Protein 3CJX (pdb70)

Radius of gyration: 39.12 Å; Cα contacts (8 Å, |Δi|>4): 3297; chains: 8; bounding box: 114×103×70 Å

InterPro domains:
  IPR011051 RmlC-like cupin domain superfamily [SSF51182] (25-138)
  IPR014710 RmlC-like jelly roll fold [G3DSA:2.60.120.10] (13-162)
  IPR025979 ChrR-like cupin domain [PF12973] (14-118)

B-factor: mean 38.56, std 6.01, range [13.61, 96.67]

Foldseek 3Di:
DDDDPDDLDFDCVVWDFLACQVVHHFWTHDAAEELPQFDKKIKGWAWDKDFKWQAQAKKKAWQAAWKDWPVCVVDIHGHGDMDIDGHRDITIIHHHNPIPGITMDMMGGDKIFGDHPVGHTDGIGTPVNSVVSVVVSCVVVVIPGDYYYDDDDDDDD/DDDADFDPVVWDFLACQVVNHFWTHDAAEEQPQQDKKIKGFAWDKAFKWQAAAKKKAWQAWWKDWPVCVVDIHGHGDMDIDGHGHITIIHHHNPTPGITMDMMGGGAIDTCGDTPVNSVVRVVVSCVVVVIPGDHYYDDDDDDDD/DDDFDFDCVPWDFQACQVVNGQWTHDAAEEQAQQDKKIKGWAWDKDAKWQAAAKKKAWQAKWKDWPVCPVDIHGHGDIDIDGHGHITIIHHHNPIPTMTMDMMGGGWIFGADPVGDGDDIGIPVNSVVSVVVSCVVVVIPGDYYYDDDDDDDD/DDDDQDFDCVVWDFLACQVVNHFKTHDAAEELPQQDKKIKGFAWDKAFKKQFQAKKKAKQAWWKDWPVCPVDIHGHGDMDIDGHGDITMIHHHNPIDGMTMDMMGGGWIFTAHPVGDRDGIGTPVNSVVRVVVSCVVVVIPGDYYYDDDDDDDD/DDDDDDQDFDCVPWDWLACFPVNHQWTHDAAEELVQQDKKIKGWAWDKAFKWQAQAKKKAWQAAWKDWPVCPVDIHGHGDMDIDGHRDITIIHHHNPTPGITMDMMGGGKIFGAHPVGHTDGIGTPVNSVVSVVVSCVVVVIPGDYYYDDDDDDDD/DDQFFDPVPWDWLACQPVNHFWTHDAAEEQQQQDKKIKGWAWDKAAKWQAQAKKKAWQAWWKDWPVCPVDIHGHGDMDIDGGGDITIIHHHNPIPTITMDMMGGGWTFGDDPVGDGDGIGTPVNSVVSVVVSCVVVVIPTDHYYDDDDDDDD/DDQDFDCPVWDFLAAQPVHGFWTHDAAEEQVQQDKKIKGWAWDKAFKWQAQAKKKAWQAWWKDWPVCPVDIHGHGDMDIDGHRDITMIHHHNPIPTMTMDMMGGGKIFTAHPVGDTPGIGTPVNRVVRVVVSCVVVVIDTDYYYDDDDDDDD/DDDQDFDPVPWDFLACQVVNHQWTHDAAEELQQFDKKIKGFAWDKDFKWQAAAKKKAKQAWWKDWPVCVVDIHGHGDIDIDGHGGITIIHHHNPTDGITMDMMGGGKTFGADPVGDTDGIGIPVNSVVSVVVSCVVVVIPGDYYYDDDDDDDD

Structure (mmCIF, N/CA/C/O backbone):
data_3CJX
#
_entry.id   3CJX
#
_cell.length_a   79.210
_cell.length_b   89.130
_cell.length_c   212.520
_cell.angle_alpha   90.000
_cell.angle_beta   90.000
_cell.angle_gamma   90.000
#
_symmetry.space_group_name_H-M   'P 21 21 21'
#
loop_
_entity.id
_entity.type
_entity.pdbx_description
1 polymer 'Protein of unknown function with a cupin-like fold'
2 non-polymer 'SULFATE ION'
3 non-polymer GLYCEROL
4 non-polymer 'CHLORIDE ION'
5 water water
#
loop_
_atom_site.group_PDB
_atom_site.id
_atom_site.type_symbol
_atom_site.label_atom_id
_atom_site.label_alt_id
_atom_site.label_comp_id
_atom_site.label_asym_id
_atom_site.label_entity_id
_atom_site.label_seq_id
_atom_site.pdbx_PDB_ins_code
_atom_site.Cartn_x
_atom_site.Cartn_y
_atom_site.Cartn_z
_atom_site.occupancy
_atom_site.B_iso_or_equiv
_atom_site.auth_seq_id
_atom_site.auth_comp_id
_atom_site.auth_asym_id
_atom_site.auth_atom_id
_atom_site.pdbx_PDB_model_num
ATOM 1 N N . ILE A 1 4 ? 21.249 -32.451 111.742 1.00 60.43 7 ILE A N 1
ATOM 2 C CA . ILE A 1 4 ? 20.734 -33.852 111.747 1.00 60.92 7 ILE A CA 1
ATOM 3 C C . ILE A 1 4 ? 19.243 -33.767 111.383 1.00 61.30 7 ILE A C 1
ATOM 4 O O . ILE A 1 4 ? 18.384 -33.662 112.260 1.00 61.70 7 ILE A O 1
ATOM 9 N N . THR A 1 5 ? 18.939 -33.812 110.087 1.00 61.32 8 THR A N 1
ATOM 10 C CA . THR A 1 5 ? 17.560 -33.594 109.613 1.00 61.81 8 THR A CA 1
ATOM 11 C C . THR A 1 5 ? 16.558 -34.720 109.955 1.00 62.37 8 THR A C 1
ATOM 12 O O . THR A 1 5 ? 16.927 -35.879 110.162 1.00 62.51 8 THR A O 1
ATOM 16 N N . HIS A 1 6 ? 15.280 -34.351 109.960 1.00 62.13 9 HIS A N 1
ATOM 17 C CA . HIS A 1 6 ? 14.194 -35.210 110.450 1.00 61.38 9 HIS A CA 1
ATOM 18 C C . HIS A 1 6 ? 13.568 -36.230 109.454 1.00 61.53 9 HIS A C 1
ATOM 19 O O . HIS A 1 6 ? 13.943 -37.403 109.490 1.00 62.58 9 HIS A O 1
ATOM 26 N N . GLN A 1 7 ? 12.638 -35.803 108.593 1.00 60.53 10 GLN A N 1
ATOM 27 C CA . GLN A 1 7 ? 11.927 -36.691 107.621 1.00 59.80 10 GLN A CA 1
ATOM 28 C C . GLN A 1 7 ? 11.210 -37.910 108.237 1.00 57.84 10 GLN A C 1
ATOM 29 O O . GLN A 1 7 ? 11.757 -39.011 108.281 1.00 58.35 10 GLN A O 1
ATOM 35 N N . GLU A 1 8 ? 9.976 -37.713 108.691 1.00 55.45 11 GLU A N 1
ATOM 36 C CA . GLU A 1 8 ? 9.183 -38.806 109.266 1.00 52.36 11 GLU A CA 1
ATOM 37 C C . GLU A 1 8 ? 8.548 -39.717 108.227 1.00 50.54 11 GLU A C 1
ATOM 38 O O . GLU A 1 8 ? 8.203 -40.855 108.534 1.00 50.78 11 GLU A O 1
ATOM 44 N N . LYS A 1 9 ? 8.322 -39.205 107.026 1.00 47.90 12 LYS A N 1
ATOM 45 C CA . LYS A 1 9 ? 7.702 -40.005 105.996 1.00 45.65 12 LYS A CA 1
ATOM 46 C C . LYS A 1 9 ? 8.596 -40.102 104.760 1.00 44.09 12 LYS A C 1
ATOM 47 O O . LYS A 1 9 ? 9.473 -39.271 104.525 1.00 43.65 12 LYS A O 1
ATOM 50 N N . LEU A 1 10 ? 8.377 -41.157 103.991 1.00 41.61 13 LEU A N 1
ATOM 51 C CA . LEU A 1 10 ? 9.105 -41.377 102.760 1.00 39.87 13 LEU A CA 1
ATOM 52 C C . LEU A 1 10 ? 8.370 -40.709 101.628 1.00 38.58 13 LEU A C 1
ATOM 53 O O . LEU A 1 10 ? 7.149 -40.725 101.584 1.00 39.32 13 LEU A O 1
ATOM 58 N N . LEU A 1 11 ? 9.124 -40.120 100.710 1.00 37.52 14 LEU A N 1
ATOM 59 C CA . LEU A 1 11 ? 8.543 -39.511 99.532 1.00 36.37 14 LEU A CA 1
ATOM 60 C C . LEU A 1 11 ? 8.184 -40.645 98.588 1.00 35.67 14 LEU A C 1
ATOM 61 O O . LEU A 1 11 ? 9.008 -41.074 97.810 1.00 35.81 14 LEU A O 1
ATOM 66 N N . THR A 1 12 ? 6.949 -41.127 98.689 1.00 35.67 15 THR A N 1
ATOM 67 C CA . THR A 1 12 ? 6.485 -42.282 97.931 1.00 36.12 15 THR A CA 1
ATOM 68 C C . THR A 1 12 ? 5.160 -42.044 97.209 1.00 36.74 15 THR A C 1
ATOM 69 O O . THR A 1 12 ? 4.262 -41.361 97.724 1.00 38.47 15 THR A O 1
ATOM 73 N N . VAL A 1 13 ? 5.047 -42.643 96.024 1.00 36.18 16 VAL A N 1
ATOM 74 C CA . VAL A 1 13 ? 3.868 -42.522 95.190 1.00 36.22 16 VAL A CA 1
ATOM 75 C C . VAL A 1 13 ? 3.371 -43.889 94.760 1.00 36.01 16 VAL A C 1
ATOM 76 O O . VAL A 1 13 ? 4.113 -44.631 94.147 1.00 37.51 16 VAL A O 1
ATOM 80 N N . ASP A 1 14 ? 2.133 -44.234 95.079 1.00 35.15 17 ASP A N 1
ATOM 81 C CA . ASP A 1 14 ? 1.562 -45.502 94.643 1.00 35.23 17 ASP A CA 1
ATOM 82 C C . ASP A 1 14 ? 0.809 -45.265 93.331 1.00 35.38 17 ASP A C 1
ATOM 83 O O . ASP A 1 14 ? -0.265 -44.644 93.334 1.00 35.18 17 ASP A O 1
ATOM 88 N N . THR A 1 15 ? 1.346 -45.772 92.216 1.00 35.24 18 THR A N 1
ATOM 89 C CA . THR A 1 15 ? 0.693 -45.549 90.910 1.00 35.63 18 THR A CA 1
ATOM 90 C C . THR A 1 15 ? -0.617 -46.320 90.685 1.00 35.89 18 THR A C 1
ATOM 91 O O . THR A 1 15 ? -1.287 -46.077 89.703 1.00 37.44 18 THR A O 1
ATOM 95 N N . THR A 1 16 ? -0.986 -47.232 91.583 1.00 36.25 19 THR A N 1
ATOM 96 C CA . THR A 1 16 ? -2.274 -47.953 91.490 1.00 35.29 19 THR A CA 1
ATOM 97 C C . THR A 1 16 ? -3.403 -47.325 92.324 1.00 35.02 19 THR A C 1
ATOM 98 O O . THR A 1 16 ? -4.543 -47.731 92.196 1.00 35.30 19 THR A O 1
ATOM 102 N N . ALA A 1 17 ? -3.092 -46.353 93.178 1.00 34.91 20 ALA A N 1
ATOM 103 C CA . ALA A 1 17 ? -4.104 -45.695 94.019 1.00 34.80 20 ALA A CA 1
ATOM 104 C C . ALA A 1 17 ? -4.904 -44.565 93.321 1.00 35.19 20 ALA A C 1
ATOM 105 O O . ALA A 1 17 ? -5.829 -44.016 93.919 1.00 34.89 20 ALA A O 1
ATOM 107 N N . HIS A 1 18 ? -4.525 -44.196 92.091 1.00 35.51 21 HIS A N 1
ATOM 108 C CA . HIS A 1 18 ? -5.187 -43.120 91.349 1.00 36.15 21 HIS A CA 1
ATOM 109 C C . HIS A 1 18 ? -5.103 -43.430 89.877 1.00 36.58 21 HIS A C 1
ATOM 110 O O . HIS A 1 18 ? -4.146 -44.076 89.451 1.00 38.64 21 HIS A O 1
ATOM 117 N N . PRO A 1 19 ? -6.082 -42.968 89.085 1.00 36.58 22 PRO A N 1
ATOM 118 C CA . PRO A 1 19 ? -5.984 -43.223 87.656 1.00 36.70 22 PRO A CA 1
ATOM 119 C C . PRO A 1 19 ? -4.910 -42.374 87.009 1.00 36.48 22 PRO A C 1
ATOM 120 O O . PRO A 1 19 ? -4.562 -41.328 87.535 1.00 36.72 22 PRO A O 1
ATOM 124 N N . PHE A 1 20 ? -4.379 -42.836 85.881 1.00 36.03 23 PHE A N 1
ATOM 125 C CA . PHE A 1 20 ? -3.373 -42.077 85.145 1.00 35.72 23 PHE A CA 1
ATOM 126 C C . PHE A 1 20 ? -3.996 -40.798 84.588 1.00 35.40 23 PHE A C 1
ATOM 127 O O . PHE A 1 20 ? -5.206 -40.712 84.374 1.00 34.96 23 PHE A O 1
ATOM 135 N N . LEU A 1 21 ? -3.150 -39.795 84.391 1.00 35.73 24 LEU A N 1
ATOM 136 C CA . LEU A 1 21 ? -3.570 -38.557 83.765 1.00 35.76 24 LEU A CA 1
ATOM 137 C C . LEU A 1 21 ? -3.723 -38.919 82.287 1.00 36.22 24 LEU A C 1
ATOM 138 O O . LEU A 1 21 ? -2.823 -39.517 81.699 1.00 36.63 24 LEU A O 1
ATOM 143 N N . LYS A 1 22 ? -4.858 -38.587 81.690 1.00 36.79 25 LYS A N 1
ATOM 144 C CA . LYS A 1 22 ? -5.134 -38.987 80.313 1.00 36.72 25 LYS A CA 1
ATOM 145 C C . LYS A 1 22 ? -4.738 -37.982 79.235 1.00 36.46 25 LYS A C 1
ATOM 146 O O . LYS A 1 22 ? -4.790 -36.770 79.445 1.00 35.83 25 LYS A O 1
ATOM 152 N N . ALA A 1 23 ? -4.278 -38.511 78.101 1.00 36.38 26 ALA A N 1
ATOM 153 C CA . ALA A 1 23 ? -3.951 -37.715 76.927 1.00 35.97 26 ALA A CA 1
ATOM 154 C C . ALA A 1 23 ? -2.959 -36.587 77.140 1.00 36.29 26 ALA A C 1
ATOM 155 O O . ALA A 1 23 ? -3.304 -35.428 76.943 1.00 36.86 26 ALA A O 1
ATOM 157 N N . LEU A 1 24 ? -1.733 -36.924 77.522 1.00 37.72 27 LEU A N 1
ATOM 158 C CA . LEU A 1 24 ? -0.666 -35.925 77.720 1.00 38.89 27 LEU A CA 1
ATOM 159 C C . LEU A 1 24 ? -0.573 -34.943 76.557 1.00 39.70 27 LEU A C 1
ATOM 160 O O . LEU A 1 24 ? -0.524 -35.356 75.385 1.00 39.98 27 LEU A O 1
ATOM 165 N N . GLY A 1 25 ? -0.519 -33.650 76.888 1.00 40.40 28 GLY A N 1
ATOM 166 C CA . GLY A 1 25 ? -0.498 -32.568 75.893 1.00 40.68 28 GLY A CA 1
ATOM 167 C C . GLY A 1 25 ? -1.603 -32.687 74.851 1.00 40.94 28 GLY A C 1
ATOM 168 O O . GLY A 1 25 ? -1.418 -32.289 73.700 1.00 42.34 28 GLY A O 1
ATOM 169 N N . GLY A 1 26 ? -2.746 -33.249 75.246 1.00 40.76 29 GLY A N 1
ATOM 170 C CA . GLY A 1 26 ? -3.865 -33.458 74.324 1.00 40.32 29 GLY A CA 1
ATOM 171 C C . GLY A 1 26 ? -3.669 -34.561 73.300 1.00 40.60 29 GLY A C 1
ATOM 172 O O . GLY A 1 26 ? -4.388 -34.585 72.303 1.00 41.77 29 GLY A O 1
ATOM 173 N N . HIS A 1 27 ? -2.706 -35.459 73.535 1.00 41.01 30 HIS A N 1
ATOM 174 C CA . HIS A 1 27 ? -2.433 -36.578 72.633 1.00 41.31 30 HIS A CA 1
ATOM 175 C C . HIS A 1 27 ? -3.060 -37.860 73.134 1.00 40.43 30 HIS A C 1
ATOM 176 O O . HIS A 1 27 ? -2.536 -38.523 74.033 1.00 39.90 30 HIS A O 1
ATOM 183 N N . GLU A 1 28 ? -4.180 -38.206 72.517 1.00 39.90 31 GLU A N 1
ATOM 184 C CA . GLU A 1 28 ? -4.909 -39.412 72.842 1.00 39.57 31 GLU A CA 1
ATOM 185 C C . GLU A 1 28 ? -3.979 -40.633 72.758 1.00 38.77 31 GLU A C 1
ATOM 186 O O . GLU A 1 28 ? -3.163 -40.743 71.844 1.00 39.62 31 GLU A O 1
ATOM 192 N N . GLY A 1 29 ? -4.070 -41.522 73.738 1.00 37.78 32 GLY A N 1
ATOM 193 C CA . GLY A 1 29 ? -3.268 -42.737 73.747 1.00 37.62 32 GLY A CA 1
ATOM 194 C C . GLY A 1 29 ? -2.014 -42.700 74.598 1.00 37.55 32 GLY A C 1
ATOM 195 O O . GLY A 1 29 ? -1.408 -43.743 74.850 1.00 37.85 32 GLY A O 1
ATOM 196 N N . THR A 1 30 ? -1.611 -41.512 75.034 1.00 37.40 33 THR A N 1
ATOM 197 C CA . THR A 1 30 ? -0.471 -41.373 75.925 1.00 37.23 33 THR A CA 1
ATOM 198 C C . THR A 1 30 ? -0.967 -40.948 77.314 1.00 37.37 33 THR A C 1
ATOM 199 O O . THR A 1 30 ? -1.284 -39.781 77.543 1.00 38.47 33 THR A O 1
ATOM 203 N N . ASP A 1 31 ? -1.059 -41.916 78.223 1.00 37.18 34 ASP A N 1
ATOM 204 C CA . ASP A 1 31 ? -1.477 -41.677 79.601 1.00 36.89 34 ASP A CA 1
ATOM 205 C C . ASP A 1 31 ? -0.266 -41.741 80.550 1.00 36.67 34 ASP A C 1
ATOM 206 O O . ASP A 1 31 ? 0.520 -42.677 80.501 1.00 37.02 34 ASP A O 1
ATOM 211 N N . ILE A 1 32 ? -0.148 -40.771 81.447 1.00 36.58 35 ILE A N 1
ATOM 212 C CA . ILE A 1 32 ? 1.017 -40.652 82.326 1.00 36.13 35 ILE A CA 1
ATOM 213 C C . ILE A 1 32 ? 0.649 -40.645 83.782 1.00 36.22 35 ILE A C 1
ATOM 214 O O . ILE A 1 32 ? -0.447 -40.191 84.164 1.00 35.96 35 ILE A O 1
ATOM 219 N N . PHE A 1 33 ? 1.585 -41.137 84.590 1.00 36.05 36 PHE A N 1
ATOM 220 C CA . PHE A 1 33 ? 1.507 -41.002 86.028 1.00 35.90 36 PHE A CA 1
ATOM 221 C C . PHE A 1 33 ? 2.856 -40.394 86.437 1.00 35.25 36 PHE A C 1
ATOM 222 O O . PHE A 1 33 ? 3.869 -41.075 86.382 1.00 35.75 36 PHE A O 1
ATOM 230 N N . PRO A 1 34 ? 2.873 -39.114 86.844 1.00 34.99 37 PRO A N 1
ATOM 231 C CA . PRO A 1 34 ? 4.150 -38.536 87.203 1.00 35.38 37 PRO A CA 1
ATOM 232 C C . PRO A 1 34 ? 4.645 -39.084 88.527 1.00 35.47 37 PRO A C 1
ATOM 233 O O . PRO A 1 34 ? 3.842 -39.405 89.391 1.00 35.58 37 PRO A O 1
ATOM 237 N N . LEU A 1 35 ? 5.959 -39.216 88.651 1.00 35.85 38 LEU A N 1
ATOM 238 C CA . LEU A 1 35 ? 6.606 -39.698 89.868 1.00 36.03 38 LEU A CA 1
ATOM 239 C C . LEU A 1 35 ? 7.547 -38.622 90.436 1.00 35.14 38 LEU A C 1
ATOM 240 O O . LEU A 1 35 ? 7.328 -38.129 91.548 1.00 34.60 38 LEU A O 1
ATOM 245 N N . PHE A 1 36 ? 8.553 -38.239 89.645 1.00 34.88 39 PHE A N 1
ATOM 246 C CA . PHE A 1 36 ? 9.551 -37.252 90.053 1.00 35.08 39 PHE A CA 1
ATOM 247 C C . PHE A 1 36 ? 9.794 -36.232 88.948 1.00 35.08 39 PHE A C 1
ATOM 248 O O . PHE A 1 36 ? 10.056 -36.612 87.823 1.00 33.83 39 PHE A O 1
ATOM 264 N N . ASP A 1 38 ? 11.970 -32.573 88.143 1.00 35.69 41 ASP A N 1
ATOM 265 C CA . ASP A 1 38 ? 12.975 -31.575 88.513 1.00 35.45 41 ASP A CA 1
ATOM 266 C C . ASP A 1 38 ? 13.262 -30.740 87.280 1.00 35.33 41 ASP A C 1
ATOM 267 O O . ASP A 1 38 ? 14.182 -31.053 86.534 1.00 35.96 41 ASP A O 1
ATOM 272 N N . PRO A 1 39 ? 12.470 -29.680 87.050 1.00 35.67 42 PRO A N 1
ATOM 273 C CA . PRO A 1 39 ? 12.681 -28.813 85.888 1.00 36.68 42 PRO A CA 1
ATOM 274 C C . PRO A 1 39 ? 14.015 -28.077 85.868 1.00 37.57 42 PRO A C 1
ATOM 275 O O . PRO A 1 39 ? 14.489 -27.689 84.799 1.00 39.33 42 PRO A O 1
ATOM 279 N N . TYR A 1 40 ? 14.630 -27.931 87.029 1.00 37.32 43 TYR A N 1
ATOM 280 C CA . TYR A 1 40 ? 15.845 -27.161 87.155 1.00 38.06 43 TYR A CA 1
ATOM 281 C C . TYR A 1 40 ? 17.061 -27.986 86.739 1.00 38.65 43 TYR A C 1
ATOM 282 O O . TYR A 1 40 ? 17.941 -27.458 86.080 1.00 40.28 43 TYR A O 1
ATOM 291 N N . ASN A 1 41 ? 17.094 -29.277 87.059 1.00 38.53 44 ASN A N 1
ATOM 292 C CA . ASN A 1 41 ? 18.182 -30.151 86.577 1.00 38.06 44 ASN A CA 1
ATOM 293 C C . ASN A 1 41 ? 17.777 -30.941 85.359 1.00 37.79 44 ASN A C 1
ATOM 294 O O . ASN A 1 41 ? 18.519 -31.823 84.918 1.00 38.29 44 ASN A O 1
ATOM 299 N N . GLY A 1 42 ? 16.596 -30.649 84.829 1.00 38.06 45 GLY A N 1
ATOM 300 C CA . GLY A 1 42 ? 16.103 -31.349 83.656 1.00 38.68 45 GLY A CA 1
ATOM 301 C C . GLY A 1 42 ? 16.034 -32.847 83.890 1.00 39.00 45 GLY A C 1
ATOM 302 O O . GLY A 1 42 ? 16.821 -33.610 83.314 1.00 39.71 45 GLY A O 1
ATOM 303 N N . LEU A 1 43 ? 15.120 -33.275 84.756 1.00 38.30 46 LEU A N 1
ATOM 304 C CA . LEU A 1 43 ? 14.970 -34.704 85.029 1.00 38.49 46 LEU A CA 1
ATOM 305 C C . LEU A 1 43 ? 13.521 -35.068 85.350 1.00 37.44 46 LEU A C 1
ATOM 306 O O . LEU A 1 43 ? 12.868 -34.368 86.120 1.00 36.42 46 LEU A O 1
ATOM 319 N N . VAL A 1 45 ? 11.033 -38.658 86.139 1.00 35.25 48 VAL A N 1
ATOM 320 C CA . VAL A 1 45 ? 10.870 -40.087 86.260 1.00 34.90 48 VAL A CA 1
ATOM 321 C C . VAL A 1 45 ? 9.364 -40.292 86.175 1.00 35.01 48 VAL A C 1
ATOM 322 O O . VAL A 1 45 ? 8.635 -39.783 87.015 1.00 33.69 48 VAL A O 1
ATOM 334 N N . ARG A 1 47 ? 5.802 -42.904 84.746 1.00 35.82 50 ARG A N 1
ATOM 335 C CA . ARG A 1 47 ? 5.195 -44.145 84.298 1.00 35.75 50 ARG A CA 1
ATOM 336 C C . ARG A 1 47 ? 4.308 -43.715 83.155 1.00 36.09 50 ARG A C 1
ATOM 337 O O . ARG A 1 47 ? 3.541 -42.756 83.320 1.00 36.24 50 ARG A O 1
ATOM 345 N N . ALA A 1 48 ? 4.427 -44.377 82.000 1.00 35.95 51 ALA A N 1
ATOM 346 C CA . ALA A 1 48 ? 3.564 -44.089 80.844 1.00 35.78 51 ALA A CA 1
ATOM 347 C C . ALA A 1 48 ? 2.746 -45.335 80.496 1.00 36.20 51 ALA A C 1
ATOM 348 O O . ALA A 1 48 ? 3.191 -46.458 80.721 1.00 36.27 51 ALA A O 1
ATOM 350 N N . SER A 1 49 ? 1.538 -45.124 79.984 1.00 36.86 52 SER A N 1
ATOM 351 C CA . SER A 1 49 ? 0.650 -46.205 79.555 1.00 37.28 52 SER A CA 1
ATOM 352 C C . SER A 1 49 ? 0.207 -45.867 78.132 1.00 37.27 52 SER A C 1
ATOM 353 O O . SER A 1 49 ? -0.554 -44.932 77.910 1.00 36.15 52 SER A O 1
ATOM 356 N N . PHE A 1 50 ? 0.720 -46.630 77.171 1.00 38.13 53 PHE A N 1
ATOM 357 C CA . PHE A 1 50 ? 0.462 -46.372 75.771 1.00 37.70 53 PHE A CA 1
ATOM 358 C C . PHE A 1 50 ? -0.567 -47.282 75.125 1.00 38.04 53 PHE A C 1
ATOM 359 O O . PHE A 1 50 ? -0.541 -48.498 75.304 1.00 38.95 53 PHE A O 1
ATOM 367 N N . ALA A 1 51 ? -1.450 -46.664 74.350 1.00 37.13 54 ALA A N 1
ATOM 368 C CA . ALA A 1 51 ? -2.482 -47.360 73.630 1.00 37.05 54 ALA A CA 1
ATOM 369 C C . ALA A 1 51 ? -1.863 -47.987 72.391 1.00 36.83 54 ALA A C 1
ATOM 370 O O . ALA A 1 51 ? -0.814 -47.528 71.926 1.00 36.94 54 ALA A O 1
ATOM 372 N N . PRO A 1 52 ? -2.493 -49.044 71.856 1.00 36.27 55 PRO A N 1
ATOM 373 C CA . PRO A 1 52 ? -1.994 -49.640 70.624 1.00 36.07 55 PRO A CA 1
ATOM 374 C C . PRO A 1 52 ? -2.109 -48.713 69.421 1.00 36.11 55 PRO A C 1
ATOM 375 O O . PRO A 1 52 ? -2.936 -47.819 69.406 1.00 36.14 55 PRO A O 1
ATOM 379 N N . GLY A 1 53 ? -1.271 -48.938 68.421 1.00 36.82 56 GLY A N 1
ATOM 380 C CA . GLY A 1 53 ? -1.310 -48.194 67.175 1.00 36.15 56 GLY A CA 1
ATOM 381 C C . GLY A 1 53 ? -0.775 -46.772 67.181 1.00 35.98 56 GLY A C 1
ATOM 382 O O . GLY A 1 53 ? -1.128 -45.974 66.312 1.00 36.01 56 GLY A O 1
ATOM 383 N N . LEU A 1 54 ? 0.076 -46.435 68.131 1.00 35.35 57 LEU A N 1
ATOM 384 C CA . LEU A 1 54 ? 0.598 -45.074 68.176 1.00 36.15 57 LEU A CA 1
ATOM 385 C C . LEU A 1 54 ? 1.919 -44.918 67.465 1.00 36.00 57 LEU A C 1
ATOM 386 O O . LEU A 1 54 ? 2.734 -45.825 67.427 1.00 36.21 57 LEU A O 1
ATOM 391 N N . THR A 1 55 ? 2.083 -43.745 66.876 1.00 36.60 58 THR A N 1
ATOM 392 C CA . THR A 1 55 ? 3.314 -43.323 66.238 1.00 36.37 58 THR A CA 1
ATOM 393 C C . THR A 1 55 ? 3.542 -41.892 66.689 1.00 36.39 58 THR A C 1
ATOM 394 O O . THR A 1 55 ? 2.896 -40.976 66.217 1.00 37.39 58 THR A O 1
ATOM 398 N N . LEU A 1 56 ? 4.431 -41.710 67.642 1.00 36.89 59 LEU A N 1
ATOM 399 C CA . LEU A 1 56 ? 4.710 -40.379 68.161 1.00 37.39 59 LEU A CA 1
ATOM 400 C C . LEU A 1 56 ? 5.640 -39.629 67.224 1.00 37.44 59 LEU A C 1
ATOM 401 O O . LEU A 1 56 ? 6.180 -40.209 66.281 1.00 36.00 59 LEU A O 1
ATOM 406 N N . PRO A 1 57 ? 5.814 -38.317 67.460 1.00 39.09 60 PRO A N 1
ATOM 407 C CA . PRO A 1 57 ? 6.717 -37.593 66.595 1.00 38.95 60 PRO A CA 1
ATOM 408 C C . PRO A 1 57 ? 8.152 -37.977 66.903 1.00 38.18 60 PRO A C 1
ATOM 409 O O . PRO A 1 57 ? 8.402 -38.655 67.890 1.00 37.97 60 PRO A O 1
ATOM 413 N N . LEU A 1 58 ? 9.083 -37.572 66.049 1.00 39.13 61 LEU A N 1
ATOM 414 C CA . LEU A 1 58 ? 10.501 -37.825 66.304 1.00 39.27 61 LEU A CA 1
ATOM 415 C C . LEU A 1 58 ? 10.944 -37.014 67.532 1.00 39.58 61 LEU A C 1
ATOM 416 O O . LEU A 1 58 ? 10.675 -35.828 67.620 1.00 38.00 61 LEU A O 1
ATOM 421 N N . HIS A 1 59 ? 11.613 -37.675 68.472 1.00 41.51 62 HIS A N 1
ATOM 422 C CA . HIS A 1 59 ? 12.111 -37.042 69.702 1.00 42.54 62 HIS A CA 1
ATOM 423 C C . HIS A 1 59 ? 13.622 -36.962 69.699 1.00 41.86 62 HIS A C 1
ATOM 424 O O . HIS A 1 59 ? 14.271 -37.998 69.785 1.00 43.38 62 HIS A O 1
ATOM 431 N N . PHE A 1 60 ? 14.184 -35.757 69.595 1.00 40.13 63 PHE A N 1
ATOM 432 C CA . PHE A 1 60 ? 15.630 -35.569 69.739 1.00 38.69 63 PHE A CA 1
ATOM 433 C C . PHE A 1 60 ? 15.910 -35.389 71.231 1.00 38.50 63 PHE A C 1
ATOM 434 O O . PHE A 1 60 ? 15.353 -34.485 71.852 1.00 38.52 63 PHE A O 1
ATOM 442 N N . HIS A 1 61 ? 16.770 -36.239 71.797 1.00 38.73 64 HIS A N 1
ATOM 443 C CA . HIS A 1 61 ? 17.106 -36.193 73.238 1.00 38.59 64 HIS A CA 1
ATOM 444 C C . HIS A 1 61 ? 18.359 -35.383 73.523 1.00 38.48 64 HIS A C 1
ATOM 445 O O . HIS A 1 61 ? 19.394 -35.628 72.923 1.00 37.48 64 HIS A O 1
ATOM 452 N N . THR A 1 62 ? 18.267 -34.422 74.436 1.00 38.39 65 THR A N 1
ATOM 453 C CA . THR A 1 62 ? 19.431 -33.641 74.819 1.00 39.27 65 THR A CA 1
ATOM 454 C C . THR A 1 62 ? 20.175 -34.265 76.006 1.00 39.97 65 THR A C 1
ATOM 455 O O . THR A 1 62 ? 21.255 -33.820 76.360 1.00 40.81 65 THR A O 1
ATOM 459 N N . GLY A 1 63 ? 19.568 -35.265 76.639 1.00 39.73 66 GLY A N 1
ATOM 460 C CA . GLY A 1 63 ? 20.164 -35.967 77.772 1.00 39.10 66 GLY A CA 1
ATOM 461 C C . GLY A 1 63 ? 19.801 -37.437 77.666 1.00 39.47 66 GLY A C 1
ATOM 462 O O . GLY A 1 63 ? 19.076 -37.816 76.719 1.00 40.43 66 GLY A O 1
ATOM 463 N N . THR A 1 64 ? 20.263 -38.261 78.617 1.00 37.10 67 THR A N 1
ATOM 464 C CA . THR A 1 64 ? 20.029 -39.710 78.536 1.00 36.39 67 THR A CA 1
ATOM 465 C C . THR A 1 64 ? 18.594 -40.129 78.804 1.00 34.77 67 THR A C 1
ATOM 466 O O . THR A 1 64 ? 17.831 -39.384 79.392 1.00 35.03 67 THR A O 1
ATOM 470 N N . VAL A 1 65 ? 18.233 -41.310 78.316 1.00 34.55 68 VAL A N 1
ATOM 471 C CA . VAL A 1 65 ? 16.920 -41.919 78.592 1.00 34.81 68 VAL A CA 1
ATOM 472 C C . VAL A 1 65 ? 17.128 -43.352 79.031 1.00 33.78 68 VAL A C 1
ATOM 473 O O . VAL A 1 65 ? 17.784 -44.130 78.334 1.00 32.26 68 VAL A O 1
ATOM 477 N N . HIS A 1 66 ? 16.603 -43.668 80.210 1.00 34.64 69 HIS A N 1
ATOM 478 C CA . HIS A 1 66 ? 16.599 -45.027 80.773 1.00 35.75 69 HIS A CA 1
ATOM 479 C C . HIS A 1 66 ? 15.152 -45.495 80.767 1.00 35.76 69 HIS A C 1
ATOM 480 O O . HIS A 1 66 ? 14.291 -44.888 81.388 1.00 35.34 69 HIS A O 1
ATOM 495 N N . TYR A 1 68 ? 12.369 -48.897 80.946 1.00 36.30 71 TYR A N 1
ATOM 496 C CA . TYR A 1 68 ? 12.037 -50.265 81.226 1.00 36.63 71 TYR A CA 1
ATOM 497 C C . TYR A 1 68 ? 10.590 -50.514 80.863 1.00 36.14 71 TYR A C 1
ATOM 498 O O . TYR A 1 68 ? 9.676 -49.824 81.355 1.00 35.48 71 TYR A O 1
ATOM 507 N N . THR A 1 69 ? 10.399 -51.517 80.015 1.00 35.33 72 THR A N 1
ATOM 508 C CA . THR A 1 69 ? 9.079 -51.917 79.588 1.00 35.29 72 THR A CA 1
ATOM 509 C C . THR A 1 69 ? 8.553 -52.981 80.521 1.00 35.54 72 THR A C 1
ATOM 510 O O . THR A 1 69 ? 9.124 -54.062 80.633 1.00 35.63 72 THR A O 1
ATOM 514 N N . ILE A 1 70 ? 7.456 -52.674 81.189 1.00 35.40 73 ILE A N 1
ATOM 515 C CA . ILE A 1 70 ? 6.848 -53.613 82.127 1.00 35.97 73 ILE A CA 1
ATOM 516 C C . ILE A 1 70 ? 6.020 -54.621 81.305 1.00 37.03 73 ILE A C 1
ATOM 517 O O . ILE A 1 70 ? 6.117 -55.839 81.475 1.00 36.76 73 ILE A O 1
ATOM 522 N N . SER A 1 71 ? 5.218 -54.098 80.388 1.00 37.10 74 SER A N 1
ATOM 523 C CA . SER A 1 71 ? 4.402 -54.947 79.561 1.00 37.33 74 SER A CA 1
ATOM 524 C C . SER A 1 71 ? 4.073 -54.276 78.246 1.00 37.03 74 SER A C 1
ATOM 525 O O . SER A 1 71 ? 4.286 -53.080 78.055 1.00 36.81 74 SER A O 1
ATOM 528 N N . GLY A 1 72 ? 3.577 -55.095 77.335 1.00 36.91 75 GLY A N 1
ATOM 529 C CA . GLY A 1 72 ? 3.173 -54.663 76.013 1.00 36.93 75 GLY A CA 1
ATOM 530 C C . GLY A 1 72 ? 4.279 -54.809 75.000 1.00 36.65 75 GLY A C 1
ATOM 531 O O . GLY A 1 72 ? 5.101 -55.717 75.085 1.00 36.27 75 GLY A O 1
ATOM 532 N N . CYS A 1 73 ? 4.270 -53.906 74.026 1.00 37.23 76 CYS A N 1
ATOM 533 C CA . CYS A 1 73 ? 5.261 -53.896 72.980 1.00 36.50 76 CYS A CA 1
ATOM 534 C C . CYS A 1 73 ? 5.392 -52.522 72.321 1.00 36.09 76 CYS A C 1
ATOM 535 O O . CYS A 1 73 ? 4.396 -51.809 72.109 1.00 35.46 76 CYS A O 1
ATOM 538 N N . TRP A 1 74 ? 6.630 -52.149 72.014 1.00 35.61 77 TRP A N 1
ATOM 539 C CA . TRP A 1 74 ? 6.895 -50.920 71.286 1.00 35.88 77 TRP A CA 1
ATOM 540 C C . TRP A 1 74 ? 8.237 -51.010 70.588 1.00 36.22 77 TRP A C 1
ATOM 541 O O . TRP A 1 74 ? 9.086 -51.829 70.952 1.00 36.57 77 TRP A O 1
ATOM 552 N N . TYR A 1 75 ? 8.414 -50.186 69.564 1.00 36.10 78 TYR A N 1
ATOM 553 C CA . TYR A 1 75 ? 9.654 -50.179 68.799 1.00 36.00 78 TYR A CA 1
ATOM 554 C C . TYR A 1 75 ? 9.907 -48.824 68.160 1.00 35.69 78 TYR A C 1
ATOM 555 O O . TYR A 1 75 ? 8.993 -48.016 67.982 1.00 34.80 78 TYR A O 1
ATOM 564 N N . TYR A 1 76 ? 11.163 -48.589 67.825 1.00 35.68 79 TYR A N 1
ATOM 565 C CA . TYR A 1 76 ? 11.552 -47.357 67.182 1.00 35.92 79 TYR A CA 1
ATOM 566 C C . TYR A 1 76 ? 11.507 -47.648 65.690 1.00 36.22 79 TYR A C 1
ATOM 567 O O . TYR A 1 76 ? 12.006 -48.672 65.234 1.00 37.07 79 TYR A O 1
ATOM 576 N N . THR A 1 77 ? 10.884 -46.751 64.936 1.00 35.75 80 THR A N 1
ATOM 577 C CA . THR A 1 77 ? 10.751 -46.879 63.482 1.00 35.15 80 THR A CA 1
ATOM 578 C C . THR A 1 77 ? 12.001 -47.385 62.768 1.00 36.19 80 THR A C 1
ATOM 579 O O . THR A 1 77 ? 11.929 -48.195 61.863 1.00 36.57 80 THR A O 1
ATOM 583 N N . GLU A 1 78 ? 13.143 -46.873 63.190 1.00 38.14 81 GLU A N 1
ATOM 584 C CA . GLU A 1 78 ? 14.435 -47.158 62.596 1.00 38.78 81 GLU A CA 1
ATOM 585 C C . GLU A 1 78 ? 14.942 -48.576 62.913 1.00 38.17 81 GLU A C 1
ATOM 586 O O . GLU A 1 78 ? 15.684 -49.149 62.133 1.00 37.54 81 GLU A O 1
ATOM 592 N N . TYR A 1 79 ? 14.518 -49.149 64.043 1.00 38.45 82 TYR A N 1
ATOM 593 C CA . TYR A 1 79 ? 14.986 -50.465 64.489 1.00 37.77 82 TYR A CA 1
ATOM 594 C C . TYR A 1 79 ? 13.839 -51.462 64.697 1.00 37.89 82 TYR A C 1
ATOM 595 O O . TYR A 1 79 ? 13.667 -52.009 65.787 1.00 38.16 82 TYR A O 1
ATOM 604 N N . PRO A 1 80 ? 13.083 -51.762 63.636 1.00 38.03 83 PRO A N 1
ATOM 605 C CA . PRO A 1 80 ? 11.871 -52.633 63.729 1.00 38.07 83 PRO A CA 1
ATOM 606 C C . PRO A 1 80 ? 12.072 -54.073 64.189 1.00 38.37 83 PRO A C 1
ATOM 607 O O . PRO A 1 80 ? 11.114 -54.713 64.652 1.00 38.73 83 PRO A O 1
ATOM 611 N N . GLY A 1 81 ? 13.300 -54.567 64.056 1.00 38.95 84 GLY A N 1
ATOM 612 C CA . GLY A 1 81 ? 13.666 -55.897 64.499 1.00 38.50 84 GLY A CA 1
ATOM 613 C C . GLY A 1 81 ? 14.056 -55.984 65.967 1.00 40.14 84 GLY A C 1
ATOM 614 O O . GLY A 1 81 ? 14.375 -57.075 66.428 1.00 42.76 84 GLY A O 1
ATOM 615 N N . GLN A 1 82 ? 14.045 -54.865 66.710 1.00 39.92 85 GLN A N 1
ATOM 616 C CA . GLN A 1 82 ? 14.417 -54.859 68.133 1.00 38.16 85 GLN A CA 1
ATOM 617 C C . GLN A 1 82 ? 13.282 -54.344 69.012 1.00 37.30 85 GLN A C 1
ATOM 618 O O . GLN A 1 82 ? 13.430 -53.401 69.804 1.00 35.82 85 GLN A O 1
ATOM 624 N N . LYS A 1 83 ? 12.150 -55.020 68.895 1.00 37.45 86 LYS A N 1
ATOM 625 C CA . LYS A 1 83 ? 10.964 -54.648 69.643 1.00 37.19 86 LYS A CA 1
ATOM 626 C C . LYS A 1 83 ? 11.244 -54.714 71.149 1.00 37.40 86 LYS A C 1
ATOM 627 O O . LYS A 1 83 ? 12.108 -55.480 71.592 1.00 37.94 86 LYS A O 1
ATOM 632 N N . GLN A 1 84 ? 10.591 -53.847 71.916 1.00 36.62 87 GLN A N 1
ATOM 633 C CA . GLN A 1 84 ? 10.769 -53.815 73.355 1.00 36.10 87 GLN A CA 1
ATOM 634 C C . GLN A 1 84 ? 9.536 -54.431 73.946 1.00 35.86 87 GLN A C 1
ATOM 635 O O . GLN A 1 84 ? 8.452 -53.954 73.667 1.00 36.42 87 GLN A O 1
ATOM 641 N N . THR A 1 85 ? 9.703 -55.468 74.769 1.00 35.37 88 THR A N 1
ATOM 642 C CA . THR A 1 85 ? 8.580 -56.175 75.387 1.00 35.14 88 THR A CA 1
ATOM 643 C C . THR A 1 85 ? 8.847 -56.356 76.873 1.00 34.78 88 THR A C 1
ATOM 644 O O . THR A 1 85 ? 9.797 -55.799 77.373 1.00 36.14 88 THR A O 1
ATOM 648 N N . ALA A 1 86 ? 7.999 -57.096 77.576 1.00 35.29 89 ALA A N 1
ATOM 649 C CA . ALA A 1 86 ? 8.119 -57.309 79.030 1.00 35.11 89 ALA A CA 1
ATOM 650 C C . ALA A 1 86 ? 9.525 -57.648 79.507 1.00 35.61 89 ALA A C 1
ATOM 651 O O . ALA A 1 86 ? 10.162 -58.569 79.014 1.00 36.34 89 ALA A O 1
ATOM 653 N N . GLY A 1 87 ? 10.018 -56.886 80.470 1.00 36.91 90 GLY A N 1
ATOM 654 C CA . GLY A 1 87 ? 11.348 -57.110 81.012 1.00 36.34 90 GLY A CA 1
ATOM 655 C C . GLY A 1 87 ? 12.476 -56.498 80.207 1.00 36.66 90 GLY A C 1
ATOM 656 O O . GLY A 1 87 ? 13.643 -56.715 80.545 1.00 36.51 90 GLY A O 1
ATOM 657 N N . CYS A 1 88 ? 12.163 -55.737 79.156 1.00 35.50 91 CYS A N 1
ATOM 658 C CA . CYS A 1 88 ? 13.225 -55.113 78.364 1.00 36.53 91 CYS A CA 1
ATOM 659 C C . CYS A 1 88 ? 13.669 -53.747 78.889 1.00 35.06 91 CYS A C 1
ATOM 660 O O . CYS A 1 88 ? 12.860 -52.934 79.323 1.00 35.47 91 CYS A O 1
ATOM 663 N N . TYR A 1 89 ? 14.962 -53.515 78.850 1.00 34.25 92 TYR A N 1
ATOM 664 C CA . TYR A 1 89 ? 15.538 -52.233 79.220 1.00 34.11 92 TYR A CA 1
ATOM 665 C C . TYR A 1 89 ? 16.236 -51.639 77.995 1.00 34.11 92 TYR A C 1
ATOM 666 O O . TYR A 1 89 ? 16.743 -52.348 77.135 1.00 32.31 92 TYR A O 1
ATOM 675 N N . LEU A 1 90 ? 16.221 -50.321 77.924 1.00 35.40 93 LEU A N 1
ATOM 676 C CA . LEU A 1 90 ? 16.870 -49.565 76.867 1.00 36.14 93 LEU A CA 1
ATOM 677 C C . LEU A 1 90 ? 17.578 -48.349 77.437 1.00 34.25 93 LEU A C 1
ATOM 678 O O . LEU A 1 90 ? 16.998 -47.602 78.205 1.00 33.01 93 LEU A O 1
ATOM 683 N N . TYR A 1 91 ? 18.824 -48.159 77.039 1.00 35.01 94 TYR A N 1
ATOM 684 C CA . TYR A 1 91 ? 19.575 -46.951 77.354 1.00 35.19 94 TYR A CA 1
ATOM 685 C C . TYR A 1 91 ? 19.675 -46.205 76.041 1.00 36.39 94 TYR A C 1
ATOM 686 O O . TYR A 1 91 ? 20.095 -46.777 75.036 1.00 36.21 94 TYR A O 1
ATOM 695 N N . GLU A 1 92 ? 19.276 -44.940 76.036 1.00 37.45 95 GLU A N 1
ATOM 696 C CA . GLU A 1 92 ? 19.360 -44.119 74.835 1.00 39.38 95 GLU A CA 1
ATOM 697 C C . GLU A 1 92 ? 20.247 -42.913 75.212 1.00 36.97 95 GLU A C 1
ATOM 698 O O . GLU A 1 92 ? 19.955 -42.213 76.180 1.00 36.60 95 GLU A O 1
ATOM 704 N N . PRO A 1 93 ? 21.350 -42.692 74.495 1.00 36.56 96 PRO A N 1
ATOM 705 C CA . PRO A 1 93 ? 22.157 -41.551 74.923 1.00 36.98 96 PRO A CA 1
ATOM 706 C C . PRO A 1 93 ? 21.627 -40.219 74.425 1.00 37.08 96 PRO A C 1
ATOM 707 O O . PRO A 1 93 ? 20.715 -40.168 73.600 1.00 37.40 96 PRO A O 1
ATOM 711 N N . GLY A 1 94 ? 22.202 -39.146 74.948 1.00 38.21 97 GLY A N 1
ATOM 712 C CA . GLY A 1 94 ? 21.897 -37.811 74.476 1.00 37.85 97 GLY A CA 1
ATOM 713 C C . GLY A 1 94 ? 22.437 -37.734 73.053 1.00 37.48 97 GLY A C 1
ATOM 714 O O . GLY A 1 94 ? 23.415 -38.411 72.711 1.00 36.06 97 GLY A O 1
ATOM 715 N N . GLY A 1 95 ? 21.761 -36.944 72.223 1.00 37.72 98 GLY A N 1
ATOM 716 C CA . GLY A 1 95 ? 22.128 -36.736 70.838 1.00 38.55 98 GLY A CA 1
ATOM 717 C C . GLY A 1 95 ? 21.408 -37.674 69.894 1.00 40.05 98 GLY A C 1
ATOM 718 O O . GLY A 1 95 ? 21.532 -37.534 68.677 1.00 40.50 98 GLY A O 1
ATOM 719 N N . SER A 1 96 ? 20.647 -38.623 70.437 1.00 40.74 99 SER A N 1
ATOM 720 C CA . SER A 1 96 ? 19.917 -39.546 69.606 1.00 42.11 99 SER A CA 1
ATOM 721 C C . SER A 1 96 ? 18.535 -38.994 69.240 1.00 42.06 99 SER A C 1
ATOM 722 O O . SER A 1 96 ? 17.998 -38.115 69.910 1.00 41.27 99 SER A O 1
ATOM 725 N N . ILE A 1 97 ? 18.003 -39.499 68.133 1.00 41.93 100 ILE A N 1
ATOM 726 C CA . ILE A 1 97 ? 16.699 -39.113 67.646 1.00 41.61 100 ILE A CA 1
ATOM 727 C C . ILE A 1 97 ? 16.022 -40.372 67.102 1.00 41.33 100 ILE A C 1
ATOM 728 O O . ILE A 1 97 ? 16.539 -41.010 66.201 1.00 42.46 100 ILE A O 1
ATOM 733 N N . HIS A 1 98 ? 14.895 -40.756 67.688 1.00 40.82 101 HIS A N 1
ATOM 734 C CA . HIS A 1 98 ? 14.145 -41.922 67.227 1.00 40.78 101 HIS A CA 1
ATOM 735 C C . HIS A 1 98 ? 12.665 -41.624 67.316 1.00 38.84 101 HIS A C 1
ATOM 736 O O . HIS A 1 98 ? 12.272 -40.609 67.872 1.00 37.59 101 HIS A O 1
ATOM 743 N N . GLN A 1 99 ? 11.857 -42.534 66.777 1.00 38.66 102 GLN A N 1
ATOM 744 C CA . GLN A 1 99 ? 10.402 -42.402 66.747 1.00 37.84 102 GLN A CA 1
ATOM 745 C C . GLN A 1 99 ? 9.686 -43.607 67.371 1.00 36.46 102 GLN A C 1
ATOM 746 O O . GLN A 1 99 ? 9.733 -44.710 66.836 1.00 35.01 102 GLN A O 1
ATOM 752 N N . PHE A 1 100 ? 8.981 -43.340 68.464 1.00 35.89 103 PHE A N 1
ATOM 753 C CA . PHE A 1 100 ? 8.256 -44.334 69.248 1.00 35.77 103 PHE A CA 1
ATOM 754 C C . PHE A 1 100 ? 7.014 -44.812 68.491 1.00 35.08 103 PHE A C 1
ATOM 755 O O . PHE A 1 100 ? 6.281 -44.010 67.914 1.00 34.59 103 PHE A O 1
ATOM 763 N N . ASN A 1 101 ? 6.797 -46.120 68.495 1.00 33.93 104 ASN A N 1
ATOM 764 C CA . ASN A 1 101 ? 5.626 -46.714 67.893 1.00 34.48 104 ASN A CA 1
ATOM 765 C C . ASN A 1 101 ? 5.100 -47.833 68.778 1.00 34.65 104 ASN A C 1
ATOM 766 O O . ASN A 1 101 ? 5.901 -48.581 69.354 1.00 33.63 104 ASN A O 1
ATOM 771 N N . THR A 1 102 ? 3.774 -47.932 68.900 1.00 34.53 105 THR A N 1
ATOM 772 C CA . THR A 1 102 ? 3.154 -49.103 69.504 1.00 34.36 105 THR A CA 1
ATOM 773 C C . THR A 1 102 ? 2.453 -49.754 68.334 1.00 34.45 105 THR A C 1
ATOM 774 O O . THR A 1 102 ? 1.627 -49.114 67.685 1.00 34.55 105 THR A O 1
ATOM 778 N N . PRO A 1 103 ? 2.789 -51.013 68.039 1.00 35.78 106 PRO A N 1
ATOM 779 C CA . PRO A 1 103 ? 2.097 -51.708 66.945 1.00 36.28 106 PRO A CA 1
ATOM 780 C C . PRO A 1 103 ? 0.585 -51.712 67.089 1.00 36.83 106 PRO A C 1
ATOM 781 O O . PRO A 1 103 ? 0.081 -51.843 68.204 1.00 36.30 106 PRO A O 1
ATOM 785 N N . ARG A 1 104 ? -0.131 -51.610 65.969 1.00 38.54 107 ARG A N 1
ATOM 786 C CA . ARG A 1 104 ? -1.595 -51.699 65.997 1.00 40.02 107 ARG A CA 1
ATOM 787 C C . ARG A 1 104 ? -2.071 -53.040 66.555 1.00 40.24 107 ARG A C 1
ATOM 788 O O . ARG A 1 104 ? -3.163 -53.127 67.122 1.00 40.95 107 ARG A O 1
ATOM 796 N N . ASP A 1 105 ? -1.234 -54.071 66.430 1.00 39.80 108 ASP A N 1
ATOM 797 C CA . ASP A 1 105 ? -1.620 -55.405 66.832 1.00 39.81 108 ASP A CA 1
ATOM 798 C C . ASP A 1 105 ? -1.464 -55.698 68.306 1.00 39.13 108 ASP A C 1
ATOM 799 O O . ASP A 1 105 ? -1.704 -56.827 68.710 1.00 40.03 108 ASP A O 1
ATOM 804 N N . ASN A 1 106 ? -1.041 -54.733 69.114 1.00 38.70 109 ASN A N 1
ATOM 805 C CA . ASN A 1 106 ? -0.959 -54.974 70.553 1.00 38.40 109 ASN A CA 1
ATOM 806 C C . ASN A 1 106 ? -2.376 -55.228 71.058 1.00 39.20 109 ASN A C 1
ATOM 807 O O . ASN A 1 106 ? -3.292 -54.503 70.662 1.00 38.78 109 ASN A O 1
ATOM 812 N N . GLU A 1 107 ? -2.576 -56.239 71.906 1.00 40.48 110 GLU A N 1
ATOM 813 C CA A GLU A 1 107 ? -3.914 -56.491 72.423 0.50 40.73 110 GLU A CA 1
ATOM 814 C CA B GLU A 1 107 ? -3.903 -56.530 72.495 0.50 40.62 110 GLU A CA 1
ATOM 815 C C . GLU A 1 107 ? -4.263 -55.489 73.530 1.00 40.69 110 GLU A C 1
ATOM 816 O O . GLU A 1 107 ? -5.435 -55.219 73.763 1.00 43.01 110 GLU A O 1
ATOM 827 N N . GLY A 1 108 ? -3.257 -54.920 74.181 1.00 39.53 111 GLY A N 1
ATOM 828 C CA . GLY A 1 108 ? -3.521 -53.947 75.219 1.00 38.98 111 GLY A CA 1
ATOM 829 C C . GLY A 1 108 ? -2.529 -52.810 75.351 1.00 38.53 111 GLY A C 1
ATOM 830 O O . GLY A 1 108 ? -1.857 -52.411 74.397 1.00 38.19 111 GLY A O 1
ATOM 831 N N . GLN A 1 109 ? -2.450 -52.293 76.566 1.00 37.51 112 GLN A N 1
ATOM 832 C CA . GLN A 1 109 ? -1.611 -51.165 76.846 1.00 37.42 112 GLN A CA 1
ATOM 833 C C . GLN A 1 109 ? -0.183 -51.610 76.952 1.00 37.94 112 GLN A C 1
ATOM 834 O O . GLN A 1 109 ? 0.096 -52.736 77.354 1.00 39.52 112 GLN A O 1
ATOM 840 N N . THR A 1 110 ? 0.714 -50.708 76.588 1.00 37.33 113 THR A N 1
ATOM 841 C CA . THR A 1 110 ? 2.132 -50.913 76.709 1.00 36.14 113 THR A CA 1
ATOM 842 C C . THR A 1 110 ? 2.507 -50.030 77.882 1.00 37.04 113 THR A C 1
ATOM 843 O O . THR A 1 110 ? 2.275 -48.819 77.852 1.00 38.04 113 THR A O 1
ATOM 847 N N . GLU A 1 111 ? 3.062 -50.642 78.923 1.00 37.30 114 GLU A N 1
ATOM 848 C CA . GLU A 1 111 ? 3.409 -49.950 80.161 1.00 36.93 114 GLU A CA 1
ATOM 849 C C . GLU A 1 111 ? 4.915 -49.772 80.343 1.00 36.55 114 GLU A C 1
ATOM 850 O O . GLU A 1 111 ? 5.665 -50.768 80.364 1.00 37.31 114 GLU A O 1
ATOM 856 N N . VAL A 1 112 ? 5.374 -48.532 80.515 1.00 35.37 115 VAL A N 1
ATOM 857 C CA . VAL A 1 112 ? 6.816 -48.309 80.713 1.00 35.27 115 VAL A CA 1
ATOM 858 C C . VAL A 1 112 ? 7.118 -47.418 81.907 1.00 35.95 115 VAL A C 1
ATOM 859 O O . VAL A 1 112 ? 6.261 -46.684 82.389 1.00 36.45 115 VAL A O 1
ATOM 863 N N . ILE A 1 113 ? 8.328 -47.525 82.417 1.00 35.59 116 ILE A N 1
ATOM 864 C CA . ILE A 1 113 ? 8.786 -46.591 83.437 1.00 36.08 116 ILE A CA 1
ATOM 865 C C . ILE A 1 113 ? 10.065 -46.030 82.859 1.00 36.18 116 ILE A C 1
ATOM 866 O O . ILE A 1 113 ? 10.910 -46.773 82.375 1.00 36.22 116 ILE A O 1
ATOM 871 N N . PHE A 1 114 ? 10.203 -44.722 82.846 1.00 37.19 117 PHE A N 1
ATOM 872 C CA . PHE A 1 114 ? 11.429 -44.171 82.315 1.00 37.72 117 PHE A CA 1
ATOM 873 C C . PHE A 1 114 ? 11.946 -43.009 83.086 1.00 38.06 117 PHE A C 1
ATOM 874 O O . PHE A 1 114 ? 11.213 -42.340 83.804 1.00 37.13 117 PHE A O 1
ATOM 895 N N . LEU A 1 116 ? 13.936 -39.706 82.108 1.00 39.03 119 LEU A N 1
ATOM 896 C CA . LEU A 1 116 ? 14.391 -38.835 81.017 1.00 38.93 119 LEU A CA 1
ATOM 897 C C . LEU A 1 116 ? 15.138 -37.621 81.522 1.00 36.90 119 LEU A C 1
ATOM 898 O O . LEU A 1 116 ? 14.585 -36.813 82.252 1.00 37.84 119 LEU A O 1
ATOM 903 N N . SER A 1 117 ? 16.386 -37.485 81.109 1.00 36.86 120 SER A N 1
ATOM 904 C CA . SER A 1 117 ? 17.183 -36.318 81.459 1.00 38.02 120 SER A CA 1
ATOM 905 C C . SER A 1 117 ? 17.217 -35.384 80.280 1.00 38.18 120 SER A C 1
ATOM 906 O O . SER A 1 117 ? 17.171 -35.809 79.124 1.00 39.20 120 SER A O 1
ATOM 909 N N . GLY A 1 118 ? 17.308 -34.102 80.586 1.00 38.58 121 GLY A N 1
ATOM 910 C CA . GLY A 1 118 ? 17.350 -33.088 79.584 1.00 39.00 121 GLY A CA 1
ATOM 911 C C . GLY A 1 118 ? 15.984 -32.864 79.005 1.00 40.06 121 GLY A C 1
ATOM 912 O O . GLY A 1 118 ? 14.957 -33.228 79.578 1.00 41.66 121 GLY A O 1
ATOM 913 N N . CYS A 1 119 ? 15.999 -32.329 77.805 1.00 41.52 122 CYS A N 1
ATOM 914 C CA . CYS A 1 119 ? 14.807 -31.916 77.144 1.00 42.00 122 CYS A CA 1
ATOM 915 C C . CYS A 1 119 ? 14.551 -32.717 75.865 1.00 41.52 122 CYS A C 1
ATOM 916 O O . CYS A 1 119 ? 15.430 -33.416 75.347 1.00 42.37 122 CYS A O 1
ATOM 919 N N . ASN A 1 120 ? 13.322 -32.614 75.391 1.00 40.15 123 ASN A N 1
ATOM 920 C CA A ASN A 1 120 ? 12.958 -33.278 74.157 0.50 39.92 123 ASN A CA 1
ATOM 921 C CA B ASN A 1 120 ? 12.830 -33.289 74.213 0.50 40.46 123 ASN A CA 1
ATOM 922 C C . ASN A 1 120 ? 12.641 -32.219 73.130 1.00 39.74 123 ASN A C 1
ATOM 923 O O . ASN A 1 120 ? 11.903 -31.275 73.377 1.00 40.30 123 ASN A O 1
ATOM 932 N N . VAL A 1 121 ? 13.303 -32.330 71.980 1.00 38.41 124 VAL A N 1
ATOM 933 C CA . VAL A 1 121 ? 13.072 -31.379 70.897 1.00 37.71 124 VAL A CA 1
ATOM 934 C C . VAL A 1 121 ? 12.360 -32.236 69.869 1.00 37.96 124 VAL A C 1
ATOM 935 O O . VAL A 1 121 ? 12.877 -33.273 69.457 1.00 36.48 124 VAL A O 1
ATOM 939 N N . ASN A 1 122 ? 11.174 -31.788 69.469 1.00 38.91 125 ASN A N 1
ATOM 940 C CA . ASN A 1 122 ? 10.290 -32.554 68.583 1.00 38.77 125 ASN A CA 1
ATOM 941 C C . ASN A 1 122 ? 10.348 -32.137 67.129 1.00 38.10 125 ASN A C 1
ATOM 942 O O . ASN A 1 122 ? 10.246 -30.948 66.814 1.00 38.02 125 ASN A O 1
ATOM 947 N N . PHE A 1 123 ? 10.516 -33.124 66.248 1.00 38.17 126 PHE A N 1
ATOM 948 C CA . PHE A 1 123 ? 10.566 -32.892 64.814 1.00 38.45 126 PHE A CA 1
ATOM 949 C C . PHE A 1 123 ? 9.657 -33.874 64.079 1.00 37.96 126 PHE A C 1
ATOM 950 O O . PHE A 1 123 ? 9.235 -34.872 64.644 1.00 37.80 126 PHE A O 1
ATOM 958 N N . THR A 1 124 ? 9.345 -33.547 62.826 1.00 35.51 127 THR A N 1
ATOM 959 C CA . THR A 1 124 ? 8.620 -34.427 61.903 1.00 33.63 127 THR A CA 1
ATOM 960 C C . THR A 1 124 ? 9.692 -35.296 61.253 1.00 34.44 127 THR A C 1
ATOM 961 O O . THR A 1 124 ? 10.882 -34.992 61.372 1.00 34.57 127 THR A O 1
ATOM 965 N N . GLN A 1 125 ? 9.297 -36.352 60.539 1.00 34.61 128 GLN A N 1
ATOM 966 C CA . GLN A 1 125 ? 10.298 -37.250 59.925 1.00 34.03 128 GLN A CA 1
ATOM 967 C C . GLN A 1 125 ? 11.196 -36.466 58.948 1.00 32.26 128 GLN A C 1
ATOM 968 O O . GLN A 1 125 ? 12.373 -36.771 58.811 1.00 33.50 128 GLN A O 1
ATOM 971 N N . ASP A 1 126 ? 10.654 -35.419 58.324 1.00 29.42 129 ASP A N 1
ATOM 972 C CA . ASP A 1 126 ? 11.396 -34.626 57.350 1.00 26.95 129 ASP A CA 1
ATOM 973 C C . ASP A 1 126 ? 12.228 -33.487 57.956 1.00 26.92 129 ASP A C 1
ATOM 974 O O . ASP A 1 126 ? 12.736 -32.636 57.208 1.00 24.3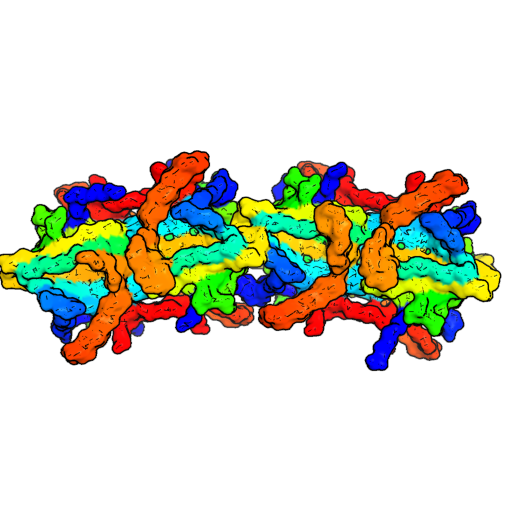9 129 ASP A O 1
ATOM 979 N N . GLY A 1 127 ? 12.338 -33.444 59.291 1.00 26.84 130 GLY A N 1
ATOM 980 C CA . GLY A 1 127 ? 13.174 -32.451 59.978 1.00 26.89 130 GLY A CA 1
ATOM 981 C C . GLY A 1 127 ? 12.565 -31.130 60.430 1.00 27.52 130 GLY A C 1
ATOM 982 O O . GLY A 1 127 ? 13.278 -30.276 60.958 1.00 27.93 130 GLY A O 1
ATOM 983 N N . THR A 1 128 ? 11.265 -30.948 60.249 1.00 27.92 131 THR A N 1
ATOM 984 C CA . THR A 1 128 ? 10.620 -29.704 60.653 1.00 29.18 131 THR A CA 1
ATOM 985 C C . THR A 1 128 ? 10.378 -29.687 62.160 1.00 30.85 131 THR A C 1
ATOM 986 O O . THR A 1 128 ? 9.754 -30.590 62.724 1.00 31.39 131 THR A O 1
ATOM 990 N N . TYR A 1 129 ? 10.872 -28.642 62.799 1.00 30.46 132 TYR A N 1
ATOM 991 C CA . TYR A 1 129 ? 10.720 -28.465 64.231 1.00 31.28 132 TYR A CA 1
ATOM 992 C C . TYR A 1 129 ? 9.251 -28.268 64.609 1.00 31.88 132 TYR A C 1
ATOM 993 O O . TYR A 1 129 ? 8.584 -27.422 64.033 1.00 31.72 132 TYR A O 1
ATOM 1002 N N . LEU A 1 130 ? 8.766 -29.063 65.565 1.00 32.35 133 LEU A N 1
ATOM 1003 C CA . LEU A 1 130 ? 7.383 -29.001 66.051 1.00 33.81 133 LEU A CA 1
ATOM 1004 C C . LEU A 1 130 ? 7.249 -28.276 67.412 1.00 35.95 133 LEU A C 1
ATOM 1005 O O . LEU A 1 130 ? 6.292 -27.522 67.629 1.00 35.41 133 LEU A O 1
ATOM 1010 N N . GLY A 1 131 ? 8.190 -28.539 68.322 1.00 37.18 134 GLY A N 1
ATOM 1011 C CA . GLY A 1 131 ? 8.206 -27.933 69.657 1.00 37.37 134 GLY A CA 1
ATOM 1012 C C . GLY A 1 131 ? 9.200 -28.588 70.617 1.00 37.64 134 GLY A C 1
ATOM 1013 O O . GLY A 1 131 ? 9.898 -29.544 70.274 1.00 36.22 134 GLY A O 1
ATOM 1014 N N . LEU A 1 132 ? 9.257 -28.049 71.829 1.00 37.86 135 LEU A N 1
ATOM 1015 C CA . LEU A 1 132 ? 10.139 -28.524 72.889 1.00 37.50 135 LEU A CA 1
ATOM 1016 C C . LEU A 1 132 ? 9.289 -29.119 73.970 1.00 37.41 135 LEU A C 1
ATOM 1017 O O . LEU A 1 132 ? 8.181 -28.672 74.188 1.00 37.93 135 LEU A O 1
ATOM 1022 N N . SER A 1 133 ? 9.803 -30.115 74.662 1.00 38.54 136 SER A N 1
ATOM 1023 C CA . SER A 1 133 ? 9.121 -30.642 75.836 1.00 40.62 136 SER A CA 1
ATOM 1024 C C . SER A 1 133 ? 10.132 -30.865 76.970 1.00 41.29 136 SER A C 1
ATOM 1025 O O . SER A 1 133 ? 10.740 -31.924 77.040 1.00 42.79 136 SER A O 1
ATOM 1028 N N . ASP A 1 134 ? 10.349 -29.865 77.826 1.00 41.59 137 ASP A N 1
ATOM 1029 C CA . ASP A 1 134 ? 11.234 -30.051 79.002 1.00 41.81 137 ASP A CA 1
ATOM 1030 C C . ASP A 1 134 ? 10.382 -30.374 80.235 1.00 41.52 137 ASP A C 1
ATOM 1031 O O . ASP A 1 134 ? 9.143 -30.330 80.173 1.00 40.91 137 ASP A O 1
ATOM 1036 N N . ALA A 1 135 ? 11.059 -30.700 81.339 1.00 41.26 138 ALA A N 1
ATOM 1037 C CA . ALA A 1 135 ? 10.406 -31.032 82.604 1.00 40.45 138 ALA A CA 1
ATOM 1038 C C . ALA A 1 135 ? 9.379 -29.961 83.001 1.00 39.82 138 ALA A C 1
ATOM 1039 O O . ALA A 1 135 ? 8.272 -30.259 83.470 1.00 40.85 138 ALA A O 1
ATOM 1041 N N . GLY A 1 136 ? 9.741 -28.711 82.787 1.00 39.37 139 GLY A N 1
ATOM 1042 C CA . GLY A 1 136 ? 8.844 -27.613 83.104 1.00 39.37 139 GLY A CA 1
ATOM 1043 C C . GLY A 1 136 ? 7.552 -27.662 82.308 1.00 39.08 139 GLY A C 1
ATOM 1044 O O . GLY A 1 136 ? 6.476 -27.516 82.877 1.00 39.92 139 GLY A O 1
ATOM 1045 N N . VAL A 1 137 ? 7.659 -27.877 80.996 1.00 38.39 140 VAL A N 1
ATOM 1046 C CA . VAL A 1 137 ? 6.483 -27.913 80.129 1.00 37.45 140 VAL A CA 1
ATOM 1047 C C . VAL A 1 137 ? 5.554 -29.051 80.524 1.00 36.98 140 VAL A C 1
ATOM 1048 O O . VAL A 1 137 ? 4.339 -28.861 80.666 1.00 37.37 140 VAL A O 1
ATOM 1052 N N . ILE A 1 138 ? 6.138 -30.228 80.716 1.00 37.04 141 ILE A N 1
ATOM 1053 C CA . ILE A 1 138 ? 5.381 -31.410 81.095 1.00 36.83 141 ILE A CA 1
ATOM 1054 C C . ILE A 1 138 ? 4.716 -31.193 82.446 1.00 37.85 141 ILE A C 1
ATOM 1055 O O . ILE A 1 138 ? 3.538 -31.535 82.615 1.00 39.62 141 ILE A O 1
ATOM 1060 N N . LYS A 1 139 ? 5.440 -30.590 83.384 1.00 37.37 142 LYS A N 1
ATOM 1061 C CA . LYS A 1 139 ? 4.869 -30.302 84.701 1.00 37.40 142 LYS A CA 1
ATOM 1062 C C . LYS A 1 139 ? 3.645 -29.403 84.589 1.00 37.46 142 LYS A C 1
ATOM 1063 O O . LYS A 1 139 ? 2.649 -29.633 85.268 1.00 37.55 142 LYS A O 1
ATOM 1069 N N . ASN A 1 140 ? 3.717 -28.380 83.743 1.00 37.69 143 ASN A N 1
ATOM 1070 C CA . ASN A 1 140 ? 2.551 -27.500 83.539 1.00 38.37 143 ASN A CA 1
ATOM 1071 C C . ASN A 1 140 ? 1.334 -28.294 83.056 1.00 37.67 143 ASN A C 1
ATOM 1072 O O . ASN A 1 140 ? 0.237 -28.101 83.589 1.00 37.73 143 ASN A O 1
ATOM 1077 N N A TRP A 1 141 ? 1.503 -29.173 82.070 0.50 35.83 144 TRP A N 1
ATOM 1078 N N B TRP A 1 141 ? 1.543 -29.172 82.061 0.50 38.25 144 TRP A N 1
ATOM 1079 C CA A TRP A 1 141 ? 0.364 -29.974 81.626 0.50 33.91 144 TRP A CA 1
ATOM 1080 C CA B TRP A 1 141 ? 0.475 -30.042 81.536 0.50 38.21 144 TRP A CA 1
ATOM 1081 C C A TRP A 1 141 ? -0.106 -30.872 82.759 0.50 35.37 144 TRP A C 1
ATOM 1082 C C B TRP A 1 141 ? -0.062 -30.971 82.635 0.50 37.70 144 TRP A C 1
ATOM 1083 O O A TRP A 1 141 ? -1.314 -31.011 82.973 0.50 36.23 144 TRP A O 1
ATOM 1084 O O B TRP A 1 141 ? -1.262 -31.246 82.684 0.50 38.37 144 TRP A O 1
ATOM 1105 N N . VAL A 1 142 ? 0.838 -31.475 83.485 1.00 36.26 145 VAL A N 1
ATOM 1106 C CA . VAL A 1 142 ? 0.478 -32.359 84.609 1.00 35.08 145 VAL A CA 1
ATOM 1107 C C . VAL A 1 142 ? -0.402 -31.632 85.632 1.00 35.93 145 VAL A C 1
ATOM 1108 O O . VAL A 1 142 ? -1.495 -32.095 85.963 1.00 36.74 145 VAL A O 1
ATOM 1112 N N . ASP A 1 143 ? 0.067 -30.480 86.101 1.00 36.85 146 ASP A N 1
ATOM 1113 C CA . ASP A 1 143 ? -0.663 -29.715 87.117 1.00 37.49 146 ASP A CA 1
ATOM 1114 C C . ASP A 1 143 ? -2.025 -29.276 86.597 1.00 38.29 146 ASP A C 1
ATOM 1115 O O . ASP A 1 143 ? -2.987 -29.237 87.356 1.00 38.51 146 ASP A O 1
ATOM 1120 N N . ARG A 1 144 ? -2.101 -28.957 85.307 1.00 39.05 147 ARG A N 1
ATOM 1121 C CA . ARG A 1 144 ? -3.371 -28.597 84.671 1.00 41.00 147 ARG A CA 1
ATOM 1122 C C . ARG A 1 144 ? -4.249 -29.833 84.540 1.00 40.08 147 ARG A C 1
ATOM 1123 O O . ARG A 1 144 ? -5.467 -29.755 84.728 1.00 40.48 147 ARG A O 1
ATOM 1131 N N . ALA A 1 145 ? -3.633 -30.969 84.207 1.00 39.26 148 ALA A N 1
ATOM 1132 C CA . ALA A 1 145 ? -4.382 -32.214 84.022 1.00 38.19 148 ALA A CA 1
ATOM 1133 C C . ALA A 1 145 ? -4.995 -32.675 85.341 1.00 38.18 148 ALA A C 1
ATOM 1134 O O . ALA A 1 145 ? -6.122 -33.163 85.362 1.00 37.12 148 ALA A O 1
ATOM 1136 N N . ILE A 1 146 ? -4.242 -32.512 86.431 1.00 38.36 149 ILE A N 1
ATOM 1137 C CA . ILE A 1 146 ? -4.709 -32.885 87.764 1.00 37.99 149 ILE A CA 1
ATOM 1138 C C . ILE A 1 146 ? -5.970 -32.106 88.118 1.00 38.85 149 ILE A C 1
ATOM 1139 O O . ILE A 1 146 ? -6.919 -32.681 88.644 1.00 39.03 149 ILE A O 1
ATOM 1144 N N . ARG A 1 147 ? -5.973 -30.805 87.820 1.00 39.65 150 ARG A N 1
ATOM 1145 C CA . ARG A 1 147 ? -7.152 -29.951 88.044 1.00 40.00 150 ARG A CA 1
ATOM 1146 C C . ARG A 1 147 ? -8.271 -30.338 87.081 1.00 39.42 150 ARG A C 1
ATOM 1147 O O . ARG A 1 147 ? -9.321 -30.780 87.533 1.00 39.41 150 ARG A O 1
ATOM 1149 N N . GLU A 1 148 ? -8.033 -30.205 85.772 1.00 39.48 151 GLU A N 1
ATOM 1150 C CA . GLU A 1 148 ? -9.058 -30.507 84.739 1.00 39.81 151 GLU A CA 1
ATOM 1151 C C . GLU A 1 148 ? -9.721 -31.895 84.850 1.00 38.61 151 GLU A C 1
ATOM 1152 O O . GLU A 1 148 ? -10.926 -32.010 84.647 1.00 38.15 151 GLU A O 1
ATOM 1155 N N . GLN A 1 149 ? -8.946 -32.926 85.182 1.00 37.81 152 GLN A N 1
ATOM 1156 C CA . GLN A 1 149 ? -9.466 -34.297 85.293 1.00 37.06 152 GLN A CA 1
ATOM 1157 C C . GLN A 1 149 ? -9.886 -34.689 86.720 1.00 37.69 152 GLN A C 1
ATOM 1158 O O . GLN A 1 149 ? -10.284 -35.845 86.969 1.00 36.46 152 GLN A O 1
ATOM 1164 N N . ASP A 1 150 ? -9.781 -33.734 87.648 1.00 38.49 153 ASP A N 1
ATOM 1165 C CA . ASP A 1 150 ? -10.173 -33.931 89.037 1.00 39.21 153 ASP A CA 1
ATOM 1166 C C . ASP A 1 150 ? -9.462 -35.144 89.660 1.00 38.79 153 ASP A C 1
ATOM 1167 O O . ASP A 1 150 ? -10.054 -35.932 90.394 1.00 38.45 153 ASP A O 1
ATOM 1172 N N . ASN A 1 151 ? -8.178 -35.283 89.357 1.00 38.82 154 ASN A N 1
ATOM 1173 C CA . ASN A 1 151 ? -7.398 -36.413 89.826 1.00 38.23 154 ASN A CA 1
ATOM 1174 C C . ASN A 1 151 ? -6.740 -36.020 91.138 1.00 38.56 154 ASN A C 1
ATOM 1175 O O . ASN A 1 151 ? -6.134 -34.948 91.225 1.00 40.13 154 ASN A O 1
ATOM 1180 N N . GLY A 1 152 ? -6.842 -36.888 92.145 1.00 37.68 155 GLY A N 1
ATOM 1181 C CA . GLY A 1 152 ? -6.296 -36.621 93.486 1.00 37.54 155 GLY A CA 1
ATOM 1182 C C . GLY A 1 152 ? -4.935 -37.231 93.753 1.00 37.15 155 GLY A C 1
ATOM 1183 O O . GLY A 1 152 ? -4.610 -37.569 94.881 1.00 36.97 155 GLY A O 1
ATOM 1184 N N . LEU A 1 153 ? -4.139 -37.330 92.698 1.00 37.39 156 LEU A N 1
ATOM 1185 C CA . LEU A 1 153 ? -2.787 -37.881 92.729 1.00 36.89 156 LEU A CA 1
ATOM 1186 C C . LEU A 1 153 ? -1.761 -36.868 93.237 1.00 36.95 156 LEU A C 1
ATOM 1187 O O . LEU A 1 153 ? -2.016 -35.663 93.244 1.00 35.52 156 LEU A O 1
ATOM 1192 N N . ARG A 1 154 ? -0.621 -37.385 93.694 1.00 38.15 157 ARG A N 1
ATOM 1193 C CA . ARG A 1 154 ? 0.504 -36.578 94.162 1.00 39.01 157 ARG A CA 1
ATOM 1194 C C . ARG A 1 154 ? 1.762 -37.130 93.543 1.00 38.35 157 ARG A C 1
ATOM 1195 O O . ARG A 1 154 ? 1.843 -38.330 93.305 1.00 39.10 157 ARG A O 1
ATOM 1203 N N . TYR A 1 155 ? 2.741 -36.260 93.308 1.00 37.21 158 TYR A N 1
ATOM 1204 C CA . TYR A 1 155 ? 4.040 -36.667 92.771 1.00 36.58 158 TYR A CA 1
ATOM 1205 C C . TYR A 1 155 ? 5.145 -35.842 93.462 1.00 35.89 158 TYR A C 1
ATOM 1206 O O . TYR A 1 155 ? 4.863 -34.898 94.192 1.00 35.00 158 TYR A O 1
ATOM 1215 N N . ILE A 1 156 ? 6.398 -36.213 93.238 1.00 35.13 159 ILE A N 1
ATOM 1216 C CA . ILE A 1 156 ? 7.517 -35.529 93.863 1.00 34.43 159 ILE A CA 1
ATOM 1217 C C . ILE A 1 156 ? 8.088 -34.488 92.904 1.00 34.36 159 ILE A C 1
ATOM 1218 O O . ILE A 1 156 ? 8.255 -34.766 91.712 1.00 34.02 159 ILE A O 1
ATOM 1223 N N . ALA A 1 157 ? 8.385 -33.297 93.429 1.00 33.14 160 ALA A N 1
ATOM 1224 C CA . ALA A 1 157 ? 8.904 -32.209 92.625 1.00 33.10 160 ALA A CA 1
ATOM 1225 C C . ALA A 1 157 ? 10.031 -31.499 93.349 1.00 33.27 160 ALA A C 1
ATOM 1226 O O . ALA A 1 157 ? 9.977 -31.318 94.550 1.00 32.00 160 ALA A O 1
ATOM 1228 N N . ALA A 1 158 ? 11.059 -31.112 92.604 1.00 34.53 161 ALA A N 1
ATOM 1229 C CA . ALA A 1 158 ? 12.193 -30.385 93.160 1.00 34.93 161 ALA A CA 1
ATOM 1230 C C . ALA A 1 158 ? 11.888 -28.897 93.027 1.00 35.79 161 ALA A C 1
ATOM 1231 O O . ALA A 1 158 ? 11.458 -28.453 91.965 1.00 37.96 161 ALA A O 1
ATOM 1233 N N . ALA A 1 159 ? 12.066 -28.134 94.100 1.00 36.67 162 ALA A N 1
ATOM 1234 C CA . ALA A 1 159 ? 11.848 -26.670 94.056 1.00 37.42 162 ALA A CA 1
ATOM 1235 C C . ALA A 1 159 ? 13.019 -25.945 93.376 1.00 36.11 162 ALA A C 1
ATOM 1236 O O . ALA A 1 159 ? 14.119 -26.485 93.271 1.00 33.87 162 ALA A O 1
ATOM 1238 N N . VAL A 1 160 ? 12.766 -24.723 92.918 1.00 36.23 163 VAL A N 1
ATOM 1239 C CA . VAL A 1 160 ? 13.796 -23.940 92.246 1.00 35.93 163 VAL A CA 1
ATOM 1240 C C . VAL A 1 160 ? 14.849 -23.508 93.244 1.00 34.89 163 VAL A C 1
ATOM 1241 O O . VAL A 1 160 ? 14.507 -23.155 94.366 1.00 35.15 163 VAL A O 1
ATOM 1245 N N . PRO A 1 161 ? 16.134 -23.601 92.871 1.00 34.58 164 PRO A N 1
ATOM 1246 C CA . PRO A 1 161 ? 17.156 -23.102 93.794 1.00 35.03 164 PRO A CA 1
ATOM 1247 C C . PRO A 1 161 ? 17.033 -21.603 94.045 1.00 34.05 164 PRO A C 1
ATOM 1248 O O . PRO A 1 161 ? 16.573 -20.873 93.168 1.00 33.81 164 PRO A O 1
ATOM 1252 N N . THR A 1 162 ? 17.413 -21.164 95.240 1.00 33.02 165 THR A N 1
ATOM 1253 C CA . THR A 1 162 ? 17.395 -19.748 95.583 1.00 34.13 165 THR A CA 1
ATOM 1254 C C . THR A 1 162 ? 18.621 -19.474 96.425 1.00 33.55 165 THR A C 1
ATOM 1255 O O . THR A 1 162 ? 19.486 -20.341 96.529 1.00 33.22 165 THR A O 1
ATOM 1259 N N . TYR A 1 163 ? 18.712 -18.277 96.997 1.00 33.47 166 TYR A N 1
ATOM 1260 C CA . TYR A 1 163 ? 19.816 -17.960 97.876 1.00 34.26 166 TYR A CA 1
ATOM 1261 C C . TYR A 1 163 ? 19.596 -18.692 99.184 1.00 35.50 166 TYR A C 1
ATOM 1262 O O . TYR A 1 163 ? 18.465 -18.843 99.627 1.00 35.86 166 TYR A O 1
ATOM 1271 N N . ALA A 1 164 ? 20.681 -19.162 99.786 1.00 36.71 167 ALA A N 1
ATOM 1272 C CA . ALA A 1 164 ? 20.607 -19.929 101.012 1.00 36.95 167 ALA A CA 1
ATOM 1273 C C . ALA A 1 164 ? 20.044 -19.080 102.134 1.00 38.34 167 ALA A C 1
ATOM 1274 O O . ALA A 1 164 ? 20.329 -17.890 102.209 1.00 38.56 167 ALA A O 1
ATOM 1276 N N . ALA A 1 165 ? 19.235 -19.707 102.987 1.00 40.36 168 ALA A N 1
ATOM 1277 C CA . ALA A 1 165 ? 18.619 -19.052 104.125 1.00 41.49 168 ALA A CA 1
ATOM 1278 C C . ALA A 1 165 ? 19.647 -18.845 105.244 1.00 43.65 168 ALA A C 1
ATOM 1279 O O . ALA A 1 165 ? 20.782 -18.409 105.006 1.00 44.42 168 ALA A O 1
ATOM 1282 N N . GLU B 1 8 ? 23.946 -48.193 63.634 1.00 53.20 11 GLU B N 1
ATOM 1283 C CA . GLU B 1 8 ? 24.078 -47.452 64.931 1.00 53.20 11 GLU B CA 1
ATOM 1284 C C . GLU B 1 8 ? 23.890 -48.333 66.188 1.00 52.31 11 GLU B C 1
ATOM 1285 O O . GLU B 1 8 ? 24.512 -48.059 67.210 1.00 55.19 11 GLU B O 1
ATOM 1287 N N . LYS B 1 9 ? 23.046 -49.367 66.121 1.00 48.35 12 LYS B N 1
ATOM 1288 C CA . LYS B 1 9 ? 22.839 -50.333 67.244 1.00 46.51 12 LYS B CA 1
ATOM 1289 C C . LYS B 1 9 ? 22.185 -49.808 68.539 1.00 44.17 12 LYS B C 1
ATOM 1290 O O . LYS B 1 9 ? 22.723 -48.933 69.210 1.00 43.96 12 LYS B O 1
ATOM 1293 N N . LEU B 1 10 ? 21.038 -50.383 68.891 1.00 41.55 13 LEU B N 1
ATOM 1294 C CA . LEU B 1 10 ? 20.287 -49.966 70.054 1.00 39.85 13 LEU B CA 1
ATOM 1295 C C . LEU B 1 10 ? 20.871 -50.699 71.249 1.00 38.89 13 LEU B C 1
ATOM 1296 O O . LEU B 1 10 ? 21.063 -51.909 71.192 1.00 39.91 13 LEU B O 1
ATOM 1301 N N . LEU B 1 11 ? 21.141 -49.971 72.328 1.00 37.42 14 LEU B N 1
ATOM 1302 C CA . LEU B 1 11 ? 21.675 -50.561 73.554 1.00 36.46 14 LEU B CA 1
ATOM 1303 C C . LEU B 1 11 ? 20.519 -51.062 74.420 1.00 35.60 14 LEU B C 1
ATOM 1304 O O . LEU B 1 11 ? 19.938 -50.324 75.197 1.00 35.58 14 LEU B O 1
ATOM 1309 N N . THR B 1 12 ? 20.191 -52.334 74.279 1.00 35.78 15 THR B N 1
ATOM 1310 C CA . THR B 1 12 ? 19.022 -52.892 74.955 1.00 36.55 15 THR B CA 1
ATOM 1311 C C . THR B 1 12 ? 19.330 -54.211 75.654 1.00 36.84 15 THR B C 1
ATOM 1312 O O . THR B 1 12 ? 20.174 -54.963 75.192 1.00 39.07 15 THR B O 1
ATOM 1316 N N . VAL B 1 13 ? 18.636 -54.483 76.755 1.00 36.43 16 VAL B N 1
ATOM 1317 C CA . VAL B 1 13 ? 18.812 -55.719 77.536 1.00 36.42 16 VAL B CA 1
ATOM 1318 C C . VAL B 1 13 ? 17.444 -56.333 77.863 1.00 36.21 16 VAL B C 1
ATOM 1319 O O . VAL B 1 13 ? 16.543 -55.634 78.293 1.00 36.66 16 VAL B O 1
ATOM 1323 N N . ASP B 1 14 ? 17.299 -57.641 77.667 1.00 36.28 17 ASP B N 1
ATOM 1324 C CA . ASP B 1 14 ? 16.039 -58.353 77.922 1.00 35.13 17 ASP B CA 1
ATOM 1325 C C . ASP B 1 14 ? 16.254 -59.200 79.172 1.00 35.06 17 ASP B C 1
ATOM 1326 O O . ASP B 1 14 ? 16.898 -60.223 79.126 1.00 36.02 17 ASP B O 1
ATOM 1331 N N . THR B 1 15 ? 15.702 -58.763 80.291 1.00 35.70 18 THR B N 1
ATOM 1332 C CA . THR B 1 15 ? 15.858 -59.445 81.578 1.00 35.54 18 THR B CA 1
ATOM 1333 C C . THR B 1 15 ? 15.037 -60.744 81.707 1.00 36.42 18 THR B C 1
ATOM 1334 O O . THR B 1 15 ? 14.936 -61.312 82.791 1.00 37.42 18 THR B O 1
ATOM 1338 N N . THR B 1 16 ? 14.390 -61.183 80.632 1.00 36.81 19 THR B N 1
ATOM 1339 C CA . THR B 1 16 ? 13.697 -62.471 80.640 1.00 35.29 19 THR B CA 1
ATOM 1340 C C . THR B 1 16 ? 14.479 -63.453 79.796 1.00 34.66 19 THR B C 1
ATOM 1341 O O . THR B 1 16 ? 14.163 -64.620 79.783 1.00 35.04 19 THR B O 1
ATOM 1345 N N . ALA B 1 17 ? 15.521 -62.981 79.116 1.00 34.81 20 ALA B N 1
ATOM 1346 C CA . ALA B 1 17 ? 16.324 -63.815 78.215 1.00 34.61 20 ALA B CA 1
ATOM 1347 C C . ALA B 1 17 ? 17.468 -64.543 78.892 1.00 34.49 20 ALA B C 1
ATOM 1348 O O . ALA B 1 17 ? 18.164 -65.290 78.236 1.00 35.79 20 ALA B O 1
ATOM 1350 N N . HIS B 1 18 ? 17.707 -64.283 80.169 1.00 34.71 21 HIS B N 1
ATOM 1351 C CA . HIS B 1 18 ? 18.739 -64.980 80.931 1.00 35.79 21 HIS B CA 1
ATOM 1352 C C . HIS B 1 18 ? 18.323 -64.997 82.386 1.00 36.07 21 HIS B C 1
ATOM 1353 O O . HIS B 1 18 ? 17.451 -64.229 82.788 1.00 38.00 21 HIS B O 1
ATOM 1360 N N . PRO B 1 19 ? 18.907 -65.901 83.182 1.00 36.67 22 PRO B N 1
ATOM 1361 C CA . PRO B 1 19 ? 18.569 -65.882 84.600 1.00 36.64 22 PRO B CA 1
ATOM 1362 C C . PRO B 1 19 ? 19.325 -64.791 85.329 1.00 36.97 22 PRO B C 1
ATOM 1363 O O . PRO B 1 19 ? 20.380 -64.328 84.859 1.00 37.60 22 PRO B O 1
ATOM 1367 N N . PHE B 1 20 ? 18.772 -64.359 86.457 1.00 36.37 23 PHE B N 1
ATOM 1368 C CA . PHE B 1 20 ? 19.414 -63.339 87.276 1.00 35.84 23 PHE B CA 1
ATOM 1369 C C . PHE B 1 20 ? 20.710 -63.888 87.858 1.00 35.20 23 PHE B C 1
ATOM 1370 O O . PHE B 1 20 ? 20.915 -65.097 87.920 1.00 34.88 23 PHE B O 1
ATOM 1378 N N . LEU B 1 21 ? 21.609 -62.972 88.199 1.00 35.66 24 LEU B N 1
ATOM 1379 C CA . LEU B 1 21 ? 22.843 -63.310 88.873 1.00 35.71 24 LEU B CA 1
ATOM 1380 C C . LEU B 1 21 ? 22.434 -63.574 90.316 1.00 36.08 24 LEU B C 1
ATOM 1381 O O . LEU B 1 21 ? 21.872 -62.710 90.974 1.00 35.85 24 LEU B O 1
ATOM 1386 N N . LYS B 1 22 ? 22.716 -64.778 90.793 1.00 36.69 25 LYS B N 1
ATOM 1387 C CA . LYS B 1 22 ? 22.264 -65.232 92.103 1.00 36.84 25 LYS B CA 1
ATOM 1388 C C . LYS B 1 22 ? 23.137 -64.785 93.266 1.00 35.95 25 LYS B C 1
ATOM 1389 O O . LYS B 1 22 ? 24.343 -64.736 93.134 1.00 35.21 25 LYS B O 1
ATOM 1395 N N . ALA B 1 23 ? 22.497 -64.471 94.399 1.00 36.41 26 ALA B N 1
ATOM 1396 C CA . ALA B 1 23 ? 23.167 -64.118 95.672 1.00 36.16 26 ALA B CA 1
ATOM 1397 C C . ALA B 1 23 ? 24.302 -63.070 95.614 1.00 36.44 26 ALA B C 1
ATOM 1398 O O . ALA B 1 23 ? 25.469 -63.397 95.810 1.00 36.42 26 ALA B O 1
ATOM 1400 N N . LEU B 1 24 ? 23.937 -61.814 95.377 1.00 37.80 27 LEU B N 1
ATOM 1401 C CA . LEU B 1 24 ? 24.892 -60.702 95.335 1.00 38.58 27 LEU B CA 1
ATOM 1402 C C . LEU B 1 24 ? 25.755 -60.713 96.574 1.00 39.41 27 LEU B C 1
ATOM 1403 O O . LEU B 1 24 ? 25.246 -60.842 97.689 1.00 39.64 27 LEU B O 1
ATOM 1408 N N . GLY B 1 25 ? 27.062 -60.582 96.373 1.00 40.07 28 GLY B N 1
ATOM 1409 C CA . GLY B 1 25 ? 28.047 -60.626 97.460 1.00 40.36 28 GLY B CA 1
ATOM 1410 C C . GLY B 1 25 ? 27.844 -61.769 98.437 1.00 40.80 28 GLY B C 1
ATOM 1411 O O . GLY B 1 25 ? 28.037 -61.616 99.643 1.00 42.03 28 GLY B O 1
ATOM 1412 N N . GLY B 1 26 ? 27.431 -62.921 97.923 1.00 40.67 29 GLY B N 1
ATOM 1413 C CA . GLY B 1 26 ? 27.169 -64.080 98.767 1.00 40.16 29 GLY B CA 1
ATOM 1414 C C . GLY B 1 26 ? 25.886 -64.030 99.588 1.00 40.11 29 GLY B C 1
ATOM 1415 O O . GLY B 1 26 ? 25.598 -64.964 100.317 1.00 41.23 29 GLY B O 1
ATOM 1416 N N . HIS B 1 27 ? 25.095 -62.970 99.464 1.00 40.89 30 HIS B N 1
ATOM 1417 C CA . HIS B 1 27 ? 23.856 -62.854 100.234 1.00 41.36 30 HIS B CA 1
ATOM 1418 C C . HIS B 1 27 ? 22.685 -63.607 99.588 1.00 40.48 30 HIS B C 1
ATOM 1419 O O . HIS B 1 27 ? 22.003 -63.062 98.712 1.00 40.49 30 HIS B O 1
ATOM 1426 N N . GLU B 1 28 ? 22.448 -64.847 100.015 1.00 39.68 31 GLU B N 1
ATOM 1427 C CA . GLU B 1 28 ? 21.313 -65.617 99.499 1.00 39.46 31 GLU B CA 1
ATOM 1428 C C . GLU B 1 28 ? 20.033 -64.817 99.542 1.00 38.70 31 GLU B C 1
ATOM 1429 O O . GLU B 1 28 ? 19.779 -64.108 100.509 1.00 39.73 31 GLU B O 1
ATOM 1435 N N . GLY B 1 29 ? 19.213 -64.955 98.510 1.00 37.81 32 GLY B N 1
ATOM 1436 C CA . GLY B 1 29 ? 17.928 -64.270 98.449 1.00 37.57 32 GLY B CA 1
ATOM 1437 C C . GLY B 1 29 ? 17.913 -62.948 97.710 1.00 37.17 32 GLY B C 1
ATOM 1438 O O . GLY B 1 29 ? 16.847 -62.432 97.418 1.00 37.54 32 GLY B O 1
ATOM 1439 N N . THR B 1 30 ? 19.087 -62.396 97.416 1.00 37.10 33 THR B N 1
ATOM 1440 C CA . THR B 1 30 ? 19.199 -61.154 96.676 1.00 36.70 33 THR B CA 1
ATOM 1441 C C . THR B 1 30 ? 19.823 -61.482 95.336 1.00 36.92 33 THR B C 1
ATOM 1442 O O . THR B 1 30 ? 21.023 -61.742 95.247 1.00 38.19 33 THR B O 1
ATOM 1446 N N . ASP B 1 31 ? 18.990 -61.532 94.305 1.00 36.99 34 ASP B N 1
ATOM 1447 C CA . ASP B 1 31 ? 19.428 -61.817 92.940 1.00 36.82 34 ASP B CA 1
ATOM 1448 C C . ASP B 1 31 ? 19.296 -60.519 92.157 1.00 36.72 34 ASP B C 1
ATOM 1449 O O . ASP B 1 31 ? 18.345 -59.752 92.374 1.00 36.80 34 ASP B O 1
ATOM 1454 N N . ILE B 1 32 ? 20.232 -60.265 91.247 1.00 36.37 35 ILE B N 1
ATOM 1455 C CA . ILE B 1 32 ? 20.174 -59.049 90.468 1.00 36.02 35 ILE B CA 1
ATOM 1456 C C . ILE B 1 32 ? 20.421 -59.295 88.996 1.00 36.16 35 ILE B C 1
ATOM 1457 O O . ILE B 1 32 ? 20.994 -60.319 88.625 1.00 35.73 35 ILE B O 1
ATOM 1462 N N . PHE B 1 33 ? 19.933 -58.366 88.167 1.00 36.34 36 PHE B N 1
ATOM 1463 C CA . PHE B 1 33 ? 20.194 -58.363 86.725 1.00 35.86 36 PHE B CA 1
ATOM 1464 C C . PHE B 1 33 ? 20.668 -56.940 86.407 1.00 35.37 36 PHE B C 1
ATOM 1465 O O . PHE B 1 33 ? 19.872 -56.006 86.488 1.00 35.49 36 PHE B O 1
ATOM 1473 N N . PRO B 1 34 ? 21.944 -56.764 86.014 1.00 35.14 37 PRO B N 1
ATOM 1474 C CA . PRO B 1 34 ? 22.438 -55.412 85.769 1.00 35.79 37 PRO B CA 1
ATOM 1475 C C . PRO B 1 34 ? 21.923 -54.909 84.454 1.00 35.81 37 PRO B C 1
ATOM 1476 O O . PRO B 1 34 ? 21.783 -55.701 83.524 1.00 35.71 37 PRO B O 1
ATOM 1480 N N . LEU B 1 35 ? 21.640 -53.613 84.388 1.00 35.96 38 LEU B N 1
ATOM 1481 C CA . LEU B 1 35 ? 21.142 -52.993 83.165 1.00 36.21 38 LEU B CA 1
ATOM 1482 C C . LEU B 1 35 ? 22.151 -51.961 82.677 1.00 35.64 38 LEU B C 1
ATOM 1483 O O . LEU B 1 35 ? 22.657 -52.071 81.555 1.00 36.01 38 LEU B O 1
ATOM 1488 N N . PHE B 1 36 ? 22.473 -50.990 83.527 1.00 35.25 39 PHE B N 1
ATOM 1489 C CA . PHE B 1 36 ? 23.419 -49.919 83.173 1.00 35.28 39 PHE B CA 1
ATOM 1490 C C . PHE B 1 36 ? 24.348 -49.667 84.337 1.00 35.79 39 PHE B C 1
ATOM 1491 O O . PHE B 1 36 ? 23.876 -49.460 85.446 1.00 35.39 39 PHE B O 1
ATOM 1507 N N . ASP B 1 38 ? 27.817 -47.370 85.563 1.00 35.93 41 ASP B N 1
ATOM 1508 C CA . ASP B 1 38 ? 28.749 -46.295 85.285 1.00 35.46 41 ASP B CA 1
ATOM 1509 C C . ASP B 1 38 ? 29.508 -45.988 86.567 1.00 35.37 41 ASP B C 1
ATOM 1510 O O . ASP B 1 38 ? 29.081 -45.158 87.360 1.00 35.81 41 ASP B O 1
ATOM 1515 N N . PRO B 1 39 ? 30.626 -46.695 86.791 1.00 35.64 42 PRO B N 1
ATOM 1516 C CA . PRO B 1 39 ? 31.475 -46.465 87.955 1.00 36.36 42 PRO B CA 1
ATOM 1517 C C . PRO B 1 39 ? 32.124 -45.098 88.018 1.00 36.92 42 PRO B C 1
ATOM 1518 O O . PRO B 1 39 ? 32.524 -44.689 89.088 1.00 37.37 42 PRO B O 1
ATOM 1522 N N . TYR B 1 40 ? 32.212 -44.393 86.894 1.00 37.35 43 TYR B N 1
ATOM 1523 C CA . TYR B 1 40 ? 32.916 -43.120 86.848 1.00 37.79 43 TYR B CA 1
ATOM 1524 C C . TYR B 1 40 ? 32.019 -41.937 87.157 1.00 37.84 43 TYR B C 1
ATOM 1525 O O . TYR B 1 40 ? 32.511 -40.892 87.566 1.00 38.89 43 TYR B O 1
ATOM 1534 N N . ASN B 1 41 ? 30.716 -42.087 86.949 1.00 37.59 44 ASN B N 1
ATOM 1535 C CA . ASN B 1 41 ? 29.763 -41.082 87.416 1.00 37.63 44 ASN B CA 1
ATOM 1536 C C . ASN B 1 41 ? 29.054 -41.563 88.697 1.00 37.79 44 ASN B C 1
ATOM 1537 O O . ASN B 1 41 ? 28.261 -40.836 89.294 1.00 37.99 44 ASN B O 1
ATOM 1542 N N . GLY B 1 42 ? 29.358 -42.782 89.131 1.00 37.89 45 GLY B N 1
ATOM 1543 C CA . GLY B 1 42 ? 28.745 -43.338 90.328 1.00 38.56 45 GLY B CA 1
ATOM 1544 C C . GLY B 1 42 ? 27.260 -43.558 90.167 1.00 38.24 45 GLY B C 1
ATOM 1545 O O . GLY B 1 42 ? 26.491 -43.148 91.006 1.00 38.95 45 GLY B O 1
ATOM 1546 N N . LEU B 1 43 ? 26.868 -44.233 8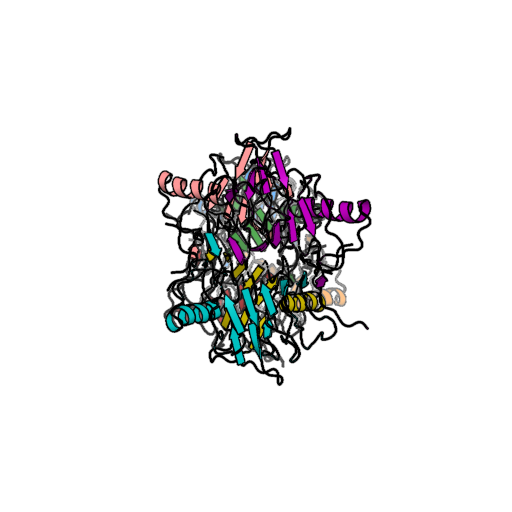9.097 1.00 38.08 46 LEU B N 1
ATOM 1547 C CA . LEU B 1 43 ? 25.457 -44.472 88.797 1.00 38.49 46 LEU B CA 1
ATOM 1548 C C . LEU B 1 43 ? 25.258 -45.889 88.340 1.00 37.28 46 LEU B C 1
ATOM 1549 O O . LEU B 1 43 ? 26.125 -46.446 87.678 1.00 36.84 46 LEU B O 1
ATOM 1562 N N . VAL B 1 45 ? 21.811 -48.690 87.175 1.00 35.58 48 VAL B N 1
ATOM 1563 C CA . VAL B 1 45 ? 20.386 -48.937 87.032 1.00 34.99 48 VAL B CA 1
ATOM 1564 C C . VAL B 1 45 ? 20.303 -50.433 86.988 1.00 35.36 48 VAL B C 1
ATOM 1565 O O . VAL B 1 45 ? 20.893 -51.029 86.094 1.00 34.53 48 VAL B O 1
ATOM 1577 N N . ARG B 1 47 ? 17.960 -54.334 87.998 1.00 36.06 50 ARG B N 1
ATOM 1578 C CA . ARG B 1 47 ? 16.784 -55.086 88.422 1.00 35.93 50 ARG B CA 1
ATOM 1579 C C . ARG B 1 47 ? 17.188 -56.050 89.529 1.00 35.83 50 ARG B C 1
ATOM 1580 O O . ARG B 1 47 ? 18.280 -56.635 89.495 1.00 35.81 50 ARG B O 1
ATOM 1588 N N . ALA B 1 48 ? 16.322 -56.164 90.534 1.00 35.84 51 ALA B N 1
ATOM 1589 C CA . ALA B 1 48 ? 16.575 -57.021 91.690 1.00 35.70 51 ALA B CA 1
ATOM 1590 C C . ALA B 1 48 ? 15.348 -57.893 91.982 1.00 36.63 51 ALA B C 1
ATOM 1591 O O . ALA B 1 48 ? 14.199 -57.468 91.787 1.00 36.46 51 ALA B O 1
ATOM 1593 N N . SER B 1 49 ? 15.610 -59.111 92.444 1.00 36.67 52 SER B N 1
ATOM 1594 C CA . SER B 1 49 ? 14.572 -60.061 92.787 1.00 37.07 52 SER B CA 1
ATOM 1595 C C . SER B 1 49 ? 14.925 -60.543 94.183 1.00 37.18 52 SER B C 1
ATOM 1596 O O . SER B 1 49 ? 15.996 -61.115 94.383 1.00 35.82 52 SER B O 1
ATOM 1599 N N . PHE B 1 50 ? 14.023 -60.303 95.136 1.00 37.60 53 PHE B N 1
ATOM 1600 C CA . PHE B 1 50 ? 14.242 -60.635 96.532 1.00 37.16 53 PHE B CA 1
ATOM 1601 C C . PHE B 1 50 ? 13.304 -61.739 97.044 1.00 38.22 53 PHE B C 1
ATOM 1602 O O . PHE B 1 50 ? 12.083 -61.688 96.840 1.00 39.08 53 PHE B O 1
ATOM 1610 N N . ALA B 1 51 ? 13.884 -62.698 97.756 1.00 36.71 54 ALA B N 1
ATOM 1611 C CA . ALA B 1 51 ? 13.142 -63.772 98.341 1.00 36.89 54 ALA B CA 1
ATOM 1612 C C . ALA B 1 51 ? 12.354 -63.259 99.549 1.00 37.00 54 ALA B C 1
ATOM 1613 O O . ALA B 1 51 ? 12.638 -62.179 100.061 1.00 37.34 54 ALA B O 1
ATOM 1615 N N . PRO B 1 52 ? 11.339 -64.019 99.989 1.00 36.63 55 PRO B N 1
ATOM 1616 C CA . PRO B 1 52 ? 10.636 -63.670 101.223 1.00 36.43 55 PRO B CA 1
ATOM 1617 C C . PRO B 1 52 ? 11.500 -63.840 102.463 1.00 36.53 55 PRO B C 1
ATOM 1618 O O . PRO B 1 52 ? 12.377 -64.708 102.502 1.00 36.31 55 PRO B O 1
ATOM 1622 N N . GLY B 1 53 ? 11.239 -63.021 103.471 1.00 37.02 56 GLY B N 1
ATOM 1623 C CA . GLY B 1 53 ? 11.912 -63.135 104.761 1.00 36.37 56 GLY B CA 1
ATOM 1624 C C . GLY B 1 53 ? 13.348 -62.684 104.862 1.00 35.75 56 GLY B C 1
ATOM 1625 O O . GLY B 1 53 ? 14.108 -63.271 105.619 1.00 36.43 56 GLY B O 1
ATOM 1626 N N . LEU B 1 54 ? 13.732 -61.655 104.122 1.00 35.70 57 LEU B N 1
ATOM 1627 C CA . LEU B 1 54 ? 15.092 -61.143 104.211 1.00 36.19 57 LEU B CA 1
ATOM 1628 C C . LEU B 1 54 ? 15.135 -59.861 104.993 1.00 36.01 57 LEU B C 1
ATOM 1629 O O . LEU B 1 54 ? 14.173 -59.113 105.039 1.00 36.27 57 LEU B O 1
ATOM 1634 N N . THR B 1 55 ? 16.277 -59.630 105.618 1.00 36.52 58 THR B N 1
ATOM 1635 C CA . THR B 1 55 ? 16.549 -58.402 106.323 1.00 36.08 58 THR B CA 1
ATOM 1636 C C . THR B 1 55 ? 17.992 -58.121 105.981 1.00 36.65 58 THR B C 1
ATOM 1637 O O . THR B 1 55 ? 18.870 -58.826 106.448 1.00 38.23 58 THR B O 1
ATOM 1641 N N . LEU B 1 56 ? 18.233 -57.141 105.120 1.00 36.67 59 LEU B N 1
ATOM 1642 C CA . LEU B 1 56 ? 19.583 -56.788 104.712 1.00 37.11 59 LEU B CA 1
ATOM 1643 C C . LEU B 1 56 ? 20.273 -55.924 105.768 1.00 37.65 59 LEU B C 1
ATOM 1644 O O . LEU B 1 56 ? 19.660 -55.567 106.773 1.00 36.27 59 LEU B O 1
ATOM 1649 N N . PRO B 1 57 ? 21.571 -55.618 105.574 1.00 39.24 60 PRO B N 1
ATOM 1650 C CA . PRO B 1 57 ? 22.243 -54.795 106.583 1.00 39.07 60 PRO B CA 1
ATOM 1651 C C . PRO B 1 57 ? 21.883 -53.312 106.472 1.00 38.83 60 PRO B C 1
ATOM 1652 O O . PRO B 1 57 ? 21.405 -52.872 105.416 1.00 38.79 60 PRO B O 1
ATOM 1656 N N . LEU B 1 58 ? 22.119 -52.564 107.554 1.00 39.33 61 LEU B N 1
ATOM 1657 C CA . LEU B 1 58 ? 21.904 -51.120 107.575 1.00 39.50 61 LEU B CA 1
ATOM 1658 C C . LEU B 1 58 ? 22.902 -50.467 106.605 1.00 40.43 61 LEU B C 1
ATOM 1659 O O . LEU B 1 58 ? 24.118 -50.692 106.682 1.00 38.92 61 LEU B O 1
ATOM 1664 N N . HIS B 1 59 ? 22.365 -49.701 105.665 1.00 42.57 62 HIS B N 1
ATOM 1665 C CA . HIS B 1 59 ? 23.161 -49.018 104.675 1.00 45.66 62 HIS B CA 1
ATOM 1666 C C . HIS B 1 59 ? 22.954 -47.517 104.766 1.00 43.18 62 HIS B C 1
ATOM 1667 O O . HIS B 1 59 ? 21.832 -47.036 104.535 1.00 44.12 62 HIS B O 1
ATOM 1674 N N . PHE B 1 60 ? 24.010 -46.777 105.099 1.00 40.96 63 PHE B N 1
ATOM 1675 C CA . PHE B 1 60 ? 23.958 -45.342 104.956 1.00 39.01 63 PHE B CA 1
ATOM 1676 C C . PHE B 1 60 ? 24.189 -45.189 103.472 1.00 38.67 63 PHE B C 1
ATOM 1677 O O . PHE B 1 60 ? 25.135 -45.774 102.962 1.00 39.12 63 PHE B O 1
ATOM 1685 N N . HIS B 1 61 ? 23.332 -44.452 102.774 1.00 38.64 64 HIS B N 1
ATOM 1686 C CA A HIS B 1 61 ? 23.509 -44.239 101.356 0.50 38.47 64 HIS B CA 1
ATOM 1687 C CA B HIS B 1 61 ? 23.510 -44.245 101.331 0.50 38.66 64 HIS B CA 1
ATOM 1688 C C . HIS B 1 61 ? 23.809 -42.760 101.076 1.00 38.47 64 HIS B C 1
ATOM 1689 O O . HIS B 1 61 ? 23.168 -41.869 101.655 1.00 37.42 64 HIS B O 1
ATOM 1702 N N . THR B 1 62 ? 24.793 -42.502 100.212 1.00 38.60 65 THR B N 1
ATOM 1703 C CA . THR B 1 62 ? 25.224 -41.137 99.923 1.00 39.56 65 THR B CA 1
ATOM 1704 C C . THR B 1 62 ? 24.453 -40.410 98.823 1.00 40.37 65 THR B C 1
ATOM 1705 O O . THR B 1 62 ? 24.183 -39.226 98.980 1.00 42.49 65 THR B O 1
ATOM 1709 N N . GLY B 1 63 ? 24.104 -41.081 97.731 1.00 39.54 66 GLY B N 1
ATOM 1710 C CA . GLY B 1 63 ? 23.423 -40.409 96.616 1.00 39.41 66 GLY B CA 1
ATOM 1711 C C . GLY B 1 63 ? 21.947 -40.720 96.549 1.00 39.20 66 GLY B C 1
ATOM 1712 O O . GLY B 1 63 ? 21.429 -41.405 97.400 1.00 40.22 66 GLY B O 1
ATOM 1713 N N . THR B 1 64 ? 21.275 -40.245 95.509 1.00 37.73 67 THR B N 1
ATOM 1714 C CA . THR B 1 64 ? 19.841 -40.434 95.391 1.00 36.54 67 THR B CA 1
ATOM 1715 C C . THR B 1 64 ? 19.487 -41.846 94.938 1.00 35.62 67 THR B C 1
ATOM 1716 O O . THR B 1 64 ? 20.281 -42.532 94.290 1.00 35.49 67 THR B O 1
ATOM 1720 N N . VAL B 1 65 ? 18.287 -42.273 95.315 1.00 35.70 68 VAL B N 1
ATOM 1721 C CA . VAL B 1 65 ? 17.737 -43.543 94.887 1.00 34.91 68 VAL B CA 1
ATOM 1722 C C . VAL B 1 65 ? 16.351 -43.282 94.336 1.00 33.77 68 VAL B C 1
ATOM 1723 O O . VAL B 1 65 ? 15.590 -42.501 94.897 1.00 31.91 68 VAL B O 1
ATOM 1727 N N . HIS B 1 66 ? 16.080 -43.883 93.187 1.00 34.65 69 HIS B N 1
ATOM 1728 C CA . HIS B 1 66 ? 14.791 -43.826 92.520 1.00 35.52 69 HIS B CA 1
ATOM 1729 C C . HIS B 1 66 ? 14.449 -45.283 92.401 1.00 35.96 69 HIS B C 1
ATOM 1730 O O . HIS B 1 66 ? 15.129 -46.013 91.691 1.00 36.59 69 HIS B O 1
ATOM 1745 N N . TYR B 1 68 ? 11.397 -48.380 91.931 1.00 36.18 71 TYR B N 1
ATOM 1746 C CA . TYR B 1 68 ? 10.056 -48.756 91.500 1.00 36.68 71 TYR B CA 1
ATOM 1747 C C . TYR B 1 68 ? 9.881 -50.238 91.763 1.00 36.22 71 TYR B C 1
ATOM 1748 O O . TYR B 1 68 ? 10.690 -51.067 91.325 1.00 35.37 71 TYR B O 1
ATOM 1757 N N . THR B 1 69 ? 8.811 -50.552 92.475 1.00 35.79 72 THR B N 1
ATOM 1758 C CA . THR B 1 69 ? 8.484 -51.907 92.857 1.00 35.50 72 THR B CA 1
ATOM 1759 C C . THR B 1 69 ? 7.469 -52.456 91.884 1.00 36.30 72 THR B C 1
ATOM 1760 O O . THR B 1 69 ? 6.340 -51.945 91.828 1.00 36.90 72 THR B O 1
ATOM 1764 N N . ILE B 1 70 ? 7.857 -53.507 91.158 1.00 35.38 73 ILE B N 1
ATOM 1765 C CA . ILE B 1 70 ? 7.009 -54.123 90.149 1.00 35.80 73 ILE B CA 1
ATOM 1766 C C . ILE B 1 70 ? 6.050 -55.143 90.759 1.00 36.94 73 ILE B C 1
ATOM 1767 O O . ILE B 1 70 ? 4.862 -55.180 90.441 1.00 37.90 73 ILE B O 1
ATOM 1772 N N . SER B 1 71 ? 6.565 -55.991 91.629 1.00 37.23 74 SER B N 1
ATOM 1773 C CA . SER B 1 71 ? 5.727 -56.977 92.292 1.00 37.08 74 SER B CA 1
ATOM 1774 C C . SER B 1 71 ? 6.293 -57.330 93.670 1.00 37.22 74 SER B C 1
ATOM 1775 O O . SER B 1 71 ? 7.445 -56.965 94.015 1.00 36.35 74 SER B O 1
ATOM 1778 N N . GLY B 1 72 ? 5.451 -57.992 94.461 1.00 36.22 75 GLY B N 1
ATOM 1779 C CA . GLY B 1 72 ? 5.832 -58.441 95.780 1.00 36.88 75 GLY B CA 1
ATOM 1780 C C . GLY B 1 72 ? 5.645 -57.392 96.837 1.00 36.74 75 GLY B C 1
ATOM 1781 O O . GLY B 1 72 ? 4.732 -56.577 96.743 1.00 36.92 75 GLY B O 1
ATOM 1782 N N . CYS B 1 73 ? 6.511 -57.408 97.846 1.00 37.01 76 CYS B N 1
ATOM 1783 C CA . CYS B 1 73 ? 6.378 -56.474 98.958 1.00 36.60 76 CYS B CA 1
ATOM 1784 C C . CYS B 1 73 ? 7.638 -56.321 99.838 1.00 36.09 76 CYS B C 1
ATOM 1785 O O . CYS B 1 73 ? 8.233 -57.319 100.282 1.00 35.04 76 CYS B O 1
ATOM 1788 N N . TRP B 1 74 ? 8.028 -55.069 100.092 1.00 35.63 77 TRP B N 1
ATOM 1789 C CA . TRP B 1 74 ? 9.163 -54.773 100.961 1.00 35.99 77 TRP B CA 1
ATOM 1790 C C . TRP B 1 74 ? 8.962 -53.497 101.761 1.00 35.84 77 TRP B C 1
ATOM 1791 O O . TRP B 1 74 ? 8.060 -52.709 101.481 1.00 35.82 77 TRP B O 1
ATOM 1802 N N . TYR B 1 75 ? 9.793 -53.318 102.781 1.00 35.66 78 TYR B N 1
ATOM 1803 C CA . TYR B 1 75 ? 9.718 -52.135 103.614 1.00 35.58 78 TYR B CA 1
ATOM 1804 C C . TYR B 1 75 ? 11.040 -51.847 104.301 1.00 35.78 78 TYR B C 1
ATOM 1805 O O . TYR B 1 75 ? 11.862 -52.748 104.505 1.00 34.69 78 TYR B O 1
ATOM 1814 N N . TYR B 1 76 ? 11.241 -50.580 104.653 1.00 35.79 79 TYR B N 1
ATOM 1815 C CA . TYR B 1 76 ? 12.411 -50.192 105.421 1.00 36.00 79 TYR B CA 1
ATOM 1816 C C . TYR B 1 76 ? 12.048 -50.342 106.894 1.00 35.77 79 TYR B C 1
ATOM 1817 O O . TYR B 1 76 ? 10.944 -50.001 107.291 1.00 36.45 79 TYR B O 1
ATOM 1826 N N . THR B 1 77 ? 12.973 -50.870 107.693 1.00 35.30 80 THR B N 1
ATOM 1827 C CA . THR B 1 77 ? 12.763 -51.071 109.134 1.00 34.85 80 THR B CA 1
ATOM 1828 C C . THR B 1 77 ? 12.279 -49.802 109.832 1.00 35.97 80 THR B C 1
ATOM 1829 O O . THR B 1 77 ? 11.465 -49.863 110.755 1.00 35.18 80 THR B O 1
ATOM 1833 N N . GLU B 1 78 ? 12.769 -48.657 109.361 1.00 37.54 81 GLU B N 1
ATOM 1834 C CA . GLU B 1 78 ? 12.461 -47.378 109.966 1.00 37.83 81 GLU B CA 1
ATOM 1835 C C . GLU B 1 78 ? 11.203 -46.702 109.436 1.00 37.15 81 GLU B C 1
ATOM 1836 O O . GLU B 1 78 ? 10.853 -45.644 109.903 1.00 36.65 81 GLU B O 1
ATOM 1842 N N . TYR B 1 79 ? 10.507 -47.330 108.493 1.00 37.91 82 TYR B N 1
ATOM 1843 C CA . TYR B 1 79 ? 9.225 -46.829 107.985 1.00 37.65 82 TYR B CA 1
ATOM 1844 C C . TYR B 1 79 ? 8.321 -48.007 107.715 1.00 37.77 82 TYR B C 1
ATOM 1845 O O . TYR B 1 79 ? 7.900 -48.207 106.580 1.00 37.38 82 TYR B O 1
ATOM 1854 N N . PRO B 1 80 ? 7.966 -48.767 108.762 1.00 37.62 83 PRO B N 1
ATOM 1855 C CA . PRO B 1 80 ? 7.178 -49.982 108.526 1.00 37.80 83 PRO B CA 1
ATOM 1856 C C . PRO B 1 80 ? 5.760 -49.723 108.025 1.00 38.25 83 PRO B C 1
ATOM 1857 O O . PRO B 1 80 ? 5.146 -50.618 107.449 1.00 38.51 83 PRO B O 1
ATOM 1861 N N . GLY B 1 81 ? 5.246 -48.515 108.239 1.00 38.98 84 GLY B N 1
ATOM 1862 C CA . GLY B 1 81 ? 3.917 -48.159 107.764 1.00 39.36 84 GLY B CA 1
ATOM 1863 C C . GLY B 1 81 ? 3.847 -47.719 106.309 1.00 40.07 84 GLY B C 1
ATOM 1864 O O . GLY B 1 81 ? 2.804 -47.275 105.854 1.00 42.75 84 GLY B O 1
ATOM 1865 N N . GLN B 1 82 ? 4.941 -47.803 105.567 1.00 39.37 85 GLN B N 1
ATOM 1866 C CA . GLN B 1 82 ? 4.910 -47.416 104.164 1.00 37.91 85 GLN B CA 1
ATOM 1867 C C . GLN B 1 82 ? 5.536 -48.515 103.346 1.00 36.92 85 GLN B C 1
ATOM 1868 O O . GLN B 1 82 ? 6.586 -48.344 102.732 1.00 35.04 85 GLN B O 1
ATOM 1874 N N . LYS B 1 83 ? 4.862 -49.658 103.368 1.00 37.19 86 LYS B N 1
ATOM 1875 C CA . LYS B 1 83 ? 5.298 -50.840 102.646 1.00 37.00 86 LYS B CA 1
ATOM 1876 C C . LYS B 1 83 ? 5.226 -50.550 101.161 1.00 36.92 86 LYS B C 1
ATOM 1877 O O . LYS B 1 83 ? 4.384 -49.791 100.727 1.00 36.98 86 LYS B O 1
ATOM 1883 N N . GLN B 1 84 ? 6.148 -51.124 100.400 1.00 36.64 87 GLN B N 1
ATOM 1884 C CA . GLN B 1 84 ? 6.232 -50.894 98.974 1.00 35.98 87 GLN B CA 1
ATOM 1885 C C . GLN B 1 84 ? 5.754 -52.140 98.248 1.00 36.31 87 GLN B C 1
ATOM 1886 O O . GLN B 1 84 ? 6.251 -53.223 98.506 1.00 36.16 87 GLN B O 1
ATOM 1892 N N . THR B 1 85 ? 4.801 -51.963 97.328 1.00 35.94 88 THR B N 1
ATOM 1893 C CA . THR B 1 85 ? 4.186 -53.070 96.605 1.00 35.30 88 THR B CA 1
ATOM 1894 C C . THR B 1 85 ? 4.041 -52.705 95.128 1.00 35.62 88 THR B C 1
ATOM 1895 O O . THR B 1 85 ? 4.501 -51.635 94.702 1.00 36.26 88 THR B O 1
ATOM 1899 N N . ALA B 1 86 ? 3.425 -53.588 94.341 1.00 35.60 89 ALA B N 1
ATOM 1900 C CA . ALA B 1 86 ? 3.300 -53.361 92.894 1.00 35.90 89 ALA B CA 1
ATOM 1901 C C . ALA B 1 86 ? 2.847 -51.946 92.557 1.00 36.02 89 ALA B C 1
ATOM 1902 O O . ALA B 1 86 ? 1.844 -51.463 93.080 1.00 36.82 89 ALA B O 1
ATOM 1904 N N . GLY B 1 87 ? 3.616 -51.280 91.707 1.00 36.97 90 GLY B N 1
ATOM 1905 C CA . GLY B 1 87 ? 3.291 -49.927 91.258 1.00 36.78 90 GLY B CA 1
ATOM 1906 C C . GLY B 1 87 ? 3.781 -48.791 92.127 1.00 36.82 90 GLY B C 1
ATOM 1907 O O . GLY B 1 87 ? 3.543 -47.631 91.794 1.00 36.64 90 GLY B O 1
ATOM 1908 N N . CYS B 1 88 ? 4.444 -49.106 93.239 1.00 35.81 91 CYS B N 1
ATOM 1909 C CA . CYS B 1 88 ? 4.925 -48.069 94.125 1.00 36.06 91 CYS B CA 1
ATOM 1910 C C . CYS B 1 88 ? 6.259 -47.505 93.697 1.00 35.74 91 CYS B C 1
ATOM 1911 O O . CYS B 1 88 ? 7.166 -48.252 93.336 1.00 36.57 91 CYS B O 1
ATOM 1914 N N . TYR B 1 89 ? 6.371 -46.181 93.745 1.00 34.83 92 TYR B N 1
ATOM 1915 C CA . TYR B 1 89 ? 7.613 -45.483 93.452 1.00 34.22 92 TYR B CA 1
ATOM 1916 C C . TYR B 1 89 ? 8.149 -44.845 94.739 1.00 34.92 92 TYR B C 1
ATOM 1917 O O . TYR B 1 89 ? 7.374 -44.326 95.548 1.00 33.58 92 TYR B O 1
ATOM 1926 N N . LEU B 1 90 ? 9.464 -44.901 94.935 1.00 35.20 93 LEU B N 1
ATOM 1927 C CA . LEU B 1 90 ? 10.095 -44.270 96.086 1.00 36.04 93 LEU B CA 1
ATOM 1928 C C . LEU B 1 90 ? 11.273 -43.399 95.660 1.00 34.74 93 LEU B C 1
ATOM 1929 O O . LEU B 1 90 ? 12.080 -43.800 94.829 1.00 34.20 93 LEU B O 1
ATOM 1934 N N . TYR B 1 91 ? 11.349 -42.196 96.227 1.00 35.66 94 TYR B N 1
ATOM 1935 C CA . TYR B 1 91 ? 12.469 -41.284 96.018 1.00 34.96 94 TYR B CA 1
ATOM 1936 C C . TYR B 1 91 ? 13.178 -41.120 97.346 1.00 35.82 94 TYR B C 1
ATOM 1937 O O . TYR B 1 91 ? 12.576 -40.686 98.317 1.00 35.44 94 TYR B O 1
ATOM 1946 N N . GLU B 1 92 ? 14.453 -41.483 97.380 1.00 37.05 95 GLU B N 1
ATOM 1947 C CA . GLU B 1 92 ? 15.293 -41.312 98.555 1.00 38.51 95 GLU B CA 1
ATOM 1948 C C . GLU B 1 92 ? 16.385 -40.273 98.282 1.00 36.92 95 GLU B C 1
ATOM 1949 O O . GLU B 1 92 ? 17.269 -40.514 97.472 1.00 37.05 95 GLU B O 1
ATOM 1955 N N . PRO B 1 93 ? 16.347 -39.118 98.957 1.00 36.57 96 PRO B N 1
ATOM 1956 C CA . PRO B 1 93 ? 17.455 -38.198 98.714 1.00 36.98 96 PRO B CA 1
ATOM 1957 C C . PRO B 1 93 ? 18.706 -38.724 99.400 1.00 37.32 96 PRO B C 1
ATOM 1958 O O . PRO B 1 93 ? 18.629 -39.603 100.260 1.00 38.41 96 PRO B O 1
ATOM 1962 N N . GLY B 1 94 ? 19.858 -38.203 99.026 1.00 38.33 97 GLY B N 1
ATOM 1963 C CA . GLY B 1 94 ? 21.098 -38.686 99.621 1.00 38.49 97 GLY B CA 1
ATOM 1964 C C . GLY B 1 94 ? 21.207 -38.353 101.095 1.00 38.35 97 GLY B C 1
ATOM 1965 O O . GLY B 1 94 ? 20.616 -37.377 101.557 1.00 38.05 97 GLY B O 1
ATOM 1966 N N . GLY B 1 95 ? 21.936 -39.176 101.844 1.00 38.92 98 GLY B N 1
ATOM 1967 C CA . GLY B 1 95 ? 22.217 -38.879 103.255 1.00 39.46 98 GLY B CA 1
ATOM 1968 C C . GLY B 1 95 ? 21.458 -39.645 104.315 1.00 40.44 98 GLY B C 1
ATOM 1969 O O . GLY B 1 95 ? 21.742 -39.494 105.514 1.00 40.73 98 GLY B O 1
ATOM 1970 N N . SER B 1 96 ? 20.493 -40.457 103.897 1.00 41.52 99 SER B N 1
ATOM 1971 C CA . SER B 1 96 ? 19.722 -41.258 104.855 1.00 42.56 99 SER B CA 1
ATOM 1972 C C . SER B 1 96 ? 20.395 -42.608 105.112 1.00 42.72 99 SER B C 1
ATOM 1973 O O . SER B 1 96 ? 21.324 -43.017 104.409 1.00 42.32 99 SER B O 1
ATOM 1975 N N . ILE B 1 97 ? 19.907 -43.287 106.138 1.00 42.63 100 ILE B N 1
ATOM 1976 C CA . ILE B 1 97 ? 20.363 -44.628 106.485 1.00 41.76 100 ILE B CA 1
ATOM 1977 C C . ILE B 1 97 ? 19.127 -45.526 106.592 1.00 41.81 100 ILE B C 1
ATOM 1978 O O . ILE B 1 97 ? 18.205 -45.237 107.371 1.00 42.32 100 ILE B O 1
ATOM 1983 N N . HIS B 1 98 ? 19.107 -46.609 105.817 1.00 41.90 101 HIS B N 1
ATOM 1984 C CA A HIS B 1 98 ? 17.969 -47.521 105.771 0.50 41.52 101 HIS B CA 1
ATOM 1985 C CA B HIS B 1 98 ? 17.962 -47.517 105.846 0.50 41.80 101 HIS B CA 1
ATOM 1986 C C . HIS B 1 98 ? 18.345 -49.008 105.922 1.00 41.24 101 HIS B C 1
ATOM 1987 O O . HIS B 1 98 ? 19.519 -49.367 105.886 1.00 42.83 101 HIS B O 1
ATOM 2000 N N . GLN B 1 99 ? 17.334 -49.858 106.114 1.00 38.83 102 GLN B N 1
ATOM 2001 C CA . GLN B 1 99 ? 17.485 -51.318 106.206 1.00 37.43 102 GLN B CA 1
ATOM 2002 C C . GLN B 1 99 ? 16.321 -52.007 105.494 1.00 36.45 102 GLN B C 1
ATOM 2003 O O . GLN B 1 99 ? 15.180 -51.922 105.935 1.00 35.11 102 GLN B O 1
ATOM 2009 N N . PHE B 1 100 ? 16.642 -52.741 104.436 1.00 35.43 103 PHE B N 1
ATOM 2010 C CA . PHE B 1 100 ? 15.662 -53.356 103.573 1.00 35.18 103 PHE B CA 1
ATOM 2011 C C . PHE B 1 100 ? 15.153 -54.640 104.188 1.00 34.49 103 PHE B C 1
ATOM 2012 O O . PHE B 1 100 ? 15.944 -55.392 104.735 1.00 34.35 103 PHE B O 1
ATOM 2020 N N . ASN B 1 101 ? 13.841 -54.874 104.100 1.00 33.40 104 ASN B N 1
ATOM 2021 C CA . ASN B 1 101 ? 13.193 -56.092 104.604 1.00 34.10 104 ASN B CA 1
ATOM 2022 C C . ASN B 1 101 ? 12.145 -56.627 103.648 1.00 33.99 104 ASN B C 1
ATOM 2023 O O . ASN B 1 101 ? 11.442 -55.852 103.018 1.00 33.13 104 ASN B O 1
ATOM 2028 N N . THR B 1 102 ? 12.047 -57.946 103.541 1.00 34.28 105 THR B N 1
ATOM 2029 C CA . THR B 1 102 ? 10.941 -58.590 102.825 1.00 34.52 105 THR B CA 1
ATOM 2030 C C . THR B 1 102 ? 10.253 -59.392 103.915 1.00 34.51 105 THR B C 1
ATOM 2031 O O . THR B 1 102 ? 10.904 -60.163 104.620 1.00 33.84 105 THR B O 1
ATOM 2035 N N . PRO B 1 103 ? 8.947 -59.195 104.087 1.00 35.71 106 PRO B N 1
ATOM 2036 C CA . PRO B 1 103 ? 8.244 -59.952 105.117 1.00 35.82 106 PRO B CA 1
ATOM 2037 C C . PRO B 1 103 ? 8.330 -61.445 104.923 1.00 36.58 106 PRO B C 1
ATOM 2038 O O . PRO B 1 103 ? 8.228 -61.923 103.801 1.00 36.43 106 PRO B O 1
ATOM 2042 N N . ARG B 1 104 ? 8.505 -62.168 106.026 1.00 38.36 107 ARG B N 1
ATOM 2043 C CA . ARG B 1 104 ? 8.564 -63.639 106.027 1.00 40.13 107 ARG B CA 1
ATOM 2044 C C . ARG B 1 104 ? 7.358 -64.301 105.365 1.00 40.07 107 ARG B C 1
ATOM 2045 O O . ARG B 1 104 ? 7.491 -65.373 104.773 1.00 40.57 107 ARG B O 1
ATOM 2053 N N . ASP B 1 105 ? 6.196 -63.654 105.448 1.00 39.97 108 ASP B N 1
ATOM 2054 C CA . ASP B 1 105 ? 4.966 -64.201 104.861 1.00 39.90 108 ASP B CA 1
ATOM 2055 C C . ASP B 1 105 ? 4.708 -63.836 103.399 1.00 39.27 108 ASP B C 1
ATOM 2056 O O . ASP B 1 105 ? 3.630 -64.121 102.889 1.00 39.60 108 ASP B O 1
ATOM 2061 N N . ASN B 1 106 ? 5.659 -63.177 102.734 1.00 39.12 109 ASN B N 1
ATOM 2062 C CA . ASN B 1 106 ? 5.532 -62.946 101.293 1.00 38.43 109 ASN B CA 1
ATOM 2063 C C . ASN B 1 106 ? 5.381 -64.318 100.653 1.00 39.36 109 ASN B C 1
ATOM 2064 O O . ASN B 1 106 ? 6.075 -65.265 101.029 1.00 39.07 109 ASN B O 1
ATOM 2069 N N . GLU B 1 107 ? 4.467 -64.440 99.702 1.00 40.71 110 GLU B N 1
ATOM 2070 C CA . GLU B 1 107 ? 4.271 -65.712 99.033 1.00 42.33 110 GLU B CA 1
ATOM 2071 C C . GLU B 1 107 ? 5.253 -65.913 97.891 1.00 40.79 110 GLU B C 1
ATOM 2072 O O . GLU B 1 107 ? 5.577 -67.041 97.572 1.00 42.30 110 GLU B O 1
ATOM 2078 N N . GLY B 1 108 ? 5.755 -64.838 97.297 1.00 39.39 111 GLY B N 1
ATOM 2079 C CA . GLY B 1 108 ? 6.710 -64.972 96.201 1.00 38.76 111 GLY B CA 1
ATOM 2080 C C . GLY B 1 108 ? 7.852 -63.972 96.222 1.00 38.60 111 GLY B C 1
ATOM 2081 O O . GLY B 1 108 ? 8.172 -63.391 97.267 1.00 38.66 111 GLY B O 1
ATOM 2082 N N . GLN B 1 109 ? 8.488 -63.807 95.064 1.00 37.62 112 GLN B N 1
ATOM 2083 C CA . GLN B 1 109 ? 9.629 -62.919 94.910 1.00 37.35 112 GLN B CA 1
ATOM 2084 C C . GLN B 1 109 ? 9.167 -61.468 94.872 1.00 38.02 112 GLN B C 1
ATOM 2085 O O . GLN B 1 109 ? 8.032 -61.173 94.492 1.00 39.47 112 GLN B O 1
ATOM 2091 N N . THR B 1 110 ? 10.039 -60.569 95.302 1.00 37.64 113 THR B N 1
ATOM 2092 C CA . THR B 1 110 ? 9.755 -59.146 95.259 1.00 36.67 113 THR B CA 1
ATOM 2093 C C . THR B 1 110 ? 10.648 -58.574 94.183 1.00 36.23 113 THR B C 1
ATOM 2094 O O . THR B 1 110 ? 11.860 -58.634 94.275 1.00 37.28 113 THR B O 1
ATOM 2098 N N . GLU B 1 111 ? 10.027 -58.044 93.142 1.00 36.96 114 GLU B N 1
ATOM 2099 C CA . GLU B 1 111 ? 10.743 -57.526 91.979 1.00 36.85 114 GLU B CA 1
ATOM 2100 C C . GLU B 1 111 ? 10.800 -56.013 91.973 1.00 36.18 114 GLU B C 1
ATOM 2101 O O . GLU B 1 111 ? 9.770 -55.355 92.145 1.00 36.43 114 GLU B O 1
ATOM 2107 N N . VAL B 1 112 ? 11.994 -55.461 91.766 1.00 35.72 115 VAL B N 1
ATOM 2108 C CA . VAL B 1 112 ? 12.166 -54.005 91.716 1.00 35.16 115 VAL B CA 1
ATOM 2109 C C . VAL B 1 112 ? 13.167 -53.567 90.655 1.00 35.80 115 VAL B C 1
ATOM 2110 O O . VAL B 1 112 ? 14.033 -54.326 90.229 1.00 35.42 115 VAL B O 1
ATOM 2114 N N . ILE B 1 113 ? 13.036 -52.320 90.232 1.00 36.34 116 ILE B N 1
ATOM 2115 C CA . ILE B 1 113 ? 13.994 -51.718 89.305 1.00 36.54 116 ILE B CA 1
ATOM 2116 C C . ILE B 1 113 ? 14.390 -50.403 89.960 1.00 36.50 116 ILE B C 1
ATOM 2117 O O . ILE B 1 113 ? 13.524 -49.631 90.364 1.00 37.07 116 ILE B O 1
ATOM 2122 N N . PHE B 1 114 ? 15.678 -50.138 90.074 1.00 36.60 117 PHE B N 1
ATOM 2123 C CA . PHE B 1 114 ? 16.089 -48.919 90.729 1.00 37.77 117 PHE B CA 1
ATOM 2124 C C . PHE B 1 114 ? 17.292 -48.270 90.098 1.00 38.75 117 PHE B C 1
ATOM 2125 O O . PHE B 1 114 ? 18.039 -48.914 89.361 1.00 38.85 117 PHE B O 1
ATOM 2141 N N . LEU B 1 116 ? 20.522 -46.118 91.388 1.00 38.95 119 LEU B N 1
ATOM 2142 C CA . LEU B 1 116 ? 21.292 -45.736 92.551 1.00 38.73 119 LEU B CA 1
ATOM 2143 C C . LEU B 1 116 ? 22.535 -44.885 92.202 1.00 37.17 119 LEU B C 1
ATOM 2144 O O . LEU B 1 116 ? 23.422 -45.328 91.477 1.00 37.67 119 LEU B O 1
ATOM 2149 N N . SER B 1 117 ? 22.579 -43.671 92.722 1.00 36.44 120 SER B N 1
ATOM 2150 C CA . SER B 1 117 ? 23.739 -42.808 92.555 1.00 37.76 120 SER B CA 1
ATOM 2151 C C . SER B 1 117 ? 24.540 -42.881 93.830 1.00 37.68 120 SER B C 1
ATOM 2152 O O . SER B 1 117 ? 24.019 -43.191 94.890 1.00 37.99 120 SER B O 1
ATOM 2155 N N . GLY B 1 118 ? 25.818 -42.585 93.716 1.00 38.55 121 GLY B N 1
ATOM 2156 C CA . GLY B 1 118 ? 26.716 -42.532 94.868 1.00 39.33 121 GLY B CA 1
ATOM 2157 C C . GLY B 1 118 ? 27.215 -43.887 95.328 1.00 40.05 121 GLY B C 1
ATOM 2158 O O . GLY B 1 118 ? 27.627 -44.719 94.522 1.00 41.59 121 GLY B O 1
ATOM 2159 N N . CYS B 1 119 ? 27.205 -44.098 96.636 1.00 40.78 122 CYS B N 1
ATOM 2160 C CA . CYS B 1 119 ? 27.641 -45.363 97.199 1.00 41.64 122 CYS B CA 1
ATOM 2161 C C . CYS B 1 119 ? 26.983 -45.592 98.557 1.00 40.98 122 CYS B C 1
ATOM 2162 O O . CYS B 1 119 ? 26.292 -44.710 99.076 1.00 41.62 122 CYS B O 1
ATOM 2165 N N . ASN B 1 120 ? 27.201 -46.785 99.111 1.00 40.18 123 ASN B N 1
ATOM 2166 C CA . ASN B 1 120 ? 26.667 -47.171 100.414 1.00 39.87 123 ASN B CA 1
ATOM 2167 C C . ASN B 1 120 ? 27.780 -47.525 101.351 1.00 39.73 123 ASN B C 1
ATOM 2168 O O . ASN B 1 120 ? 28.630 -48.347 101.025 1.00 40.89 123 ASN B O 1
ATOM 2173 N N . VAL B 1 121 ? 27.762 -46.908 102.520 1.00 38.50 124 VAL B N 1
ATOM 2174 C CA . VAL B 1 121 ? 28.701 -47.226 103.562 1.00 37.70 124 VAL B CA 1
ATOM 2175 C C . VAL B 1 121 ? 27.936 -48.196 104.474 1.00 39.23 124 VAL B C 1
ATOM 2176 O O . VAL B 1 121 ? 26.917 -47.826 105.081 1.00 39.12 124 VAL B O 1
ATOM 2180 N N . ASN B 1 122 ? 28.428 -49.434 104.558 1.00 39.67 125 ASN B N 1
ATOM 2181 C CA . ASN B 1 122 ? 27.749 -50.506 105.287 1.00 39.23 125 ASN B CA 1
ATOM 2182 C C . ASN B 1 122 ? 28.137 -50.591 106.767 1.00 38.76 125 ASN B C 1
ATOM 2183 O O . ASN B 1 122 ? 29.334 -50.609 107.114 1.00 38.48 125 ASN B O 1
ATOM 2188 N N . PHE B 1 123 ? 27.113 -50.639 107.625 1.00 38.59 126 PHE B N 1
ATOM 2189 C CA . PHE B 1 123 ? 27.281 -50.688 109.082 1.00 38.89 126 PHE B CA 1
ATOM 2190 C C . PHE B 1 123 ? 26.479 -51.858 109.679 1.00 38.96 126 PHE B C 1
ATOM 2191 O O . PHE B 1 123 ? 25.505 -52.339 109.071 1.00 38.95 126 PHE B O 1
ATOM 2199 N N . LEU B 1 132 ? 32.434 -50.044 102.011 1.00 37.74 135 LEU B N 1
ATOM 2200 C CA . LEU B 1 132 ? 31.875 -49.317 100.866 1.00 37.80 135 LEU B CA 1
ATOM 2201 C C . LEU B 1 132 ? 31.407 -50.116 99.660 1.00 37.88 135 LEU B C 1
ATOM 2202 O O . LEU B 1 132 ? 32.134 -50.965 99.154 1.00 37.70 135 LEU B O 1
ATOM 2207 N N . SER B 1 133 ? 30.234 -49.764 99.151 1.00 38.40 136 SER B N 1
ATOM 2208 C CA . SER B 1 133 ? 29.720 -50.370 97.950 1.00 40.66 136 SER B CA 1
ATOM 2209 C C . SER B 1 133 ? 29.294 -49.280 96.970 1.00 41.25 136 SER B C 1
ATOM 2210 O O . SER B 1 133 ? 28.319 -48.583 97.209 1.00 42.36 136 SER B O 1
ATOM 2213 N N . ASP B 1 134 ? 30.045 -49.136 95.880 1.00 41.74 137 ASP B N 1
ATOM 2214 C CA . ASP B 1 134 ? 29.740 -48.187 94.800 1.00 41.51 137 ASP B CA 1
ATOM 2215 C C . ASP B 1 134 ? 29.554 -48.992 93.511 1.00 41.18 137 ASP B C 1
ATOM 2216 O O . ASP B 1 134 ? 29.798 -50.198 93.499 1.00 40.88 137 ASP B O 1
ATOM 2221 N N . ALA B 1 135 ? 29.133 -48.330 92.435 1.00 40.90 138 ALA B N 1
ATOM 2222 C CA . ALA B 1 135 ? 28.905 -49.004 91.153 1.00 40.35 138 ALA B CA 1
ATOM 2223 C C . ALA B 1 135 ? 30.079 -49.890 90.740 1.00 39.70 138 ALA B C 1
ATOM 2224 O O . ALA B 1 135 ? 29.872 -50.973 90.192 1.00 41.62 138 ALA B O 1
ATOM 2226 N N . GLY B 1 136 ? 31.297 -49.442 91.021 1.00 39.26 139 GLY B N 1
ATOM 2227 C CA . GLY B 1 136 ? 32.505 -50.184 90.682 1.00 39.03 139 GLY B CA 1
ATOM 2228 C C . GLY B 1 136 ? 32.596 -51.520 91.378 1.00 38.78 139 GLY B C 1
ATOM 2229 O O . GLY B 1 136 ? 32.834 -52.534 90.734 1.00 39.86 139 GLY B O 1
ATOM 2230 N N . VAL B 1 137 ? 32.403 -51.521 92.691 1.00 38.03 140 VAL B N 1
ATOM 2231 C CA . VAL B 1 137 ? 32.445 -52.751 93.473 1.00 37.17 140 VAL B CA 1
ATOM 2232 C C . VAL B 1 137 ? 31.350 -53.723 93.009 1.00 37.43 140 VAL B C 1
ATOM 2233 O O . VAL B 1 137 ? 31.617 -54.923 92.825 1.00 37.96 140 VAL B O 1
ATOM 2237 N N . ILE B 1 138 ? 30.138 -53.206 92.791 1.00 36.48 141 ILE B N 1
ATOM 2238 C CA . ILE B 1 138 ? 29.046 -54.030 92.324 1.00 36.85 141 ILE B CA 1
ATOM 2239 C C . ILE B 1 138 ? 29.358 -54.537 90.922 1.00 37.93 141 ILE B C 1
ATOM 2240 O O . ILE B 1 138 ? 29.013 -55.669 90.593 1.00 39.47 141 ILE B O 1
ATOM 2245 N N . LYS B 1 139 ? 29.992 -53.710 90.089 1.00 37.67 142 LYS B N 1
ATOM 2246 C CA . LYS B 1 139 ? 30.343 -54.145 88.736 1.00 37.57 142 LYS B CA 1
ATOM 2247 C C . LYS B 1 139 ? 31.383 -55.275 88.788 1.00 37.38 142 LYS B C 1
ATOM 2248 O O . LYS B 1 139 ? 31.274 -56.227 88.035 1.00 37.58 142 LYS B O 1
ATOM 2254 N N . ASN B 1 140 ? 32.373 -55.175 89.674 1.00 37.47 143 ASN B N 1
ATOM 2255 C CA . ASN B 1 140 ? 33.364 -56.235 89.812 1.00 37.86 143 ASN B CA 1
ATOM 2256 C C . ASN B 1 140 ? 32.688 -57.526 90.201 1.00 37.13 143 ASN B C 1
ATOM 2257 O O . ASN B 1 140 ? 33.078 -58.589 89.732 1.00 37.74 143 ASN B O 1
ATOM 2262 N N . TRP B 1 141 ? 31.683 -57.448 91.062 1.00 35.70 144 TRP B N 1
ATOM 2263 C CA . TRP B 1 141 ? 30.964 -58.650 91.435 1.00 36.11 144 TRP B CA 1
ATOM 2264 C C . TRP B 1 141 ? 30.191 -59.187 90.229 1.00 34.95 144 TRP B C 1
ATOM 2265 O O . TRP B 1 141 ? 30.278 -60.364 89.907 1.00 35.36 144 TRP B O 1
ATOM 2276 N N . VAL B 1 142 ? 29.457 -58.314 89.559 1.00 35.45 145 VAL B N 1
ATOM 2277 C CA . VAL B 1 142 ? 28.637 -58.701 88.418 1.00 34.73 145 VAL B CA 1
ATOM 2278 C C . VAL B 1 142 ? 29.431 -59.447 87.359 1.00 35.75 145 VAL B C 1
ATOM 2279 O O . VAL B 1 142 ? 29.042 -60.532 86.927 1.00 37.16 145 VAL B O 1
ATOM 2283 N N . ASP B 1 143 ? 30.561 -58.880 86.973 1.00 36.61 146 ASP B N 1
ATOM 2284 C CA . ASP B 1 143 ? 31.417 -59.493 85.958 1.00 37.40 146 ASP B CA 1
ATOM 2285 C C . ASP B 1 143 ? 31.923 -60.842 86.410 1.00 37.89 146 ASP B C 1
ATOM 2286 O O . ASP B 1 143 ? 31.991 -61.764 85.619 1.00 38.71 146 ASP B O 1
ATOM 2291 N N . ARG B 1 144 ? 32.250 -60.955 87.685 1.00 38.47 147 ARG B N 1
ATOM 2292 C CA . ARG B 1 144 ? 32.759 -62.191 88.234 1.00 40.77 147 ARG B CA 1
ATOM 2293 C C . ARG B 1 144 ? 31.635 -63.235 88.352 1.00 40.04 147 ARG B C 1
ATOM 2294 O O . ARG B 1 144 ? 31.875 -64.418 88.103 1.00 40.78 147 ARG B O 1
ATOM 2302 N N . ALA B 1 145 ? 30.418 -62.801 88.681 1.00 38.91 148 ALA B N 1
ATOM 2303 C CA . ALA B 1 145 ? 29.268 -63.710 88.772 1.00 38.05 148 ALA B CA 1
ATOM 2304 C C . ALA B 1 145 ? 28.945 -64.255 87.378 1.00 38.47 148 ALA B C 1
ATOM 2305 O O . ALA B 1 145 ? 28.656 -65.444 87.208 1.00 37.53 148 ALA B O 1
ATOM 2307 N N . ILE B 1 146 ? 29.018 -63.376 86.379 1.00 38.60 149 ILE B N 1
ATOM 2308 C CA . ILE B 1 146 ? 28.779 -63.772 84.997 1.00 38.32 149 ILE B CA 1
ATOM 2309 C C . ILE B 1 146 ? 29.679 -64.954 84.604 1.00 39.18 149 ILE B C 1
ATOM 2310 O O . ILE B 1 146 ? 29.200 -65.939 84.027 1.00 39.53 149 ILE B O 1
ATOM 2315 N N . ARG B 1 147 ? 30.968 -64.860 84.932 1.00 39.57 150 ARG B N 1
ATOM 2316 C CA . ARG B 1 147 ? 31.906 -65.953 84.656 1.00 40.22 150 ARG B CA 1
ATOM 2317 C C . ARG B 1 147 ? 31.553 -67.166 85.505 1.00 39.36 150 ARG B C 1
ATOM 2318 O O . ARG B 1 147 ? 31.278 -68.220 84.958 1.00 39.74 150 ARG B O 1
ATOM 2322 N N . GLU B 1 148 ? 31.520 -66.991 86.828 1.00 39.56 151 GLU B N 1
ATOM 2323 C CA . GLU B 1 148 ? 31.282 -68.092 87.804 1.00 40.36 151 GLU B CA 1
ATOM 2324 C C . GLU B 1 148 ? 29.949 -68.852 87.708 1.00 38.70 151 GLU B C 1
ATOM 2325 O O . GLU B 1 148 ? 29.898 -70.038 88.012 1.00 38.19 151 GLU B O 1
ATOM 2331 N N . GLN B 1 149 ? 28.885 -68.172 87.306 1.00 38.01 152 GLN 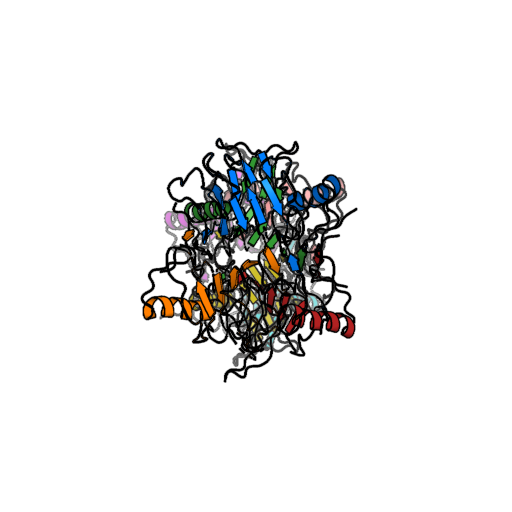B N 1
ATOM 2332 C CA . GLN B 1 149 ? 27.585 -68.815 87.117 1.00 37.20 152 GLN B CA 1
ATOM 2333 C C . GLN B 1 149 ? 27.346 -69.102 85.629 1.00 37.52 152 GLN B C 1
ATOM 2334 O O . GLN B 1 149 ? 26.231 -69.441 85.232 1.00 36.83 152 GLN B O 1
ATOM 2340 N N . ASP B 1 150 ? 28.385 -68.943 84.814 1.00 38.12 153 ASP B N 1
ATOM 2341 C CA . ASP B 1 150 ? 28.321 -69.233 83.395 1.00 39.21 153 ASP B CA 1
ATOM 2342 C C . ASP B 1 150 ? 27.073 -68.630 82.772 1.00 38.82 153 ASP B C 1
ATOM 2343 O O . ASP B 1 150 ? 26.383 -69.263 81.970 1.00 38.82 153 ASP B O 1
ATOM 2348 N N . ASN B 1 151 ? 26.787 -67.400 83.152 1.00 38.59 154 ASN B N 1
ATOM 2349 C CA . ASN B 1 151 ? 25.601 -66.718 82.690 1.00 38.37 154 ASN B CA 1
ATOM 2350 C C . ASN B 1 151 ? 25.980 -65.901 81.454 1.00 38.56 154 ASN B C 1
ATOM 2351 O O . ASN B 1 151 ? 26.953 -65.140 81.473 1.00 39.73 154 ASN B O 1
ATOM 2356 N N . GLY B 1 152 ? 25.206 -66.052 80.384 1.00 37.97 155 GLY B N 1
ATOM 2357 C CA . GLY B 1 152 ? 25.480 -65.334 79.133 1.00 38.06 155 GLY B CA 1
ATOM 2358 C C . GLY B 1 152 ? 24.794 -63.981 78.963 1.00 37.34 155 GLY B C 1
ATOM 2359 O O . GLY B 1 152 ? 24.634 -63.519 77.848 1.00 37.24 155 GLY B O 1
ATOM 2360 N N . LEU B 1 153 ? 24.394 -63.327 80.043 1.00 37.33 156 LEU B N 1
ATOM 2361 C CA . LEU B 1 153 ? 23.706 -62.046 79.906 1.00 37.19 156 LEU B CA 1
ATOM 2362 C C . LEU B 1 153 ? 24.728 -60.956 79.552 1.00 37.15 156 LEU B C 1
ATOM 2363 O O . LEU B 1 153 ? 25.946 -61.146 79.655 1.00 35.23 156 LEU B O 1
ATOM 2368 N N . ARG B 1 154 ? 24.205 -59.838 79.077 1.00 38.14 157 ARG B N 1
ATOM 2369 C CA . ARG B 1 154 ? 25.007 -58.667 78.814 1.00 39.30 157 ARG B CA 1
ATOM 2370 C C . ARG B 1 154 ? 24.248 -57.449 79.326 1.00 38.64 157 ARG B C 1
ATOM 2371 O O . ARG B 1 154 ? 23.004 -57.458 79.385 1.00 39.33 157 ARG B O 1
ATOM 2379 N N . TYR B 1 155 ? 25.013 -56.434 79.737 1.00 37.23 158 TYR B N 1
ATOM 2380 C CA . TYR B 1 155 ? 24.477 -55.183 80.265 1.00 36.50 158 TYR B CA 1
ATOM 2381 C C . TYR B 1 155 ? 25.255 -54.041 79.614 1.00 35.96 158 TYR B C 1
ATOM 2382 O O . TYR B 1 155 ? 26.209 -54.289 78.880 1.00 35.62 158 TYR B O 1
ATOM 2391 N N . ILE B 1 156 ? 24.832 -52.808 79.873 1.00 34.78 159 ILE B N 1
ATOM 2392 C CA . ILE B 1 156 ? 25.440 -51.633 79.283 1.00 34.46 159 ILE B CA 1
ATOM 2393 C C . ILE B 1 156 ? 26.401 -50.998 80.271 1.00 34.35 159 ILE B C 1
ATOM 2394 O O . ILE B 1 156 ? 26.074 -50.850 81.448 1.00 35.01 159 ILE B O 1
ATOM 2399 N N . ALA B 1 157 ? 27.568 -50.586 79.801 1.00 33.35 160 ALA B N 1
ATOM 2400 C CA . ALA B 1 157 ? 28.564 -50.018 80.700 1.00 33.32 160 ALA B CA 1
ATOM 2401 C C . ALA B 1 157 ? 29.205 -48.800 80.091 1.00 33.26 160 ALA B C 1
ATOM 2402 O O . ALA B 1 157 ? 29.373 -48.727 78.875 1.00 33.04 160 ALA B O 1
ATOM 2404 N N . ALA B 1 158 ? 29.541 -47.841 80.946 1.00 34.28 161 ALA B N 1
ATOM 2405 C CA . ALA B 1 158 ? 30.178 -46.590 80.526 1.00 35.24 161 ALA B CA 1
ATOM 2406 C C . ALA B 1 158 ? 31.657 -46.729 80.760 1.00 35.66 161 ALA B C 1
ATOM 2407 O O . ALA B 1 158 ? 32.061 -47.043 81.868 1.00 38.00 161 ALA B O 1
ATOM 2409 N N . ALA B 1 159 ? 32.465 -46.513 79.729 1.00 36.58 162 ALA B N 1
ATOM 2410 C CA . ALA B 1 159 ? 33.919 -46.594 79.877 1.00 36.99 162 ALA B CA 1
ATOM 2411 C C . ALA B 1 159 ? 34.436 -45.325 80.540 1.00 35.93 162 ALA B C 1
ATOM 2412 O O . ALA B 1 159 ? 33.758 -44.317 80.586 1.00 34.14 162 ALA B O 1
ATOM 2414 N N . VAL B 1 160 ? 35.639 -45.389 81.075 1.00 36.39 163 VAL B N 1
ATOM 2415 C CA . VAL B 1 160 ? 36.229 -44.222 81.686 1.00 36.04 163 VAL B CA 1
ATOM 2416 C C . VAL B 1 160 ? 36.498 -43.187 80.597 1.00 35.31 163 VAL B C 1
ATOM 2417 O O . VAL B 1 160 ? 36.954 -43.534 79.510 1.00 35.59 163 VAL B O 1
ATOM 2421 N N . PRO B 1 161 ? 36.163 -41.922 80.855 1.00 34.98 164 PRO B N 1
ATOM 2422 C CA . PRO B 1 161 ? 36.566 -40.877 79.916 1.00 35.17 164 PRO B CA 1
ATOM 2423 C C . PRO B 1 161 ? 38.066 -40.899 79.698 1.00 33.72 164 PRO B C 1
ATOM 2424 O O . PRO B 1 161 ? 38.785 -41.323 80.588 1.00 34.12 164 PRO B O 1
ATOM 2428 N N . THR B 1 162 ? 38.529 -40.484 78.525 1.00 33.09 165 THR B N 1
ATOM 2429 C CA . THR B 1 162 ? 39.978 -40.444 78.221 1.00 34.15 165 THR B CA 1
ATOM 2430 C C . THR B 1 162 ? 40.287 -39.232 77.367 1.00 33.39 165 THR B C 1
ATOM 2431 O O . THR B 1 162 ? 39.375 -38.504 76.990 1.00 32.80 165 THR B O 1
ATOM 2435 N N . TYR B 1 163 ? 41.569 -39.010 77.063 1.00 34.22 166 TYR B N 1
ATOM 2436 C CA . TYR B 1 163 ? 41.949 -37.893 76.189 1.00 34.71 166 TYR B CA 1
ATOM 2437 C C . TYR B 1 163 ? 41.272 -38.217 74.866 1.00 35.46 166 TYR B C 1
ATOM 2438 O O . TYR B 1 163 ? 41.141 -39.378 74.494 1.00 35.55 166 TYR B O 1
ATOM 2447 N N . ALA B 1 164 ? 40.767 -37.188 74.204 1.00 37.01 167 ALA B N 1
ATOM 2448 C CA . ALA B 1 164 ? 40.022 -37.370 72.971 1.00 36.90 167 ALA B CA 1
ATOM 2449 C C . ALA B 1 164 ? 40.977 -37.746 71.891 1.00 37.85 167 ALA B C 1
ATOM 2450 O O . ALA B 1 164 ? 42.107 -37.262 71.861 1.00 38.21 167 ALA B O 1
ATOM 2452 N N . ALA B 1 165 ? 40.523 -38.637 71.022 1.00 40.32 168 ALA B N 1
ATOM 2453 C CA . ALA B 1 165 ? 41.318 -39.097 69.883 1.00 41.95 168 ALA B CA 1
ATOM 2454 C C . ALA B 1 165 ? 41.369 -37.975 68.859 1.00 43.67 168 ALA B C 1
ATOM 2455 O O . ALA B 1 165 ? 42.422 -37.584 68.348 1.00 44.43 168 ALA B O 1
ATOM 2458 N N . GLU C 1 8 ? 47.465 -45.523 86.053 1.00 47.71 11 GLU C N 1
ATOM 2459 C CA . GLU C 1 8 ? 46.684 -44.384 85.497 1.00 48.50 11 GLU C CA 1
ATOM 2460 C C . GLU C 1 8 ? 47.576 -43.149 85.422 1.00 49.24 11 GLU C C 1
ATOM 2461 O O . GLU C 1 8 ? 48.621 -43.099 86.065 1.00 50.79 11 GLU C O 1
ATOM 2463 N N . LYS C 1 9 ? 47.179 -42.182 84.597 1.00 48.13 12 LYS C N 1
ATOM 2464 C CA . LYS C 1 9 ? 47.850 -40.873 84.496 1.00 46.20 12 LYS C CA 1
ATOM 2465 C C . LYS C 1 9 ? 46.664 -39.917 84.595 1.00 44.24 12 LYS C C 1
ATOM 2466 O O . LYS C 1 9 ? 45.551 -40.303 84.211 1.00 43.92 12 LYS C O 1
ATOM 2469 N N . LEU C 1 10 ? 46.868 -38.714 85.128 1.00 41.32 13 LEU C N 1
ATOM 2470 C CA . LEU C 1 10 ? 45.754 -37.780 85.293 1.00 39.91 13 LEU C CA 1
ATOM 2471 C C . LEU C 1 10 ? 45.288 -37.222 83.958 1.00 38.97 13 LEU C C 1
ATOM 2472 O O . LEU C 1 10 ? 46.087 -36.959 83.062 1.00 40.06 13 LEU C O 1
ATOM 2477 N N . LEU C 1 11 ? 43.981 -37.045 83.839 1.00 37.84 14 LEU C N 1
ATOM 2478 C CA . LEU C 1 11 ? 43.381 -36.477 82.644 1.00 36.46 14 LEU C CA 1
ATOM 2479 C C . LEU C 1 11 ? 43.377 -34.976 82.863 1.00 35.51 14 LEU C C 1
ATOM 2480 O O . LEU C 1 11 ? 42.500 -34.439 83.518 1.00 35.42 14 LEU C O 1
ATOM 2485 N N . THR C 1 12 ? 44.391 -34.316 82.316 1.00 35.83 15 THR C N 1
ATOM 2486 C CA . THR C 1 12 ? 44.614 -32.903 82.531 1.00 36.08 15 THR C CA 1
ATOM 2487 C C . THR C 1 12 ? 44.825 -32.120 81.236 1.00 37.17 15 THR C C 1
ATOM 2488 O O . THR C 1 12 ? 45.538 -32.574 80.340 1.00 39.00 15 THR C O 1
ATOM 2492 N N . VAL C 1 13 ? 44.227 -30.925 81.170 1.00 36.86 16 VAL C N 1
ATOM 2493 C CA . VAL C 1 13 ? 44.332 -30.026 80.023 1.00 36.33 16 VAL C CA 1
ATOM 2494 C C . VAL C 1 13 ? 44.873 -28.631 80.426 1.00 36.36 16 VAL C C 1
ATOM 2495 O O . VAL C 1 13 ? 44.266 -27.934 81.235 1.00 37.30 16 VAL C O 1
ATOM 2499 N N . ASP C 1 14 ? 45.998 -28.213 79.851 1.00 36.03 17 ASP C N 1
ATOM 2500 C CA . ASP C 1 14 ? 46.593 -26.897 80.147 1.00 35.19 17 ASP C CA 1
ATOM 2501 C C . ASP C 1 14 ? 46.174 -25.935 79.053 1.00 35.05 17 ASP C C 1
ATOM 2502 O O . ASP C 1 14 ? 46.687 -26.005 77.937 1.00 35.73 17 ASP C O 1
ATOM 2507 N N . THR C 1 15 ? 45.267 -25.024 79.382 1.00 34.97 18 THR C N 1
ATOM 2508 C CA . THR C 1 15 ? 44.733 -24.077 78.406 1.00 35.31 18 THR C CA 1
ATOM 2509 C C . THR C 1 15 ? 45.726 -23.006 77.936 1.00 36.10 18 THR C C 1
ATOM 2510 O O . THR C 1 15 ? 45.459 -22.325 76.950 1.00 37.16 18 THR C O 1
ATOM 2514 N N . THR C 1 16 ? 46.844 -22.845 78.644 1.00 36.41 19 THR C N 1
ATOM 2515 C CA . THR C 1 16 ? 47.889 -21.903 78.246 1.00 35.43 19 THR C CA 1
ATOM 2516 C C . THR C 1 16 ? 48.943 -22.561 77.334 1.00 35.29 19 THR C C 1
ATOM 2517 O O . THR C 1 16 ? 49.802 -21.852 76.835 1.00 35.34 19 THR C O 1
ATOM 2521 N N . ALA C 1 17 ? 48.870 -23.879 77.100 1.00 34.80 20 ALA C N 1
ATOM 2522 C CA . ALA C 1 17 ? 49.893 -24.592 76.297 1.00 34.84 20 ALA C CA 1
ATOM 2523 C C . ALA C 1 17 ? 49.655 -24.602 74.788 1.00 35.27 20 ALA C C 1
ATOM 2524 O O . ALA C 1 17 ? 50.513 -25.034 74.023 1.00 35.48 20 ALA C O 1
ATOM 2526 N N . HIS C 1 18 ? 48.486 -24.152 74.358 1.00 35.70 21 HIS C N 1
ATOM 2527 C CA . HIS C 1 18 ? 48.145 -24.127 72.939 1.00 36.20 21 HIS C CA 1
ATOM 2528 C C . HIS C 1 18 ? 47.164 -23.006 72.749 1.00 36.32 21 HIS C C 1
ATOM 2529 O O . HIS C 1 18 ? 46.498 -22.618 73.696 1.00 37.86 21 HIS C O 1
ATOM 2536 N N . PRO C 1 19 ? 47.047 -22.489 71.523 1.00 36.64 22 PRO C N 1
ATOM 2537 C CA . PRO C 1 19 ? 46.105 -21.396 71.347 1.00 36.31 22 PRO C CA 1
ATOM 2538 C C . PRO C 1 19 ? 44.662 -21.874 71.383 1.00 36.95 22 PRO C C 1
ATOM 2539 O O . PRO C 1 19 ? 44.392 -23.056 71.155 1.00 37.44 22 PRO C O 1
ATOM 2543 N N . PHE C 1 20 ? 43.742 -20.968 71.687 1.00 36.07 23 PHE C N 1
ATOM 2544 C CA . PHE C 1 20 ? 42.329 -21.307 71.639 1.00 35.78 23 PHE C CA 1
ATOM 2545 C C . PHE C 1 20 ? 41.935 -21.529 70.185 1.00 34.84 23 PHE C C 1
ATOM 2546 O O . PHE C 1 20 ? 42.584 -21.038 69.277 1.00 35.14 23 PHE C O 1
ATOM 2554 N N . LEU C 1 21 ? 40.871 -22.292 69.987 1.00 35.18 24 LEU C N 1
ATOM 2555 C CA . LEU C 1 21 ? 40.309 -22.546 68.685 1.00 35.41 24 LEU C CA 1
ATOM 2556 C C . LEU C 1 21 ? 39.510 -21.292 68.328 1.00 36.68 24 LEU C C 1
ATOM 2557 O O . LEU C 1 21 ? 38.694 -20.813 69.116 1.00 36.30 24 LEU C O 1
ATOM 2562 N N . LYS C 1 22 ? 39.768 -20.753 67.139 1.00 37.27 25 LYS C N 1
ATOM 2563 C CA . LYS C 1 22 ? 39.216 -19.466 66.745 1.00 37.16 25 LYS C CA 1
ATOM 2564 C C . LYS C 1 22 ? 37.886 -19.506 66.010 1.00 36.24 25 LYS C C 1
ATOM 2565 O O . LYS C 1 22 ? 37.681 -20.346 65.137 1.00 35.36 25 LYS C O 1
ATOM 2571 N N . ALA C 1 23 ? 37.026 -18.540 66.348 1.00 36.22 26 ALA C N 1
ATOM 2572 C CA . ALA C 1 23 ? 35.751 -18.281 65.672 1.00 35.43 26 ALA C CA 1
ATOM 2573 C C . ALA C 1 23 ? 34.750 -19.447 65.652 1.00 36.32 26 ALA C C 1
ATOM 2574 O O . ALA C 1 23 ? 34.365 -19.933 64.594 1.00 36.69 26 ALA C O 1
ATOM 2576 N N . LEU C 1 24 ? 34.326 -19.873 66.838 1.00 37.52 27 LEU C N 1
ATOM 2577 C CA . LEU C 1 24 ? 33.372 -20.948 66.976 1.00 38.62 27 LEU C CA 1
ATOM 2578 C C . LEU C 1 24 ? 32.220 -20.715 66.014 1.00 39.81 27 LEU C C 1
ATOM 2579 O O . LEU C 1 24 ? 31.613 -19.634 66.008 1.00 39.70 27 LEU C O 1
ATOM 2584 N N . GLY C 1 25 ? 31.936 -21.735 65.205 1.00 39.72 28 GLY C N 1
ATOM 2585 C CA . GLY C 1 25 ? 30.901 -21.671 64.192 1.00 40.40 28 GLY C CA 1
ATOM 2586 C C . GLY C 1 25 ? 31.078 -20.514 63.216 1.00 40.95 28 GLY C C 1
ATOM 2587 O O . GLY C 1 25 ? 30.096 -19.944 62.743 1.00 41.83 28 GLY C O 1
ATOM 2588 N N . GLY C 1 26 ? 32.327 -20.158 62.918 1.00 40.69 29 GLY C N 1
ATOM 2589 C CA . GLY C 1 26 ? 32.617 -19.021 62.036 1.00 40.29 29 GLY C CA 1
ATOM 2590 C C . GLY C 1 26 ? 32.369 -17.620 62.608 1.00 40.53 29 GLY C C 1
ATOM 2591 O O . GLY C 1 26 ? 32.492 -16.626 61.886 1.00 41.74 29 GLY C O 1
ATOM 2592 N N . HIS C 1 27 ? 32.060 -17.530 63.900 1.00 40.94 30 HIS C N 1
ATOM 2593 C CA . HIS C 1 27 ? 31.783 -16.254 64.567 1.00 41.44 30 HIS C CA 1
ATOM 2594 C C . HIS C 1 27 ? 33.054 -15.667 65.177 1.00 40.32 30 HIS C C 1
ATOM 2595 O O . HIS C 1 27 ? 33.460 -16.017 66.285 1.00 40.17 30 HIS C O 1
ATOM 2602 N N . GLU C 1 28 ? 33.684 -14.786 64.417 1.00 39.74 31 GLU C N 1
ATOM 2603 C CA . GLU C 1 28 ? 34.886 -14.087 64.839 1.00 39.44 31 GLU C CA 1
ATOM 2604 C C . GLU C 1 28 ? 34.675 -13.381 66.171 1.00 39.13 31 GLU C C 1
ATOM 2605 O O . GLU C 1 28 ? 33.654 -12.742 66.374 1.00 40.46 31 GLU C O 1
ATOM 2611 N N . GLY C 1 29 ? 35.630 -13.508 67.082 1.00 37.37 32 GLY C N 1
ATOM 2612 C CA . GLY C 1 29 ? 35.513 -12.859 68.374 1.00 37.46 32 GLY C CA 1
ATOM 2613 C C . GLY C 1 29 ? 35.127 -13.823 69.471 1.00 37.57 32 GLY C C 1
ATOM 2614 O O . GLY C 1 29 ? 35.276 -13.500 70.626 1.00 37.71 32 GLY C O 1
ATOM 2615 N N . THR C 1 30 ? 34.564 -14.973 69.110 1.00 37.40 33 THR C N 1
ATOM 2616 C CA . THR C 1 30 ? 34.284 -16.018 70.065 1.00 37.01 33 THR C CA 1
ATOM 2617 C C . THR C 1 30 ? 35.287 -17.149 69.836 1.00 37.22 33 THR C C 1
ATOM 2618 O O . THR C 1 30 ? 35.222 -17.845 68.829 1.00 38.17 33 THR C O 1
ATOM 2622 N N . ASP C 1 31 ? 36.228 -17.308 70.759 1.00 37.07 34 ASP C N 1
ATOM 2623 C CA . ASP C 1 31 ? 37.225 -18.366 70.692 1.00 36.66 34 ASP C CA 1
ATOM 2624 C C . ASP C 1 31 ? 36.925 -19.296 71.856 1.00 36.44 34 ASP C C 1
ATOM 2625 O O . ASP C 1 31 ? 36.299 -18.863 72.832 1.00 37.01 34 ASP C O 1
ATOM 2630 N N . ILE C 1 32 ? 37.323 -20.566 71.762 1.00 35.97 35 ILE C N 1
ATOM 2631 C CA . ILE C 1 32 ? 37.085 -21.522 72.852 1.00 35.60 35 ILE C CA 1
ATOM 2632 C C . ILE C 1 32 ? 38.207 -22.511 73.011 1.00 35.81 35 ILE C C 1
ATOM 2633 O O . ILE C 1 32 ? 38.960 -22.746 72.081 1.00 35.65 35 ILE C O 1
ATOM 2638 N N . PHE C 1 33 ? 38.312 -23.094 74.205 1.00 36.50 36 PHE C N 1
ATOM 2639 C CA . PHE C 1 33 ? 39.279 -24.162 74.476 1.00 35.64 36 PHE C CA 1
ATOM 2640 C C . PHE C 1 33 ? 38.467 -25.247 75.152 1.00 35.45 36 PHE C C 1
ATOM 2641 O O . PHE C 1 33 ? 38.026 -25.067 76.276 1.00 36.19 36 PHE C O 1
ATOM 2649 N N . PRO C 1 34 ? 38.316 -26.406 74.504 1.00 35.14 37 PRO C N 1
ATOM 2650 C CA . PRO C 1 34 ? 37.468 -27.420 75.112 1.00 35.64 37 PRO C CA 1
ATOM 2651 C C . PRO C 1 34 ? 38.207 -28.096 76.240 1.00 36.08 37 PRO C C 1
ATOM 2652 O O . PRO C 1 34 ? 39.431 -28.240 76.152 1.00 36.32 37 PRO C O 1
ATOM 2656 N N . LEU C 1 35 ? 37.473 -28.491 77.282 1.00 36.40 38 LEU C N 1
ATOM 2657 C CA . LEU C 1 35 ? 38.053 -29.171 78.446 1.00 36.02 38 LEU C CA 1
ATOM 2658 C C . LEU C 1 35 ? 37.454 -30.543 78.607 1.00 35.35 38 LEU C C 1
ATOM 2659 O O . LEU C 1 35 ? 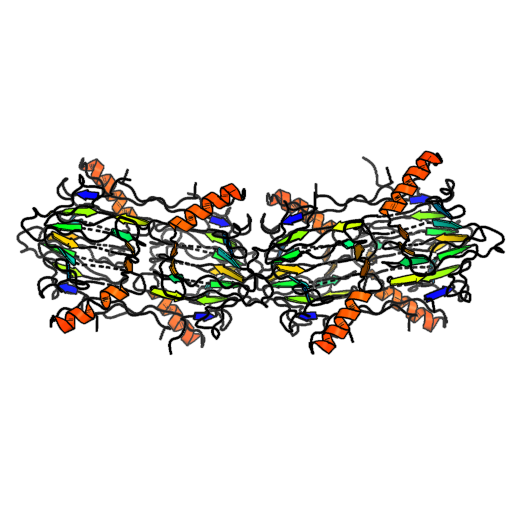38.178 -31.534 78.633 1.00 35.78 38 LEU C O 1
ATOM 2664 N N . PHE C 1 36 ? 36.133 -30.611 78.687 1.00 35.10 39 PHE C N 1
ATOM 2665 C CA . PHE C 1 36 ? 35.448 -31.892 78.843 1.00 35.21 39 PHE C CA 1
ATOM 2666 C C . PHE C 1 36 ? 34.171 -31.907 78.034 1.00 35.63 39 PHE C C 1
ATOM 2667 O O . PHE C 1 36 ? 33.291 -31.076 78.245 1.00 35.22 39 PHE C O 1
ATOM 2683 N N . ASP C 1 38 ? 30.927 -34.378 76.594 1.00 35.96 41 ASP C N 1
ATOM 2684 C CA . ASP C 1 38 ? 30.213 -35.614 76.781 1.00 35.61 41 ASP C CA 1
ATOM 2685 C C . ASP C 1 38 ? 28.883 -35.446 76.080 1.00 35.69 41 ASP C C 1
ATOM 2686 O O . ASP C 1 38 ? 27.904 -34.994 76.685 1.00 35.83 41 ASP C O 1
ATOM 2691 N N . PRO C 1 39 ? 28.850 -35.785 74.786 1.00 35.91 42 PRO C N 1
ATOM 2692 C CA . PRO C 1 39 ? 27.639 -35.688 74.002 1.00 36.33 42 PRO C CA 1
ATOM 2693 C C . PRO C 1 39 ? 26.549 -36.645 74.438 1.00 36.99 42 PRO C C 1
ATOM 2694 O O . PRO C 1 39 ? 25.397 -36.444 74.054 1.00 37.71 42 PRO C O 1
ATOM 2698 N N . TYR C 1 40 ? 26.892 -37.636 75.255 1.00 36.71 43 TYR C N 1
ATOM 2699 C CA . TYR C 1 40 ? 25.955 -38.690 75.606 1.00 37.83 43 TYR C CA 1
ATOM 2700 C C . TYR C 1 40 ? 25.182 -38.391 76.856 1.00 37.63 43 TYR C C 1
ATOM 2701 O O . TYR C 1 40 ? 24.034 -38.759 76.964 1.00 38.50 43 TYR C O 1
ATOM 2710 N N . ASN C 1 41 ? 25.806 -37.707 77.796 1.00 38.27 44 ASN C N 1
ATOM 2711 C CA . ASN C 1 41 ? 25.082 -37.200 78.945 1.00 37.55 44 ASN C CA 1
ATOM 2712 C C . ASN C 1 41 ? 24.608 -35.779 78.673 1.00 37.67 44 ASN C C 1
ATOM 2713 O O . ASN C 1 41 ? 23.788 -35.243 79.418 1.00 37.83 44 ASN C O 1
ATOM 2718 N N . GLY C 1 42 ? 25.100 -35.181 77.587 1.00 37.94 45 GLY C N 1
ATOM 2719 C CA . GLY C 1 42 ? 24.696 -33.841 77.197 1.00 38.40 45 GLY C CA 1
ATOM 2720 C C . GLY C 1 42 ? 25.262 -32.832 78.149 1.00 38.35 45 GLY C C 1
ATOM 2721 O O . GLY C 1 42 ? 24.537 -32.083 78.790 1.00 38.95 45 GLY C O 1
ATOM 2722 N N . LEU C 1 43 ? 26.580 -32.826 78.234 1.00 38.54 46 LEU C N 1
ATOM 2723 C CA . LEU C 1 43 ? 27.288 -31.943 79.145 1.00 38.62 46 LEU C CA 1
ATOM 2724 C C . LEU C 1 43 ? 28.607 -31.523 78.526 1.00 36.70 46 LEU C C 1
ATOM 2725 O O . LEU C 1 43 ? 29.223 -32.304 77.810 1.00 36.70 46 LEU C O 1
ATOM 2738 N N . VAL C 1 45 ? 32.267 -28.897 79.419 1.00 35.32 48 VAL C N 1
ATOM 2739 C CA . VAL C 1 45 ? 32.973 -27.923 80.252 1.00 34.93 48 VAL C CA 1
ATOM 2740 C C . VAL C 1 45 ? 34.011 -27.275 79.341 1.00 35.41 48 VAL C C 1
ATOM 2741 O O . VAL C 1 45 ? 34.875 -27.958 78.792 1.00 34.09 48 VAL C O 1
ATOM 2753 N N . ARG C 1 47 ? 36.393 -23.490 78.141 1.00 35.94 50 ARG C N 1
ATOM 2754 C CA . ARG C 1 47 ? 36.857 -22.143 78.353 1.00 36.18 50 ARG C CA 1
ATOM 2755 C C . ARG C 1 47 ? 36.532 -21.346 77.112 1.00 35.99 50 ARG C C 1
ATOM 2756 O O . ARG C 1 47 ? 36.728 -21.824 76.004 1.00 36.43 50 ARG C O 1
ATOM 2764 N N . ALA C 1 48 ? 35.959 -20.159 77.314 1.00 36.38 51 ALA C N 1
ATOM 2765 C CA . ALA C 1 48 ? 35.610 -19.261 76.212 1.00 36.01 51 ALA C CA 1
ATOM 2766 C C . ALA C 1 48 ? 36.262 -17.883 76.442 1.00 36.05 51 ALA C C 1
ATOM 2767 O O . ALA C 1 48 ? 36.399 -17.420 77.572 1.00 35.72 51 ALA C O 1
ATOM 2769 N N . SER C 1 49 ? 36.661 -17.259 75.345 1.00 36.69 52 SER C N 1
ATOM 2770 C CA . SER C 1 49 ? 37.357 -15.989 75.343 1.00 36.98 52 SER C CA 1
ATOM 2771 C C . SER C 1 49 ? 36.674 -15.077 74.317 1.00 37.05 52 SER C C 1
ATOM 2772 O O . SER C 1 49 ? 36.645 -15.419 73.135 1.00 35.75 52 SER C O 1
ATOM 2775 N N . PHE C 1 50 ? 36.127 -13.938 74.769 1.00 37.69 53 PHE C N 1
ATOM 2776 C CA . PHE C 1 50 ? 35.345 -13.025 73.909 1.00 37.09 53 PHE C CA 1
ATOM 2777 C C . PHE C 1 50 ? 35.898 -11.604 73.694 1.00 37.89 53 PHE C C 1
ATOM 2778 O O . PHE C 1 50 ? 36.211 -10.896 74.652 1.00 38.99 53 PHE C O 1
ATOM 2786 N N . ALA C 1 51 ? 35.944 -11.168 72.435 1.00 37.23 54 ALA C N 1
ATOM 2787 C CA . ALA C 1 51 ? 36.347 -9.806 72.091 1.00 36.91 54 ALA C CA 1
ATOM 2788 C C . ALA C 1 51 ? 35.272 -8.793 72.545 1.00 36.95 54 ALA C C 1
ATOM 2789 O O . ALA C 1 51 ? 34.157 -9.181 72.901 1.00 36.57 54 ALA C O 1
ATOM 2791 N N . PRO C 1 52 ? 35.636 -7.499 72.622 1.00 36.85 55 PRO C N 1
ATOM 2792 C CA . PRO C 1 52 ? 34.679 -6.451 72.989 1.00 36.62 55 PRO C CA 1
ATOM 2793 C C . PRO C 1 52 ? 33.618 -6.193 71.932 1.00 36.88 55 PRO C C 1
ATOM 2794 O O . PRO C 1 52 ? 33.854 -6.457 70.749 1.00 37.25 55 PRO C O 1
ATOM 2798 N N . GLY C 1 53 ? 32.467 -5.674 72.355 1.00 37.09 56 GLY C N 1
ATOM 2799 C CA . GLY C 1 53 ? 31.394 -5.280 71.430 1.00 35.96 56 GLY C CA 1
ATOM 2800 C C . GLY C 1 53 ? 30.647 -6.387 70.721 1.00 35.83 56 GLY C C 1
ATOM 2801 O O . GLY C 1 53 ? 30.189 -6.204 69.600 1.00 36.79 56 GLY C O 1
ATOM 2802 N N . LEU C 1 54 ? 30.515 -7.540 71.353 1.00 35.74 57 LEU C N 1
ATOM 2803 C CA . LEU C 1 54 ? 29.811 -8.647 70.730 1.00 36.43 57 LEU C CA 1
ATOM 2804 C C . LEU C 1 54 ? 28.379 -8.720 71.218 1.00 36.38 57 LEU C C 1
ATOM 2805 O O . LEU C 1 54 ? 28.079 -8.331 72.345 1.00 36.59 57 LEU C O 1
ATOM 2810 N N . THR C 1 55 ? 27.512 -9.223 70.341 1.00 36.89 58 THR C N 1
ATOM 2811 C CA . THR C 1 55 ? 26.107 -9.506 70.648 1.00 36.44 58 THR C CA 1
ATOM 2812 C C . THR C 1 55 ? 25.760 -10.825 69.957 1.00 36.49 58 THR C C 1
ATOM 2813 O O . THR C 1 55 ? 25.432 -10.844 68.777 1.00 37.85 58 THR C O 1
ATOM 2817 N N . LEU C 1 56 ? 25.849 -11.925 70.688 1.00 36.50 59 LEU C N 1
ATOM 2818 C CA . LEU C 1 56 ? 25.574 -13.232 70.113 1.00 37.39 59 LEU C CA 1
ATOM 2819 C C . LEU C 1 56 ? 24.072 -13.459 69.875 1.00 37.42 59 LEU C C 1
ATOM 2820 O O . LEU C 1 56 ? 23.248 -12.658 70.305 1.00 36.05 59 LEU C O 1
ATOM 2825 N N . PRO C 1 57 ? 23.713 -14.528 69.136 1.00 39.01 60 PRO C N 1
ATOM 2826 C CA . PRO C 1 57 ? 22.280 -14.777 68.906 1.00 39.23 60 PRO C CA 1
ATOM 2827 C C . PRO C 1 57 ? 21.512 -15.231 70.141 1.00 38.80 60 PRO C C 1
ATOM 2828 O O . PRO C 1 57 ? 22.100 -15.836 71.052 1.00 37.53 60 PRO C O 1
ATOM 2832 N N . LEU C 1 58 ? 20.205 -14.936 70.138 1.00 39.51 61 LEU C N 1
ATOM 2833 C CA . LEU C 1 58 ? 19.297 -15.365 71.194 1.00 39.46 61 LEU C CA 1
ATOM 2834 C C . LEU C 1 58 ? 19.360 -16.870 71.200 1.00 39.60 61 LEU C C 1
ATOM 2835 O O . LEU C 1 58 ? 19.256 -17.485 70.146 1.00 38.15 61 LEU C O 1
ATOM 2838 N N . HIS C 1 59 ? 19.631 -17.450 72.361 1.00 41.48 62 HIS C N 1
ATOM 2839 C CA . HIS C 1 59 ? 19.650 -18.891 72.486 1.00 42.94 62 HIS C CA 1
ATOM 2840 C C . HIS C 1 59 ? 18.701 -19.251 73.614 1.00 42.31 62 HIS C C 1
ATOM 2841 O O . HIS C 1 59 ? 18.676 -18.559 74.629 1.00 43.57 62 HIS C O 1
ATOM 2848 N N . PHE C 1 60 ? 17.893 -20.288 73.396 1.00 40.45 63 PHE C N 1
ATOM 2849 C CA . PHE C 1 60 ? 17.071 -20.896 74.423 1.00 38.87 63 PHE C CA 1
ATOM 2850 C C . PHE C 1 60 ? 17.946 -22.058 74.903 1.00 38.85 63 PHE C C 1
ATOM 2851 O O . PHE C 1 60 ? 18.235 -22.954 74.115 1.00 38.90 63 PHE C O 1
ATOM 2859 N N . HIS C 1 61 ? 18.377 -22.040 76.168 1.00 39.33 64 HIS C N 1
ATOM 2860 C CA . HIS C 1 61 ? 19.239 -23.112 76.731 1.00 39.98 64 HIS C CA 1
ATOM 2861 C C . HIS C 1 61 ? 18.300 -24.081 77.446 1.00 38.30 64 HIS C C 1
ATOM 2862 O O . HIS C 1 61 ? 17.506 -23.668 78.289 1.00 36.56 64 HIS C O 1
ATOM 2869 N N . THR C 1 62 ? 18.362 -25.358 77.069 1.00 39.16 65 THR C N 1
ATOM 2870 C CA . THR C 1 62 ? 17.469 -26.369 77.636 1.00 39.24 65 THR C CA 1
ATOM 2871 C C . THR C 1 62 ? 17.879 -26.803 79.033 1.00 39.86 65 THR C C 1
ATOM 2872 O O . THR C 1 62 ? 17.022 -26.951 79.881 1.00 42.27 65 THR C O 1
ATOM 2876 N N . GLY C 1 63 ? 19.164 -27.014 79.280 1.00 39.26 66 GLY C N 1
ATOM 2877 C CA . GLY C 1 63 ? 19.621 -27.457 80.606 1.00 39.55 66 GLY C CA 1
ATOM 2878 C C . GLY C 1 63 ? 20.344 -26.376 81.391 1.00 39.09 66 GLY C C 1
ATOM 2879 O O . GLY C 1 63 ? 20.521 -25.264 80.915 1.00 39.40 66 GLY C O 1
ATOM 2880 N N . THR C 1 64 ? 20.790 -26.734 82.589 1.00 37.76 67 THR C N 1
ATOM 2881 C CA . THR C 1 64 ? 21.442 -25.791 83.484 1.00 36.72 67 THR C CA 1
ATOM 2882 C C . THR C 1 64 ? 22.786 -25.302 82.972 1.00 35.03 67 THR C C 1
ATOM 2883 O O . THR C 1 64 ? 23.439 -25.993 82.233 1.00 35.42 67 THR C O 1
ATOM 2887 N N . VAL C 1 65 ? 23.147 -24.089 83.372 1.00 34.81 68 VAL C N 1
ATOM 2888 C CA . VAL C 1 65 ? 24.415 -23.459 83.049 1.00 35.24 68 VAL C CA 1
ATOM 2889 C C . VAL C 1 65 ? 25.131 -23.014 84.332 1.00 34.04 68 VAL C C 1
ATOM 2890 O O . VAL C 1 65 ? 24.532 -22.348 85.163 1.00 32.26 68 VAL C O 1
ATOM 2894 N N . HIS C 1 66 ? 26.386 -23.413 84.499 1.00 34.39 69 HIS C N 1
ATOM 2895 C CA . HIS C 1 66 ? 27.232 -22.946 85.615 1.00 35.62 69 HIS C CA 1
ATOM 2896 C C . HIS C 1 66 ? 28.366 -22.156 84.977 1.00 35.99 69 HIS C C 1
ATOM 2897 O O . HIS C 1 66 ? 29.180 -22.737 84.274 1.00 36.84 69 HIS C O 1
ATOM 2912 N N . TYR C 1 68 ? 31.475 -19.024 85.318 1.00 36.79 71 TYR C N 1
ATOM 2913 C CA . TYR C 1 68 ? 32.378 -18.241 86.167 1.00 36.78 71 TYR C CA 1
ATOM 2914 C C . TYR C 1 68 ? 33.159 -17.321 85.271 1.00 36.05 71 TYR C C 1
ATOM 2915 O O . TYR C 1 68 ? 33.725 -17.764 84.275 1.00 35.76 71 TYR C O 1
ATOM 2924 N N . THR C 1 69 ? 33.208 -16.050 85.640 1.00 35.61 72 THR C N 1
ATOM 2925 C CA . THR C 1 69 ? 33.867 -15.046 84.843 1.00 35.19 72 THR C CA 1
ATOM 2926 C C . THR C 1 69 ? 35.247 -14.772 85.436 1.00 35.70 72 THR C C 1
ATOM 2927 O O . THR C 1 69 ? 35.375 -14.263 86.546 1.00 35.40 72 THR C O 1
ATOM 2931 N N . ILE C 1 70 ? 36.276 -15.133 84.676 1.00 35.42 73 ILE C N 1
ATOM 2932 C CA . ILE C 1 70 ? 37.664 -15.001 85.112 1.00 36.17 73 ILE C CA 1
ATOM 2933 C C . ILE C 1 70 ? 38.115 -13.549 84.976 1.00 36.85 73 ILE C C 1
ATOM 2934 O O . ILE C 1 70 ? 38.660 -12.980 85.922 1.00 37.37 73 ILE C O 1
ATOM 2939 N N . SER C 1 71 ? 37.867 -12.943 83.819 1.00 36.78 74 SER C N 1
ATOM 2940 C CA . SER C 1 71 ? 38.203 -11.544 83.621 1.00 36.75 74 SER C CA 1
ATOM 2941 C C . SER C 1 71 ? 37.311 -10.890 82.568 1.00 37.17 74 SER C C 1
ATOM 2942 O O . SER C 1 71 ? 36.608 -11.571 81.821 1.00 37.17 74 SER C O 1
ATOM 2945 N N . GLY C 1 72 ? 37.371 -9.564 82.502 1.00 36.53 75 GLY C N 1
ATOM 2946 C CA . GLY C 1 72 ? 36.585 -8.787 81.561 1.00 36.68 75 GLY C CA 1
ATOM 2947 C C . GLY C 1 72 ? 35.171 -8.489 82.036 1.00 37.10 75 GLY C C 1
ATOM 2948 O O . GLY C 1 72 ? 34.885 -8.411 83.246 1.00 36.32 75 GLY C O 1
ATOM 2949 N N . CYS C 1 73 ? 34.272 -8.314 81.077 1.00 37.14 76 CYS C N 1
ATOM 2950 C CA . CYS C 1 73 ? 32.900 -8.015 81.425 1.00 36.90 76 CYS C CA 1
ATOM 2951 C C . CYS C 1 73 ? 31.866 -8.410 80.379 1.00 35.83 76 CYS C C 1
ATOM 2952 O O . CYS C 1 73 ? 32.019 -8.109 79.206 1.00 34.82 76 CYS C O 1
ATOM 2955 N N . TRP C 1 74 ? 30.804 -9.066 80.817 1.00 35.34 77 TRP C N 1
ATOM 2956 C CA . TRP C 1 74 ? 29.703 -9.386 79.910 1.00 36.09 77 TRP C CA 1
ATOM 2957 C C . TRP C 1 74 ? 28.341 -9.266 80.608 1.00 36.08 77 TRP C C 1
ATOM 2958 O O . TRP C 1 74 ? 28.260 -9.089 81.828 1.00 35.63 77 TRP C O 1
ATOM 2969 N N . TYR C 1 75 ? 27.277 -9.313 79.818 1.00 35.82 78 TYR C N 1
ATOM 2970 C CA . TYR C 1 75 ? 25.941 -9.242 80.368 1.00 36.02 78 TYR C CA 1
ATOM 2971 C C . TYR C 1 75 ? 24.899 -9.802 79.417 1.00 35.95 78 TYR C C 1
ATOM 2972 O O . TYR C 1 75 ? 25.106 -9.828 78.196 1.00 35.14 78 TYR C O 1
ATOM 2981 N N . TYR C 1 76 ? 23.799 -10.283 79.996 1.00 35.54 79 TYR C N 1
ATOM 2982 C CA . TYR C 1 76 ? 22.678 -10.752 79.200 1.00 36.40 79 TYR C CA 1
ATOM 2983 C C . TYR C 1 76 ? 21.820 -9.527 78.919 1.00 36.52 79 TYR C C 1
ATOM 2984 O O . TYR C 1 76 ? 21.651 -8.674 79.802 1.00 37.01 79 TYR C O 1
ATOM 2993 N N . THR C 1 77 ? 21.291 -9.438 77.698 1.00 35.65 80 THR C N 1
ATOM 2994 C CA . THR C 1 77 ? 20.486 -8.290 77.304 1.00 35.15 80 THR C CA 1
ATOM 2995 C C . THR C 1 77 ? 19.395 -7.983 78.318 1.00 35.81 80 THR C C 1
ATOM 2996 O O . THR C 1 77 ? 19.266 -6.859 78.749 1.00 35.44 80 THR C O 1
ATOM 3000 N N . GLU C 1 78 ? 18.659 -9.009 78.732 1.00 37.74 81 GLU C N 1
ATOM 3001 C CA . GLU C 1 78 ? 17.513 -8.837 79.636 1.00 38.52 81 GLU C CA 1
ATOM 3002 C C . GLU C 1 78 ? 17.874 -8.323 81.043 1.00 38.41 81 GLU C C 1
ATOM 3003 O O . GLU C 1 78 ? 17.000 -7.798 81.735 1.00 37.85 81 GLU C O 1
ATOM 3006 N N . TYR C 1 79 ? 19.147 -8.434 81.446 1.00 38.46 82 TYR C N 1
ATOM 3007 C CA . TYR C 1 79 ? 19.593 -8.047 82.791 1.00 37.93 82 TYR C CA 1
ATOM 3008 C C . TYR C 1 79 ? 20.854 -7.184 82.770 1.00 37.97 82 TYR C C 1
ATOM 3009 O O . TYR C 1 79 ? 21.880 -7.564 83.332 1.00 37.44 82 TYR C O 1
ATOM 3018 N N . PRO C 1 80 ? 20.772 -5.988 82.181 1.00 37.77 83 PRO C N 1
ATOM 3019 C CA . PRO C 1 80 ? 21.939 -5.122 82.034 1.00 37.64 83 PRO C CA 1
ATOM 3020 C C . PRO C 1 80 ? 22.469 -4.551 83.349 1.00 37.91 83 PRO C C 1
ATOM 3021 O O . PRO C 1 80 ? 23.598 -4.068 83.399 1.00 38.25 83 PRO C O 1
ATOM 3025 N N . GLY C 1 81 ? 21.665 -4.609 84.403 1.00 38.54 84 GLY C N 1
ATOM 3026 C CA . GLY C 1 81 ? 22.067 -4.127 85.716 1.00 38.93 84 GLY C CA 1
ATOM 3027 C C . GLY C 1 81 ? 22.811 -5.150 86.557 1.00 39.67 84 GLY C C 1
ATOM 3028 O O . GLY C 1 81 ? 23.133 -4.879 87.703 1.00 41.70 84 GLY C O 1
ATOM 3029 N N . GLN C 1 82 ? 23.067 -6.332 85.998 1.00 39.53 85 GLN C N 1
ATOM 3030 C CA . GLN C 1 82 ? 23.814 -7.382 86.678 1.00 38.05 85 GLN C CA 1
ATOM 3031 C C . GLN C 1 82 ? 24.901 -7.907 85.753 1.00 36.87 85 GLN C C 1
ATOM 3032 O O . GLN C 1 82 ? 24.887 -9.066 85.361 1.00 36.11 85 GLN C O 1
ATOM 3038 N N . LYS C 1 83 ? 25.846 -7.042 85.413 1.00 36.70 86 LYS C N 1
ATOM 3039 C CA . LYS C 1 83 ? 26.961 -7.408 84.565 1.00 36.34 86 LYS C CA 1
ATOM 3040 C C . LYS C 1 83 ? 27.788 -8.427 85.310 1.00 36.89 86 LYS C C 1
ATOM 3041 O O . LYS C 1 83 ? 27.636 -8.564 86.520 1.00 37.49 86 LYS C O 1
ATOM 3047 N N . GLN C 1 84 ? 28.601 -9.184 84.575 1.00 36.58 87 GLN C N 1
ATOM 3048 C CA . GLN C 1 84 ? 29.427 -10.244 85.142 1.00 35.82 87 GLN C CA 1
ATOM 3049 C C . GLN C 1 84 ? 30.862 -9.865 84.912 1.00 35.52 87 GLN C C 1
ATOM 3050 O O . GLN C 1 84 ? 31.285 -9.705 83.781 1.00 36.06 87 GLN C O 1
ATOM 3056 N N . THR C 1 85 ? 31.605 -9.745 85.999 1.00 35.64 88 THR C N 1
ATOM 3057 C CA . THR C 1 85 ? 32.992 -9.315 85.982 1.00 35.29 88 THR C CA 1
ATOM 3058 C C . THR C 1 85 ? 33.864 -10.313 86.766 1.00 35.00 88 THR C C 1
ATOM 3059 O O . THR C 1 85 ? 33.378 -11.331 87.242 1.00 35.30 88 THR C O 1
ATOM 3063 N N . ALA C 1 86 ? 35.152 -10.036 86.882 1.00 35.32 89 ALA C N 1
ATOM 3064 C CA . ALA C 1 86 ? 36.078 -10.946 87.591 1.00 35.75 89 ALA C CA 1
ATOM 3065 C C . ALA C 1 86 ? 35.513 -11.462 88.913 1.00 35.76 89 ALA C C 1
ATOM 3066 O O . ALA C 1 86 ? 35.000 -10.710 89.720 1.00 36.70 89 ALA C O 1
ATOM 3068 N N . GLY C 1 87 ? 35.590 -12.763 89.110 1.00 37.15 90 GLY C N 1
ATOM 3069 C CA . GLY C 1 87 ? 35.092 -13.394 90.325 1.00 36.78 90 GLY C CA 1
ATOM 3070 C C . GLY C 1 87 ? 33.604 -13.664 90.365 1.00 36.70 90 GLY C C 1
ATOM 3071 O O . GLY C 1 87 ? 33.108 -14.203 91.363 1.00 37.50 90 GLY C O 1
ATOM 3072 N N . CYS C 1 88 ? 32.881 -13.322 89.303 1.00 35.75 91 CYS C N 1
ATOM 3073 C CA . CYS C 1 88 ? 31.434 -13.529 89.294 1.00 36.34 91 CYS C CA 1
ATOM 3074 C C . CYS C 1 88 ? 30.974 -14.895 88.819 1.00 35.25 91 CYS C C 1
ATOM 3075 O O . CYS C 1 88 ? 31.386 -15.382 87.777 1.00 35.40 91 CYS C O 1
ATOM 3078 N N . TYR C 1 89 ? 30.064 -15.473 89.586 1.00 35.29 92 TYR C N 1
ATOM 3079 C CA . TYR C 1 89 ? 29.477 -16.767 89.290 1.00 34.19 92 TYR C CA 1
ATOM 3080 C C . TYR C 1 89 ? 28.009 -16.578 88.958 1.00 34.67 92 TYR C C 1
ATOM 3081 O O . TYR C 1 89 ? 27.321 -15.780 89.613 1.00 33.34 92 TYR C O 1
ATOM 3090 N N . LEU C 1 90 ? 27.541 -17.308 87.949 1.00 34.84 93 LEU C N 1
ATOM 3091 C CA . LEU C 1 90 ? 26.141 -17.300 87.565 1.00 36.09 93 LEU C CA 1
ATOM 3092 C C . LEU C 1 90 ? 25.597 -18.727 87.447 1.00 34.97 93 LEU C C 1
ATOM 3093 O O . LEU C 1 90 ? 26.251 -19.612 86.869 1.00 34.06 93 LEU C O 1
ATOM 3098 N N . TYR C 1 91 ? 24.412 -18.947 88.011 1.00 34.92 94 TYR C N 1
ATOM 3099 C CA . TYR C 1 91 ? 23.702 -20.220 87.884 1.00 34.80 94 TYR C CA 1
ATOM 3100 C C . TYR C 1 91 ? 22.448 -19.911 87.126 1.00 35.51 94 TYR C C 1
ATOM 3101 O O . TYR C 1 91 ? 21.670 -19.051 87.544 1.00 35.24 94 TYR C O 1
ATOM 3110 N N . GLU C 1 92 ? 22.230 -20.613 86.025 1.00 36.49 95 GLU C N 1
ATOM 3111 C CA . GLU C 1 92 ? 21.044 -20.381 85.215 1.00 39.17 95 GLU C CA 1
ATOM 3112 C C . GLU C 1 92 ? 20.271 -21.712 85.150 1.00 37.09 95 GLU C C 1
ATOM 3113 O O . GLU C 1 92 ? 20.805 -22.710 84.688 1.00 37.78 95 GLU C O 1
ATOM 3119 N N . PRO C 1 93 ? 19.027 -21.757 85.624 1.00 36.38 96 PRO C N 1
ATOM 3120 C CA . PRO C 1 93 ? 18.348 -23.048 85.472 1.00 36.80 96 PRO C CA 1
ATOM 3121 C C . PRO C 1 93 ? 17.994 -23.279 84.021 1.00 37.34 96 PRO C C 1
ATOM 3122 O O . PRO C 1 93 ? 18.101 -22.359 83.197 1.00 38.32 96 PRO C O 1
ATOM 3126 N N . GLY C 1 94 ? 17.569 -24.487 83.696 1.00 38.18 97 GLY C N 1
ATOM 3127 C CA . GLY C 1 94 ? 17.218 -24.798 82.310 1.00 38.34 97 GLY C CA 1
ATOM 3128 C C . GLY C 1 94 ? 15.892 -24.191 81.885 1.00 38.10 97 GLY C C 1
ATOM 3129 O O . GLY C 1 94 ? 15.045 -23.882 82.731 1.00 37.36 97 GLY C O 1
ATOM 3130 N N . GLY C 1 95 ? 15.720 -24.011 80.575 1.00 38.22 98 GLY C N 1
ATOM 3131 C CA . GLY C 1 95 ? 14.462 -23.504 80.015 1.00 39.18 98 GLY C CA 1
ATOM 3132 C C . GLY C 1 95 ? 14.296 -22.006 79.818 1.00 40.26 98 GLY C C 1
ATOM 3133 O O . GLY C 1 95 ? 13.204 -21.557 79.492 1.00 41.25 98 GLY C O 1
ATOM 3134 N N . SER C 1 96 ? 15.345 -21.225 80.043 1.00 41.54 99 SER C N 1
ATOM 3135 C CA . SER C 1 96 ? 15.271 -19.783 79.877 1.00 42.04 99 SER C CA 1
ATOM 3136 C C . SER C 1 96 ? 15.905 -19.426 78.532 1.00 42.78 99 SER C C 1
ATOM 3137 O O . SER C 1 96 ? 16.590 -20.241 77.909 1.00 42.36 99 SER C O 1
ATOM 3139 N N . ILE C 1 97 ? 15.655 -18.196 78.092 1.00 43.09 100 ILE C N 1
ATOM 3140 C CA . ILE C 1 97 ? 16.180 -17.659 76.827 1.00 41.82 100 ILE C CA 1
ATOM 3141 C C . ILE C 1 97 ? 16.987 -16.381 77.103 1.00 41.42 100 ILE C C 1
ATOM 3142 O O . ILE C 1 97 ? 16.456 -15.395 77.596 1.00 41.77 100 ILE C O 1
ATOM 3147 N N . HIS C 1 98 ? 18.270 -16.421 76.766 1.00 42.08 101 HIS C N 1
ATOM 3148 C CA . HIS C 1 98 ? 19.196 -15.334 77.061 1.00 43.34 101 HIS C CA 1
ATOM 3149 C C . HIS C 1 98 ? 19.966 -14.841 75.821 1.00 41.28 101 HIS C C 1
ATOM 3150 O O . HIS C 1 98 ? 19.936 -15.487 74.763 1.00 41.05 101 HIS C O 1
ATOM 3157 N N . GLN C 1 99 ? 20.643 -13.700 75.961 1.00 38.73 102 GLN C N 1
ATOM 3158 C CA . GLN C 1 99 ? 21.479 -13.149 74.885 1.00 37.84 102 GLN C CA 1
ATOM 3159 C C . GLN C 1 99 ? 22.778 -12.525 75.402 1.00 36.27 102 GLN C C 1
ATOM 3160 O O . GLN C 1 99 ? 22.758 -11.497 76.070 1.00 35.16 102 GLN C O 1
ATOM 3166 N N . PHE C 1 100 ? 23.901 -13.110 75.013 1.00 35.62 103 PHE C N 1
ATOM 3167 C CA . PHE C 1 100 ? 25.221 -12.704 75.508 1.00 35.43 103 PHE C CA 1
ATOM 3168 C C . PHE C 1 100 ? 25.751 -11.413 74.857 1.00 34.71 103 PHE C C 1
ATOM 3169 O O . PHE C 1 100 ? 25.630 -11.232 73.648 1.00 34.07 103 PHE C O 1
ATOM 3177 N N . ASN C 1 101 ? 26.329 -10.527 75.672 1.00 33.43 104 ASN C N 1
ATOM 3178 C CA . ASN C 1 101 ? 26.915 -9.288 75.183 1.00 34.39 104 ASN C CA 1
ATOM 3179 C C . ASN C 1 101 ? 28.198 -8.923 75.909 1.00 34.34 104 ASN C C 1
ATOM 3180 O O . ASN C 1 101 ? 28.288 -9.076 77.112 1.00 33.70 104 ASN C O 1
ATOM 3185 N N . THR C 1 102 ? 29.186 -8.438 75.169 1.00 34.87 105 THR C N 1
ATOM 3186 C CA . THR C 1 102 ? 30.376 -7.864 75.775 1.00 34.40 105 THR C CA 1
ATOM 3187 C C . THR C 1 102 ? 30.293 -6.399 75.383 1.00 34.41 105 THR C C 1
ATOM 3188 O O . THR C 1 102 ? 30.058 -6.087 74.214 1.00 33.64 105 THR C O 1
ATOM 3192 N N . PRO C 1 103 ? 30.420 -5.496 76.363 1.00 35.88 106 PRO C N 1
ATOM 3193 C CA . PRO C 1 103 ? 30.393 -4.063 76.048 1.00 36.33 106 PRO C CA 1
ATOM 3194 C C . PRO C 1 103 ? 31.389 -3.623 74.980 1.00 36.89 106 PRO C C 1
ATOM 3195 O O . PRO C 1 103 ? 32.495 -4.151 74.907 1.00 36.82 106 PRO C O 1
ATOM 3199 N N . ARG C 1 104 ? 30.972 -2.670 74.149 1.00 38.60 107 ARG C N 1
ATOM 3200 C CA . ARG C 1 104 ? 31.819 -2.148 73.078 1.00 40.30 107 ARG C CA 1
ATOM 3201 C C . ARG C 1 104 ? 33.096 -1.553 73.685 1.00 40.09 107 ARG C C 1
ATOM 3202 O O . ARG C 1 104 ? 34.162 -1.673 73.099 1.00 41.31 107 ARG C O 1
ATOM 3205 N N . ASP C 1 105 ? 33.003 -0.985 74.885 1.00 39.66 108 ASP C N 1
ATOM 3206 C CA . ASP C 1 105 ? 34.154 -0.322 75.507 1.00 39.94 108 ASP C CA 1
ATOM 3207 C C . ASP C 1 105 ? 34.969 -1.165 76.505 1.00 39.37 108 ASP C C 1
ATOM 3208 O O . ASP C 1 105 ? 35.714 -0.616 77.311 1.00 39.42 108 ASP C O 1
ATOM 3213 N N . ASN C 1 106 ? 34.823 -2.484 76.479 1.00 39.22 109 ASN C N 1
ATOM 3214 C CA . ASN C 1 106 ? 35.667 -3.330 77.315 1.00 38.45 109 ASN C CA 1
ATOM 3215 C C . ASN C 1 106 ? 37.127 -3.068 76.979 1.00 39.12 109 ASN C C 1
ATOM 3216 O O . ASN C 1 106 ? 37.451 -2.710 75.843 1.00 38.92 109 ASN C O 1
ATOM 3221 N N . GLU C 1 107 ? 37.992 -3.269 77.973 1.00 40.98 110 GLU C N 1
ATOM 3222 C CA . GLU C 1 107 ? 39.440 -3.125 77.828 1.00 41.69 110 GLU C CA 1
ATOM 3223 C C . GLU C 1 107 ? 39.923 -4.068 76.756 1.00 40.45 110 GLU C C 1
ATOM 3224 O O . GLU C 1 107 ? 40.689 -3.694 75.879 1.00 42.41 110 GLU C O 1
ATOM 3230 N N . GLY C 1 108 ? 39.479 -5.305 76.838 1.00 39.24 111 GLY C N 1
ATOM 3231 C CA . GLY C 1 108 ? 39.941 -6.297 75.912 1.00 38.92 111 GLY C CA 1
ATOM 3232 C C . GLY C 1 108 ? 39.100 -7.528 75.980 1.00 38.26 111 GLY C C 1
ATOM 3233 O O . GLY C 1 108 ? 37.885 -7.461 75.797 1.00 37.44 111 GLY C O 1
ATOM 3234 N N . GLN C 1 109 ? 39.758 -8.646 76.267 1.00 37.69 112 GLN C N 1
ATOM 3235 C CA . GLN C 1 109 ? 39.090 -9.929 76.313 1.00 37.59 112 GLN C CA 1
ATOM 3236 C C . GLN C 1 109 ? 38.247 -10.076 77.576 1.00 37.53 112 GLN C C 1
ATOM 3237 O O . GLN C 1 109 ? 38.494 -9.417 78.588 1.00 37.87 112 GLN C O 1
ATOM 3243 N N . THR C 1 110 ? 37.216 -10.907 77.457 1.00 37.20 113 THR C N 1
ATOM 3244 C CA . THR C 1 110 ? 36.345 -11.297 78.553 1.00 36.52 113 THR C CA 1
ATOM 3245 C C . THR C 1 110 ? 36.525 -12.818 78.536 1.00 36.89 113 THR C C 1
ATOM 3246 O O . THR C 1 110 ? 36.334 -13.445 77.502 1.00 37.68 113 THR C O 1
ATOM 3250 N N . GLU C 1 111 ? 37.001 -13.365 79.656 1.00 37.35 114 GLU C N 1
ATOM 3251 C CA . GLU C 1 111 ? 37.323 -14.781 79.801 1.00 36.72 114 GLU C CA 1
ATOM 3252 C C . GLU C 1 111 ? 36.371 -15.456 80.762 1.00 36.20 114 GLU C C 1
ATOM 3253 O O . GLU C 1 111 ? 36.191 -14.975 81.871 1.00 36.63 114 GLU C O 1
ATOM 3259 N N . VAL C 1 112 ? 35.772 -16.568 80.334 1.00 35.54 115 VAL C N 1
ATOM 3260 C CA . VAL C 1 112 ? 34.857 -17.344 81.174 1.00 34.96 115 VAL C CA 1
ATOM 3261 C C . VAL C 1 112 ? 35.163 -18.844 81.127 1.00 36.02 115 VAL C C 1
ATOM 3262 O O . VAL C 1 112 ? 35.818 -19.347 80.196 1.00 36.48 115 VAL C O 1
ATOM 3266 N N . ILE C 1 113 ? 34.705 -19.548 82.151 1.00 35.72 116 ILE C N 1
ATOM 3267 C CA . ILE C 1 113 ? 34.797 -20.999 82.183 1.00 36.20 116 ILE C CA 1
ATOM 3268 C C . ILE C 1 113 ? 33.404 -21.422 82.587 1.00 36.44 116 ILE C C 1
ATOM 3269 O O . ILE C 1 113 ? 32.844 -20.895 83.554 1.00 37.05 116 ILE C O 1
ATOM 3274 N N . PHE C 1 114 ? 32.813 -22.327 81.828 1.00 37.13 117 PHE C N 1
ATOM 3275 C CA . PHE C 1 114 ? 31.453 -22.739 82.135 1.00 38.06 117 PHE C CA 1
ATOM 3276 C C . PHE C 1 114 ? 31.196 -24.206 81.900 1.00 38.18 117 PHE C C 1
ATOM 3277 O O . PHE C 1 114 ? 31.906 -24.867 81.153 1.00 37.02 117 PHE C O 1
ATOM 3293 N N . LEU C 1 116 ? 27.982 -26.281 80.628 1.00 38.72 119 LEU C N 1
ATOM 3294 C CA . LEU C 1 116 ? 26.647 -26.221 80.063 1.00 38.82 119 LEU C CA 1
ATOM 3295 C C . LEU C 1 116 ? 26.055 -27.622 79.872 1.00 37.12 119 LEU C C 1
ATOM 3296 O O . LEU C 1 116 ? 26.629 -28.458 79.177 1.00 37.51 119 LEU C O 1
ATOM 3301 N N . SER C 1 117 ? 24.910 -27.866 80.494 1.00 37.27 120 SER C N 1
ATOM 3302 C CA . SER C 1 117 ? 24.170 -29.119 80.291 1.00 38.20 120 SER C CA 1
ATOM 3303 C C . SER C 1 117 ? 23.047 -28.884 79.287 1.00 38.10 120 SER C C 1
ATOM 3304 O O . SER C 1 117 ? 22.431 -27.811 79.267 1.00 37.95 120 SER C O 1
ATOM 3307 N N . GLY C 1 118 ? 22.790 -29.888 78.459 1.00 38.13 121 GLY C N 1
ATOM 3308 C CA . GLY C 1 118 ? 21.737 -29.806 77.468 1.00 38.84 121 GLY C CA 1
ATOM 3309 C C . GLY C 1 118 ? 22.190 -29.134 76.195 1.00 39.88 121 GLY C C 1
ATOM 3310 O O . GLY C 1 118 ? 23.355 -29.233 75.804 1.00 41.35 121 GLY C O 1
ATOM 3311 N N . CYS C 1 119 ? 21.275 -28.431 75.548 1.00 40.28 122 CYS C N 1
ATOM 3312 C CA . CYS C 1 119 ? 21.606 -27.777 74.305 1.00 41.21 122 CYS C CA 1
ATOM 3313 C C . CYS C 1 119 ? 21.014 -26.355 74.185 1.00 40.79 122 CYS C C 1
ATOM 3314 O O . CYS C 1 119 ? 20.162 -25.926 74.980 1.00 40.69 122 CYS C O 1
ATOM 3317 N N . ASN C 1 120 ? 21.501 -25.642 73.174 1.00 40.23 123 ASN C N 1
ATOM 3318 C CA . ASN C 1 120 ? 21.015 -24.313 72.805 1.00 40.91 123 ASN C CA 1
ATOM 3319 C C . ASN C 1 120 ? 20.223 -24.427 71.534 1.00 39.83 123 ASN C C 1
ATOM 3320 O O . ASN C 1 120 ? 20.739 -24.928 70.531 1.00 40.52 123 ASN C O 1
ATOM 3325 N N . VAL C 1 121 ? 18.978 -23.963 71.577 1.00 38.54 124 VAL C N 1
ATOM 3326 C CA . VAL C 1 121 ? 18.104 -23.993 70.416 1.00 37.69 124 VAL C CA 1
ATOM 3327 C C . VAL C 1 121 ? 18.087 -22.583 69.889 1.00 38.23 124 VAL C C 1
ATOM 3328 O O . VAL C 1 121 ? 17.739 -21.666 70.626 1.00 38.24 124 VAL C O 1
ATOM 3332 N N . ASN C 1 122 ? 18.440 -22.408 68.618 1.00 38.67 125 ASN C N 1
ATOM 3333 C CA . ASN C 1 122 ? 18.553 -21.069 68.040 1.00 38.67 125 ASN C CA 1
ATOM 3334 C C . ASN C 1 122 ? 17.276 -20.618 67.358 1.00 38.10 125 ASN C C 1
ATOM 3335 O O . ASN C 1 122 ? 16.677 -21.339 66.566 1.00 37.47 125 ASN C O 1
ATOM 3340 N N . PHE C 1 123 ? 16.861 -19.402 67.685 1.00 38.85 126 PHE C N 1
ATOM 3341 C CA . PHE C 1 123 ? 15.634 -18.840 67.153 1.00 38.65 126 PHE C CA 1
ATOM 3342 C C . PHE C 1 123 ? 15.833 -17.455 66.607 1.00 38.78 126 PHE C C 1
ATOM 3343 O O . PHE C 1 123 ? 16.743 -16.731 67.029 1.00 38.69 126 PHE C O 1
ATOM 3351 N N . THR C 1 124 ? 14.958 -17.113 65.667 1.00 39.31 127 THR C N 1
ATOM 3352 C CA . THR C 1 124 ? 14.889 -15.783 65.119 1.00 41.58 127 THR C CA 1
ATOM 3353 C C . THR C 1 124 ? 14.018 -14.986 66.071 1.00 45.38 127 THR C C 1
ATOM 3354 O O . THR C 1 124 ? 13.245 -15.550 66.850 1.00 47.68 127 THR C O 1
ATOM 3358 N N . GLN C 1 125 ? 14.162 -13.670 65.991 1.00 48.36 128 GLN C N 1
ATOM 3359 C CA . GLN C 1 125 ? 13.364 -12.720 66.748 1.00 48.84 128 GLN C CA 1
ATOM 3360 C C . GLN C 1 125 ? 11.863 -13.123 66.743 1.00 47.91 128 GLN C C 1
ATOM 3361 O O . GLN C 1 125 ? 11.247 -13.246 67.804 1.00 48.05 128 GLN C O 1
ATOM 3367 N N . ASP C 1 126 ? 11.307 -13.428 65.572 1.00 47.17 129 ASP C N 1
ATOM 3368 C CA . ASP C 1 126 ? 9.894 -13.831 65.473 1.00 46.87 129 ASP C CA 1
ATOM 3369 C C . ASP C 1 126 ? 9.619 -15.295 65.871 1.00 45.70 129 ASP C C 1
ATOM 3370 O O . ASP C 1 126 ? 8.555 -15.840 65.556 1.00 44.33 129 ASP C O 1
ATOM 3375 N N . GLY C 1 127 ? 10.577 -15.934 66.545 1.00 44.89 130 GLY C N 1
ATOM 3376 C CA . GLY C 1 127 ? 10.411 -17.306 67.032 1.00 44.53 130 GLY C CA 1
ATOM 3377 C C . GLY C 1 127 ? 10.506 -18.492 66.065 1.00 42.93 130 GLY C C 1
ATOM 3378 O O . GLY C 1 127 ? 10.070 -19.595 66.422 1.00 41.63 130 GLY C O 1
ATOM 3379 N N . THR C 1 128 ? 11.071 -18.296 64.867 1.00 40.50 131 THR C N 1
ATOM 3380 C CA . THR C 1 128 ? 11.236 -19.405 63.915 1.00 37.18 131 THR C CA 1
ATOM 3381 C C . THR C 1 128 ? 12.524 -20.192 64.204 1.00 34.54 131 THR C C 1
ATOM 3382 O O . THR C 1 128 ? 13.566 -19.601 64.486 1.00 30.41 131 THR C O 1
ATOM 3386 N N . TYR C 1 129 ? 12.415 -21.527 64.129 1.00 32.76 132 TYR C N 1
ATOM 3387 C CA . TYR C 1 129 ? 13.519 -22.458 64.385 1.00 31.71 132 TYR C CA 1
ATOM 3388 C C . TYR C 1 129 ? 14.661 -22.322 63.374 1.00 31.71 132 TYR C C 1
ATOM 3389 O O . TYR C 1 129 ? 14.445 -22.396 62.182 1.00 31.07 132 TYR C O 1
ATOM 3398 N N . LEU C 1 130 ? 15.872 -22.115 63.867 1.00 33.72 133 LEU C N 1
ATOM 3399 C CA . LEU C 1 130 ? 17.050 -21.962 63.012 1.00 35.61 133 LEU C CA 1
ATOM 3400 C C . LEU C 1 130 ? 18.082 -23.079 63.124 1.00 36.93 133 LEU C C 1
ATOM 3401 O O . LEU C 1 130 ? 18.983 -23.167 62.281 1.00 39.02 133 LEU C O 1
ATOM 3406 N N . GLY C 1 131 ? 18.000 -23.896 64.167 1.00 35.52 134 GLY C N 1
ATOM 3407 C CA . GLY C 1 131 ? 18.979 -24.949 64.369 1.00 34.20 134 GLY C CA 1
ATOM 3408 C C . GLY C 1 131 ? 19.156 -25.228 65.835 1.00 34.09 134 GLY C C 1
ATOM 3409 O O . GLY C 1 131 ? 18.470 -24.661 66.675 1.00 32.91 134 GLY C O 1
ATOM 3410 N N . LEU C 1 132 ? 20.134 -26.063 66.135 1.00 36.69 135 LEU C N 1
ATOM 3411 C CA . LEU C 1 132 ? 20.347 -26.546 67.482 1.00 37.40 135 LEU C CA 1
ATOM 3412 C C . LEU C 1 132 ? 21.811 -26.851 67.724 1.00 37.09 135 LEU C C 1
ATOM 3413 O O . LEU C 1 132 ? 22.500 -27.314 66.832 1.00 36.33 135 LEU C O 1
ATOM 3418 N N . SER C 1 133 ? 22.283 -26.598 68.938 1.00 38.58 136 SER C N 1
ATOM 3419 C CA . SER C 1 133 ? 23.663 -26.927 69.291 1.00 40.85 136 SER C CA 1
ATOM 3420 C C . SER C 1 133 ? 23.701 -27.629 70.627 1.00 40.84 136 SER C C 1
ATOM 3421 O O . SER C 1 133 ? 23.183 -27.119 71.602 1.00 41.75 136 SER C O 1
ATOM 3424 N N . ASP C 1 134 ? 24.315 -28.806 70.627 1.00 41.26 137 ASP C N 1
ATOM 3425 C CA . ASP C 1 134 ? 24.499 -29.638 71.803 1.00 41.48 137 ASP C CA 1
ATOM 3426 C C . ASP C 1 134 ? 25.977 -29.959 71.892 1.00 41.02 137 ASP C C 1
ATOM 3427 O O . ASP C 1 134 ? 26.749 -29.565 71.018 1.00 41.58 137 ASP C O 1
ATOM 3432 N N . ALA C 1 135 ? 26.377 -30.676 72.929 1.00 40.36 138 ALA C N 1
ATOM 3433 C CA . ALA C 1 135 ? 27.774 -31.045 73.073 1.00 40.06 138 ALA C CA 1
ATOM 3434 C C . ALA C 1 135 ? 28.300 -31.752 71.823 1.00 39.45 138 ALA C C 1
ATOM 3435 O O . ALA C 1 135 ? 29.428 -31.504 71.416 1.00 41.13 138 ALA C O 1
ATOM 3437 N N . GLY C 1 136 ? 27.475 -32.598 71.203 1.00 39.16 139 GLY C N 1
ATOM 3438 C CA . GLY C 1 136 ? 27.849 -33.311 69.977 1.00 38.92 139 GLY C CA 1
ATOM 3439 C C . GLY C 1 136 ? 28.261 -32.397 68.836 1.00 38.96 139 GLY C C 1
ATOM 3440 O O . GLY C 1 136 ? 29.323 -32.588 68.258 1.00 39.64 139 GLY C O 1
ATOM 3441 N N . VAL C 1 137 ? 27.419 -31.401 68.533 1.00 38.45 140 VAL C N 1
ATOM 3442 C CA . VAL C 1 137 ? 27.677 -30.427 67.465 1.00 37.67 140 VAL C CA 1
ATOM 3443 C C . VAL C 1 137 ? 28.951 -29.638 67.721 1.00 37.07 140 VAL C C 1
ATOM 3444 O O . VAL C 1 137 ? 29.775 -29.469 66.824 1.00 37.11 140 VAL C O 1
ATOM 3448 N N . ILE C 1 138 ? 29.104 -29.151 68.950 1.00 36.99 141 ILE C N 1
ATOM 3449 C CA . ILE C 1 138 ? 30.281 -28.361 69.305 1.00 37.02 141 ILE C CA 1
ATOM 3450 C C . ILE C 1 138 ? 31.528 -29.239 69.195 1.00 38.06 141 ILE C C 1
ATOM 3451 O O . ILE C 1 138 ? 32.594 -28.773 68.767 1.00 38.69 141 ILE C O 1
ATOM 3456 N N . LYS C 1 139 ? 31.388 -30.517 69.554 1.00 37.71 142 LYS C N 1
ATOM 3457 C CA . LYS C 1 139 ? 32.517 -31.442 69.462 1.00 37.21 142 LYS C CA 1
ATOM 3458 C C . LYS C 1 139 ? 32.930 -31.644 68.010 1.00 37.57 142 LYS C C 1
ATOM 3459 O O . LYS C 1 139 ? 34.136 -31.657 67.723 1.00 38.46 142 LYS C O 1
ATOM 3465 N N . ASN C 1 140 ? 31.955 -31.788 67.104 1.00 37.00 143 ASN C N 1
ATOM 3466 C CA . ASN C 1 140 ? 32.264 -31.870 65.676 1.00 38.06 143 ASN C CA 1
ATOM 3467 C C . ASN C 1 140 ? 32.982 -30.607 65.183 1.00 37.67 143 ASN C C 1
ATOM 3468 O O . ASN C 1 140 ? 33.965 -30.697 64.450 1.00 37.14 143 ASN C O 1
ATOM 3473 N N . TRP C 1 141 ? 32.506 -29.433 65.589 1.00 38.75 144 TRP C N 1
ATOM 3474 C CA . TRP C 1 141 ? 33.195 -28.205 65.205 1.00 38.90 144 TRP C CA 1
ATOM 3475 C C . TRP C 1 141 ? 34.634 -28.226 65.730 1.00 37.21 144 TRP C C 1
ATOM 3476 O O . TRP C 1 141 ? 35.567 -27.966 64.972 1.00 37.07 144 TRP C O 1
ATOM 3487 N N . VAL C 1 142 ? 34.788 -28.539 67.018 1.00 36.00 145 VAL C N 1
ATOM 3488 C CA . VAL C 1 142 ? 36.097 -28.556 67.682 1.00 35.25 145 VAL C CA 1
ATOM 3489 C C . VAL C 1 142 ? 37.097 -29.465 66.991 1.00 36.00 145 VAL C C 1
ATOM 3490 O O . VAL C 1 142 ? 38.220 -29.053 66.715 1.00 36.86 145 VAL C O 1
ATOM 3494 N N . ASP C 1 143 ? 36.684 -30.687 66.686 1.00 36.75 146 ASP C N 1
ATOM 3495 C CA . ASP C 1 143 ? 37.591 -31.640 66.041 1.00 37.40 146 ASP C CA 1
ATOM 3496 C C . ASP C 1 143 ? 38.000 -31.191 64.635 1.00 38.10 146 ASP C C 1
ATOM 3497 O O . ASP C 1 143 ? 39.152 -31.406 64.229 1.00 38.56 146 ASP C O 1
ATOM 3502 N N . ARG C 1 144 ? 37.070 -30.574 63.902 1.00 38.62 147 ARG C N 1
ATOM 3503 C CA . ARG C 1 144 ? 37.360 -30.076 62.565 1.00 39.84 147 ARG C CA 1
ATOM 3504 C C . ARG C 1 144 ? 38.247 -28.845 62.702 1.00 40.01 147 ARG C C 1
ATOM 3505 O O . ARG C 1 144 ? 39.120 -28.633 61.861 1.00 40.68 147 ARG C O 1
ATOM 3507 N N . ALA C 1 145 ? 38.032 -28.052 63.760 1.00 39.09 148 ALA C N 1
ATOM 3508 C CA . ALA C 1 145 ? 38.827 -26.835 64.016 1.00 37.87 148 ALA C CA 1
ATOM 3509 C C . ALA C 1 145 ? 40.265 -27.178 64.377 1.00 38.06 148 ALA C C 1
ATOM 3510 O O . ALA C 1 145 ? 41.173 -26.511 63.930 1.00 37.55 148 ALA C O 1
ATOM 3512 N N . ILE C 1 146 ? 40.463 -28.221 65.184 1.00 38.76 149 ILE C N 1
ATOM 3513 C CA . ILE C 1 146 ? 41.810 -28.690 65.554 1.00 38.24 149 ILE C CA 1
ATOM 3514 C C . ILE C 1 146 ? 42.587 -29.042 64.296 1.00 38.99 149 ILE C C 1
ATOM 3515 O O . ILE C 1 146 ? 43.749 -28.644 64.142 1.00 39.89 149 ILE C O 1
ATOM 3520 N N . ARG C 1 147 ? 41.934 -29.767 63.393 1.00 39.30 150 ARG C N 1
ATOM 3521 C CA . ARG C 1 147 ? 42.548 -30.136 62.129 1.00 39.88 150 ARG C CA 1
ATOM 3522 C C . ARG C 1 147 ? 42.799 -28.882 61.267 1.00 39.39 150 ARG C C 1
ATOM 3523 O O . ARG C 1 147 ? 43.940 -28.614 60.903 1.00 39.25 150 ARG C O 1
ATOM 3525 N N . GLU C 1 148 ? 41.756 -28.101 60.987 1.00 39.42 151 GLU C N 1
ATOM 3526 C CA . GLU C 1 148 ? 41.880 -26.928 60.100 1.00 39.54 151 GLU C CA 1
ATOM 3527 C C . GLU C 1 148 ? 42.819 -25.860 60.623 1.00 38.27 151 GLU C C 1
ATOM 3528 O O . GLU C 1 148 ? 43.523 -25.253 59.835 1.00 37.69 151 GLU C O 1
ATOM 3531 N N . GLN C 1 149 ? 42.833 -25.639 61.937 1.00 37.95 152 GLN C N 1
ATOM 3532 C CA . GLN C 1 149 ? 43.718 -24.641 62.554 1.00 37.12 152 GLN C CA 1
ATOM 3533 C C . GLN C 1 149 ? 45.075 -25.212 63.028 1.00 37.87 152 GLN C C 1
ATOM 3534 O O . GLN C 1 149 ? 45.847 -24.510 63.704 1.00 36.76 152 GLN C O 1
ATOM 3540 N N . ASP C 1 150 ? 45.358 -26.470 62.667 1.00 38.70 153 ASP C N 1
ATOM 3541 C CA . ASP C 1 150 ? 46.621 -27.152 63.005 1.00 39.47 153 ASP C CA 1
ATOM 3542 C C . ASP C 1 150 ? 46.997 -26.918 64.468 1.00 38.62 153 ASP C C 1
ATOM 3543 O O . ASP C 1 150 ? 48.117 -26.517 64.786 1.00 37.72 153 ASP C O 1
ATOM 3548 N N . ASN C 1 151 ? 46.054 -27.198 65.361 1.00 38.77 154 ASN C N 1
ATOM 3549 C CA . ASN C 1 151 ? 46.270 -26.851 66.755 1.00 38.76 154 ASN C CA 1
ATOM 3550 C C . ASN C 1 151 ? 47.201 -27.725 67.613 1.00 39.23 154 ASN C C 1
ATOM 3551 O O . ASN C 1 151 ? 48.268 -27.268 68.046 1.00 41.62 154 ASN C O 1
ATOM 3556 N N . GLY C 1 152 ? 46.838 -28.946 67.903 1.00 37.80 155 GLY C N 1
ATOM 3557 C CA . GLY C 1 152 ? 47.710 -29.737 68.751 1.00 37.73 155 GLY C CA 1
ATOM 3558 C C . GLY C 1 152 ? 47.327 -29.727 70.215 1.00 37.10 155 GLY C C 1
ATOM 3559 O O . GLY C 1 152 ? 48.052 -30.276 71.027 1.00 37.09 155 GLY C O 1
ATOM 3560 N N . LEU C 1 153 ? 46.205 -29.108 70.574 1.00 36.97 156 LEU C N 1
ATOM 3561 C CA . LEU C 1 153 ? 45.738 -29.204 71.946 1.00 36.82 156 LEU C CA 1
ATOM 3562 C C . LEU C 1 153 ? 45.046 -30.551 72.079 1.00 36.88 156 LEU C C 1
ATOM 3563 O O . LEU C 1 153 ? 44.815 -31.213 71.078 1.00 35.80 156 LEU C O 1
ATOM 3568 N N . ARG C 1 154 ? 44.742 -30.959 73.307 1.00 38.11 157 ARG C N 1
ATOM 3569 C CA . ARG C 1 154 ? 43.958 -32.177 73.566 1.00 38.84 157 ARG C CA 1
ATOM 3570 C C . ARG C 1 154 ? 42.827 -31.823 74.507 1.00 38.60 157 ARG C C 1
ATOM 3571 O O . ARG C 1 154 ? 42.816 -30.736 75.091 1.00 39.53 157 ARG C O 1
ATOM 3579 N N . TYR C 1 155 ? 41.852 -32.709 74.631 1.00 36.81 158 TYR C N 1
ATOM 3580 C CA . TYR C 1 155 ? 40.760 -32.467 75.543 1.00 36.33 158 TYR C CA 1
ATOM 3581 C C . TYR C 1 155 ? 40.181 -33.806 75.937 1.00 36.02 158 TYR C C 1
ATOM 3582 O O . TYR C 1 155 ? 40.402 -34.808 75.255 1.00 35.24 158 TYR C O 1
ATOM 3591 N N . ILE C 1 156 ? 39.431 -33.817 77.031 1.00 35.10 159 ILE C N 1
ATOM 3592 C CA . ILE C 1 156 ? 38.842 -35.042 77.541 1.00 34.45 159 ILE C CA 1
ATOM 3593 C C . ILE C 1 156 ? 37.463 -35.274 76.901 1.00 34.31 159 ILE C C 1
ATOM 3594 O O . ILE C 1 156 ? 36.652 -34.347 76.781 1.00 34.40 159 ILE C O 1
ATOM 3599 N N . ALA C 1 157 ? 37.199 -36.515 76.515 1.00 33.02 160 ALA C N 1
ATOM 3600 C CA . ALA C 1 157 ? 35.945 -36.875 75.895 1.00 33.31 160 ALA C CA 1
ATOM 3601 C C . ALA C 1 157 ? 35.370 -38.125 76.545 1.00 33.45 160 ALA C C 1
ATOM 3602 O O . ALA C 1 157 ? 36.110 -39.031 76.915 1.00 33.00 160 ALA C O 1
ATOM 3604 N N . ALA C 1 158 ? 34.053 -38.176 76.690 1.00 34.44 161 ALA C N 1
ATOM 3605 C CA . ALA C 1 158 ? 33.395 -39.383 77.206 1.00 35.33 161 ALA C CA 1
ATOM 3606 C C . ALA C 1 158 ? 33.007 -40.194 75.994 1.00 35.62 161 ALA C C 1
ATOM 3607 O O . ALA C 1 158 ? 32.455 -39.652 75.059 1.00 37.90 161 ALA C O 1
ATOM 3609 N N . ALA C 1 159 ? 33.338 -41.473 75.964 1.00 37.01 162 ALA C N 1
ATOM 3610 C CA . ALA C 1 159 ? 32.920 -42.321 74.834 1.00 37.30 162 ALA C CA 1
ATOM 3611 C C . ALA C 1 159 ? 31.474 -42.763 75.067 1.00 36.03 162 ALA C C 1
ATOM 3612 O O . ALA C 1 159 ? 30.978 -42.717 76.185 1.00 33.94 162 ALA C O 1
ATOM 3614 N N . VAL C 1 160 ? 30.797 -43.159 74.004 1.00 36.32 163 VAL C N 1
ATOM 3615 C CA . VAL C 1 160 ? 29.440 -43.640 74.133 1.00 35.98 163 VAL C CA 1
ATOM 3616 C C . VAL C 1 160 ? 29.451 -44.953 74.912 1.00 34.97 163 VAL C C 1
ATOM 3617 O O . VAL C 1 160 ? 30.338 -45.781 74.740 1.00 35.41 163 VAL C O 1
ATOM 3621 N N . PRO C 1 161 ? 28.503 -45.122 75.818 1.00 34.35 164 PRO C N 1
ATOM 3622 C CA . PRO C 1 161 ? 28.356 -46.414 76.467 1.00 35.06 164 PRO C CA 1
ATOM 3623 C C . PRO C 1 161 ? 28.129 -47.538 75.443 1.00 33.93 164 PRO C C 1
ATOM 3624 O O . PRO C 1 161 ? 27.681 -47.277 74.338 1.00 34.26 164 PRO C O 1
ATOM 3628 N N . THR C 1 162 ? 28.458 -48.770 75.801 1.00 32.88 165 THR C N 1
ATOM 3629 C CA . THR C 1 162 ? 28.283 -49.904 74.897 1.00 34.43 165 THR C CA 1
ATOM 3630 C C . THR C 1 162 ? 27.955 -51.144 75.731 1.00 33.67 165 THR C C 1
ATOM 3631 O O . THR C 1 162 ? 27.928 -51.068 76.959 1.00 33.36 165 THR C O 1
ATOM 3635 N N . TYR C 1 163 ? 27.676 -52.267 75.072 1.00 33.84 166 TYR C N 1
ATOM 3636 C CA . TYR C 1 163 ? 27.454 -53.514 75.797 1.00 34.59 166 TYR C CA 1
ATOM 3637 C C . TYR C 1 163 ? 28.758 -53.845 76.496 1.00 35.80 166 TYR C C 1
ATOM 3638 O O . TYR C 1 163 ? 29.818 -53.752 75.893 1.00 36.46 166 TYR C O 1
ATOM 3647 N N . ALA C 1 164 ? 28.686 -54.192 77.776 1.00 37.11 167 ALA C N 1
ATOM 3648 C CA . ALA C 1 164 ? 29.886 -54.473 78.571 1.00 37.22 167 ALA C CA 1
ATOM 3649 C C . ALA C 1 164 ? 30.694 -55.583 77.937 1.00 38.06 167 ALA C C 1
ATOM 3650 O O . ALA C 1 164 ? 30.130 -56.537 77.418 1.00 38.54 167 ALA C O 1
ATOM 3652 N N . ALA C 1 165 ? 32.013 -55.438 77.965 1.00 40.15 168 ALA C N 1
ATOM 3653 C CA . ALA C 1 165 ? 32.908 -56.447 77.416 1.00 41.68 168 ALA C CA 1
ATOM 3654 C C . ALA C 1 165 ? 32.874 -57.657 78.338 1.00 43.55 168 ALA C C 1
ATOM 3655 O O . ALA C 1 165 ? 32.516 -58.769 77.940 1.00 44.38 168 ALA C O 1
ATOM 3658 N N . GLN D 1 7 ? 8.963 -9.371 87.922 1.00 55.95 10 GLN D N 1
ATOM 3659 C CA . GLN D 1 7 ? 10.208 -8.642 88.307 1.00 56.87 10 GLN D CA 1
ATOM 3660 C C . GLN D 1 7 ? 11.299 -9.610 88.807 1.00 57.74 10 GLN D C 1
ATOM 3661 O O . GLN D 1 7 ? 11.853 -9.405 89.891 1.00 59.08 10 GLN D O 1
ATOM 3663 N N . GLU D 1 8 ? 11.621 -10.646 88.021 1.00 57.27 11 GLU D N 1
ATOM 3664 C CA . GLU D 1 8 ? 12.627 -11.660 88.437 1.00 56.99 11 GLU D CA 1
ATOM 3665 C C . GLU D 1 8 ? 14.087 -11.231 88.234 1.00 53.92 11 GLU D C 1
ATOM 3666 O O . GLU D 1 8 ? 14.377 -10.302 87.470 1.00 54.61 11 GLU D O 1
ATOM 3672 N N . LYS D 1 9 ? 14.994 -11.964 88.887 1.00 48.97 12 LYS D N 1
ATOM 3673 C CA . LYS D 1 9 ? 16.409 -11.587 88.967 1.00 46.44 12 LYS D CA 1
ATOM 3674 C C . LYS D 1 9 ? 17.299 -12.774 88.608 1.00 44.03 12 LYS D C 1
ATOM 3675 O O . LYS D 1 9 ? 16.827 -13.894 88.523 1.00 43.84 12 LYS D O 1
ATOM 3679 N N . LEU D 1 10 ? 18.583 -12.524 88.401 1.00 41.59 13 LEU D N 1
ATOM 3680 C CA . LEU D 1 10 ? 19.523 -13.573 88.009 1.00 39.93 13 LEU D CA 1
ATOM 3681 C C . LEU D 1 10 ? 20.165 -14.093 89.286 1.00 38.75 13 LEU D C 1
ATOM 3682 O O . LEU D 1 10 ? 20.540 -13.299 90.151 1.00 39.54 13 LEU D O 1
ATOM 3687 N N . LEU D 1 11 ? 20.302 -15.407 89.415 1.00 37.35 14 LEU D N 1
ATOM 3688 C CA . LEU D 1 11 ? 20.944 -15.989 90.594 1.00 36.43 14 LEU D CA 1
ATOM 3689 C C . LEU D 1 11 ? 22.457 -15.886 90.381 1.00 35.56 14 LEU D C 1
ATOM 3690 O O . LEU D 1 11 ? 23.052 -16.729 89.728 1.00 35.60 14 LEU D O 1
ATOM 3695 N N . THR D 1 12 ? 23.070 -14.854 90.954 1.00 35.64 15 THR D N 1
ATOM 3696 C CA . THR D 1 12 ? 24.481 -14.546 90.706 1.00 36.22 15 THR D CA 1
ATOM 3697 C C . THR D 1 12 ? 25.218 -14.207 91.985 1.00 36.59 15 THR D C 1
ATOM 3698 O O . THR D 1 12 ? 24.620 -13.676 92.912 1.00 38.49 15 THR D O 1
ATOM 3702 N N . VAL D 1 13 ? 26.518 -14.502 92.013 1.00 36.05 16 VAL D N 1
ATOM 3703 C CA . VAL D 1 13 ? 27.353 -14.324 93.198 1.00 36.32 16 VAL D CA 1
ATOM 3704 C C . VAL D 1 13 ? 28.712 -13.740 92.842 1.00 36.10 16 VAL D C 1
ATOM 3705 O O . VAL D 1 13 ? 29.417 -14.308 92.022 1.00 37.07 16 VAL D O 1
ATOM 3709 N N . ASP D 1 14 ? 29.093 -12.631 93.468 1.00 35.82 17 ASP D N 1
ATOM 3710 C CA . ASP D 1 14 ? 30.409 -12.016 93.223 1.00 35.08 17 ASP D CA 1
ATOM 3711 C C . ASP D 1 14 ? 31.380 -12.419 94.339 1.00 35.02 17 ASP D C 1
ATOM 3712 O O . ASP D 1 14 ? 31.272 -11.945 95.467 1.00 35.10 17 ASP D O 1
ATOM 3717 N N . THR D 1 15 ? 32.349 -13.266 94.016 1.00 35.25 18 THR D N 1
ATOM 3718 C CA . THR D 1 15 ? 33.300 -13.749 95.015 1.00 35.44 18 THR D CA 1
ATOM 3719 C C . THR D 1 15 ? 34.322 -12.704 95.486 1.00 36.47 18 THR D C 1
ATOM 3720 O O . THR D 1 15 ? 35.097 -12.989 96.393 1.00 37.87 18 THR D O 1
ATOM 3724 N N . THR D 1 16 ? 34.353 -11.521 94.865 1.00 36.54 19 THR D N 1
ATOM 3725 C CA . THR D 1 16 ? 35.257 -10.453 95.286 1.00 35.51 19 THR D CA 1
ATOM 3726 C C . THR D 1 16 ? 34.501 -9.430 96.142 1.00 35.46 19 THR D C 1
ATOM 3727 O O . THR D 1 16 ? 35.100 -8.478 96.608 1.00 35.81 19 THR D O 1
ATOM 3731 N N . ALA D 1 17 ? 33.199 -9.610 96.333 1.00 34.47 20 ALA D N 1
ATOM 3732 C CA . ALA D 1 17 ? 32.398 -8.658 97.099 1.00 34.64 20 ALA D CA 1
ATOM 3733 C C . ALA D 1 17 ? 32.400 -8.910 98.618 1.00 35.07 20 ALA D C 1
ATOM 3734 O O . ALA D 1 17 ? 31.921 -8.075 99.394 1.00 35.13 20 ALA D O 1
ATOM 3736 N N . HIS D 1 18 ? 32.899 -10.069 99.034 1.00 35.36 21 HIS D N 1
ATOM 3737 C CA . HIS D 1 18 ? 32.996 -10.421 100.445 1.00 36.04 21 HIS D CA 1
ATOM 3738 C C . HIS D 1 18 ? 34.235 -11.292 100.601 1.00 36.81 21 HIS D C 1
ATOM 3739 O O . HIS D 1 18 ? 34.735 -11.858 99.614 1.00 37.86 21 HIS D O 1
ATOM 3746 N N . PRO D 1 19 ? 34.771 -11.369 101.830 1.00 37.36 22 PRO D N 1
ATOM 3747 C CA . PRO D 1 19 ? 35.925 -12.234 102.027 1.00 37.05 22 PRO D CA 1
ATOM 3748 C C . PRO D 1 19 ? 35.525 -13.705 101.999 1.00 37.26 22 PRO D C 1
ATOM 3749 O O . PRO D 1 19 ? 34.343 -14.050 102.213 1.00 37.05 22 PRO D O 1
ATOM 3753 N N . PHE D 1 20 ? 36.510 -14.551 101.716 1.00 36.12 23 PHE D N 1
ATOM 3754 C CA . PHE D 1 20 ? 36.308 -15.977 101.728 1.00 35.82 23 PHE D CA 1
ATOM 3755 C C . PHE D 1 20 ? 36.114 -16.431 103.153 1.00 35.14 23 PHE D C 1
ATOM 3756 O O . PHE D 1 20 ? 36.651 -15.822 104.062 1.00 35.48 23 PHE D O 1
ATOM 3764 N N . LEU D 1 21 ? 35.338 -17.498 103.332 1.00 35.49 24 LEU D N 1
ATOM 3765 C CA . LEU D 1 21 ? 35.134 -18.113 104.628 1.00 35.29 24 LEU D CA 1
ATOM 3766 C C . LEU D 1 21 ? 36.466 -18.781 104.955 1.00 36.17 24 LEU D C 1
ATOM 3767 O O . LEU D 1 21 ? 37.017 -19.539 104.150 1.00 36.25 24 LEU D O 1
ATOM 3772 N N . LYS D 1 22 ? 36.976 -18.488 106.141 1.00 36.64 25 LYS D N 1
ATOM 3773 C CA . LYS D 1 22 ? 38.305 -18.914 106.556 1.00 36.88 25 LYS D CA 1
ATOM 3774 C C . LYS D 1 22 ? 38.380 -20.253 107.267 1.00 36.15 25 LYS D C 1
ATOM 3775 O O . LYS D 1 22 ? 37.519 -20.574 108.085 1.00 35.40 25 LYS D O 1
ATOM 3781 N N . ALA D 1 23 ? 39.436 -21.008 106.951 1.00 36.07 26 ALA D N 1
ATOM 3782 C CA . ALA D 1 23 ? 39.745 -22.294 107.585 1.00 35.90 26 ALA D CA 1
ATOM 3783 C C . ALA D 1 23 ? 38.652 -23.373 107.535 1.00 36.31 26 ALA D C 1
ATOM 3784 O O . ALA D 1 23 ? 38.142 -23.766 108.575 1.00 36.91 26 ALA D O 1
ATOM 3786 N N . LEU D 1 24 ? 38.312 -23.863 106.343 1.00 37.76 27 LEU D N 1
ATOM 3787 C CA . LEU D 1 24 ? 37.279 -24.908 106.196 1.00 38.73 27 LEU D CA 1
ATOM 3788 C C . LEU D 1 24 ? 37.512 -26.088 107.142 1.00 39.56 27 LEU D C 1
ATOM 3789 O O . LEU D 1 24 ? 38.600 -26.675 107.159 1.00 39.64 27 LEU D O 1
ATOM 3794 N N . GLY D 1 25 ? 36.478 -26.428 107.912 1.00 39.88 28 GLY D N 1
ATOM 3795 C CA . GLY D 1 25 ? 36.521 -27.514 108.892 1.00 40.38 28 GLY D CA 1
ATOM 3796 C C . GLY D 1 25 ? 37.638 -27.392 109.914 1.00 40.99 28 GLY D C 1
ATOM 3797 O O . GLY D 1 25 ? 38.128 -28.399 110.416 1.00 42.46 28 GLY D O 1
ATOM 3798 N N . GLY D 1 26 ? 38.028 -26.159 110.239 1.00 40.78 29 GLY D N 1
ATOM 3799 C CA . GLY D 1 26 ? 39.151 -25.904 111.139 1.00 39.93 29 GLY D CA 1
ATOM 3800 C C . GLY D 1 26 ? 40.528 -25.993 110.473 1.00 40.36 29 GLY D C 1
ATOM 3801 O O . GLY D 1 26 ? 41.530 -25.709 111.111 1.00 41.41 29 GLY D O 1
ATOM 3802 N N . HIS D 1 27 ? 40.589 -26.352 109.188 1.00 41.19 30 HIS D N 1
ATOM 3803 C CA . HIS D 1 27 ? 41.868 -26.507 108.475 1.00 41.49 30 HIS D CA 1
ATOM 3804 C C . HIS D 1 27 ? 42.431 -25.166 108.000 1.00 40.54 30 HIS D C 1
ATOM 3805 O O . HIS D 1 27 ? 42.073 -24.653 106.932 1.00 39.99 30 HIS D O 1
ATOM 3812 N N . GLU D 1 28 ? 43.333 -24.635 108.815 1.00 39.83 31 GLU D N 1
ATOM 3813 C CA . GLU D 1 28 ? 43.973 -23.348 108.603 1.00 39.58 31 GLU D CA 1
ATOM 3814 C C . GLU D 1 28 ? 44.675 -23.320 107.239 1.00 39.14 31 GLU D C 1
ATOM 3815 O O . GLU D 1 28 ? 45.418 -24.241 106.917 1.00 40.12 31 GLU D O 1
ATOM 3821 N N . GLY D 1 29 ? 44.437 -22.281 106.438 1.00 38.03 32 GLY D N 1
ATOM 3822 C CA . GLY D 1 29 ? 45.069 -22.165 105.121 1.00 37.41 32 GLY D CA 1
ATOM 3823 C C . GLY D 1 29 ? 44.199 -22.529 103.937 1.00 37.60 32 GLY D C 1
ATOM 3824 O O . GLY D 1 29 ? 44.580 -22.267 102.799 1.00 38.00 32 GLY D O 1
ATOM 3825 N N . THR D 1 30 ? 43.055 -23.162 104.201 1.00 37.36 33 THR D N 1
ATOM 3826 C CA . THR D 1 30 ? 42.083 -23.526 103.176 1.00 36.89 33 THR D CA 1
ATOM 3827 C C . THR D 1 30 ? 40.826 -22.700 103.399 1.00 37.41 33 THR D C 1
ATOM 3828 O O . THR D 1 30 ? 40.082 -22.918 104.370 1.00 38.09 33 THR D O 1
ATOM 3832 N N . ASP D 1 31 ? 40.611 -21.741 102.503 1.00 37.08 34 ASP D N 1
ATOM 3833 C CA . ASP D 1 31 ? 39.481 -20.829 102.573 1.00 37.05 34 ASP D CA 1
ATOM 3834 C C . ASP D 1 31 ? 38.598 -21.091 101.374 1.00 36.55 34 ASP D C 1
ATOM 3835 O O . ASP D 1 31 ? 39.105 -21.420 100.314 1.00 37.11 34 ASP D O 1
ATOM 3840 N N . ILE D 1 32 ? 37.288 -20.950 101.535 1.00 35.97 35 ILE D N 1
ATOM 3841 C CA . ILE D 1 32 ? 36.373 -21.201 100.436 1.00 36.02 35 ILE D CA 1
ATOM 3842 C C . ILE D 1 32 ? 35.299 -20.146 100.298 1.00 36.14 35 ILE D C 1
ATOM 3843 O O . ILE D 1 32 ? 34.976 -19.438 101.250 1.00 36.26 35 ILE D O 1
ATOM 3848 N N . PHE D 1 33 ? 34.768 -20.032 99.088 1.00 35.84 36 PHE D N 1
ATOM 3849 C CA . PHE D 1 33 ? 33.648 -19.159 98.832 1.00 35.61 36 PHE D CA 1
ATOM 3850 C C . PHE D 1 33 ? 32.655 -20.071 98.138 1.00 35.30 36 PHE D C 1
ATOM 3851 O O . PHE D 1 33 ? 32.930 -20.552 97.034 1.00 35.92 36 PHE D O 1
ATOM 3859 N N . PRO D 1 34 ? 31.505 -20.325 98.770 1.00 34.63 37 PRO D N 1
ATOM 3860 C CA . PRO D 1 34 ? 30.545 -21.218 98.144 1.00 35.37 37 PRO D CA 1
ATOM 3861 C C . PRO D 1 34 ? 29.795 -20.514 97.031 1.00 35.91 37 PRO D C 1
ATOM 3862 O O . PRO D 1 34 ? 29.512 -19.330 97.152 1.00 36.22 37 PRO D O 1
ATOM 3866 N N . LEU D 1 35 ? 29.495 -21.244 95.957 1.00 36.56 38 LEU D N 1
ATOM 3867 C CA . LEU D 1 35 ? 28.778 -20.708 94.808 1.00 36.07 38 LEU D CA 1
ATOM 3868 C C . LEU D 1 35 ? 27.422 -21.393 94.643 1.00 35.51 38 LEU D C 1
ATOM 3869 O O . LEU D 1 35 ? 26.385 -20.716 94.621 1.00 35.64 38 LEU D O 1
ATOM 3874 N N . PHE D 1 36 ? 27.429 -22.719 94.537 1.00 34.94 39 PHE D N 1
ATOM 3875 C CA . PHE D 1 36 ? 26.189 -23.496 94.371 1.00 35.32 39 PHE D CA 1
ATOM 3876 C C . PHE D 1 36 ? 26.232 -24.773 95.198 1.00 35.03 39 PHE D C 1
ATOM 3877 O O . PHE D 1 36 ? 27.188 -25.534 95.095 1.00 34.48 39 PHE D O 1
ATOM 3893 N N . ASP D 1 38 ? 23.863 -28.236 96.302 1.00 36.25 41 ASP D N 1
ATOM 3894 C CA . ASP D 1 38 ? 22.690 -29.104 96.211 1.00 35.72 41 ASP D CA 1
ATOM 3895 C C . ASP D 1 38 ? 23.015 -30.403 96.934 1.00 35.26 41 ASP D C 1
ATOM 3896 O O . ASP D 1 38 ? 23.524 -31.338 96.324 1.00 35.13 41 ASP D O 1
ATOM 3901 N N . PRO D 1 39 ? 22.736 -30.456 98.249 1.00 36.31 42 PRO D N 1
ATOM 3902 C CA . PRO D 1 39 ? 22.993 -31.665 99.063 1.00 36.71 42 PRO D CA 1
ATOM 3903 C C . PRO D 1 39 ? 22.172 -32.896 98.673 1.00 37.39 42 PRO D C 1
ATOM 3904 O O . PRO D 1 39 ? 22.527 -34.011 99.051 1.00 37.83 42 PRO D O 1
ATOM 3908 N N . TYR D 1 40 ? 21.108 -32.691 97.900 1.00 37.53 43 TYR D N 1
ATOM 3909 C CA . TYR D 1 40 ? 20.198 -33.763 97.546 1.00 37.99 43 TYR D CA 1
ATOM 3910 C C . TYR D 1 40 ? 20.721 -34.542 96.359 1.00 38.43 43 TYR D C 1
ATOM 3911 O O . TYR D 1 40 ? 20.696 -35.769 96.385 1.00 39.57 43 TYR D O 1
ATOM 3920 N N . ASN D 1 41 ? 21.237 -33.832 95.356 1.00 38.20 44 ASN D N 1
ATOM 3921 C CA . ASN D 1 41 ? 21.887 -34.463 94.201 1.00 37.73 44 ASN D CA 1
ATOM 3922 C C . ASN D 1 41 ? 23.384 -34.706 94.422 1.00 37.80 44 ASN D C 1
ATOM 3923 O O . ASN D 1 41 ? 24.048 -35.333 93.606 1.00 38.22 44 ASN D O 1
ATOM 3928 N N . GLY D 1 42 ? 23.908 -34.207 95.533 1.00 38.71 45 GLY D N 1
ATOM 3929 C CA . GLY D 1 42 ? 25.316 -34.367 95.877 1.00 38.79 45 GLY D CA 1
ATOM 3930 C C . GLY D 1 42 ? 26.200 -33.560 94.961 1.00 38.63 45 GLY D C 1
ATOM 3931 O O . GLY D 1 42 ? 27.224 -34.046 94.506 1.00 39.15 45 GLY D O 1
ATOM 3932 N N . LEU D 1 43 ? 25.805 -32.321 94.696 1.00 38.33 46 LEU D N 1
ATOM 3933 C CA . LEU D 1 43 ? 26.559 -31.459 93.792 1.00 38.82 46 LEU D CA 1
ATOM 3934 C C . LEU D 1 43 ? 26.962 -30.161 94.480 1.00 37.22 46 LEU D C 1
ATOM 3935 O O . LEU D 1 43 ? 26.163 -29.565 95.198 1.00 35.85 46 LEU D O 1
ATOM 3948 N N . VAL D 1 45 ? 29.475 -26.469 93.698 1.00 35.68 48 VAL D N 1
ATOM 3949 C CA . VAL D 1 45 ? 30.385 -25.681 92.872 1.00 34.85 48 VAL D CA 1
ATOM 3950 C C . VAL D 1 45 ? 30.983 -24.655 93.826 1.00 34.89 48 VAL D C 1
ATOM 3951 O O . VAL D 1 45 ? 30.237 -23.874 94.406 1.00 34.13 48 VAL D O 1
ATOM 3963 N N . ARG D 1 47 ? 34.577 -22.001 95.117 1.00 36.14 50 ARG D N 1
ATOM 3964 C CA . ARG D 1 47 ? 35.906 -21.404 94.914 1.00 35.94 50 ARG D CA 1
ATOM 3965 C C . ARG D 1 47 ? 36.706 -21.638 96.155 1.00 35.72 50 ARG D C 1
ATOM 3966 O O . ARG D 1 47 ? 36.196 -21.518 97.266 1.00 36.26 50 ARG D O 1
ATOM 3974 N N . ALA D 1 48 ? 37.945 -22.057 95.964 1.00 35.94 51 ALA D N 1
ATOM 3975 C CA . ALA D 1 48 ? 38.821 -22.307 97.090 1.00 35.86 51 ALA D CA 1
ATOM 3976 C C . ALA D 1 48 ? 40.127 -21.538 96.878 1.00 36.44 51 ALA D C 1
ATOM 3977 O O . ALA D 1 48 ? 40.555 -21.306 95.738 1.00 36.04 51 ALA D O 1
ATOM 3979 N N . SER D 1 49 ? 40.719 -21.119 97.993 1.00 36.73 52 SER D N 1
ATOM 3980 C CA . SER D 1 49 ? 41.980 -20.408 98.009 1.00 36.84 52 SER D CA 1
ATOM 3981 C C . SER D 1 49 ? 42.864 -21.117 99.016 1.00 36.91 52 SER D C 1
ATOM 3982 O O . SER D 1 49 ? 42.504 -21.217 100.179 1.00 35.88 52 SER D O 1
ATOM 3985 N N . PHE D 1 50 ? 44.015 -21.611 98.562 1.00 38.12 53 PHE D N 1
ATOM 3986 C CA . PHE D 1 50 ? 44.946 -22.353 99.412 1.00 37.53 53 PHE D CA 1
ATOM 3987 C C . PHE D 1 50 ? 46.259 -21.615 99.630 1.00 37.99 53 PHE D C 1
ATOM 3988 O O . PHE D 1 50 ? 46.859 -21.082 98.693 1.00 39.74 53 PHE D O 1
ATOM 3996 N N . ALA D 1 51 ? 46.697 -21.597 100.880 1.00 37.48 54 ALA D N 1
ATOM 3997 C CA . ALA D 1 51 ? 47.960 -20.993 101.252 1.00 37.09 54 ALA D CA 1
ATOM 3998 C C . ALA D 1 51 ? 49.055 -22.006 100.915 1.00 36.77 54 ALA D C 1
ATOM 3999 O O . ALA D 1 51 ? 48.759 -23.174 100.676 1.00 36.71 54 ALA D O 1
ATOM 4001 N N . PRO D 1 52 ? 50.319 -21.565 100.872 1.00 36.69 55 PRO D N 1
ATOM 4002 C CA . PRO D 1 52 ? 51.437 -22.466 100.583 1.00 36.37 55 PRO D CA 1
ATOM 4003 C C . PRO D 1 52 ? 51.679 -23.527 101.646 1.00 36.35 55 PRO D C 1
ATOM 4004 O O . PRO D 1 52 ? 51.243 -23.381 102.782 1.00 36.21 55 PRO D O 1
ATOM 4008 N N . GLY D 1 53 ? 52.380 -24.585 101.257 1.00 36.87 56 GLY D N 1
ATOM 4009 C CA . GLY D 1 53 ? 52.781 -25.653 102.173 1.00 36.21 56 GLY D CA 1
ATOM 4010 C C . GLY D 1 53 ? 51.696 -26.461 102.861 1.00 35.85 56 GLY D C 1
ATOM 4011 O O . GLY D 1 53 ? 51.903 -26.917 103.978 1.00 36.67 56 GLY D O 1
ATOM 4012 N N . LEU D 1 54 ? 50.553 -26.651 102.214 1.00 35.65 57 LEU D N 1
ATOM 4013 C CA . LEU D 1 54 ? 49.472 -27.437 102.791 1.00 36.21 57 LEU D CA 1
ATOM 4014 C C . LEU D 1 54 ? 49.467 -28.847 102.248 1.00 36.09 57 LEU D C 1
ATOM 4015 O O . LEU D 1 54 ? 49.918 -29.095 101.138 1.00 36.45 57 LEU D O 1
ATOM 4020 N N . THR D 1 55 ? 48.959 -29.761 103.067 1.00 36.37 58 THR D N 1
ATOM 4021 C CA . THR D 1 55 ? 48.744 -31.158 102.701 1.00 36.50 58 THR D CA 1
ATOM 4022 C C . THR D 1 55 ? 47.382 -31.518 103.291 1.00 36.94 58 THR D C 1
ATOM 4023 O O . THR D 1 55 ? 47.182 -31.424 104.497 1.00 37.40 58 THR D O 1
ATOM 4027 N N . LEU D 1 56 ? 46.439 -31.893 102.437 1.00 36.94 59 LEU D N 1
ATOM 4028 C CA . LEU D 1 56 ? 45.105 -32.220 102.900 1.00 37.41 59 LEU D CA 1
ATOM 4029 C C . LEU D 1 56 ? 44.969 -33.721 103.036 1.00 37.23 59 LEU D C 1
ATOM 4030 O O . LEU D 1 56 ? 45.880 -34.461 102.655 1.00 35.89 59 LEU D O 1
ATOM 4035 N N . PRO D 1 57 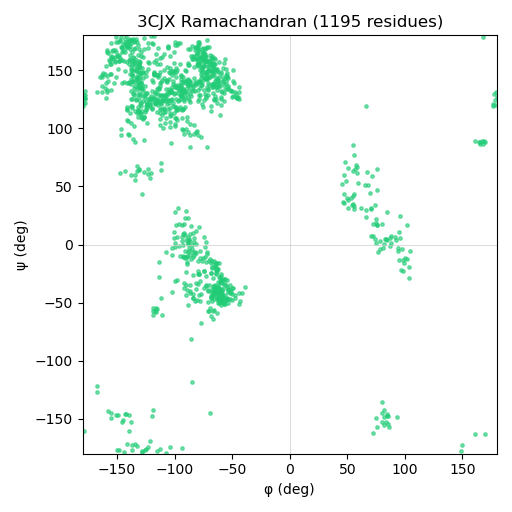? 43.849 -34.181 103.619 1.00 38.80 60 PRO D N 1
ATOM 4036 C CA . PRO D 1 57 ? 43.717 -35.626 103.804 1.00 39.15 60 PRO D CA 1
ATOM 4037 C C . PRO D 1 57 ? 43.340 -36.379 102.539 1.00 38.57 60 PRO D C 1
ATOM 4038 O O . PRO D 1 57 ? 42.831 -35.779 101.600 1.00 37.94 60 PRO D O 1
ATOM 4042 N N . LEU D 1 58 ? 43.621 -37.684 102.523 1.00 39.51 61 LEU D N 1
ATOM 4043 C CA . LEU D 1 58 ? 43.237 -38.541 101.396 1.00 39.60 61 LEU D CA 1
ATOM 4044 C C . LEU D 1 58 ? 41.725 -38.484 101.242 1.00 40.07 61 LEU D C 1
ATOM 4045 O O . LEU D 1 58 ? 40.988 -38.776 102.187 1.00 38.89 61 LEU D O 1
ATOM 4050 N N . HIS D 1 59 ? 41.288 -38.037 100.069 1.00 41.92 62 HIS D N 1
ATOM 4051 C CA A HIS D 1 59 ? 39.868 -37.934 99.740 0.50 42.56 62 HIS D CA 1
ATOM 4052 C CA B HIS D 1 59 ? 39.872 -37.947 99.755 0.50 42.39 62 HIS D CA 1
ATOM 4053 C C . HIS D 1 59 ? 39.524 -39.014 98.713 1.00 42.34 62 HIS D C 1
ATOM 4054 O O . HIS D 1 59 ? 40.142 -39.076 97.652 1.00 43.40 62 HIS D O 1
ATOM 4067 N N . PHE D 1 60 ? 38.576 -39.892 99.039 1.00 40.74 63 PHE D N 1
ATOM 4068 C CA . PHE D 1 60 ? 38.103 -40.900 98.095 1.00 38.76 63 PHE D CA 1
ATOM 4069 C C . PHE D 1 60 ? 36.766 -40.364 97.640 1.00 39.06 63 PHE D C 1
ATOM 4070 O O . PHE D 1 60 ? 35.857 -40.279 98.460 1.00 39.89 63 PHE D O 1
ATOM 4078 N N . HIS D 1 61 ? 36.604 -39.973 96.377 1.00 39.16 64 HIS D N 1
ATOM 4079 C CA . HIS D 1 61 ? 35.273 -39.490 95.957 1.00 40.35 64 HIS D CA 1
ATOM 4080 C C . HIS D 1 61 ? 34.515 -40.459 95.050 1.00 38.80 64 HIS D C 1
ATOM 4081 O O . HIS D 1 61 ? 35.067 -41.112 94.171 1.00 37.52 64 HIS D O 1
ATOM 4088 N N . THR D 1 62 ? 33.215 -40.513 95.310 1.00 39.16 65 THR D N 1
ATOM 4089 C CA . THR D 1 62 ? 32.295 -41.414 94.651 1.00 39.27 65 THR D CA 1
ATOM 4090 C C . THR D 1 62 ? 31.877 -40.911 93.274 1.00 39.85 65 THR D C 1
ATOM 4091 O O . THR D 1 62 ? 31.503 -41.701 92.416 1.00 41.13 65 THR D O 1
ATOM 4095 N N . GLY D 1 63 ? 31.934 -39.602 93.068 1.00 39.54 66 GLY D N 1
ATOM 4096 C CA . GLY D 1 63 ? 31.540 -39.010 91.797 1.00 39.30 66 GLY D CA 1
ATOM 4097 C C . GLY D 1 63 ? 32.669 -38.229 91.155 1.00 39.08 66 GLY D C 1
ATOM 4098 O O . GLY D 1 63 ? 33.809 -38.263 91.628 1.00 40.03 66 GLY D O 1
ATOM 4099 N N . THR D 1 64 ? 32.336 -37.478 90.111 1.00 37.23 67 THR D N 1
ATOM 4100 C CA . THR D 1 64 ? 33.332 -36.745 89.353 1.00 36.26 67 THR D CA 1
ATOM 4101 C C . THR D 1 64 ? 33.719 -35.403 89.949 1.00 35.06 67 THR D C 1
ATOM 4102 O O . THR D 1 64 ? 32.953 -34.765 90.650 1.00 35.29 67 THR D O 1
ATOM 4106 N N . VAL D 1 65 ? 34.934 -34.992 89.645 1.00 35.05 68 VAL D N 1
ATOM 4107 C CA . VAL D 1 65 ? 35.431 -33.680 90.019 1.00 35.28 68 VAL D CA 1
ATOM 4108 C C . VAL D 1 65 ? 35.959 -32.975 88.773 1.00 33.88 68 VAL D C 1
ATOM 4109 O O . VAL D 1 65 ? 36.759 -33.540 88.030 1.00 31.83 68 VAL D O 1
ATOM 4113 N N . HIS D 1 66 ? 35.460 -31.765 88.539 1.00 34.52 69 HIS D N 1
ATOM 4114 C CA . HIS D 1 66 ? 35.908 -30.900 87.455 1.00 34.97 69 HIS D CA 1
ATOM 4115 C C . HIS D 1 66 ? 36.643 -29.798 88.200 1.00 36.10 69 HIS D C 1
ATOM 4116 O O . HIS D 1 66 ? 36.077 -29.160 89.074 1.00 37.42 69 HIS D O 1
ATOM 4131 N N . TYR D 1 68 ? 39.457 -26.437 87.926 1.00 37.01 71 TYR D N 1
ATOM 4132 C CA . TYR D 1 68 ? 40.188 -25.440 87.129 1.00 36.54 71 TYR D CA 1
ATOM 4133 C C . TYR D 1 68 ? 41.068 -24.630 88.069 1.00 36.18 71 TYR D C 1
ATOM 4134 O O . TYR D 1 68 ? 40.596 -24.127 89.092 1.00 35.44 71 TYR D O 1
ATOM 4143 N N . THR D 1 69 ? 42.349 -24.525 87.729 1.00 35.69 72 THR D N 1
ATOM 4144 C CA . THR D 1 69 ? 43.308 -23.782 88.536 1.00 35.62 72 THR D CA 1
ATOM 4145 C C . THR D 1 69 ? 43.509 -22.395 87.942 1.00 36.09 72 THR D C 1
ATOM 4146 O O . THR D 1 69 ? 44.035 -22.248 86.828 1.00 36.03 72 THR D O 1
ATOM 4150 N N . ILE D 1 70 ? 43.108 -21.388 88.716 1.00 35.43 73 ILE D N 1
ATOM 4151 C CA . ILE D 1 70 ? 43.169 -19.999 88.300 1.00 35.84 73 ILE D CA 1
ATOM 4152 C C . ILE D 1 70 ? 44.556 -19.398 88.548 1.00 36.66 73 ILE D C 1
ATOM 4153 O O . ILE D 1 70 ? 45.111 -18.700 87.690 1.00 36.82 73 ILE D O 1
ATOM 4158 N N . SER D 1 71 ? 45.098 -19.646 89.737 1.00 37.09 74 SER D N 1
ATOM 4159 C CA . SER D 1 71 ? 46.414 -19.151 90.102 1.00 37.12 74 SER D CA 1
ATOM 4160 C C . SER D 1 71 ? 47.146 -20.124 90.990 1.00 36.76 74 SER D C 1
ATOM 4161 O O . SER D 1 71 ? 46.574 -21.087 91.490 1.00 36.70 74 SER D O 1
ATOM 4164 N N . GLY D 1 72 ? 48.426 -19.844 91.180 1.00 36.47 75 GLY D N 1
ATOM 4165 C CA . GLY D 1 72 ? 49.261 -20.620 92.069 1.00 36.96 75 GLY D CA 1
ATOM 4166 C C . GLY D 1 72 ? 49.676 -21.976 91.540 1.00 37.04 75 GLY D C 1
ATOM 4167 O O . GLY D 1 72 ? 49.809 -22.160 90.322 1.00 36.67 75 GLY D O 1
ATOM 4168 N N . CYS D 1 73 ? 49.860 -22.921 92.468 1.00 36.95 76 CYS D N 1
ATOM 4169 C CA . CYS D 1 73 ? 50.346 -24.252 92.144 1.00 36.57 76 CYS D CA 1
ATOM 4170 C C . CYS D 1 73 ? 50.011 -25.305 93.197 1.00 35.81 76 CYS D C 1
ATOM 4171 O O . CYS D 1 73 ? 50.213 -25.092 94.394 1.00 34.47 76 CYS D O 1
ATOM 4174 N N . TRP D 1 74 ? 49.502 -26.444 92.733 1.00 35.62 77 TRP D N 1
ATOM 4175 C CA . TRP D 1 74 ? 49.195 -27.567 93.615 1.00 35.99 77 TRP D CA 1
ATOM 4176 C C . TRP D 1 74 ? 49.390 -28.880 92.866 1.00 35.98 77 TRP D C 1
ATOM 4177 O O . TRP D 1 74 ? 49.469 -28.876 91.649 1.00 36.49 77 TRP D O 1
ATOM 4188 N N . TYR D 1 75 ? 49.487 -29.992 93.591 1.00 36.13 78 TYR D N 1
ATOM 4189 C CA . TYR D 1 75 ? 49.625 -31.320 92.973 1.00 36.04 78 TYR D CA 1
ATOM 4190 C C . TYR D 1 75 ? 49.113 -32.433 93.898 1.00 35.98 78 TYR D C 1
ATOM 4191 O O . TYR D 1 75 ? 49.086 -32.279 95.127 1.00 35.14 78 TYR D O 1
ATOM 4200 N N . TYR D 1 76 ? 48.716 -33.552 93.293 1.00 35.71 79 TYR D N 1
ATOM 4201 C CA . TYR D 1 76 ? 48.302 -34.722 94.047 1.00 35.79 79 TYR D CA 1
ATOM 4202 C C . TYR D 1 76 ? 49.533 -35.564 94.393 1.00 35.95 79 TYR D C 1
ATOM 4203 O O . TYR D 1 76 ? 50.393 -35.798 93.535 1.00 36.17 79 TYR D O 1
ATOM 4212 N N . THR D 1 77 ? 49.596 -36.038 95.636 1.00 35.36 80 THR D N 1
ATOM 4213 C CA . THR D 1 77 ? 50.744 -36.817 96.120 1.00 35.23 80 THR D CA 1
ATOM 4214 C C . THR D 1 77 ? 51.234 -37.887 95.138 1.00 36.10 80 THR D C 1
ATOM 4215 O O . THR D 1 77 ? 52.414 -37.921 94.803 1.00 35.39 80 THR D O 1
ATOM 4219 N N . GLU D 1 78 ? 50.313 -38.720 94.651 1.00 37.68 81 GLU D N 1
ATOM 4220 C CA . GLU D 1 78 ? 50.650 -39.824 93.741 1.00 38.33 81 GLU D CA 1
ATOM 4221 C C . GLU D 1 78 ? 51.093 -39.391 92.331 1.00 38.19 81 GLU D C 1
ATOM 4222 O O . GLU D 1 78 ? 51.615 -40.213 91.579 1.00 37.55 81 GLU D O 1
ATOM 4224 N N . TYR D 1 79 ? 50.888 -38.116 91.981 1.00 38.39 82 TYR D N 1
ATOM 4225 C CA . TYR D 1 79 ? 51.254 -37.574 90.667 1.00 37.96 82 TYR D CA 1
ATOM 4226 C C . TYR D 1 79 ? 51.991 -36.255 90.826 1.00 38.09 82 TYR D C 1
ATOM 4227 O O . TYR D 1 79 ? 51.467 -35.202 90.414 1.00 38.02 82 TYR D O 1
ATOM 4236 N N . PRO D 1 80 ? 53.218 -36.302 91.397 1.00 37.98 83 PRO D N 1
ATOM 4237 C CA . PRO D 1 80 ? 54.042 -35.101 91.642 1.00 37.94 83 PRO D CA 1
ATOM 4238 C C . PRO D 1 80 ? 54.655 -34.482 90.391 1.00 38.46 83 PRO D C 1
ATOM 4239 O O . PRO D 1 80 ? 55.138 -33.348 90.452 1.00 38.63 83 PRO D O 1
ATOM 4243 N N . GLY D 1 81 ? 54.656 -35.220 89.281 1.00 38.82 84 GLY D N 1
ATOM 4244 C CA . GLY D 1 81 ? 55.148 -34.701 88.010 1.00 39.33 84 GLY D CA 1
ATOM 4245 C C . GLY D 1 81 ? 54.133 -33.906 87.198 1.00 40.03 84 GLY D C 1
ATOM 4246 O O . GLY D 1 81 ? 54.485 -33.377 86.152 1.00 42.60 84 GLY D O 1
ATOM 4247 N N . GLN D 1 82 ? 52.884 -33.813 87.658 1.00 39.49 85 GLN D N 1
ATOM 4248 C CA . GLN D 1 82 ? 51.835 -33.076 86.935 1.00 38.34 85 GLN D CA 1
ATOM 4249 C C . GLN D 1 82 ? 51.260 -31.927 87.795 1.00 37.37 85 GLN D C 1
ATOM 4250 O O . GLN D 1 82 ? 50.063 -31.902 88.100 1.00 36.11 85 GLN D O 1
ATOM 4256 N N . LYS D 1 83 ? 52.121 -30.976 88.166 1.00 36.77 86 LYS D N 1
ATOM 4257 C CA . LYS D 1 83 ? 51.709 -29.826 88.980 1.00 36.65 86 LYS D CA 1
ATOM 4258 C C . LYS D 1 83 ? 50.699 -28.959 88.216 1.00 37.12 86 LYS D C 1
ATOM 4259 O O . LYS D 1 83 ? 50.879 -28.693 87.031 1.00 37.93 86 LYS D O 1
ATOM 4264 N N . GLN D 1 84 ? 49.640 -28.529 88.897 1.00 36.74 87 GLN D N 1
ATOM 4265 C CA . GLN D 1 84 ? 48.557 -27.751 88.292 1.00 36.05 87 GLN D CA 1
ATOM 4266 C C . GLN D 1 84 ? 48.774 -26.287 88.543 1.00 35.90 87 GLN D C 1
ATOM 4267 O O . GLN D 1 84 ? 48.870 -25.862 89.692 1.00 36.65 87 GLN D O 1
ATOM 4273 N N . THR D 1 85 ? 48.824 -25.509 87.470 1.00 35.80 88 THR D N 1
ATOM 4274 C CA . THR D 1 85 ? 49.070 -24.069 87.554 1.00 35.11 88 THR D CA 1
ATOM 4275 C C . THR D 1 85 ? 47.985 -23.306 86.771 1.00 35.03 88 THR D C 1
ATOM 4276 O O . THR D 1 85 ? 47.044 -23.914 86.263 1.00 35.43 88 THR D O 1
ATOM 4280 N N . ALA D 1 86 ? 48.086 -21.981 86.722 1.00 35.59 89 ALA D N 1
ATOM 4281 C CA . ALA D 1 86 ? 47.072 -21.147 86.065 1.00 35.70 89 ALA D CA 1
ATOM 4282 C C . ALA D 1 86 ? 46.690 -21.690 84.701 1.00 36.28 89 ALA D C 1
ATOM 4283 O O . ALA D 1 86 ? 47.565 -21.982 83.879 1.00 36.68 89 ALA D O 1
ATOM 4285 N N . GLY D 1 87 ? 45.388 -21.829 84.474 1.00 36.65 90 GLY D N 1
ATOM 4286 C CA . GLY D 1 87 ? 44.882 -22.271 83.189 1.00 36.49 90 GLY D CA 1
ATOM 4287 C C . GLY D 1 87 ? 44.764 -23.764 83.005 1.00 36.38 90 GLY D C 1
ATOM 4288 O O . GLY D 1 87 ? 44.464 -24.230 81.896 1.00 35.89 90 GLY D O 1
ATOM 4289 N N . CYS D 1 88 ? 44.991 -24.517 84.076 1.00 35.44 91 CYS D N 1
ATOM 4290 C CA . CYS D 1 88 ? 44.873 -25.953 83.994 1.00 36.36 91 CYS D CA 1
ATOM 4291 C C . CYS D 1 88 ? 43.510 -26.464 84.402 1.00 35.31 91 CYS D C 1
ATOM 4292 O O . CYS D 1 88 ? 42.911 -26.000 85.355 1.00 35.06 91 CYS D O 1
ATOM 4295 N N . TYR D 1 89 ? 43.055 -27.451 83.651 1.00 35.05 92 TYR D N 1
ATOM 4296 C CA . TYR D 1 89 ? 41.825 -28.147 83.915 1.00 34.30 92 TYR D CA 1
ATOM 4297 C C . TYR D 1 89 ? 42.208 -29.573 84.256 1.00 34.59 92 TYR D C 1
ATOM 4298 O O . TYR D 1 89 ? 43.166 -30.122 83.698 1.00 32.61 92 TYR D O 1
ATOM 4307 N N . LEU D 1 90 ? 41.460 -30.152 85.188 1.00 35.28 93 LEU D N 1
ATOM 4308 C CA . LEU D 1 90 ? 41.641 -31.532 85.584 1.00 36.29 93 LEU D CA 1
ATOM 4309 C C . LEU D 1 90 ? 40.270 -32.177 85.664 1.00 34.29 93 LEU D C 1
ATOM 4310 O O . LEU D 1 90 ? 39.346 -31.577 86.196 1.00 32.79 93 LEU D O 1
ATOM 4315 N N . TYR D 1 91 ? 40.150 -33.381 85.112 1.00 34.69 94 TYR D N 1
ATOM 4316 C CA . TYR D 1 91 ? 38.950 -34.198 85.239 1.00 34.82 94 TYR D CA 1
ATOM 4317 C C . TYR D 1 91 ? 39.333 -35.417 86.066 1.00 35.61 94 TYR D C 1
ATOM 4318 O O . TYR D 1 91 ? 40.275 -36.141 85.725 1.00 35.38 94 TYR D O 1
ATOM 4327 N N . GLU D 1 92 ? 38.610 -35.639 87.153 1.00 36.74 95 GLU D N 1
ATOM 4328 C CA . GLU D 1 92 ? 38.815 -36.813 88.004 1.00 38.77 95 GLU D CA 1
ATOM 4329 C C . GLU D 1 92 ? 37.563 -37.674 87.999 1.00 36.45 95 GLU D C 1
ATOM 4330 O O . GLU D 1 92 ? 36.502 -37.197 88.359 1.00 36.14 95 GLU D O 1
ATOM 4336 N N . PRO D 1 93 ? 37.673 -38.936 87.593 1.00 36.05 96 PRO D N 1
ATOM 4337 C CA . PRO D 1 93 ? 36.466 -39.751 87.632 1.00 36.71 96 PRO D CA 1
ATOM 4338 C C . PRO D 1 93 ? 36.161 -40.297 89.017 1.00 37.05 96 PRO D C 1
ATOM 4339 O O . PRO D 1 93 ? 37.047 -40.388 89.860 1.00 37.43 96 PRO D O 1
ATOM 4343 N N . GLY D 1 94 ? 34.904 -40.671 89.225 1.00 38.20 97 GLY D N 1
ATOM 4344 C CA . GLY D 1 94 ? 34.458 -41.258 90.483 1.00 38.24 97 GLY D CA 1
ATOM 4345 C C . GLY D 1 94 ? 35.204 -42.538 90.790 1.00 37.72 97 GLY D C 1
ATOM 4346 O O . GLY D 1 94 ? 35.591 -43.270 89.892 1.00 36.50 97 GLY D O 1
ATOM 4347 N N . GLY D 1 95 ? 35.426 -42.783 92.074 1.00 38.38 98 GLY D N 1
ATOM 4348 C CA . GLY D 1 95 ? 36.142 -43.964 92.524 1.00 39.15 98 GLY D CA 1
ATOM 4349 C C . GLY D 1 95 ? 37.629 -43.759 92.732 1.00 40.07 98 GLY D C 1
ATOM 4350 O O . GLY D 1 95 ? 38.309 -44.678 93.167 1.00 40.88 98 GLY D O 1
ATOM 4351 N N . SER D 1 96 ? 38.146 -42.569 92.436 1.00 41.15 99 SER D N 1
ATOM 4352 C CA . SER D 1 96 ? 39.579 -42.306 92.609 1.00 42.18 99 SER D CA 1
ATOM 4353 C C . SER D 1 96 ? 39.885 -41.755 94.002 1.00 42.54 99 SER D C 1
ATOM 4354 O O . SER D 1 96 ? 39.051 -41.088 94.617 1.00 42.18 99 SER D O 1
ATOM 4357 N N . ILE D 1 97 ? 41.089 -42.050 94.486 1.00 42.59 100 ILE D N 1
ATOM 4358 C CA . ILE D 1 97 ? 41.558 -41.543 95.769 1.00 41.83 100 ILE D CA 1
ATOM 4359 C C . ILE D 1 97 ? 42.795 -40.651 95.528 1.00 41.41 100 ILE D C 1
ATOM 4360 O O . ILE D 1 97 ? 43.760 -41.064 94.879 1.00 41.56 100 ILE D O 1
ATOM 4365 N N . HIS D 1 98 ? 42.726 -39.413 96.021 1.00 41.90 101 HIS D N 1
ATOM 4366 C CA . HIS D 1 98 ? 43.800 -38.430 95.848 1.00 43.65 101 HIS D CA 1
ATOM 4367 C C . HIS D 1 98 ? 44.071 -37.574 97.090 1.00 41.64 101 HIS D C 1
ATOM 4368 O O . HIS D 1 98 ? 43.188 -37.371 97.928 1.00 41.20 101 HIS D O 1
ATOM 4375 N N . GLN D 1 99 ? 45.298 -37.058 97.177 1.00 38.82 102 GLN D N 1
ATOM 4376 C CA . GLN D 1 99 ? 45.712 -36.196 98.283 1.00 37.64 102 GLN D CA 1
ATOM 4377 C C . GLN D 1 99 ? 46.261 -34.859 97.775 1.00 36.58 102 GLN D C 1
ATOM 4378 O O . GLN D 1 99 ? 47.304 -34.826 97.121 1.00 35.53 102 GLN D O 1
ATOM 4384 N N . PHE D 1 100 ? 45.572 -33.770 98.135 1.00 36.09 103 PHE D N 1
ATOM 4385 C CA . PHE D 1 100 ? 45.898 -32.407 97.698 1.00 35.47 103 PHE D CA 1
ATOM 4386 C C . PHE D 1 100 ? 47.067 -31.792 98.454 1.00 34.80 103 PHE D C 1
ATOM 4387 O O . PHE D 1 100 ? 47.107 -31.877 99.682 1.00 34.64 103 PHE D O 1
ATOM 4395 N N . ASN D 1 101 ? 47.993 -31.154 97.726 1.00 34.15 104 ASN D N 1
ATOM 4396 C CA . ASN D 1 101 ? 49.172 -30.499 98.331 1.00 34.49 104 ASN D CA 1
ATOM 4397 C C . ASN D 1 101 ? 49.498 -29.174 97.675 1.00 34.18 104 ASN D C 1
ATOM 4398 O O . ASN D 1 101 ? 49.437 -29.084 96.456 1.00 33.73 104 ASN D O 1
ATOM 4403 N N . THR D 1 102 ? 49.855 -28.160 98.458 1.00 34.30 105 THR D N 1
ATOM 4404 C CA . THR D 1 102 ? 50.403 -26.915 97.887 1.00 34.42 105 THR D CA 1
ATOM 4405 C C . THR D 1 102 ? 51.855 -26.892 98.317 1.00 34.49 105 THR D C 1
ATOM 4406 O O . THR D 1 102 ? 52.136 -26.947 99.504 1.00 33.71 105 THR D O 1
ATOM 4410 N N . PRO D 1 103 ? 52.788 -26.852 97.358 1.00 35.76 106 PRO D N 1
ATOM 4411 C CA . PRO D 1 103 ? 54.190 -26.794 97.742 1.00 35.88 106 PRO D CA 1
ATOM 4412 C C . PRO D 1 103 ? 54.514 -25.725 98.798 1.00 36.79 106 PRO D C 1
ATOM 4413 O O . PRO D 1 103 ? 53.835 -24.693 98.879 1.00 36.32 106 PRO D O 1
ATOM 4417 N N . ARG D 1 104 ? 55.534 -25.996 99.611 1.00 38.17 107 ARG D N 1
ATOM 4418 C CA . ARG D 1 104 ? 56.008 -25.046 100.624 1.00 39.96 107 ARG D CA 1
ATOM 4419 C C . ARG D 1 104 ? 56.673 -23.802 100.028 1.00 40.04 107 ARG D C 1
ATOM 4420 O O . ARG D 1 104 ? 56.718 -22.762 100.684 1.00 40.60 107 ARG D O 1
ATOM 4428 N N . ASP D 1 105 ? 57.199 -23.910 98.806 1.00 39.86 108 ASP D N 1
ATOM 4429 C CA . ASP D 1 105 ? 57.841 -22.772 98.143 1.00 39.76 108 ASP D CA 1
ATOM 4430 C C . ASP D 1 105 ? 56.896 -21.935 97.257 1.00 39.18 108 ASP D C 1
ATOM 4431 O O . ASP D 1 105 ? 57.362 -21.091 96.502 1.00 39.73 108 ASP D O 1
ATOM 4436 N N . ASN D 1 106 ? 55.587 -22.175 97.331 1.00 38.53 109 ASN D N 1
ATOM 4437 C CA . ASN D 1 106 ? 54.635 -21.302 96.656 1.00 38.61 109 ASN D CA 1
ATOM 4438 C C . ASN D 1 106 ? 54.781 -19.915 97.280 1.00 39.21 109 ASN D C 1
ATOM 4439 O O . ASN D 1 106 ? 54.962 -19.812 98.488 1.00 39.16 109 ASN D O 1
ATOM 4444 N N . GLU D 1 107 ? 54.726 -18.853 96.481 1.00 40.13 110 GLU D N 1
ATOM 4445 C CA . GLU D 1 107 ? 54.878 -17.518 97.051 1.00 41.73 110 GLU D CA 1
ATOM 4446 C C . GLU D 1 107 ? 53.553 -16.873 97.451 1.00 40.97 110 GLU D C 1
ATOM 4447 O O . GLU D 1 107 ? 53.485 -16.201 98.478 1.00 42.89 110 GLU D O 1
ATOM 4453 N N . GLY D 1 108 ? 52.504 -17.075 96.675 1.00 39.41 111 GLY D N 1
ATOM 4454 C CA . GLY D 1 108 ? 51.225 -16.494 97.040 1.00 38.93 111 GLY D CA 1
ATOM 4455 C C . GLY D 1 108 ? 50.149 -17.522 97.264 1.00 38.60 111 GLY D C 1
ATOM 4456 O O . GLY D 1 108 ? 50.402 -18.630 97.725 1.00 38.93 111 GLY D O 1
ATOM 4457 N N . GLN D 1 109 ? 48.931 -17.141 96.932 1.00 38.25 112 GLN D N 1
ATOM 4458 C CA . GLN D 1 109 ? 47.788 -18.019 97.083 1.00 38.17 112 GLN D CA 1
ATOM 4459 C C . GLN D 1 109 ? 47.597 -18.863 95.828 1.00 38.08 112 GLN D C 1
ATOM 4460 O O . GLN D 1 109 ? 48.042 -18.465 94.741 1.00 38.43 112 GLN D O 1
ATOM 4466 N N . THR D 1 110 ? 46.973 -20.031 96.005 1.00 37.28 113 THR D N 1
ATOM 4467 C CA . THR D 1 110 ? 46.617 -20.926 94.903 1.00 36.37 113 THR D CA 1
ATOM 4468 C C . THR D 1 110 ? 45.091 -20.885 94.842 1.00 36.44 113 THR D C 1
ATOM 4469 O O . THR D 1 110 ? 44.418 -21.271 95.795 1.00 37.24 113 THR D O 1
ATOM 4473 N N . GLU D 1 111 ? 44.563 -20.396 93.726 1.00 36.72 114 GLU D N 1
ATOM 4474 C CA . GLU D 1 111 ? 43.129 -20.201 93.539 1.00 36.87 114 GLU D CA 1
ATOM 4475 C C . GLU D 1 111 ? 42.542 -21.209 92.576 1.00 36.05 114 GLU D C 1
ATOM 4476 O O . GLU D 1 111 ? 43.069 -21.386 91.480 1.00 36.86 114 GLU D O 1
ATOM 4482 N N . VAL D 1 112 ? 41.464 -21.876 92.982 1.00 35.25 115 VAL D N 1
ATOM 4483 C CA . VAL D 1 112 ? 40.799 -22.869 92.117 1.00 34.98 115 VAL D CA 1
ATOM 4484 C C . VAL D 1 112 ? 39.293 -22.757 92.197 1.00 35.27 115 VAL D C 1
ATOM 4485 O O . VAL D 1 112 ? 38.739 -22.197 93.148 1.00 35.04 115 VAL D O 1
ATOM 4489 N N . ILE D 1 113 ? 38.646 -23.300 91.173 1.00 35.59 116 ILE D N 1
ATOM 4490 C CA . ILE D 1 113 ? 37.194 -23.393 91.112 1.00 35.93 116 ILE D CA 1
ATOM 4491 C C . ILE D 1 113 ? 36.881 -24.848 90.741 1.00 36.50 116 ILE D C 1
ATOM 4492 O O . ILE D 1 113 ? 37.566 -25.446 89.902 1.00 37.03 116 ILE D O 1
ATOM 4497 N N . PHE D 1 114 ? 35.880 -25.441 91.377 1.00 36.95 117 PHE D N 1
ATOM 4498 C CA . PHE D 1 114 ? 35.559 -26.834 91.062 1.00 37.93 117 PHE D CA 1
ATOM 4499 C C . PHE D 1 114 ? 34.119 -27.223 91.252 1.00 38.17 117 PHE D C 1
ATOM 4500 O O . PHE D 1 114 ? 33.352 -26.548 91.917 1.00 37.38 117 PHE D O 1
ATOM 4516 N N . LEU D 1 116 ? 32.129 -30.692 92.402 1.00 38.55 119 LEU D N 1
ATOM 4517 C CA . LEU D 1 116 ? 32.282 -32.016 92.986 1.00 38.40 119 LEU D CA 1
ATOM 4518 C C . LEU D 1 116 ? 30.925 -32.689 93.032 1.00 36.92 119 LEU D C 1
ATOM 4519 O O . LEU D 1 116 ? 29.994 -32.187 93.652 1.00 37.39 119 LEU D O 1
ATOM 4524 N N . SER D 1 117 ? 30.808 -33.808 92.341 1.00 36.97 120 SER D N 1
ATOM 4525 C CA . SER D 1 117 ? 29.580 -34.582 92.368 1.00 37.90 120 SER D CA 1
ATOM 4526 C C . SER D 1 117 ? 29.761 -35.770 93.279 1.00 37.96 120 SER D C 1
ATOM 4527 O O . SER D 1 117 ? 30.850 -36.327 93.380 1.00 38.56 120 SER D O 1
ATOM 4530 N N . GLY D 1 118 ? 28.690 -36.149 93.953 1.00 38.45 121 GLY D N 1
ATOM 4531 C CA . GLY D 1 118 ? 28.741 -37.249 94.894 1.00 39.43 121 GLY D CA 1
ATOM 4532 C C . GLY D 1 118 ? 29.295 -36.763 96.214 1.00 40.29 121 GLY D C 1
ATOM 4533 O O . GLY D 1 118 ? 29.209 -35.573 96.540 1.00 41.31 121 GLY D O 1
ATOM 4534 N N . CYS D 1 119 ? 29.869 -37.689 96.973 1.00 40.91 122 CYS D N 1
ATOM 4535 C CA . CYS D 1 119 ? 30.415 -37.352 98.260 1.00 41.81 122 CYS D CA 1
ATOM 4536 C C . CYS D 1 119 ? 31.854 -37.748 98.257 1.00 40.98 122 CYS D C 1
ATOM 4537 O O . CYS D 1 119 ? 32.320 -38.476 97.387 1.00 40.88 122 CYS D O 1
ATOM 4540 N N . ASN D 1 120 ? 32.517 -37.281 99.298 1.00 40.44 123 ASN D N 1
ATOM 4541 C CA . ASN D 1 120 ? 33.909 -37.415 99.464 1.00 41.28 123 ASN D CA 1
ATOM 4542 C C . ASN D 1 120 ? 34.072 -38.113 100.813 1.00 39.83 123 ASN D C 1
ATOM 4543 O O . ASN D 1 120 ? 33.569 -37.624 101.813 1.00 40.53 123 ASN D O 1
ATOM 4548 N N . VAL D 1 121 ? 34.692 -39.293 100.817 1.00 38.54 124 VAL D N 1
ATOM 4549 C CA . VAL D 1 121 ? 34.918 -40.073 102.032 1.00 37.64 124 VAL D CA 1
ATOM 4550 C C . VAL D 1 121 ? 36.357 -39.801 102.360 1.00 38.47 124 VAL D C 1
ATOM 4551 O O . VAL D 1 121 ? 37.183 -39.763 101.445 1.00 38.24 124 VAL D O 1
ATOM 4555 N N . ASN D 1 122 ? 36.660 -39.599 103.643 1.00 39.30 125 ASN D N 1
ATOM 4556 C CA . ASN D 1 122 ? 38.027 -39.297 104.066 1.00 39.10 125 ASN D CA 1
ATOM 4557 C C . ASN D 1 122 ? 38.691 -40.469 104.753 1.00 38.32 125 ASN D C 1
ATOM 4558 O O . ASN D 1 122 ? 38.034 -41.213 105.497 1.00 37.88 125 ASN D O 1
ATOM 4563 N N . PHE D 1 123 ? 39.986 -40.630 104.458 1.00 38.41 126 PHE D N 1
ATOM 4564 C CA . PHE D 1 123 ? 40.832 -41.660 105.067 1.00 39.32 126 PHE D CA 1
ATOM 4565 C C . PHE D 1 123 ? 42.217 -41.073 105.390 1.00 40.06 126 PHE D C 1
ATOM 4566 O O . PHE D 1 123 ? 42.544 -39.943 104.995 1.00 38.74 126 PHE D O 1
ATOM 4574 N N . THR D 1 124 ? 42.999 -41.865 106.128 1.00 46.31 127 THR D N 1
ATOM 4575 C CA . THR D 1 124 ? 44.406 -41.582 106.441 1.00 49.71 127 THR D CA 1
ATOM 4576 C C . THR D 1 124 ? 45.242 -42.549 105.565 1.00 52.92 127 THR D C 1
ATOM 4577 O O . THR D 1 124 ? 44.671 -43.457 104.937 1.00 54.07 127 THR D O 1
ATOM 4581 N N . GLN D 1 125 ? 46.569 -42.366 105.513 1.00 54.61 128 GLN D N 1
ATOM 4582 C CA . GLN D 1 125 ? 47.454 -43.239 104.702 1.00 54.76 128 GLN D CA 1
ATOM 4583 C C . GLN D 1 125 ? 47.272 -44.713 105.050 1.00 54.72 128 GLN D C 1
ATOM 4584 O O . GLN D 1 125 ? 47.104 -45.546 104.161 1.00 54.63 128 GLN D O 1
ATOM 4590 N N . ASP D 1 126 ? 47.261 -45.029 106.342 1.00 55.50 129 ASP D N 1
ATOM 4591 C CA . ASP D 1 126 ? 47.031 -46.414 106.782 1.00 56.22 129 ASP D CA 1
ATOM 4592 C C . ASP D 1 126 ? 45.557 -46.850 106.599 1.00 56.56 129 ASP D C 1
ATOM 4593 O O . ASP D 1 126 ? 45.184 -47.974 106.957 1.00 56.04 129 ASP D O 1
ATOM 4598 N N . GLY D 1 127 ? 44.734 -45.956 106.041 1.00 56.97 130 GLY D N 1
ATOM 4599 C CA . GLY D 1 127 ? 43.339 -46.231 105.739 1.00 57.28 130 GLY D CA 1
ATOM 4600 C C . GLY D 1 127 ? 42.421 -46.229 106.941 1.00 57.40 130 GLY D C 1
ATOM 4601 O O . GLY D 1 127 ? 41.620 -47.158 107.104 1.00 57.70 130 GLY D O 1
ATOM 4602 N N . THR D 1 128 ? 42.543 -45.213 107.800 1.00 56.61 131 THR D N 1
ATOM 4603 C CA . THR D 1 128 ? 41.649 -45.107 108.953 1.00 55.62 131 THR D CA 1
ATOM 4604 C C . THR D 1 128 ? 40.319 -44.612 108.382 1.00 54.82 131 THR D C 1
ATOM 4605 O O . THR D 1 128 ? 40.256 -43.534 107.773 1.00 53.07 131 THR D O 1
ATOM 4607 N N . TYR D 1 129 ? 39.277 -45.433 108.538 1.00 53.96 132 TYR D N 1
ATOM 4608 C CA . TYR D 1 129 ? 37.952 -45.128 108.006 1.00 53.07 132 TYR D CA 1
ATOM 4609 C C . TYR D 1 129 ? 37.273 -44.010 108.777 1.00 52.16 132 TYR D C 1
ATOM 4610 O O . TYR D 1 129 ? 36.475 -44.277 109.671 1.00 52.28 132 TYR D O 1
ATOM 4611 N N . LEU D 1 130 ? 37.592 -42.765 108.417 1.00 51.14 133 LEU D N 1
ATOM 4612 C CA . LEU D 1 130 ? 37.031 -41.580 109.077 1.00 50.15 133 LEU D CA 1
ATOM 4613 C C . LEU D 1 130 ? 35.530 -41.413 108.764 1.00 49.63 133 LEU D C 1
ATOM 4614 O O . LEU D 1 130 ? 34.782 -42.396 108.627 1.00 47.57 133 LEU D O 1
ATOM 4619 N N . GLY D 1 131 ? 35.098 -40.158 108.644 1.00 49.49 134 GLY D N 1
ATOM 4620 C CA . GLY D 1 131 ? 33.718 -39.839 108.372 1.00 47.70 134 GLY D CA 1
ATOM 4621 C C . GLY D 1 131 ? 33.309 -39.860 106.912 1.00 44.59 134 GLY D C 1
ATOM 4622 O O . GLY D 1 131 ? 33.396 -40.902 106.253 1.00 45.97 134 GLY D O 1
ATOM 4623 N N . LEU D 1 132 ? 32.884 -38.689 106.426 1.00 38.66 135 LEU D N 1
ATOM 4624 C CA . LEU D 1 132 ? 32.298 -38.519 105.109 1.00 37.71 135 LEU D CA 1
ATOM 4625 C C . LEU D 1 132 ? 31.973 -37.042 104.875 1.00 37.61 135 LEU D C 1
ATOM 4626 O O . LEU D 1 132 ? 31.350 -36.417 105.712 1.00 37.50 135 LEU D O 1
ATOM 4631 N N . SER D 1 133 ? 32.348 -36.483 103.737 1.00 38.86 136 SER D N 1
ATOM 4632 C CA . SER D 1 133 ? 32.050 -35.068 103.469 1.00 40.92 136 SER D CA 1
ATOM 4633 C C . SER D 1 133 ? 31.316 -34.833 102.141 1.00 41.39 136 SER D C 1
ATOM 4634 O O . SER D 1 133 ? 31.937 -34.623 101.100 1.00 42.19 136 SER D O 1
ATOM 4637 N N . ASP D 1 134 ? 29.984 -34.855 102.207 1.00 41.90 137 ASP D N 1
ATOM 4638 C CA . ASP D 1 134 ? 29.124 -34.590 101.045 1.00 41.67 137 ASP D CA 1
ATOM 4639 C C . ASP D 1 134 ? 28.758 -33.093 101.026 1.00 41.13 137 ASP D C 1
ATOM 4640 O O . ASP D 1 134 ? 29.256 -32.324 101.848 1.00 41.23 137 ASP D O 1
ATOM 4645 N N . ALA D 1 135 ? 27.896 -32.690 100.096 1.00 40.98 138 ALA D N 1
ATOM 4646 C CA . ALA D 1 135 ? 27.448 -31.298 99.981 1.00 40.24 138 ALA D CA 1
ATOM 4647 C C . ALA D 1 135 ? 26.768 -30.820 101.260 1.00 39.82 138 ALA D C 1
ATOM 4648 O O . ALA D 1 135 ? 26.991 -29.692 101.695 1.00 40.62 138 ALA D O 1
ATOM 4650 N N . GLY D 1 136 ? 25.961 -31.689 101.863 1.00 39.32 139 GLY D N 1
ATOM 4651 C CA . GLY D 1 136 ? 25.269 -31.380 103.117 1.00 39.24 139 GLY D CA 1
ATOM 4652 C C . GLY D 1 136 ? 26.186 -31.040 104.283 1.00 39.02 139 GLY D C 1
ATOM 4653 O O . GLY D 1 136 ? 25.953 -30.053 104.977 1.00 39.57 139 GLY D O 1
ATOM 4654 N N . VAL D 1 137 ? 27.220 -31.856 104.495 1.00 38.37 140 VAL D N 1
ATOM 4655 C CA . VAL D 1 137 ? 28.197 -31.610 105.561 1.00 37.52 140 VAL D CA 1
ATOM 4656 C C . VAL D 1 137 ? 28.873 -30.254 105.354 1.00 37.36 140 VAL D C 1
ATOM 4657 O O . VAL D 1 137 ? 28.892 -29.415 106.260 1.00 37.39 140 VAL D O 1
ATOM 4661 N N . ILE D 1 138 ? 29.402 -30.042 104.150 1.00 37.04 141 ILE D N 1
ATOM 4662 C CA . ILE D 1 138 ? 30.076 -28.793 103.826 1.00 36.76 141 ILE D CA 1
ATOM 4663 C C . ILE D 1 138 ? 29.099 -27.631 103.990 1.00 37.78 141 ILE D C 1
ATOM 4664 O O . ILE D 1 138 ? 29.482 -26.592 104.508 1.00 39.71 141 ILE D O 1
ATOM 4669 N N . LYS D 1 139 ? 27.839 -27.808 103.582 1.00 37.70 142 LYS D N 1
ATOM 4670 C CA . LYS D 1 139 ? 26.823 -26.749 103.723 1.00 37.15 142 LYS D CA 1
ATOM 4671 C C . LYS D 1 139 ? 26.627 -26.338 105.186 1.00 37.72 142 LYS D C 1
ATOM 4672 O O . LYS D 1 139 ? 26.493 -25.149 105.491 1.00 37.60 142 LYS D O 1
ATOM 4678 N N . ASN D 1 140 ? 26.595 -27.319 106.085 1.00 37.62 143 ASN D N 1
ATOM 4679 C CA . ASN D 1 140 ? 26.465 -27.021 107.497 1.00 37.99 143 ASN D CA 1
ATOM 4680 C C . ASN D 1 140 ? 27.645 -26.208 107.981 1.00 37.45 143 ASN D C 1
ATOM 4681 O O . ASN D 1 140 ? 27.464 -25.272 108.754 1.00 37.48 143 ASN D O 1
ATOM 4686 N N . TRP D 1 141 ? 28.847 -26.545 107.531 1.00 36.78 144 TRP D N 1
ATOM 4687 C CA . TRP D 1 141 ? 30.005 -25.775 107.944 1.00 38.01 144 TRP D CA 1
ATOM 4688 C C . TRP D 1 141 ? 29.933 -24.347 107.375 1.00 37.57 144 TRP D C 1
ATOM 4689 O O . TRP D 1 141 ? 30.214 -23.373 108.073 1.00 38.92 144 TRP D O 1
ATOM 4700 N N . VAL D 1 142 ? 29.558 -24.237 106.109 1.00 36.14 145 VAL D N 1
ATOM 4701 C CA . VAL D 1 142 ? 29.428 -22.950 105.453 1.00 34.88 145 VAL D CA 1
ATOM 4702 C C . VAL D 1 142 ? 28.440 -22.034 106.170 1.00 35.74 145 VAL D C 1
ATOM 4703 O O . VAL D 1 142 ? 28.766 -20.890 106.482 1.00 36.78 145 VAL D O 1
ATOM 4707 N N . ASP D 1 143 ? 27.251 -22.542 106.453 1.00 36.44 146 ASP D N 1
ATOM 4708 C CA . ASP D 1 143 ? 26.224 -21.752 107.136 1.00 37.38 146 ASP D CA 1
ATOM 4709 C C . ASP D 1 143 ? 26.660 -21.266 108.535 1.00 38.02 146 ASP D C 1
ATOM 4710 O O . ASP D 1 143 ? 26.266 -20.180 108.973 1.00 38.21 146 ASP D O 1
ATOM 4715 N N . ARG D 1 144 ? 27.479 -22.069 109.210 1.00 38.62 147 ARG D N 1
ATOM 4716 C CA . ARG D 1 144 ? 27.973 -21.752 110.544 1.00 40.75 147 ARG D CA 1
ATOM 4717 C C . ARG D 1 144 ? 29.164 -20.804 110.474 1.00 39.96 147 ARG D C 1
ATOM 4718 O O . ARG D 1 144 ? 29.358 -19.982 111.360 1.00 40.30 147 ARG D O 1
ATOM 4726 N N . ALA D 1 145 ? 29.968 -20.928 109.425 1.00 39.14 148 ALA D N 1
ATOM 4727 C CA . ALA D 1 145 ? 31.099 -20.031 109.229 1.00 38.11 148 ALA D CA 1
ATOM 4728 C C . ALA D 1 145 ? 30.585 -18.619 108.920 1.00 38.26 148 ALA D C 1
ATOM 4729 O O . ALA D 1 145 ? 31.095 -17.648 109.464 1.00 37.40 148 ALA D O 1
ATOM 4731 N N . ILE D 1 146 ? 29.583 -18.528 108.037 1.00 38.71 149 ILE D N 1
ATOM 4732 C CA . ILE D 1 146 ? 28.926 -17.259 107.677 1.00 38.13 149 ILE D CA 1
ATOM 4733 C C . ILE D 1 146 ? 28.474 -16.492 108.914 1.00 39.11 149 ILE D C 1
ATOM 4734 O O . ILE D 1 146 ? 28.697 -15.285 109.045 1.00 39.58 149 ILE D O 1
ATOM 4739 N N . ARG D 1 147 ? 27.838 -17.225 109.817 1.00 39.49 150 ARG D N 1
ATOM 4740 C CA . ARG D 1 147 ? 27.323 -16.686 111.051 1.00 39.99 150 ARG D CA 1
ATOM 4741 C C . ARG D 1 147 ? 28.507 -16.308 111.968 1.00 39.47 150 ARG D C 1
ATOM 4742 O O . ARG D 1 147 ? 28.649 -15.154 112.353 1.00 39.21 150 ARG D O 1
ATOM 4750 N N . GLU D 1 148 ? 29.399 -17.261 112.227 1.00 39.64 151 GLU D N 1
ATOM 4751 C CA . GLU D 1 148 ? 30.528 -17.074 113.156 1.00 39.61 151 GLU D CA 1
ATOM 4752 C C . GLU D 1 148 ? 31.632 -16.101 112.721 1.00 38.55 151 GLU D C 1
ATOM 4753 O O . GLU D 1 148 ? 32.353 -15.553 113.563 1.00 38.15 151 GLU D O 1
ATOM 4759 N N . GLN D 1 149 ? 31.781 -15.896 111.419 1.00 38.05 152 GLN D N 1
ATOM 4760 C CA . GLN D 1 149 ? 32.775 -14.950 110.899 1.00 37.29 152 GLN D CA 1
ATOM 4761 C C . GLN D 1 149 ? 32.125 -13.619 110.505 1.00 37.56 152 GLN D C 1
ATOM 4762 O O . GLN D 1 149 ? 32.782 -12.737 109.937 1.00 36.28 152 GLN D O 1
ATOM 4768 N N . ASP D 1 150 ? 30.829 -13.497 110.801 1.00 38.46 153 ASP D N 1
ATOM 4769 C CA . ASP D 1 150 ? 30.049 -12.302 110.516 1.00 39.31 153 ASP D CA 1
ATOM 4770 C C . ASP D 1 150 ? 30.185 -11.903 109.039 1.00 38.66 153 ASP D C 1
ATOM 4771 O O . ASP D 1 150 ? 30.273 -10.728 108.698 1.00 38.09 153 ASP D O 1
ATOM 4776 N N . ASN D 1 151 ? 30.179 -12.910 108.169 1.00 38.81 154 ASN D N 1
ATOM 4777 C CA . ASN D 1 151 ? 30.335 -12.706 106.734 1.00 38.43 154 ASN D CA 1
ATOM 4778 C C . ASN D 1 151 ? 28.970 -12.481 106.090 1.00 38.60 154 ASN D C 1
ATOM 4779 O O . ASN D 1 151 ? 28.025 -13.212 106.363 1.00 40.02 154 ASN D O 1
ATOM 4784 N N . GLY D 1 152 ? 28.888 -11.484 105.218 1.00 37.67 155 GLY D N 1
ATOM 4785 C CA . GLY D 1 152 ? 27.644 -11.125 104.545 1.00 37.46 155 GLY D CA 1
ATOM 4786 C C . GLY D 1 152 ? 27.513 -11.657 103.133 1.00 37.29 155 GLY D C 1
ATOM 4787 O O . GLY D 1 152 ? 26.805 -11.073 102.315 1.00 37.46 155 GLY D O 1
ATOM 4788 N N . LEU D 1 153 ? 28.162 -12.778 102.840 1.00 37.04 156 LEU D N 1
ATOM 4789 C CA . LEU D 1 153 ? 28.092 -13.353 101.508 1.00 36.68 156 LEU D CA 1
ATOM 4790 C C . LEU D 1 153 ? 26.830 -14.199 101.409 1.00 36.87 156 LEU D C 1
ATOM 4791 O O . LEU D 1 153 ? 26.218 -14.549 102.410 1.00 35.58 156 LEU D O 1
ATOM 4796 N N . ARG D 1 154 ? 26.428 -14.497 100.186 1.00 38.32 157 ARG D N 1
ATOM 4797 C CA . ARG D 1 154 ? 25.288 -15.362 99.935 1.00 39.31 157 ARG D CA 1
ATOM 4798 C C . ARG D 1 154 ? 25.691 -16.289 98.813 1.00 38.59 157 ARG D C 1
ATOM 4799 O O . ARG D 1 154 ? 26.583 -15.965 98.016 1.00 38.52 157 ARG D O 1
ATOM 4807 N N . TYR D 1 155 ? 25.050 -17.454 98.778 1.00 37.46 158 TYR D N 1
ATOM 4808 C CA . TYR D 1 155 ? 25.339 -18.462 97.776 1.00 36.45 158 TYR D CA 1
ATOM 4809 C C . TYR D 1 155 ? 24.033 -19.082 97.345 1.00 35.87 158 TYR D C 1
ATOM 4810 O O . TYR D 1 155 ? 22.987 -18.774 97.900 1.00 35.30 158 TYR D O 1
ATOM 4819 N N . ILE D 1 156 ? 24.088 -19.956 96.352 1.00 35.16 159 ILE D N 1
ATOM 4820 C CA . ILE D 1 156 ? 22.876 -20.557 95.832 1.00 34.55 159 ILE D CA 1
ATOM 4821 C C . ILE D 1 156 ? 22.745 -21.976 96.321 1.00 34.09 159 ILE D C 1
ATOM 4822 O O . ILE D 1 156 ? 23.696 -22.748 96.237 1.00 34.54 159 ILE D O 1
ATOM 4827 N N . ALA D 1 157 ? 21.574 -22.315 96.838 1.00 32.69 160 ALA D N 1
ATOM 4828 C CA . ALA D 1 157 ? 21.334 -23.660 97.314 1.00 33.09 160 ALA D CA 1
ATOM 4829 C C . ALA D 1 157 ? 20.044 -24.200 96.722 1.00 33.55 160 ALA D C 1
ATOM 4830 O O . ALA D 1 157 ? 19.123 -23.440 96.431 1.00 33.25 160 ALA D O 1
ATOM 4832 N N . ALA D 1 158 ? 20.007 -25.510 96.499 1.00 34.38 161 ALA D N 1
ATOM 4833 C CA . ALA D 1 158 ? 18.805 -26.188 96.025 1.00 35.26 161 ALA D CA 1
ATOM 4834 C C . ALA D 1 158 ? 18.126 -26.750 97.268 1.00 36.04 161 ALA D C 1
ATOM 4835 O O . ALA D 1 158 ? 18.792 -27.354 98.116 1.00 38.06 161 ALA D O 1
ATOM 4837 N N . ALA D 1 159 ? 16.818 -26.533 97.390 1.00 37.18 162 ALA D N 1
ATOM 4838 C CA . ALA D 1 159 ? 16.037 -27.029 98.542 1.00 37.08 162 ALA D CA 1
ATOM 4839 C C . ALA D 1 159 ? 15.606 -28.479 98.306 1.00 36.10 162 ALA D C 1
ATOM 4840 O O . ALA D 1 159 ? 15.594 -28.958 97.177 1.00 34.35 162 ALA D O 1
ATOM 4842 N N . VAL D 1 160 ? 15.236 -29.160 99.384 1.00 36.44 163 VAL D N 1
ATOM 4843 C CA . VAL D 1 160 ? 14.880 -30.567 99.318 1.00 35.77 163 VAL D CA 1
ATOM 4844 C C . VAL D 1 160 ? 13.594 -30.772 98.523 1.00 35.43 163 VAL D C 1
ATOM 4845 O O . VAL D 1 160 ? 12.666 -29.973 98.638 1.00 35.87 163 VAL D O 1
ATOM 4849 N N . PRO D 1 161 ? 13.556 -31.799 97.663 1.00 34.58 164 PRO D N 1
ATOM 4850 C CA . PRO D 1 161 ? 12.300 -32.073 96.988 1.00 34.84 164 PRO D CA 1
ATOM 4851 C C . PRO D 1 161 ? 11.177 -32.483 97.950 1.00 33.84 164 PRO D C 1
ATOM 4852 O O . PRO D 1 161 ? 11.429 -33.036 99.018 1.00 33.75 164 PRO D O 1
ATOM 4856 N N . THR D 1 162 ? 9.949 -32.182 97.559 1.00 32.96 165 THR D N 1
ATOM 4857 C CA . THR D 1 162 ? 8.781 -32.505 98.342 1.00 33.97 165 THR D CA 1
ATOM 4858 C C . THR D 1 162 ? 7.648 -32.873 97.402 1.00 33.29 165 THR D C 1
ATOM 4859 O O . THR D 1 162 ? 7.810 -32.889 96.196 1.00 33.16 165 THR D O 1
ATOM 4863 N N . TYR D 1 163 ? 6.492 -33.175 97.952 1.00 33.72 166 TYR D N 1
ATOM 4864 C CA . TYR D 1 163 ? 5.348 -33.418 97.113 1.00 34.37 166 TYR D CA 1
ATOM 4865 C C . TYR D 1 163 ? 4.953 -32.111 96.426 1.00 35.43 166 TYR D C 1
ATOM 4866 O O . TYR D 1 163 ? 5.085 -31.037 97.010 1.00 35.72 166 TYR D O 1
ATOM 4875 N N . ALA D 1 164 ? 4.479 -32.212 95.187 1.00 36.62 167 ALA D N 1
ATOM 4876 C CA . ALA D 1 164 ? 4.076 -31.051 94.391 1.00 36.95 167 ALA D CA 1
ATOM 4877 C C . ALA D 1 164 ? 2.879 -30.339 94.995 1.00 38.23 167 ALA D C 1
ATOM 4878 O O . ALA D 1 164 ? 1.971 -31.000 95.485 1.00 38.48 167 ALA D O 1
ATOM 4880 N N . ALA D 1 165 ? 2.877 -29.000 94.953 1.00 40.32 168 ALA D N 1
ATOM 4881 C CA . ALA D 1 165 ? 1.754 -28.197 95.475 1.00 41.65 168 ALA D CA 1
ATOM 4882 C C . ALA D 1 165 ? 0.435 -28.559 94.758 1.00 43.53 168 ALA D C 1
ATOM 4883 O O . ALA D 1 165 ? -0.665 -28.502 95.329 1.00 44.14 168 ALA D O 1
ATOM 4886 N N . THR E 1 5 ? 89.459 -19.882 74.232 1.00 41.85 8 THR E N 1
ATOM 4887 C CA . THR E 1 5 ? 89.882 -19.854 72.791 1.00 43.88 8 THR E CA 1
ATOM 4888 C C . THR E 1 5 ? 90.385 -18.498 72.348 1.00 45.72 8 THR E C 1
ATOM 4889 O O . THR E 1 5 ? 91.552 -18.360 71.983 1.00 45.48 8 THR E O 1
ATOM 4893 N N . HIS E 1 6 ? 89.493 -17.511 72.332 1.00 48.27 9 HIS E N 1
ATOM 4894 C CA . HIS E 1 6 ? 89.868 -16.150 71.951 1.00 51.16 9 HIS E CA 1
ATOM 4895 C C . HIS E 1 6 ? 89.296 -15.175 72.972 1.00 51.30 9 HIS E C 1
ATOM 4896 O O . HIS E 1 6 ? 88.194 -15.386 73.487 1.00 50.99 9 HIS E O 1
ATOM 4903 N N . GLN E 1 7 ? 90.069 -14.136 73.286 1.00 52.12 10 GLN E N 1
ATOM 4904 C CA . GLN E 1 7 ? 89.634 -13.096 74.216 1.00 52.79 10 GLN E CA 1
ATOM 4905 C C . GLN E 1 7 ? 88.913 -12.054 73.385 1.00 52.31 10 GLN E C 1
ATOM 4906 O O . GLN E 1 7 ? 89.363 -11.742 72.283 1.00 51.64 10 GLN E O 1
ATOM 4912 N N . GLU E 1 8 ? 87.783 -11.549 73.882 1.00 52.80 11 GLU E N 1
ATOM 4913 C CA . GLU E 1 8 ? 87.043 -10.492 73.176 1.00 54.07 11 GLU E CA 1
ATOM 4914 C C . GLU E 1 8 ? 87.877 -9.219 73.202 1.00 51.59 11 GLU E C 1
ATOM 4915 O O . GLU E 1 8 ? 88.510 -8.917 74.212 1.00 52.14 11 GLU E O 1
ATOM 4921 N N . LYS E 1 9 ? 87.925 -8.514 72.079 1.00 48.30 12 LYS E N 1
ATOM 4922 C CA . LYS E 1 9 ? 88.620 -7.237 72.017 1.00 46.31 12 LYS E CA 1
ATOM 4923 C C . LYS E 1 9 ? 87.550 -6.146 71.985 1.00 44.40 12 LYS E C 1
ATOM 4924 O O . LYS E 1 9 ? 86.347 -6.423 71.864 1.00 43.68 12 LYS E O 1
ATOM 4928 N N . LEU E 1 10 ? 87.996 -4.907 72.143 1.00 42.22 13 LEU E N 1
ATOM 4929 C CA . LEU E 1 10 ? 87.097 -3.773 72.080 1.00 40.28 13 LEU E CA 1
ATOM 4930 C C . LEU E 1 10 ? 86.739 -3.547 70.631 1.00 38.90 13 LEU E C 1
ATOM 4931 O O . LEU E 1 10 ? 87.568 -3.746 69.742 1.00 39.80 13 LEU E O 1
ATOM 4936 N N . LEU E 1 11 ? 85.494 -3.159 70.400 1.00 37.35 14 LEU E N 1
ATOM 4937 C CA . LEU E 1 11 ? 85.058 -2.801 69.081 1.00 36.26 14 LEU E CA 1
ATOM 4938 C C . LEU E 1 11 ? 85.506 -1.350 68.940 1.00 35.86 14 LEU E C 1
ATOM 4939 O O . LEU E 1 11 ? 84.899 -0.451 69.507 1.00 35.57 14 LEU E O 1
ATOM 4944 N N . THR E 1 12 ? 86.594 -1.132 68.211 1.00 35.79 15 THR E N 1
ATOM 4945 C CA . THR E 1 12 ? 87.169 0.208 68.074 1.00 36.62 15 THR E CA 1
ATOM 4946 C C . THR E 1 12 ? 87.491 0.558 66.615 1.00 36.83 15 THR E C 1
ATOM 4947 O O . THR E 1 12 ? 87.759 -0.329 65.810 1.00 39.21 15 THR E O 1
ATOM 4951 N N . VAL E 1 13 ? 87.465 1.850 66.295 1.00 36.12 16 VAL E N 1
ATOM 4952 C CA . VAL E 1 13 ? 87.692 2.342 64.940 1.00 36.20 16 VAL E CA 1
ATOM 4953 C C . VAL E 1 13 ? 88.595 3.579 64.952 1.00 36.69 16 VAL E C 1
ATOM 4954 O O . VAL E 1 13 ? 88.276 4.558 65.628 1.00 38.11 16 VAL E O 1
ATOM 4958 N N . ASP E 1 14 ? 89.697 3.555 64.205 1.00 35.65 17 ASP E N 1
ATOM 4959 C CA . ASP E 1 14 ? 90.616 4.698 64.155 1.00 35.16 17 ASP E CA 1
ATOM 4960 C C . ASP E 1 14 ? 90.471 5.498 62.858 1.00 35.75 17 ASP E C 1
ATOM 4961 O O . ASP E 1 14 ? 91.064 5.137 61.821 1.00 35.61 17 ASP E O 1
ATOM 4966 N N . THR E 1 15 ? 89.769 6.634 62.946 1.00 36.03 18 THR E N 1
ATOM 4967 C CA . THR E 1 15 ? 89.448 7.438 61.761 1.00 35.89 18 THR E CA 1
ATOM 4968 C C . THR E 1 15 ? 90.668 7.981 61.019 1.00 36.48 18 THR E C 1
ATOM 4969 O O . THR E 1 15 ? 90.541 8.403 59.878 1.00 37.94 18 THR E O 1
ATOM 4973 N N . THR E 1 16 ? 91.839 7.964 61.645 1.00 36.71 19 THR E N 1
ATOM 4974 C CA . THR E 1 16 ? 93.072 8.433 60.996 1.00 35.49 19 THR E CA 1
ATOM 4975 C C . THR E 1 16 ? 93.812 7.314 60.227 1.00 35.39 19 THR E C 1
ATOM 4976 O O . THR E 1 16 ? 94.753 7.590 59.494 1.00 36.00 19 THR E O 1
ATOM 4980 N N . ALA E 1 17 ? 93.403 6.062 60.404 1.00 35.24 20 ALA E N 1
ATOM 4981 C CA . ALA E 1 17 ? 94.076 4.917 59.764 1.00 35.01 20 ALA E CA 1
ATOM 4982 C C . ALA E 1 17 ? 93.715 4.677 58.304 1.00 34.88 20 ALA E C 1
ATOM 4983 O O . ALA E 1 17 ? 94.371 3.888 57.642 1.00 35.15 20 ALA E O 1
ATOM 4985 N N . HIS E 1 18 ? 92.653 5.305 57.816 1.00 35.47 21 HIS E N 1
ATOM 4986 C CA . HIS E 1 18 ? 92.187 5.087 56.442 1.00 36.42 21 HIS E CA 1
ATOM 4987 C C . HIS E 1 18 ? 91.565 6.380 55.946 1.00 36.65 21 HIS E C 1
ATOM 4988 O O . HIS E 1 18 ? 91.149 7.213 56.747 1.00 37.88 21 HIS E O 1
ATOM 4995 N N . PRO E 1 19 ? 91.496 6.561 54.622 1.00 37.20 22 PRO E N 1
ATOM 4996 C CA . PRO E 1 19 ? 90.841 7.771 54.155 1.00 36.84 22 PRO E CA 1
ATOM 4997 C C . PRO E 1 19 ? 89.326 7.691 54.326 1.00 36.79 22 PRO E C 1
ATOM 4998 O O . PRO E 1 19 ? 88.759 6.594 54.453 1.00 36.71 22 PRO E O 1
ATOM 5002 N N . PHE E 1 20 ? 88.703 8.864 54.367 1.00 36.00 23 PHE E N 1
ATOM 5003 C CA . PHE E 1 20 ? 87.260 8.993 54.465 1.00 35.82 23 PHE E CA 1
ATOM 5004 C C . PHE E 1 20 ? 86.622 8.576 53.144 1.00 35.28 23 PHE E C 1
ATOM 5005 O O . PHE E 1 20 ? 87.225 8.730 52.095 1.00 36.32 23 PHE E O 1
ATOM 5013 N N . LEU E 1 21 ? 85.411 8.047 53.204 1.00 35.00 24 LEU E N 1
ATOM 5014 C CA . LEU E 1 21 ? 84.695 7.652 52.013 1.00 35.71 24 LEU E CA 1
ATOM 5015 C C . LEU E 1 21 ? 84.256 8.950 51.348 1.00 36.31 24 LEU E C 1
ATOM 5016 O O . LEU E 1 21 ? 83.612 9.782 51.990 1.00 36.37 24 LEU E O 1
ATOM 5021 N N . LYS E 1 22 ? 84.605 9.115 50.074 1.00 36.72 25 LYS E N 1
ATOM 5022 C CA . LYS E 1 22 ? 84.327 10.347 49.338 1.00 36.94 25 LYS E CA 1
ATOM 5023 C C . LYS E 1 22 ? 82.914 10.456 48.753 1.00 35.96 25 LYS E C 1
ATOM 5024 O O . LYS E 1 22 ? 82.382 9.491 48.243 1.00 35.13 25 LYS E O 1
ATOM 5030 N N . ALA E 1 23 ? 82.335 11.655 48.836 1.00 36.18 26 ALA E N 1
ATOM 5031 C CA . ALA E 1 23 ? 81.047 11.991 48.221 1.00 35.75 26 ALA E CA 1
ATOM 5032 C C . ALA E 1 23 ? 79.950 10.969 48.462 1.00 36.28 26 ALA E C 1
ATOM 5033 O O . ALA E 1 23 ? 79.361 10.433 47.539 1.00 36.14 26 ALA E O 1
ATOM 5035 N N . LEU E 1 24 ? 79.650 10.750 49.727 1.00 37.94 27 LEU E N 1
ATOM 5036 C CA . LEU E 1 24 ? 78.649 9.768 50.121 1.00 38.91 27 LEU E CA 1
ATOM 5037 C C . LEU E 1 24 ? 77.263 9.999 49.507 1.00 39.46 27 LEU E C 1
ATOM 5038 O O . LEU E 1 24 ? 76.650 11.060 49.682 1.00 39.82 27 LEU E O 1
ATOM 5043 N N . GLY E 1 25 ? 76.756 8.988 48.817 1.00 39.86 28 GLY E N 1
ATOM 5044 C CA . GLY E 1 25 ? 75.464 9.096 48.149 1.00 40.39 28 GLY E CA 1
ATOM 5045 C C . GLY E 1 25 ? 75.500 9.854 46.836 1.00 40.79 28 GLY E C 1
ATOM 5046 O O . GLY E 1 25 ? 74.491 9.889 46.138 1.00 42.62 28 GLY E O 1
ATOM 5047 N N . GLY E 1 26 ? 76.659 10.397 46.462 1.00 40.33 29 GLY E N 1
ATOM 5048 C CA . GLY E 1 26 ? 76.796 11.215 45.261 1.00 39.92 29 GLY E CA 1
ATOM 5049 C C . GLY E 1 26 ? 76.693 12.695 45.586 1.00 40.39 29 GLY E C 1
ATOM 5050 O O . GLY E 1 26 ? 76.349 13.499 44.717 1.00 41.58 29 GLY E O 1
ATOM 5051 N N . HIS E 1 27 ? 76.997 13.054 46.835 1.00 40.90 30 HIS E N 1
ATOM 5052 C CA . HIS E 1 27 ? 77.012 14.436 47.279 1.00 41.21 30 HIS E CA 1
ATOM 5053 C C . HIS E 1 27 ? 78.462 14.899 47.371 1.00 40.19 30 HIS E C 1
ATOM 5054 O O . HIS E 1 27 ? 79.086 14.816 48.438 1.00 39.84 30 HIS E O 1
ATOM 5061 N N . GLU E 1 28 ? 78.990 15.391 46.254 1.00 39.77 31 GLU E N 1
ATOM 5062 C CA . GLU E 1 28 ? 80.369 15.883 46.195 1.00 39.89 31 GLU E CA 1
ATOM 5063 C C . GLU E 1 28 ? 80.592 16.855 47.358 1.00 38.68 31 GLU E C 1
ATOM 5064 O O . GLU E 1 28 ? 79.748 17.700 47.608 1.00 39.65 31 GLU E O 1
ATOM 5070 N N . GLY E 1 29 ? 81.688 16.686 48.101 1.00 37.73 32 GLY E N 1
ATOM 5071 C CA . GLY E 1 29 ? 82.023 17.574 49.225 1.00 37.48 32 GLY E CA 1
ATOM 5072 C C . GLY E 1 29 ? 81.742 16.981 50.590 1.00 37.74 32 GLY E C 1
ATOM 5073 O O . GLY E 1 29 ? 82.404 17.327 51.563 1.00 37.95 32 GLY E O 1
ATOM 5074 N N . THR E 1 30 ? 80.756 16.086 50.653 1.00 37.85 33 THR E N 1
ATOM 5075 C CA . THR E 1 30 ? 80.383 15.404 51.885 1.00 36.97 33 THR E CA 1
ATOM 5076 C C . THR E 1 30 ? 81.117 14.056 51.989 1.00 37.12 33 THR E C 1
ATOM 5077 O O . THR E 1 30 ? 80.720 13.077 51.356 1.00 37.93 33 THR E O 1
ATOM 5081 N N . ASP E 1 31 ? 82.201 14.028 52.766 1.00 36.86 34 ASP E N 1
ATOM 5082 C CA . ASP E 1 31 ? 82.982 12.805 53.000 1.00 36.90 34 ASP E CA 1
ATOM 5083 C C . ASP E 1 31 ? 82.691 12.245 54.405 1.00 36.89 34 ASP E C 1
ATOM 5084 O O . ASP E 1 31 ? 82.426 13.009 55.353 1.00 37.01 34 ASP E O 1
ATOM 5089 N N . ILE E 1 32 ? 82.752 10.922 54.544 1.00 36.44 35 ILE E N 1
ATOM 5090 C CA . ILE E 1 32 ? 82.379 10.271 55.805 1.00 36.42 35 ILE E CA 1
ATOM 5091 C C . ILE E 1 32 ? 83.266 9.135 56.241 1.00 36.64 35 ILE E C 1
ATOM 5092 O O . ILE E 1 32 ? 83.757 8.360 55.404 1.00 36.31 35 ILE E O 1
ATOM 5097 N N . PHE E 1 33 ? 83.410 8.999 57.558 1.00 36.09 36 PHE E N 1
ATOM 5098 C CA . PHE E 1 33 ? 84.073 7.844 58.114 1.00 35.75 36 PHE E CA 1
ATOM 5099 C C . PHE E 1 33 ? 83.065 7.240 59.068 1.00 35.08 36 PHE E C 1
ATOM 5100 O O . PHE E 1 33 ? 82.879 7.774 60.149 1.00 35.63 36 PHE E O 1
ATOM 5108 N N . PRO E 1 34 ? 82.424 6.116 58.691 1.00 34.85 37 PRO E N 1
ATOM 5109 C CA . PRO E 1 34 ? 81.413 5.550 59.585 1.00 35.20 37 PRO E CA 1
ATOM 5110 C C . PRO E 1 34 ? 82.010 4.949 60.851 1.00 35.87 37 PRO E C 1
ATOM 5111 O O . PRO E 1 34 ? 83.105 4.372 60.807 1.00 35.31 37 PRO E O 1
ATOM 5115 N N . LEU E 1 35 ? 81.284 5.062 61.962 1.00 35.88 38 LEU E N 1
ATOM 5116 C CA . LEU E 1 35 ? 81.744 4.508 63.229 1.00 35.75 38 LEU E CA 1
ATOM 5117 C C . LEU E 1 35 ? 80.807 3.406 63.721 1.00 35.38 38 LEU E C 1
ATOM 5118 O O . LEU E 1 35 ? 81.232 2.266 63.908 1.00 35.29 38 LEU E O 1
ATOM 5123 N N . PHE E 1 36 ? 79.534 3.749 63.902 1.00 35.02 39 PHE E N 1
ATOM 5124 C CA . PHE E 1 36 ? 78.532 2.814 64.394 1.00 35.12 39 PHE E CA 1
ATOM 5125 C C . PHE E 1 36 ? 77.242 2.958 63.622 1.00 35.46 39 PHE E C 1
ATOM 5126 O O . PHE E 1 36 ? 76.762 4.072 63.464 1.00 34.99 39 PHE E O 1
ATOM 5142 N N . ASP E 1 38 ? 73.272 1.203 63.223 1.00 36.23 41 ASP E N 1
ATOM 5143 C CA . ASP E 1 38 ? 72.229 0.288 63.643 1.00 35.55 41 ASP E CA 1
ATOM 5144 C C . ASP E 1 38 ? 70.981 0.691 62.860 1.00 35.43 41 ASP E C 1
ATOM 5145 O O . ASP E 1 38 ? 70.202 1.511 63.309 1.00 35.86 41 ASP E O 1
ATOM 5150 N N . PRO E 1 39 ? 70.799 0.127 61.661 1.00 36.11 42 PRO E N 1
ATOM 5151 C CA . PRO E 1 39 ? 69.593 0.438 60.883 1.00 36.82 42 PRO E CA 1
ATOM 5152 C C . PRO E 1 39 ? 68.261 0.009 61.517 1.00 37.19 42 PRO E C 1
ATOM 5153 O O . PRO E 1 39 ? 67.225 0.496 61.098 1.00 38.21 42 PRO E O 1
ATOM 5157 N N . TYR E 1 40 ? 68.284 -0.865 62.514 1.00 37.21 43 TYR E N 1
ATOM 5158 C CA . TYR E 1 40 ? 67.050 -1.412 63.076 1.00 38.12 43 TYR E CA 1
ATOM 5159 C C . TYR E 1 40 ? 66.550 -0.532 64.197 1.00 38.18 43 TYR E C 1
ATOM 5160 O O . TYR E 1 40 ? 65.357 -0.277 64.303 1.00 39.48 43 TYR E O 1
ATOM 5169 N N . ASN E 1 41 ? 67.472 -0.026 64.996 1.00 37.92 44 ASN E N 1
ATOM 5170 C CA . ASN E 1 41 ? 67.127 0.995 65.959 1.00 37.92 44 ASN E CA 1
ATOM 5171 C C . ASN E 1 41 ? 67.118 2.400 65.366 1.00 38.04 44 ASN E C 1
ATOM 5172 O O . ASN E 1 41 ? 66.690 3.352 66.032 1.00 39.35 44 ASN E O 1
ATOM 5177 N N . GLY E 1 42 ? 67.625 2.551 64.152 1.00 37.86 45 GLY E N 1
ATOM 5178 C CA . GLY E 1 42 ? 67.650 3.849 63.508 1.00 38.57 45 GLY E CA 1
ATOM 5179 C C . GLY E 1 42 ? 68.612 4.793 64.214 1.00 38.88 45 GLY E C 1
ATOM 5180 O O . GLY E 1 42 ? 68.242 5.915 64.572 1.00 39.30 45 GLY E O 1
ATOM 5181 N N . LEU E 1 43 ? 69.841 4.326 64.411 1.00 38.13 46 LEU E N 1
ATOM 5182 C CA . LEU E 1 43 ? 70.876 5.095 65.073 1.00 38.25 46 LEU E CA 1
ATOM 5183 C C . LEU E 1 43 ? 72.132 4.981 64.267 1.00 37.94 46 LEU E C 1
ATOM 5184 O O . LEU E 1 43 ? 72.412 3.918 63.685 1.00 37.68 46 LEU E O 1
ATOM 5197 N N . VAL E 1 45 ? 76.375 6.630 64.349 1.00 35.17 48 VAL E N 1
ATOM 5198 C CA . VAL E 1 45 ? 77.396 7.518 64.901 1.00 34.38 48 VAL E CA 1
ATOM 5199 C C . VAL E 1 45 ? 78.426 7.603 63.812 1.00 34.84 48 VAL E C 1
ATOM 5200 O O . VAL E 1 45 ? 79.031 6.601 63.443 1.00 33.58 48 VAL E O 1
ATOM 5212 N N . ARG E 1 47 ? 81.343 10.268 61.452 1.00 36.20 50 ARG E N 1
ATOM 5213 C CA . ARG E 1 47 ? 82.348 11.290 61.482 1.00 36.36 50 ARG E CA 1
ATOM 5214 C C . ARG E 1 47 ? 82.337 11.840 60.044 1.00 36.06 50 ARG E C 1
ATOM 5215 O O . ARG E 1 47 ? 82.385 11.067 59.097 1.00 36.97 50 ARG E O 1
ATOM 5223 N N . ALA E 1 48 ? 82.169 13.153 59.886 1.00 35.99 51 ALA E N 1
ATOM 5224 C CA . ALA E 1 48 ? 82.033 13.771 58.567 1.00 35.61 51 ALA E CA 1
ATOM 5225 C C . ALA E 1 48 ? 83.052 14.868 58.344 1.00 36.53 51 ALA E C 1
ATOM 5226 O O . ALA E 1 48 ? 83.440 15.555 59.288 1.00 36.68 51 ALA E O 1
ATOM 5228 N N . SER E 1 49 ? 83.457 15.031 57.084 1.00 36.72 52 SER E N 1
ATOM 5229 C CA . SER E 1 49 ? 84.376 16.085 56.659 1.00 36.90 52 SER E CA 1
ATOM 5230 C C . SER E 1 49 ? 83.714 16.788 55.469 1.00 37.09 52 SER E C 1
ATOM 5231 O O . SER E 1 49 ? 83.535 16.185 54.409 1.00 36.28 52 SER E O 1
ATOM 5234 N N . PHE E 1 50 ? 83.327 18.049 55.662 1.00 37.93 53 PHE E N 1
ATOM 5235 C CA . PHE E 1 50 ? 82.641 18.839 54.638 1.00 37.35 53 PHE E CA 1
ATOM 5236 C C . PHE E 1 50 ? 83.537 19.894 54.018 1.00 37.92 53 PHE E C 1
ATOM 5237 O O . PHE E 1 50 ? 84.162 20.690 54.731 1.00 39.30 53 PHE E O 1
ATOM 5245 N N . ALA E 1 51 ? 83.567 19.928 52.691 1.00 37.43 54 ALA E N 1
ATOM 5246 C CA . ALA E 1 51 ? 84.337 20.930 51.975 1.00 37.23 54 ALA E CA 1
ATOM 5247 C C . ALA E 1 51 ? 83.570 22.253 52.061 1.00 37.06 54 ALA E C 1
ATOM 5248 O O . ALA E 1 51 ? 82.398 22.261 52.443 1.00 37.03 54 ALA E O 1
ATOM 5250 N N . PRO E 1 52 ? 84.233 23.378 51.745 1.00 36.59 55 PRO E N 1
ATOM 5251 C CA . PRO E 1 52 ? 83.547 24.658 51.772 1.00 36.35 55 PRO E CA 1
ATOM 5252 C C . PRO E 1 52 ? 82.475 24.814 50.711 1.00 36.16 55 PRO E C 1
ATOM 5253 O O . PRO E 1 52 ? 82.435 24.067 49.744 1.00 35.71 55 PRO E O 1
ATOM 5257 N N . GLY E 1 53 ? 81.607 25.792 50.936 1.00 36.82 56 GLY E N 1
ATOM 5258 C CA . GLY E 1 53 ? 80.569 26.172 49.998 1.00 36.00 56 GLY E CA 1
ATOM 5259 C C . GLY E 1 53 ? 79.469 25.174 49.720 1.00 35.55 56 GLY E C 1
ATOM 5260 O O . GLY E 1 53 ? 78.832 25.238 48.677 1.00 35.76 56 GLY E O 1
ATOM 5261 N N . LEU E 1 54 ? 79.225 24.258 50.643 1.00 35.76 57 LEU E N 1
ATOM 5262 C CA . LEU E 1 54 ? 78.140 23.292 50.465 1.00 36.34 57 LEU E CA 1
ATOM 5263 C C . LEU E 1 54 ? 76.824 23.793 51.045 1.00 35.80 57 LEU E C 1
ATOM 5264 O O . LEU E 1 54 ? 76.797 24.552 52.002 1.00 35.82 57 LEU E O 1
ATOM 5269 N N . THR E 1 55 ? 75.744 23.349 50.422 1.00 35.98 58 THR E N 1
ATOM 5270 C CA . THR E 1 55 ? 74.391 23.606 50.857 1.00 36.14 58 THR E CA 1
ATOM 5271 C C . THR E 1 55 ? 73.616 22.309 50.642 1.00 36.90 58 THR E C 1
ATOM 5272 O O . THR E 1 55 ? 73.127 22.042 49.553 1.00 38.00 58 THR E O 1
ATOM 5276 N N . LEU E 1 56 ? 73.525 21.490 51.684 1.00 37.33 59 LEU E N 1
ATOM 5277 C CA . LEU E 1 56 ? 72.804 20.223 51.605 1.00 37.21 59 LEU E CA 1
ATOM 5278 C C . LEU E 1 56 ? 71.303 20.482 51.541 1.00 37.24 59 LEU E C 1
ATOM 5279 O O . LEU E 1 56 ? 70.869 21.631 51.610 1.00 36.09 59 LEU E O 1
ATOM 5284 N N . PRO E 1 57 ? 70.495 19.423 51.377 1.00 39.04 60 PRO E N 1
ATOM 5285 C CA . PRO E 1 57 ? 69.046 19.681 51.200 1.00 39.10 60 PRO E CA 1
ATOM 5286 C C . PRO E 1 57 ? 68.270 19.818 52.491 1.00 38.21 60 PRO E C 1
ATOM 5287 O O . PRO E 1 57 ? 68.750 19.401 53.528 1.00 37.87 60 PRO E O 1
ATOM 5291 N N . LEU E 1 58 ? 67.082 20.405 52.419 1.00 38.81 61 LEU E N 1
ATOM 5292 C CA . LEU E 1 58 ? 66.227 20.544 53.594 1.00 39.04 61 LEU E CA 1
ATOM 5293 C C . LEU E 1 58 ? 65.841 19.203 54.200 1.00 39.84 61 LEU E C 1
ATOM 5294 O O . LEU E 1 58 ? 65.091 18.455 53.597 1.00 38.44 61 LEU E O 1
ATOM 5299 N N . HIS E 1 59 ? 66.364 18.925 55.396 1.00 41.86 62 HIS E N 1
ATOM 5300 C CA . HIS E 1 59 ? 66.107 17.686 56.127 1.00 43.54 62 HIS E CA 1
ATOM 5301 C C . HIS E 1 59 ? 65.002 17.849 57.170 1.00 42.35 62 HIS E C 1
ATOM 5302 O O . HIS E 1 59 ? 65.042 18.754 57.987 1.00 42.68 62 HIS E O 1
ATOM 5309 N N . PHE E 1 60 ? 64.032 16.952 57.170 1.00 41.04 63 PHE E N 1
ATOM 5310 C CA . PHE E 1 60 ? 63.079 16.877 58.273 1.00 38.95 63 PHE E CA 1
ATOM 5311 C C . PHE E 1 60 ? 63.595 15.716 59.127 1.00 38.78 63 PHE E C 1
ATOM 5312 O O . PHE E 1 60 ? 63.676 14.594 58.621 1.00 39.62 63 PHE E O 1
ATOM 5320 N N . HIS E 1 61 ? 63.963 15.973 60.388 1.00 38.73 64 HIS E N 1
ATOM 5321 C CA . HIS E 1 61 ? 64.539 14.940 61.286 1.00 38.02 64 HIS E CA 1
ATOM 5322 C C . HIS E 1 61 ? 63.415 14.187 62.014 1.00 37.88 64 HIS E C 1
ATOM 5323 O O . HIS E 1 61 ? 62.588 14.815 62.645 1.00 37.01 64 HIS E O 1
ATOM 5330 N N . THR E 1 62 ? 63.351 12.858 61.916 1.00 38.30 65 THR E N 1
ATOM 5331 C CA . THR E 1 62 ? 62.311 12.103 62.679 1.00 39.37 65 THR E CA 1
ATOM 5332 C C . THR E 1 62 ? 62.768 11.695 64.088 1.00 40.04 65 THR E C 1
ATOM 5333 O O . THR E 1 62 ? 61.975 11.182 64.877 1.00 40.97 65 THR E O 1
ATOM 5337 N N . GLY E 1 63 ? 64.059 11.866 64.367 1.00 39.82 66 GLY E N 1
ATOM 5338 C CA . GLY E 1 63 ? 64.638 11.580 65.672 1.00 39.16 66 GLY E CA 1
ATOM 5339 C C . GLY E 1 63 ? 65.586 12.698 66.051 1.00 38.52 66 GLY E C 1
ATOM 5340 O O . GLY E 1 63 ? 65.676 13.707 65.364 1.00 39.23 66 GLY E O 1
ATOM 5341 N N . THR E 1 64 ? 66.311 12.505 67.137 1.00 37.08 67 THR E N 1
ATOM 5342 C CA . THR E 1 64 ? 67.240 13.512 67.612 1.00 36.12 67 THR E CA 1
ATOM 5343 C C . THR E 1 64 ? 68.553 13.497 66.869 1.00 35.48 67 THR E C 1
ATOM 5344 O O . THR E 1 64 ? 68.955 12.478 66.308 1.00 35.58 67 THR E O 1
ATOM 5348 N N . VAL E 1 65 ? 69.217 14.646 66.866 1.00 35.09 68 VAL E N 1
ATOM 5349 C CA . VAL E 1 65 ? 70.548 14.761 66.297 1.00 34.91 68 VAL E CA 1
ATOM 5350 C C . VAL E 1 65 ? 71.431 15.472 67.316 1.00 34.38 68 VAL E C 1
ATOM 5351 O O . VAL E 1 65 ? 71.059 16.514 67.868 1.00 31.04 68 VAL E O 1
ATOM 5355 N N . HIS E 1 66 ? 72.591 14.863 67.563 1.00 34.95 69 HIS E N 1
ATOM 5356 C CA . HIS E 1 66 ? 73.594 15.392 68.440 1.00 35.13 69 HIS E CA 1
ATOM 5357 C C . HIS E 1 66 ? 74.765 15.697 67.513 1.00 36.34 69 HIS E C 1
ATOM 5358 O O . HIS E 1 66 ? 75.221 14.804 66.832 1.00 37.88 69 HIS E O 1
ATOM 5373 N N . TYR E 1 68 ? 78.681 17.661 67.163 1.00 37.20 71 TYR E N 1
ATOM 5374 C CA . TYR E 1 68 ? 79.819 18.325 67.795 1.00 36.82 71 TYR E CA 1
ATOM 5375 C C . TYR E 1 68 ? 80.764 18.721 66.695 1.00 36.06 71 TYR E C 1
ATOM 5376 O O . TYR E 1 68 ? 81.158 17.886 65.897 1.00 35.82 71 TYR E O 1
ATOM 5385 N N . THR E 1 69 ? 81.122 19.994 66.657 1.00 35.77 72 THR E N 1
ATOM 5386 C CA . THR E 1 69 ? 81.987 20.520 65.617 1.00 35.58 72 THR E CA 1
ATOM 5387 C C . THR E 1 69 ? 83.422 20.537 66.102 1.00 35.82 72 THR E C 1
ATOM 5388 O O . THR E 1 69 ? 83.745 21.225 67.073 1.00 36.55 72 THR E O 1
ATOM 5392 N N . ILE E 1 70 ? 84.277 19.786 65.413 1.00 35.51 73 ILE E N 1
ATOM 5393 C CA . ILE E 1 70 ? 85.689 19.635 65.797 1.00 36.24 73 ILE E CA 1
ATOM 5394 C C . ILE E 1 70 ? 86.569 20.765 65.207 1.00 36.94 73 ILE E C 1
ATOM 5395 O O . ILE E 1 70 ? 87.465 21.301 65.876 1.00 36.92 73 ILE E O 1
ATOM 5400 N N . SER E 1 71 ? 86.315 21.112 63.954 1.00 36.84 74 SER E N 1
ATOM 5401 C CA . SER E 1 71 ? 87.031 22.209 63.311 1.00 37.44 74 SER E CA 1
ATOM 5402 C C . SER E 1 71 ? 86.194 22.704 62.150 1.00 37.32 74 SER E C 1
ATOM 5403 O O . SER E 1 71 ? 85.236 22.046 61.750 1.00 36.61 74 SER E O 1
ATOM 5406 N N . GLY E 1 72 ? 86.548 23.875 61.630 1.00 36.86 75 GLY E N 1
ATOM 5407 C CA . GLY E 1 72 ? 85.827 24.454 60.508 1.00 36.80 75 GLY E CA 1
ATOM 5408 C C . GLY E 1 72 ? 84.604 25.255 60.897 1.00 36.53 75 GLY E C 1
ATOM 5409 O O . GLY E 1 72 ? 84.512 25.781 62.004 1.00 36.05 75 GLY E O 1
ATOM 5410 N N . CYS E 1 73 ? 83.653 25.345 59.979 1.00 37.00 76 CYS E N 1
ATOM 5411 C CA . CYS E 1 73 ? 82.469 26.164 60.213 1.00 36.95 76 CYS E CA 1
ATOM 5412 C C . CYS E 1 73 ? 81.251 25.799 59.340 1.00 36.15 76 CYS E C 1
ATOM 5413 O O . CYS E 1 73 ? 81.355 25.659 58.119 1.00 34.76 76 CYS E O 1
ATOM 5416 N N . TRP E 1 74 ? 80.100 25.652 59.985 1.00 35.86 77 TRP E N 1
ATOM 5417 C CA . TRP E 1 74 ? 78.862 25.370 59.278 1.00 35.96 77 TRP E CA 1
ATOM 5418 C C . TRP E 1 74 ? 77.715 26.041 59.991 1.00 35.77 77 TRP E C 1
ATOM 5419 O O . TRP E 1 74 ? 77.834 26.379 61.163 1.00 35.68 77 TRP E O 1
ATOM 5430 N N . TYR E 1 75 ? 76.615 26.255 59.277 1.00 36.00 78 TYR E N 1
ATOM 5431 C CA . TYR E 1 75 ? 75.435 26.881 59.882 1.00 36.21 78 TYR E CA 1
ATOM 5432 C C . TYR E 1 75 ? 74.170 26.373 59.218 1.00 35.86 78 TYR E C 1
ATOM 5433 O O . TYR E 1 75 ? 74.233 25.796 58.149 1.00 35.75 78 TYR E O 1
ATOM 5442 N N . TYR E 1 76 ? 73.031 26.552 59.875 1.00 35.90 79 TYR E N 1
ATOM 5443 C CA . TYR E 1 76 ? 71.756 26.198 59.280 1.00 35.95 79 TYR E CA 1
ATOM 5444 C C . TYR E 1 76 ? 71.176 27.457 58.641 1.00 35.90 79 TYR E C 1
ATOM 5445 O O . TYR E 1 76 ? 71.184 28.510 59.278 1.00 36.11 79 TYR E O 1
ATOM 5454 N N . THR E 1 77 ? 70.660 27.331 57.409 1.00 34.96 80 THR E N 1
ATOM 5455 C CA . THR E 1 77 ? 70.076 28.445 56.651 1.00 34.78 80 THR E CA 1
ATOM 5456 C C . THR E 1 77 ? 69.153 29.354 57.476 1.00 35.71 80 THR E C 1
ATOM 5457 O O . THR E 1 77 ? 69.204 30.568 57.387 1.00 35.48 80 THR E O 1
ATOM 5461 N N . GLU E 1 78 ? 68.328 28.753 58.307 1.00 37.76 81 GLU E N 1
ATOM 5462 C CA . GLU E 1 78 ? 67.361 29.491 59.116 1.00 39.04 81 GLU E CA 1
ATOM 5463 C C . GLU E 1 78 ? 68.012 30.239 60.303 1.00 38.37 81 GLU E C 1
ATOM 5464 O O . GLU E 1 78 ? 67.455 31.228 60.785 1.00 38.05 81 GLU E O 1
ATOM 5470 N N . TYR E 1 79 ? 69.191 29.795 60.749 1.00 37.71 82 TYR E N 1
ATOM 5471 C CA . TYR E 1 79 ? 69.875 30.407 61.884 1.00 37.68 82 TYR E CA 1
ATOM 5472 C C . TYR E 1 79 ? 71.285 30.892 61.536 1.00 37.79 82 TYR E C 1
ATOM 5473 O O . TYR E 1 79 ? 72.264 30.431 62.105 1.00 38.14 82 TYR E O 1
ATOM 5482 N N . PRO E 1 80 ? 71.393 31.880 60.644 1.00 37.62 83 PRO E N 1
ATOM 5483 C CA . PRO E 1 80 ? 72.716 32.369 60.217 1.00 38.27 83 PRO E CA 1
ATOM 5484 C C . PRO E 1 80 ? 73.551 33.033 61.342 1.00 38.56 83 PRO E C 1
ATOM 5485 O O . PRO E 1 80 ? 74.796 33.024 61.295 1.00 38.30 83 PRO E O 1
ATOM 5489 N N . GLY E 1 81 ? 72.865 33.564 62.350 1.00 38.46 84 GLY E N 1
ATOM 5490 C CA . GLY E 1 81 ? 73.526 34.137 63.493 1.00 39.18 84 GLY E CA 1
ATOM 5491 C C . GLY E 1 81 ? 73.984 33.133 64.540 1.00 39.96 84 GLY E C 1
ATOM 5492 O O . GLY E 1 81 ? 74.336 33.542 65.641 1.00 42.22 84 GLY E O 1
ATOM 5493 N N . GLN E 1 82 ? 73.970 31.835 64.226 1.00 39.32 85 GLN E N 1
ATOM 5494 C CA . GLN E 1 82 ? 74.419 30.814 65.162 1.00 38.49 85 GLN E CA 1
ATOM 5495 C C . GLN E 1 82 ? 75.342 29.799 64.478 1.00 36.87 85 GLN E C 1
ATOM 5496 O O . GLN E 1 82 ? 75.120 28.607 64.528 1.00 36.22 85 GLN E O 1
ATOM 5502 N N . LYS E 1 83 ? 76.399 30.280 63.862 1.00 36.46 86 LYS E N 1
ATOM 5503 C CA . LYS E 1 83 ? 77.358 29.390 63.222 1.00 36.95 86 LYS E CA 1
ATOM 5504 C C . LYS E 1 83 ? 78.028 28.451 64.246 1.00 36.81 86 LYS E C 1
ATOM 5505 O O . LYS E 1 83 ? 78.222 28.806 65.396 1.00 36.59 86 LYS E O 1
ATOM 5511 N N . GLN E 1 84 ? 78.367 27.249 63.799 1.00 36.59 87 GLN E N 1
ATOM 5512 C CA . GLN E 1 84 ? 78.970 26.234 64.639 1.00 36.13 87 GLN E CA 1
ATOM 5513 C C . GLN E 1 84 ? 80.446 26.148 64.313 1.00 36.33 87 GLN E C 1
ATOM 5514 O O . GLN E 1 84 ? 80.817 25.870 63.165 1.00 35.95 87 GLN E O 1
ATOM 5520 N N . THR E 1 85 ? 81.281 26.370 65.325 1.00 35.38 88 THR E N 1
ATOM 5521 C CA . THR E 1 85 ? 82.724 26.321 65.153 1.00 35.48 88 THR E CA 1
ATOM 5522 C C . THR E 1 85 ? 83.349 25.350 66.145 1.00 35.47 88 THR E C 1
ATOM 5523 O O . THR E 1 85 ? 82.629 24.661 66.863 1.00 35.42 88 THR E O 1
ATOM 5527 N N . ALA E 1 86 ? 84.682 25.267 66.126 1.00 35.69 89 ALA E N 1
ATOM 5528 C CA . ALA E 1 86 ? 85.454 24.377 66.989 1.00 35.43 89 ALA E CA 1
ATOM 5529 C C . ALA E 1 86 ? 84.942 24.405 68.406 1.00 36.10 89 ALA E C 1
ATOM 5530 O O . ALA E 1 86 ? 84.821 25.473 68.990 1.00 36.81 89 ALA E O 1
ATOM 5532 N N . GLY E 1 87 ? 84.604 23.237 68.945 1.00 37.09 90 GLY E N 1
ATOM 5533 C CA . GLY E 1 87 ? 84.144 23.151 70.320 1.00 36.87 90 GLY E CA 1
ATOM 5534 C C . GLY E 1 87 ? 82.667 23.332 70.542 1.00 36.41 90 GLY E C 1
ATOM 5535 O O . GLY E 1 87 ? 82.205 23.280 71.674 1.00 37.19 90 GLY E O 1
ATOM 5536 N N . CYS E 1 88 ? 81.910 23.522 69.480 1.00 35.87 91 CYS E N 1
ATOM 5537 C CA . CYS E 1 88 ? 80.466 23.662 69.624 1.00 36.90 91 CYS E CA 1
ATOM 5538 C C . CYS E 1 88 ? 79.708 22.353 69.585 1.00 35.94 91 CYS E C 1
ATOM 5539 O O . CYS E 1 88 ? 80.036 21.459 68.807 1.00 35.46 91 CYS E O 1
ATOM 5542 N N . TYR E 1 89 ? 78.671 22.291 70.419 1.00 35.12 92 TYR E N 1
ATOM 5543 C CA . TYR E 1 89 ? 77.746 21.180 70.469 1.00 34.08 92 TYR E CA 1
ATOM 5544 C C . TYR E 1 89 ? 76.403 21.730 70.032 1.00 34.92 92 TYR E C 1
ATOM 5545 O O . TYR E 1 89 ? 76.091 22.900 70.329 1.00 34.06 92 TYR E O 1
ATOM 5554 N N . LEU E 1 90 ? 75.617 20.902 69.339 1.00 35.15 93 LEU E N 1
ATOM 5555 C CA . LEU E 1 90 ? 74.263 21.259 68.949 1.00 35.86 93 LEU E CA 1
ATOM 5556 C C . LEU E 1 90 ? 73.307 20.084 69.156 1.00 34.74 93 LEU E C 1
ATOM 5557 O O . LEU E 1 90 ? 73.661 18.941 68.859 1.00 33.43 93 LEU E O 1
ATOM 5562 N N . TYR E 1 91 ? 72.119 20.386 69.677 1.00 34.62 94 TYR E N 1
ATOM 5563 C CA . TYR E 1 91 ? 71.041 19.418 69.843 1.00 35.00 94 TYR E CA 1
ATOM 5564 C C . TYR E 1 91 ? 69.872 19.872 68.983 1.00 36.04 94 TYR E C 1
ATOM 5565 O O . TYR E 1 91 ? 69.453 21.029 69.063 1.00 35.80 94 TYR E O 1
ATOM 5574 N N . GLU E 1 92 ? 69.357 18.956 68.169 1.00 36.84 95 GLU E N 1
ATOM 5575 C CA . GLU E 1 92 ? 68.190 19.176 67.324 1.00 38.87 95 GLU E CA 1
ATOM 5576 C C . GLU E 1 92 ? 67.218 18.098 67.692 1.00 36.67 95 GLU E C 1
ATOM 5577 O O . GLU E 1 92 ? 67.553 16.932 67.567 1.00 36.86 95 GLU E O 1
ATOM 5583 N N . PRO E 1 93 ? 66.018 18.455 68.145 1.00 36.43 96 PRO E N 1
ATOM 5584 C CA . PRO E 1 93 ? 65.062 17.411 68.464 1.00 36.50 96 PRO E CA 1
ATOM 5585 C C . PRO E 1 93 ? 64.365 16.944 67.221 1.00 37.15 96 PRO E C 1
ATOM 5586 O O . PRO E 1 93 ? 64.446 17.592 66.178 1.00 38.02 96 PRO E O 1
ATOM 5590 N N . GLY E 1 94 ? 63.662 15.828 67.336 1.00 38.15 97 GLY E N 1
ATOM 5591 C CA . GLY E 1 94 ? 62.883 15.308 66.232 1.00 37.75 97 GLY E CA 1
ATOM 5592 C C . GLY E 1 94 ? 61.763 16.281 65.906 1.00 37.97 97 GLY E C 1
ATOM 5593 O O . GLY E 1 94 ? 61.345 17.085 66.749 1.00 37.30 97 GLY E O 1
ATOM 5594 N N . GLY E 1 95 ? 61.299 16.224 64.663 1.00 38.43 98 GLY E N 1
ATOM 5595 C CA . GLY E 1 95 ? 60.241 17.092 64.192 1.00 38.74 98 GLY E CA 1
ATOM 5596 C C . GLY E 1 95 ? 60.749 18.442 63.739 1.00 39.75 98 GLY E C 1
ATOM 5597 O O . GLY E 1 95 ? 59.965 19.309 63.398 1.00 40.75 98 GLY E O 1
ATOM 5598 N N . SER E 1 96 ? 62.056 18.635 63.732 1.00 40.61 99 SER E N 1
ATOM 5599 C CA . SER E 1 96 ? 62.614 19.885 63.295 1.00 42.12 99 SER E CA 1
ATOM 5600 C C . SER E 1 96 ? 63.119 19.739 61.857 1.00 42.48 99 SER E C 1
ATOM 5601 O O . SER E 1 96 ? 63.545 18.654 61.452 1.00 42.23 99 SER E O 1
ATOM 5604 N N . ILE E 1 97 ? 63.042 20.827 61.092 1.00 42.29 100 ILE E N 1
ATOM 5605 C CA . ILE E 1 97 ? 63.495 20.856 59.707 1.00 41.49 100 ILE E CA 1
ATOM 5606 C C . ILE E 1 97 ? 64.537 21.977 59.576 1.00 41.34 100 ILE E C 1
ATOM 5607 O O . ILE E 1 97 ? 64.274 23.110 59.946 1.00 41.97 100 ILE E O 1
ATOM 5612 N N . HIS E 1 98 ? 65.729 21.650 59.087 1.00 41.19 101 HIS E N 1
ATOM 5613 C CA . HIS E 1 98 ? 66.810 22.616 58.943 1.00 42.13 101 HIS E CA 1
ATOM 5614 C C . HIS E 1 98 ? 67.607 22.336 57.652 1.00 40.13 101 HIS E C 1
ATOM 5615 O O . HIS E 1 98 ? 67.364 21.334 56.980 1.00 39.27 101 HIS E O 1
ATOM 5622 N N . GLN E 1 99 ? 68.546 23.220 57.295 1.00 38.29 102 GLN E N 1
ATOM 5623 C CA . GLN E 1 99 ? 69.381 23.025 56.095 1.00 37.32 102 GLN E CA 1
ATOM 5624 C C . GLN E 1 99 ? 70.861 23.367 56.328 1.00 36.64 102 GLN E C 1
ATOM 5625 O O . GLN E 1 99 ? 71.214 24.522 56.569 1.00 35.78 102 GLN E O 1
ATOM 5631 N N . PHE E 1 100 ? 71.721 22.362 56.177 1.00 36.07 103 PHE E N 1
ATOM 5632 C CA . PHE E 1 100 ? 73.163 22.470 56.429 1.00 35.67 103 PHE E CA 1
ATOM 5633 C C . PHE E 1 100 ? 73.921 23.223 55.348 1.00 34.68 103 PHE E C 1
ATOM 5634 O O . PHE E 1 100 ? 73.753 22.939 54.160 1.00 33.88 103 PHE E O 1
ATOM 5642 N N . ASN E 1 101 ? 74.772 24.154 55.781 1.00 33.70 104 ASN E N 1
ATOM 5643 C CA . ASN E 1 101 ? 75.632 24.921 54.889 1.00 34.06 104 ASN E CA 1
ATOM 5644 C C . ASN E 1 101 ? 77.021 25.037 55.453 1.00 34.33 104 ASN E C 1
ATOM 5645 O O . ASN E 1 101 ? 77.188 25.086 56.672 1.00 34.13 104 ASN E O 1
ATOM 5650 N N . THR E 1 102 ? 78.014 25.061 54.577 1.00 34.55 105 THR E N 1
ATOM 5651 C CA . THR E 1 102 ? 79.372 25.413 54.975 1.00 34.59 105 THR E CA 1
ATOM 5652 C C . THR E 1 102 ? 79.630 26.643 54.135 1.00 34.55 105 THR E C 1
ATOM 5653 O O . THR E 1 102 ? 79.422 26.585 52.914 1.00 34.25 105 THR E O 1
ATOM 5657 N N . PRO E 1 103 ? 80.031 27.767 54.769 1.00 35.58 106 PRO E N 1
ATOM 5658 C CA . PRO E 1 103 ? 80.308 28.974 54.016 1.00 35.62 106 PRO E CA 1
ATOM 5659 C C . PRO E 1 103 ? 81.309 28.737 52.920 1.00 36.55 106 PRO E C 1
ATOM 5660 O O . PRO E 1 103 ? 82.209 27.899 53.059 1.00 36.16 106 PRO E O 1
ATOM 5664 N N . ARG E 1 104 ? 81.152 29.470 51.830 1.00 38.44 107 ARG E N 1
ATOM 5665 C CA . ARG E 1 104 ? 82.115 29.385 50.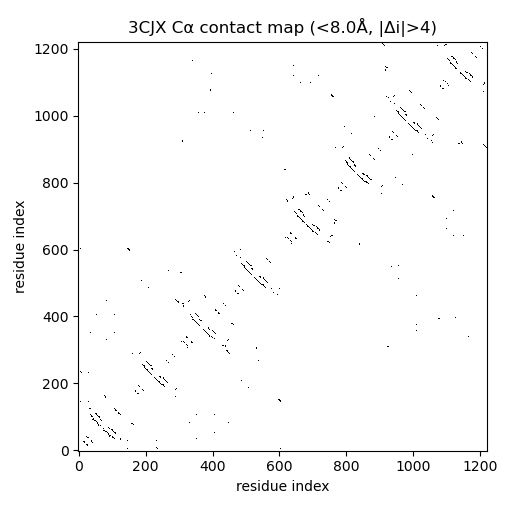739 1.00 40.58 107 ARG E CA 1
ATOM 5666 C C . ARG E 1 104 ? 83.481 29.932 51.141 1.00 40.11 107 ARG E C 1
ATOM 5667 O O . ARG E 1 104 ? 84.499 29.464 50.625 1.00 40.65 107 ARG E O 1
ATOM 5675 N N . ASP E 1 105 ? 83.512 30.885 52.080 1.00 39.83 108 ASP E N 1
ATOM 5676 C CA . ASP E 1 105 ? 84.787 31.452 52.534 1.00 39.72 108 ASP E CA 1
ATOM 5677 C C . ASP E 1 105 ? 85.484 30.632 53.623 1.00 38.99 108 ASP E C 1
ATOM 5678 O O . ASP E 1 105 ? 86.441 31.111 54.214 1.00 39.66 108 ASP E O 1
ATOM 5683 N N . ASN E 1 106 ? 85.015 29.423 53.920 1.00 38.51 109 ASN E N 1
ATOM 5684 C CA . ASN E 1 106 ? 85.753 28.575 54.857 1.00 38.76 109 ASN E CA 1
ATOM 5685 C C . ASN E 1 106 ? 87.120 28.294 54.238 1.00 39.25 109 ASN E C 1
ATOM 5686 O O . ASN E 1 106 ? 87.196 28.001 53.042 1.00 38.79 109 ASN E O 1
ATOM 5691 N N . GLU E 1 107 ? 88.190 28.389 55.030 1.00 40.52 110 GLU E N 1
ATOM 5692 C CA . GLU E 1 107 ? 89.541 28.163 54.489 1.00 41.84 110 GLU E CA 1
ATOM 5693 C C . GLU E 1 107 ? 89.743 26.683 54.158 1.00 40.92 110 GLU E C 1
ATOM 5694 O O . GLU E 1 107 ? 90.303 26.351 53.119 1.00 42.66 110 GLU E O 1
ATOM 5696 N N . GLY E 1 108 ? 89.252 25.794 55.011 1.00 39.67 111 GLY E N 1
ATOM 5697 C CA . GLY E 1 108 ? 89.432 24.369 54.782 1.00 39.08 111 GLY E CA 1
ATOM 5698 C C . GLY E 1 108 ? 88.196 23.556 55.062 1.00 38.65 111 GLY E C 1
ATOM 5699 O O . GLY E 1 108 ? 87.077 24.050 54.967 1.00 38.72 111 GLY E O 1
ATOM 5700 N N . GLN E 1 109 ? 88.417 22.301 55.423 1.00 38.11 112 GLN E N 1
ATOM 5701 C CA . GLN E 1 109 ? 87.332 21.370 55.727 1.00 37.68 112 GLN E CA 1
ATOM 5702 C C . GLN E 1 109 ? 86.638 21.710 57.052 1.00 38.13 112 GLN E C 1
ATOM 5703 O O . GLN E 1 109 ? 87.212 22.382 57.930 1.00 38.64 112 GLN E O 1
ATOM 5709 N N . THR E 1 110 ? 85.399 21.238 57.181 1.00 37.48 113 THR E N 1
ATOM 5710 C CA . THR E 1 110 ? 84.631 21.385 58.396 1.00 36.27 113 THR E CA 1
ATOM 5711 C C . THR E 1 110 ? 84.428 19.975 58.922 1.00 37.19 113 THR E C 1
ATOM 5712 O O . THR E 1 110 ? 83.751 19.166 58.276 1.00 38.80 113 THR E O 1
ATOM 5716 N N . GLU E 1 111 ? 85.031 19.687 60.085 1.00 37.88 114 GLU E N 1
ATOM 5717 C CA . GLU E 1 111 ? 85.006 18.351 60.724 1.00 37.07 114 GLU E CA 1
ATOM 5718 C C . GLU E 1 111 ? 84.021 18.300 61.859 1.00 36.31 114 GLU E C 1
ATOM 5719 O O . GLU E 1 111 ? 84.108 19.115 62.783 1.00 36.49 114 GLU E O 1
ATOM 5725 N N . VAL E 1 112 ? 83.106 17.329 61.795 1.00 35.51 115 VAL E N 1
ATOM 5726 C CA . VAL E 1 112 ? 82.108 17.138 62.823 1.00 34.75 115 VAL E CA 1
ATOM 5727 C C . VAL E 1 112 ? 81.955 15.654 63.130 1.00 36.25 115 VAL E C 1
ATOM 5728 O O . VAL E 1 112 ? 82.308 14.793 62.314 1.00 36.37 115 VAL E O 1
ATOM 5732 N N . ILE E 1 113 ? 81.437 15.376 64.323 1.00 35.96 116 ILE E N 1
ATOM 5733 C CA . ILE E 1 113 ? 81.112 14.034 64.749 1.00 35.97 116 ILE E CA 1
ATOM 5734 C C . ILE E 1 113 ? 79.686 14.156 65.225 1.00 36.38 116 ILE E C 1
ATOM 5735 O O . ILE E 1 113 ? 79.330 15.101 65.928 1.00 36.09 116 ILE E O 1
ATOM 5740 N N . PHE E 1 114 ? 78.856 13.218 64.805 1.00 37.42 117 PHE E N 1
ATOM 5741 C CA . PHE E 1 114 ? 77.466 13.295 65.155 1.00 37.99 117 PHE E CA 1
ATOM 5742 C C . PHE E 1 114 ? 76.824 11.960 65.387 1.00 38.06 117 PHE E C 1
ATOM 5743 O O . PHE E 1 114 ? 77.268 10.936 64.861 1.00 36.37 117 PHE E O 1
ATOM 5767 N N . LEU E 1 116 ? 73.103 10.487 64.990 1.00 38.73 119 LEU E N 1
ATOM 5768 C CA . LEU E 1 116 ? 71.766 10.726 64.427 1.00 38.15 119 LEU E CA 1
ATOM 5769 C C . LEU E 1 116 ? 70.812 9.567 64.675 1.00 36.92 119 LEU E C 1
ATOM 5770 O O . LEU E 1 116 ? 71.125 8.427 64.377 1.00 37.36 119 LEU E O 1
ATOM 5775 N N . SER E 1 117 ? 69.636 9.878 65.202 1.00 37.37 120 SER E N 1
ATOM 5776 C CA . SER E 1 117 ? 68.576 8.892 65.421 1.00 37.84 120 SER E CA 1
ATOM 5777 C C . SER E 1 117 ? 67.511 9.137 64.394 1.00 37.70 120 SER E C 1
ATOM 5778 O O . SER E 1 117 ? 67.345 10.249 63.941 1.00 38.26 120 SER E O 1
ATOM 5781 N N . GLY E 1 118 ? 66.771 8.105 64.036 1.00 38.50 121 GLY E N 1
ATOM 5782 C CA . GLY E 1 118 ? 65.709 8.253 63.046 1.00 39.27 121 GLY E CA 1
ATOM 5783 C C . GLY E 1 118 ? 66.232 8.451 61.632 1.00 40.25 121 GLY E C 1
ATOM 5784 O O . GLY E 1 118 ? 67.389 8.168 61.337 1.00 41.27 121 GLY E O 1
ATOM 5785 N N . CYS E 1 119 ? 65.373 8.944 60.753 1.00 41.08 122 CYS E N 1
ATOM 5786 C CA . CYS E 1 119 ? 65.771 9.139 59.383 1.00 41.85 122 CYS E CA 1
ATOM 5787 C C . CYS E 1 119 ? 65.427 10.552 58.952 1.00 40.89 122 CYS E C 1
ATOM 5788 O O . CYS E 1 119 ? 64.619 11.221 59.586 1.00 41.54 122 CYS E O 1
ATOM 5791 N N . ASN E 1 120 ? 66.051 10.979 57.862 1.00 40.00 123 ASN E N 1
ATOM 5792 C CA . ASN E 1 120 ? 65.822 12.282 57.293 1.00 39.46 123 ASN E CA 1
ATOM 5793 C C . ASN E 1 120 ? 64.883 12.193 56.110 1.00 39.47 123 ASN E C 1
ATOM 5794 O O . ASN E 1 120 ? 65.082 11.364 55.216 1.00 40.44 123 ASN E O 1
ATOM 5799 N N . VAL E 1 121 ? 63.850 13.034 56.133 1.00 38.22 124 VAL E N 1
ATOM 5800 C CA . VAL E 1 121 ? 62.899 13.151 55.036 1.00 37.57 124 VAL E CA 1
ATOM 5801 C C . VAL E 1 121 ? 63.271 14.444 54.286 1.00 38.22 124 VAL E C 1
ATOM 5802 O O . VAL E 1 121 ? 63.117 15.557 54.804 1.00 36.94 124 VAL E O 1
ATOM 5806 N N . ASN E 1 122 ? 63.766 14.277 53.062 1.00 39.25 125 ASN E N 1
ATOM 5807 C CA . ASN E 1 122 ? 64.271 15.396 52.254 1.00 39.03 125 ASN E CA 1
ATOM 5808 C C . ASN E 1 122 ? 63.189 16.183 51.502 1.00 37.81 125 ASN E C 1
ATOM 5809 O O . ASN E 1 122 ? 62.258 15.617 50.939 1.00 37.39 125 ASN E O 1
ATOM 5814 N N . PHE E 1 123 ? 63.316 17.500 51.528 1.00 37.96 126 PHE E N 1
ATOM 5815 C CA . PHE E 1 123 ? 62.366 18.389 50.864 1.00 38.62 126 PHE E CA 1
ATOM 5816 C C . PHE E 1 123 ? 63.077 19.495 50.090 1.00 38.49 126 PHE E C 1
ATOM 5817 O O . PHE E 1 123 ? 64.279 19.705 50.246 1.00 38.27 126 PHE E O 1
ATOM 5825 N N . THR E 1 124 ? 62.326 20.198 49.256 1.00 38.48 127 THR E N 1
ATOM 5826 C CA . THR E 1 124 ? 62.870 21.334 48.536 1.00 39.13 127 THR E CA 1
ATOM 5827 C C . THR E 1 124 ? 62.518 22.567 49.343 1.00 40.62 127 THR E C 1
ATOM 5828 O O . THR E 1 124 ? 61.779 22.488 50.333 1.00 39.89 127 THR E O 1
ATOM 5832 N N . GLN E 1 125 ? 63.055 23.706 48.915 1.00 43.46 128 GLN E N 1
ATOM 5833 C CA . GLN E 1 125 ? 62.775 24.987 49.572 1.00 44.96 128 GLN E CA 1
ATOM 5834 C C . GLN E 1 125 ? 61.274 25.320 49.568 1.00 43.23 128 GLN E C 1
ATOM 5835 O O . GLN E 1 125 ? 60.795 25.954 50.492 1.00 44.18 128 GLN E O 1
ATOM 5841 N N . ASP E 1 126 ? 60.527 24.872 48.564 1.00 41.46 129 ASP E N 1
ATOM 5842 C CA . ASP E 1 126 ? 59.082 25.118 48.556 1.00 41.71 129 ASP E CA 1
ATOM 5843 C C . ASP E 1 126 ? 58.265 23.973 49.207 1.00 40.12 129 ASP E C 1
ATOM 5844 O O . ASP E 1 126 ? 57.055 23.870 48.987 1.00 39.96 129 ASP E O 1
ATOM 5849 N N . GLY E 1 127 ? 58.917 23.117 49.995 1.00 37.90 130 GLY E N 1
ATOM 5850 C CA . GLY E 1 127 ? 58.219 22.031 50.686 1.00 36.40 130 GLY E CA 1
ATOM 5851 C C . GLY E 1 127 ? 57.798 20.812 49.871 1.00 34.59 130 GLY E C 1
ATOM 5852 O O . GLY E 1 127 ? 56.953 20.037 50.316 1.00 32.09 130 GLY E O 1
ATOM 5853 N N . THR E 1 128 ? 58.374 20.640 48.681 1.00 33.41 131 THR E N 1
ATOM 5854 C CA . THR E 1 128 ? 58.102 19.472 47.853 1.00 31.35 131 THR E CA 1
ATOM 5855 C C . THR E 1 128 ? 58.974 18.338 48.373 1.00 31.26 131 THR E C 1
ATOM 5856 O O . THR E 1 128 ? 60.137 18.541 48.704 1.00 29.09 131 THR E O 1
ATOM 5860 N N . TYR E 1 129 ? 58.396 17.151 48.424 1.00 30.47 132 TYR E N 1
ATOM 5861 C CA . TYR E 1 129 ? 59.066 15.985 48.928 1.00 29.74 132 TYR E CA 1
ATOM 5862 C C . TYR E 1 129 ? 60.060 15.447 47.911 1.00 29.38 132 TYR E C 1
ATOM 5863 O O . TYR E 1 129 ? 59.760 15.392 46.738 1.00 29.19 132 TYR E O 1
ATOM 5872 N N . LEU E 1 130 ? 61.245 15.070 48.381 1.00 30.17 133 LEU E N 1
ATOM 5873 C CA . LEU E 1 130 ? 62.319 14.549 47.534 1.00 31.41 133 LEU E CA 1
ATOM 5874 C C . LEU E 1 130 ? 62.594 13.079 47.800 1.00 33.40 133 LEU E C 1
ATOM 5875 O O . LEU E 1 130 ? 62.738 12.297 46.874 1.00 35.12 133 LEU E O 1
ATOM 5880 N N . GLY E 1 131 ? 62.691 12.700 49.068 1.00 35.20 134 GLY E N 1
ATOM 5881 C CA . GLY E 1 131 ? 62.996 11.326 49.407 1.00 34.72 134 GLY E CA 1
ATOM 5882 C C . GLY E 1 131 ? 63.311 11.124 50.865 1.00 34.66 134 GLY E C 1
ATOM 5883 O O . GLY E 1 131 ? 63.035 11.984 51.701 1.00 33.37 134 GLY E O 1
ATOM 5884 N N . LEU E 1 132 ? 63.928 9.973 51.124 1.00 37.32 135 LEU E N 1
ATOM 5885 C CA . LEU E 1 132 ? 64.269 9.466 52.454 1.00 37.66 135 LEU E CA 1
ATOM 5886 C C . LEU E 1 132 ? 65.707 9.056 52.586 1.00 37.56 135 LEU E C 1
ATOM 5887 O O . LEU E 1 132 ? 66.327 8.596 51.648 1.00 37.31 135 LEU E O 1
ATOM 5892 N N . SER E 1 133 ? 66.202 9.144 53.802 1.00 39.35 136 SER E N 1
ATOM 5893 C CA . SER E 1 133 ? 67.553 8.766 54.098 1.00 40.66 136 SER E CA 1
ATOM 5894 C C . SER E 1 133 ? 67.612 8.178 55.499 1.00 41.23 136 SER E C 1
ATOM 5895 O O . SER E 1 133 ? 67.695 8.925 56.472 1.00 42.18 136 SER E O 1
ATOM 5898 N N . ASP E 1 134 ? 67.518 6.849 55.603 1.00 42.22 137 ASP E N 1
ATOM 5899 C CA . ASP E 1 134 ? 67.612 6.138 56.913 1.00 42.11 137 ASP E CA 1
ATOM 5900 C C . ASP E 1 134 ? 68.982 5.439 57.006 1.00 42.11 137 ASP E C 1
ATOM 5901 O O . ASP E 1 134 ? 69.711 5.347 55.988 1.00 41.88 137 ASP E O 1
ATOM 5906 N N . ALA E 1 135 ? 69.325 4.950 58.205 1.00 41.55 138 ALA E N 1
ATOM 5907 C CA . ALA E 1 135 ? 70.602 4.249 58.418 1.00 40.74 138 ALA E CA 1
ATOM 5908 C C . ALA E 1 135 ? 70.795 3.120 57.397 1.00 40.09 138 ALA E C 1
ATOM 5909 O O . ALA E 1 135 ? 71.893 2.952 56.862 1.00 41.31 138 ALA E O 1
ATOM 5911 N N . GLY E 1 136 ? 69.725 2.377 57.114 1.00 39.26 139 GLY E N 1
ATOM 5912 C CA . GLY E 1 136 ? 69.785 1.285 56.149 1.00 39.15 139 GLY E CA 1
ATOM 5913 C C . GLY E 1 136 ? 70.296 1.747 54.791 1.00 39.34 139 GLY E C 1
ATOM 5914 O O . GLY E 1 136 ? 71.161 1.108 54.189 1.00 40.31 139 GLY E O 1
ATOM 5915 N N . VAL E 1 137 ? 69.759 2.862 54.305 1.00 38.90 140 VAL E N 1
ATOM 5916 C CA . VAL E 1 137 ? 70.200 3.433 53.030 1.00 38.18 140 VAL E CA 1
ATOM 5917 C C . VAL E 1 137 ? 71.670 3.843 53.145 1.00 37.21 140 VAL E C 1
ATOM 5918 O O . VAL E 1 137 ? 72.509 3.335 52.412 1.00 37.27 140 VAL E O 1
ATOM 5922 N N . ILE E 1 138 ? 71.971 4.727 54.094 1.00 36.82 141 ILE E N 1
ATOM 5923 C CA . ILE E 1 138 ? 73.348 5.195 54.288 1.00 37.26 141 ILE E CA 1
ATOM 5924 C C . ILE E 1 138 ? 74.302 4.003 54.382 1.00 38.29 141 ILE E C 1
ATOM 5925 O O . ILE E 1 138 ? 75.381 4.024 53.782 1.00 39.74 141 ILE E O 1
ATOM 5930 N N . LYS E 1 139 ? 73.904 2.965 55.119 1.00 37.44 142 LYS E N 1
ATOM 5931 C CA . LYS E 1 139 ? 74.738 1.778 55.238 1.00 37.27 142 LYS E CA 1
ATOM 5932 C C . LYS E 1 139 ? 74.995 1.163 53.861 1.00 37.58 142 LYS E C 1
ATOM 5933 O O . LYS E 1 139 ? 76.112 0.738 53.574 1.00 37.27 142 LYS E O 1
ATOM 5939 N N . ASN E 1 140 ? 73.965 1.090 53.019 1.00 38.03 143 ASN E N 1
ATOM 5940 C CA . ASN E 1 140 ? 74.171 0.570 51.671 1.00 38.49 143 ASN E CA 1
ATOM 5941 C C . ASN E 1 140 ? 75.202 1.428 50.960 1.00 38.05 143 ASN E C 1
ATOM 5942 O O . ASN E 1 140 ? 76.140 0.897 50.373 1.00 37.72 143 ASN E O 1
ATOM 5947 N N . TRP E 1 141 ? 75.074 2.748 51.053 1.00 40.29 144 TRP E N 1
ATOM 5948 C CA . TRP E 1 141 ? 76.072 3.608 50.431 1.00 42.25 144 TRP E CA 1
ATOM 5949 C C . TRP E 1 141 ? 77.458 3.286 50.948 1.00 40.02 144 TRP E C 1
ATOM 5950 O O . TRP E 1 141 ? 78.364 3.057 50.161 1.00 43.62 144 TRP E O 1
ATOM 5961 N N . VAL E 1 142 ? 77.608 3.242 52.266 1.00 36.46 145 VAL E N 1
ATOM 5962 C CA . VAL E 1 142 ? 78.902 2.967 52.912 1.00 35.03 145 VAL E CA 1
ATOM 5963 C C . VAL E 1 142 ? 79.570 1.680 52.446 1.00 35.58 145 VAL E C 1
ATOM 5964 O O . VAL E 1 142 ? 80.744 1.661 52.109 1.00 36.56 145 VAL E O 1
ATOM 5968 N N . ASP E 1 143 ? 78.808 0.607 52.396 1.00 36.48 146 ASP E N 1
ATOM 5969 C CA . ASP E 1 143 ? 79.354 -0.663 51.958 1.00 37.38 146 ASP E CA 1
ATOM 5970 C C . ASP E 1 143 ? 79.823 -0.631 50.492 1.00 37.98 146 ASP E C 1
ATOM 5971 O O . ASP E 1 143 ? 80.922 -1.103 50.215 1.00 38.23 146 ASP E O 1
ATOM 5976 N N . ARG E 1 144 ? 79.043 -0.051 49.576 1.00 38.63 147 ARG E N 1
ATOM 5977 C CA . ARG E 1 144 ? 79.485 0.060 48.169 1.00 40.35 147 ARG E CA 1
ATOM 5978 C C . ARG E 1 144 ? 80.703 1.004 48.067 1.00 40.22 147 ARG E C 1
ATOM 5979 O O . ARG E 1 144 ? 81.660 0.708 47.348 1.00 41.08 147 ARG E O 1
ATOM 5981 N N . ALA E 1 145 ? 80.687 2.115 48.802 1.00 38.55 148 ALA E N 1
ATOM 5982 C CA . ALA E 1 145 ? 81.805 3.057 48.765 1.00 38.00 148 ALA E CA 1
ATOM 5983 C C . ALA E 1 145 ? 83.128 2.401 49.161 1.00 38.38 148 ALA E C 1
ATOM 5984 O O . ALA E 1 145 ? 84.167 2.724 48.607 1.00 37.65 148 ALA E O 1
ATOM 5986 N N . ILE E 1 146 ? 83.082 1.510 50.152 1.00 38.79 149 ILE E N 1
ATOM 5987 C CA . ILE E 1 146 ? 84.267 0.783 50.609 1.00 38.06 149 ILE E CA 1
ATOM 5988 C C . ILE E 1 146 ? 84.828 -0.080 49.483 1.00 38.96 149 ILE E C 1
ATOM 5989 O O . ILE E 1 146 ? 86.038 -0.082 49.248 1.00 39.21 149 ILE E O 1
ATOM 5994 N N . ARG E 1 147 ? 83.939 -0.794 48.791 1.00 39.00 150 ARG E N 1
ATOM 5995 C CA . ARG E 1 147 ? 84.326 -1.639 47.673 1.00 39.99 150 ARG E CA 1
ATOM 5996 C C . ARG E 1 147 ? 84.831 -0.753 46.523 1.00 39.75 150 ARG E C 1
ATOM 5997 O O . ARG E 1 147 ? 86.009 -0.810 46.186 1.00 39.45 150 ARG E O 1
ATOM 5999 N N . GLU E 1 148 ? 83.950 0.084 45.967 1.00 39.81 151 GLU E N 1
ATOM 6000 C CA . GLU E 1 148 ? 84.291 0.986 44.853 1.00 40.15 151 GLU E CA 1
ATOM 6001 C C . GLU E 1 148 ? 85.593 1.769 45.064 1.00 38.73 151 GLU E C 1
ATOM 6002 O O . GLU E 1 148 ? 86.429 1.796 44.165 1.00 38.27 151 GLU E O 1
ATOM 6008 N N . GLN E 1 149 ? 85.783 2.355 46.251 1.00 37.95 152 GLN E N 1
ATOM 6009 C CA . GLN E 1 149 ? 86.992 3.157 46.555 1.00 37.14 152 GLN E CA 1
ATOM 6010 C C . GLN E 1 149 ? 88.163 2.343 47.113 1.00 37.12 152 GLN E C 1
ATOM 6011 O O . GLN E 1 149 ? 89.178 2.911 47.471 1.00 36.19 152 GLN E O 1
ATOM 6017 N N . ASP E 1 150 ? 88.006 1.022 47.201 1.00 38.51 153 ASP E N 1
ATOM 6018 C CA . ASP E 1 150 ? 89.073 0.097 47.662 1.00 39.52 153 ASP E CA 1
ATOM 6019 C C . ASP E 1 150 ? 89.643 0.450 49.041 1.00 38.87 153 ASP E C 1
ATOM 6020 O O . ASP E 1 150 ? 90.827 0.245 49.317 1.00 38.75 153 ASP E O 1
ATOM 6025 N N . ASN E 1 151 ? 88.768 0.956 49.902 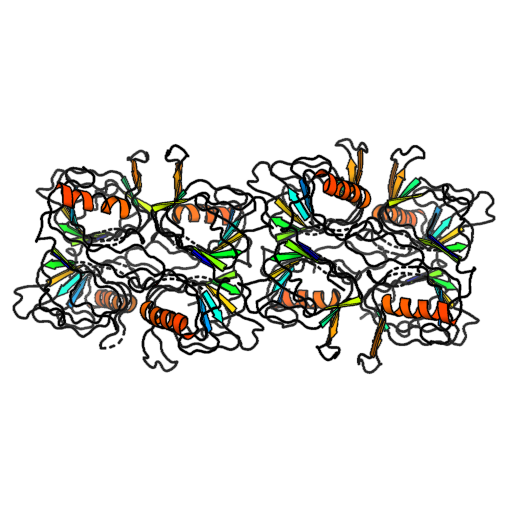1.00 38.92 154 ASN E N 1
ATOM 6026 C CA . ASN E 1 151 ? 89.113 1.406 51.245 1.00 38.49 154 ASN E CA 1
ATOM 6027 C C . ASN E 1 151 ? 89.068 0.212 52.242 1.00 38.94 154 ASN E C 1
ATOM 6028 O O . ASN E 1 151 ? 88.047 -0.501 52.327 1.00 40.18 154 ASN E O 1
ATOM 6033 N N . GLY E 1 152 ? 90.156 0.010 52.999 1.00 38.29 155 GLY E N 1
ATOM 6034 C CA . GLY E 1 152 ? 90.266 -1.095 53.989 1.00 37.81 155 GLY E CA 1
ATOM 6035 C C . GLY E 1 152 ? 89.751 -0.799 55.404 1.00 37.31 155 GLY E C 1
ATOM 6036 O O . GLY E 1 152 ? 90.129 -1.450 56.370 1.00 36.78 155 GLY E O 1
ATOM 6037 N N . LEU E 1 153 ? 88.861 0.176 55.506 1.00 37.15 156 LEU E N 1
ATOM 6038 C CA . LEU E 1 153 ? 88.263 0.616 56.761 1.00 36.90 156 LEU E CA 1
ATOM 6039 C C . LEU E 1 153 ? 87.200 -0.348 57.277 1.00 36.61 156 LEU E C 1
ATOM 6040 O O . LEU E 1 153 ? 86.577 -1.052 56.501 1.00 35.31 156 LEU E O 1
ATOM 6045 N N . ARG E 1 154 ? 87.009 -0.369 58.594 1.00 37.75 157 ARG E N 1
ATOM 6046 C CA . ARG E 1 154 ? 85.960 -1.169 59.225 1.00 38.64 157 ARG E CA 1
ATOM 6047 C C . ARG E 1 154 ? 85.146 -0.255 60.139 1.00 38.28 157 ARG E C 1
ATOM 6048 O O . ARG E 1 154 ? 85.682 0.698 60.715 1.00 38.77 157 ARG E O 1
ATOM 6056 N N . TYR E 1 155 ? 83.858 -0.550 60.268 1.00 36.76 158 TYR E N 1
ATOM 6057 C CA . TYR E 1 155 ? 82.989 0.180 61.184 1.00 36.56 158 TYR E CA 1
ATOM 6058 C C . TYR E 1 155 ? 82.207 -0.855 61.971 1.00 35.96 158 TYR E C 1
ATOM 6059 O O . TYR E 1 155 ? 82.302 -2.045 61.698 1.00 35.15 158 TYR E O 1
ATOM 6068 N N . ILE E 1 156 ? 81.445 -0.396 62.951 1.00 35.20 159 ILE E N 1
ATOM 6069 C CA . ILE E 1 156 ? 80.677 -1.286 63.791 1.00 34.26 159 ILE E CA 1
ATOM 6070 C C . ILE E 1 156 ? 79.245 -1.233 63.355 1.00 33.42 159 ILE E C 1
ATOM 6071 O O . ILE E 1 156 ? 78.702 -0.165 63.178 1.00 33.56 159 ILE E O 1
ATOM 6076 N N . ALA E 1 157 ? 78.639 -2.400 63.204 1.00 33.34 160 ALA E N 1
ATOM 6077 C CA . ALA E 1 157 ? 77.268 -2.538 62.751 1.00 33.18 160 ALA E CA 1
ATOM 6078 C C . ALA E 1 157 ? 76.491 -3.454 63.690 1.00 33.55 160 ALA E C 1
ATOM 6079 O O . ALA E 1 157 ? 77.049 -4.374 64.265 1.00 32.63 160 ALA E O 1
ATOM 6081 N N . ALA E 1 158 ? 75.201 -3.193 63.841 1.00 34.49 161 ALA E N 1
ATOM 6082 C CA . ALA E 1 158 ? 74.337 -4.009 64.665 1.00 35.11 161 ALA E CA 1
ATOM 6083 C C . ALA E 1 158 ? 73.591 -4.925 63.714 1.00 36.04 161 ALA E C 1
ATOM 6084 O O . ALA E 1 158 ? 73.124 -4.469 62.674 1.00 38.18 161 ALA E O 1
ATOM 6086 N N . ALA E 1 159 ? 73.484 -6.211 64.054 1.00 37.33 162 ALA E N 1
ATOM 6087 C CA . ALA E 1 159 ? 72.757 -7.188 63.210 1.00 37.32 162 ALA E CA 1
ATOM 6088 C C . ALA E 1 159 ? 71.249 -7.006 63.330 1.00 36.34 162 ALA E C 1
ATOM 6089 O O . ALA E 1 159 ? 70.764 -6.346 64.244 1.00 34.62 162 ALA E O 1
ATOM 6091 N N . VAL E 1 160 ? 70.509 -7.604 62.406 1.00 36.80 163 VAL E N 1
ATOM 6092 C CA . VAL E 1 160 ? 69.054 -7.527 62.444 1.00 36.30 163 VAL E CA 1
ATOM 6093 C C . VAL E 1 160 ? 68.519 -8.510 63.493 1.00 35.22 163 VAL E C 1
ATOM 6094 O O . VAL E 1 160 ? 69.062 -9.605 63.652 1.00 35.43 163 VAL E O 1
ATOM 6098 N N . PRO E 1 161 ? 67.491 -8.105 64.251 1.00 34.76 164 PRO E N 1
ATOM 6099 C CA . PRO E 1 161 ? 66.945 -9.085 65.164 1.00 34.72 164 PRO E CA 1
ATOM 6100 C C . PRO E 1 161 ? 66.351 -10.272 64.435 1.00 33.91 164 PRO E C 1
ATOM 6101 O O . PRO E 1 161 ? 65.917 -10.147 63.301 1.00 33.67 164 PRO E O 1
ATOM 6105 N N . THR E 1 162 ? 66.374 -11.422 65.098 1.00 33.40 165 THR E N 1
ATOM 6106 C CA . THR E 1 162 ? 65.852 -12.659 64.561 1.00 34.08 165 THR E CA 1
ATOM 6107 C C . THR E 1 162 ? 65.343 -13.452 65.751 1.00 33.53 165 THR E C 1
ATOM 6108 O O . THR E 1 162 ? 65.372 -12.944 66.868 1.00 33.59 165 THR E O 1
ATOM 6112 N N . TYR E 1 163 ? 64.868 -14.668 65.524 1.00 33.31 166 TYR E N 1
ATOM 6113 C CA . TYR E 1 163 ? 64.426 -15.500 66.615 1.00 34.15 166 TYR E CA 1
ATOM 6114 C C . TYR E 1 163 ? 65.625 -16.006 67.381 1.00 35.48 166 TYR E C 1
ATOM 6115 O O . TYR E 1 163 ? 66.644 -16.335 66.776 1.00 35.87 166 TYR E O 1
ATOM 6124 N N . ALA E 1 164 ? 65.499 -16.088 68.704 1.00 36.60 167 ALA E N 1
ATOM 6125 C CA . ALA E 1 164 ? 66.604 -16.520 69.551 1.00 37.09 167 ALA E CA 1
ATOM 6126 C C . ALA E 1 164 ? 67.032 -17.944 69.239 1.00 38.08 167 ALA E C 1
ATOM 6127 O O . ALA E 1 164 ? 66.198 -18.798 68.976 1.00 38.92 167 ALA E O 1
ATOM 6129 N N . ALA E 1 165 ? 68.341 -18.179 69.259 1.00 40.53 168 ALA E N 1
ATOM 6130 C CA . ALA E 1 165 ? 68.905 -19.511 69.052 1.00 41.76 168 ALA E CA 1
ATOM 6131 C C . ALA E 1 165 ? 68.583 -20.351 70.286 1.00 43.42 168 ALA E C 1
ATOM 6132 O O . ALA E 1 165 ? 67.982 -21.427 70.203 1.00 44.40 168 ALA E O 1
ATOM 6135 N N . LYS F 1 9 ? 65.128 29.538 67.831 1.00 48.20 12 LYS F N 1
ATOM 6136 C CA . LYS F 1 9 ? 66.513 29.654 68.387 1.00 46.56 12 LYS F CA 1
ATOM 6137 C C . LYS F 1 9 ? 67.024 28.234 68.716 1.00 44.63 12 LYS F C 1
ATOM 6138 O O . LYS F 1 9 ? 66.337 27.454 69.394 1.00 44.41 12 LYS F O 1
ATOM 6142 N N . LEU F 1 10 ? 68.222 27.905 68.235 1.00 41.93 13 LEU F N 1
ATOM 6143 C CA . LEU F 1 10 ? 68.804 26.580 68.435 1.00 39.80 13 LEU F CA 1
ATOM 6144 C C . LEU F 1 10 ? 69.325 26.374 69.841 1.00 38.89 13 LEU F C 1
ATOM 6145 O O . LEU F 1 10 ? 69.727 27.321 70.528 1.00 40.68 13 LEU F O 1
ATOM 6150 N N . LEU F 1 11 ? 69.338 25.108 70.236 1.00 37.50 14 LEU F N 1
ATOM 6151 C CA . LEU F 1 11 ? 69.879 24.661 71.499 1.00 36.57 14 LEU F CA 1
ATOM 6152 C C . LEU F 1 11 ? 71.338 24.280 71.233 1.00 36.04 14 LEU F C 1
ATOM 6153 O O . LEU F 1 11 ? 71.621 23.192 70.729 1.00 36.21 14 LEU F O 1
ATOM 6158 N N . THR F 1 12 ? 72.252 25.195 71.543 1.00 35.94 15 THR F N 1
ATOM 6159 C CA . THR F 1 12 ? 73.668 24.988 71.299 1.00 36.19 15 THR F CA 1
ATOM 6160 C C . THR F 1 12 ? 74.488 25.304 72.557 1.00 37.07 15 THR F C 1
ATOM 6161 O O . THR F 1 12 ? 74.055 26.093 73.392 1.00 38.82 15 THR F O 1
ATOM 6165 N N . VAL F 1 13 ? 75.659 24.667 72.685 1.00 36.84 16 VAL F N 1
ATOM 6166 C CA . VAL F 1 13 ? 76.592 24.894 73.789 1.00 35.86 16 VAL F CA 1
ATOM 6167 C C . VAL F 1 13 ? 78.017 25.045 73.228 1.00 36.87 16 VAL F C 1
ATOM 6168 O O . VAL F 1 13 ? 78.497 24.152 72.501 1.00 37.67 16 VAL F O 1
ATOM 6172 N N . ASP F 1 14 ? 78.683 26.166 73.538 1.00 35.76 17 ASP F N 1
ATOM 6173 C CA . ASP F 1 14 ? 80.054 26.420 73.090 1.00 34.91 17 ASP F CA 1
ATOM 6174 C C . ASP F 1 14 ? 81.021 26.078 74.229 1.00 35.44 17 ASP F C 1
ATOM 6175 O O . ASP F 1 14 ? 81.115 26.815 75.218 1.00 36.00 17 ASP F O 1
ATOM 6180 N N . THR F 1 15 ? 81.778 24.989 74.080 1.00 35.32 18 THR F N 1
ATOM 6181 C CA . THR F 1 15 ? 82.650 24.527 75.163 1.00 35.33 18 THR F CA 1
ATOM 6182 C C . THR F 1 15 ? 83.909 25.397 75.364 1.00 36.76 18 THR F C 1
ATOM 6183 O O . THR F 1 15 ? 84.631 25.250 76.368 1.00 37.56 18 THR F O 1
ATOM 6187 N N . THR F 1 16 ? 84.167 26.309 74.424 1.00 36.50 19 THR F N 1
ATOM 6188 C CA . THR F 1 16 ? 85.263 27.244 74.573 1.00 35.46 19 THR F CA 1
ATOM 6189 C C . THR F 1 16 ? 84.797 28.515 75.302 1.00 35.34 19 THR F C 1
ATOM 6190 O O . THR F 1 16 ? 85.632 29.283 75.760 1.00 35.75 19 THR F O 1
ATOM 6194 N N . ALA F 1 17 ? 83.486 28.747 75.412 1.00 34.76 20 ALA F N 1
ATOM 6195 C CA . ALA F 1 17 ? 82.976 30.002 76.009 1.00 34.55 20 ALA F CA 1
ATOM 6196 C C . ALA F 1 17 ? 83.008 30.095 77.534 1.00 35.26 20 ALA F C 1
ATOM 6197 O O . ALA F 1 17 ? 82.766 31.173 78.091 1.00 36.00 20 ALA F O 1
ATOM 6199 N N . HIS F 1 18 ? 83.261 28.973 78.204 1.00 35.66 21 HIS F N 1
ATOM 6200 C CA . HIS F 1 18 ? 83.384 28.927 79.655 1.00 36.10 21 HIS F CA 1
ATOM 6201 C C . HIS F 1 18 ? 84.392 27.862 79.989 1.00 36.40 21 HIS F C 1
ATOM 6202 O O . HIS F 1 18 ? 84.675 27.005 79.161 1.00 38.22 21 HIS F O 1
ATOM 6209 N N . PRO F 1 19 ? 84.954 27.905 81.202 1.00 37.01 22 PRO F N 1
ATOM 6210 C CA . PRO F 1 19 ? 85.866 26.826 81.537 1.00 36.64 22 PRO F CA 1
ATOM 6211 C C . PRO F 1 19 ? 85.105 25.545 81.909 1.00 37.05 22 PRO F C 1
ATOM 6212 O O . PRO F 1 19 ? 83.899 25.574 82.246 1.00 36.78 22 PRO F O 1
ATOM 6216 N N . PHE F 1 20 ? 85.819 24.430 81.846 1.00 36.15 23 PHE F N 1
ATOM 6217 C CA . PHE F 1 20 ? 85.259 23.159 82.229 1.00 35.81 23 PHE F CA 1
ATOM 6218 C C . PHE F 1 20 ? 85.007 23.148 83.727 1.00 35.29 23 PHE F C 1
ATOM 6219 O O . PHE F 1 20 ? 85.635 23.902 84.479 1.00 35.56 23 PHE F O 1
ATOM 6227 N N . LEU F 1 21 ? 84.058 22.317 84.146 1.00 35.42 24 LEU F N 1
ATOM 6228 C CA . LEU F 1 21 ? 83.796 22.105 85.561 1.00 35.97 24 LEU F CA 1
ATOM 6229 C C . LEU F 1 21 ? 84.986 21.258 86.046 1.00 36.32 24 LEU F C 1
ATOM 6230 O O . LEU F 1 21 ? 85.330 20.248 85.442 1.00 36.51 24 LEU F O 1
ATOM 6235 N N . LYS F 1 22 ? 85.637 21.707 87.108 1.00 36.96 25 LYS F N 1
ATOM 6236 C CA . LYS F 1 22 ? 86.854 21.071 87.593 1.00 37.14 25 LYS F CA 1
ATOM 6237 C C . LYS F 1 22 ? 86.583 20.011 88.625 1.00 36.17 25 LYS F C 1
ATOM 6238 O O . LYS F 1 22 ? 85.768 20.224 89.509 1.00 35.11 25 LYS F O 1
ATOM 6244 N N . ALA F 1 23 ? 87.310 18.897 88.520 1.00 36.10 26 ALA F N 1
ATOM 6245 C CA . ALA F 1 23 ? 87.257 17.817 89.493 1.00 36.03 26 ALA F CA 1
ATOM 6246 C C . ALA F 1 23 ? 85.839 17.355 89.799 1.00 36.55 26 ALA F C 1
ATOM 6247 O O . ALA F 1 23 ? 85.361 17.493 90.926 1.00 36.84 26 ALA F O 1
ATOM 6249 N N . LEU F 1 24 ? 85.183 16.787 88.798 1.00 37.48 27 LEU F N 1
ATOM 6250 C CA . LEU F 1 24 ? 83.820 16.299 88.968 1.00 38.91 27 LEU F CA 1
ATOM 6251 C C . LEU F 1 24 ? 83.738 15.330 90.132 1.00 39.52 27 LEU F C 1
ATOM 6252 O O . LEU F 1 24 ? 84.579 14.431 90.252 1.00 40.01 27 LEU F O 1
ATOM 6257 N N . GLY F 1 25 ? 82.730 15.518 90.980 1.00 39.64 28 GLY F N 1
ATOM 6258 C CA . GLY F 1 25 ? 82.538 14.661 92.133 1.00 40.35 28 GLY F CA 1
ATOM 6259 C C . GLY F 1 25 ? 83.790 14.485 92.963 1.00 40.83 28 GLY F C 1
ATOM 6260 O O . GLY F 1 25 ? 84.062 13.386 93.424 1.00 42.42 28 GLY F O 1
ATOM 6261 N N . GLY F 1 26 ? 84.578 15.546 93.119 1.00 40.74 29 GLY F N 1
ATOM 6262 C CA . GLY F 1 26 ? 85.806 15.489 93.920 1.00 40.10 29 GLY F CA 1
ATOM 6263 C C . GLY F 1 26 ? 87.007 14.812 93.276 1.00 40.38 29 GLY F C 1
ATOM 6264 O O . GLY F 1 26 ? 88.096 14.864 93.832 1.00 41.74 29 GLY F O 1
ATOM 6265 N N . HIS F 1 27 ? 86.836 14.214 92.100 1.00 40.67 30 HIS F N 1
ATOM 6266 C CA . HIS F 1 27 ? 87.922 13.504 91.416 1.00 41.34 30 HIS F CA 1
ATOM 6267 C C . HIS F 1 27 ? 88.886 14.425 90.672 1.00 40.24 30 HIS F C 1
ATOM 6268 O O . HIS F 1 27 ? 88.662 14.777 89.514 1.00 39.85 30 HIS F O 1
ATOM 6275 N N . GLU F 1 28 ? 89.965 14.782 91.353 1.00 39.40 31 GLU F N 1
ATOM 6276 C CA . GLU F 1 28 ? 91.007 15.641 90.822 1.00 39.62 31 GLU F CA 1
ATOM 6277 C C . GLU F 1 28 ? 91.527 15.014 89.536 1.00 39.12 31 GLU F C 1
ATOM 6278 O O . GLU F 1 28 ? 91.763 13.813 89.492 1.00 39.74 31 GLU F O 1
ATOM 6284 N N . GLY F 1 29 ? 91.676 15.824 88.490 1.00 38.21 32 GLY F N 1
ATOM 6285 C CA . GLY F 1 29 ? 92.144 15.347 87.193 1.00 37.44 32 GLY F CA 1
ATOM 6286 C C . GLY F 1 29 ? 91.057 15.097 86.163 1.00 37.37 32 GLY F C 1
ATOM 6287 O O . GLY F 1 29 ? 91.360 14.973 84.985 1.00 38.41 32 GLY F O 1
ATOM 6288 N N . THR F 1 30 ? 89.801 15.008 86.595 1.00 37.03 33 THR F N 1
ATOM 6289 C CA . THR F 1 30 ? 88.666 14.800 85.693 1.00 37.05 33 THR F CA 1
ATOM 6290 C C . THR F 1 30 ? 87.819 16.081 85.569 1.00 36.84 33 THR F C 1
ATOM 6291 O O . THR F 1 30 ? 87.193 16.518 86.531 1.00 37.33 33 THR F O 1
ATOM 6295 N N . ASP F 1 31 ? 87.804 16.673 84.378 1.00 36.92 34 ASP F N 1
ATOM 6296 C CA . ASP F 1 31 ? 87.091 17.924 84.134 1.00 36.71 34 ASP F CA 1
ATOM 6297 C C . ASP F 1 31 ? 86.021 17.716 83.084 1.00 36.38 34 ASP F C 1
ATOM 6298 O O . ASP F 1 31 ? 86.260 17.041 82.097 1.00 36.84 34 ASP F O 1
ATOM 6303 N N . ILE F 1 32 ? 84.852 18.319 83.272 1.00 35.78 35 ILE F N 1
ATOM 6304 C CA . ILE F 1 32 ? 83.745 18.081 82.377 1.00 35.71 35 ILE F CA 1
ATOM 6305 C C . ILE F 1 32 ? 83.081 19.331 81.890 1.00 36.01 35 ILE F C 1
ATOM 6306 O O . ILE F 1 32 ? 83.067 20.352 82.554 1.00 36.14 35 ILE F O 1
ATOM 6311 N N . PHE F 1 33 ? 82.490 19.231 80.718 1.00 36.42 36 PHE F N 1
ATOM 6312 C CA . PHE F 1 33 ? 81.669 20.296 80.200 1.00 35.86 36 PHE F CA 1
ATOM 6313 C C . PHE F 1 33 ? 80.422 19.558 79.752 1.00 35.30 36 PHE F C 1
ATOM 6314 O O . PHE F 1 33 ? 80.460 18.788 78.795 1.00 35.54 36 PHE F O 1
ATOM 6322 N N . PRO F 1 34 ? 79.319 19.754 80.470 1.00 35.05 37 PRO F N 1
ATOM 6323 C CA . PRO F 1 34 ? 78.115 19.072 80.072 1.00 35.41 37 PRO F CA 1
ATOM 6324 C C . PRO F 1 34 ? 77.520 19.661 78.809 1.00 35.78 37 PRO F C 1
ATOM 6325 O O . PRO F 1 34 ? 77.621 20.860 78.577 1.00 35.19 37 PRO F O 1
ATOM 6329 N N . LEU F 1 35 ? 76.903 18.798 78.011 1.00 36.28 38 LEU F N 1
ATOM 6330 C CA . LEU F 1 35 ? 76.247 19.193 76.768 1.00 36.12 38 LEU F CA 1
ATOM 6331 C C . LEU F 1 35 ? 74.778 18.860 76.867 1.00 35.58 38 LEU F C 1
ATOM 6332 O O . LEU F 1 35 ? 73.939 19.759 76.726 1.00 36.10 38 LEU F O 1
ATOM 6337 N N . PHE F 1 36 ? 74.478 17.584 77.123 1.00 34.56 39 PHE F N 1
ATOM 6338 C CA . PHE F 1 36 ? 73.116 17.103 77.171 1.00 35.00 39 PHE F CA 1
ATOM 6339 C C . PHE F 1 36 ? 72.921 16.123 78.302 1.00 35.50 39 PHE F C 1
ATOM 6340 O O . PHE F 1 36 ? 73.675 15.163 78.413 1.00 35.26 39 PHE F O 1
ATOM 6356 N N . ASP F 1 38 ? 69.877 13.772 80.352 1.00 35.87 41 ASP F N 1
ATOM 6357 C CA . ASP F 1 38 ? 68.512 13.308 80.430 1.00 35.30 41 ASP F CA 1
ATOM 6358 C C . ASP F 1 38 ? 68.460 12.199 81.469 1.00 35.28 41 ASP F C 1
ATOM 6359 O O . ASP F 1 38 ? 68.631 11.015 81.148 1.00 35.77 41 ASP F O 1
ATOM 6364 N N . PRO F 1 39 ? 68.226 12.574 82.734 1.00 35.93 42 PRO F N 1
ATOM 6365 C CA . PRO F 1 39 ? 68.130 11.600 83.818 1.00 36.45 42 PRO F CA 1
ATOM 6366 C C . PRO F 1 39 ? 66.958 10.640 83.721 1.00 37.11 42 PRO F C 1
ATOM 6367 O O . PRO F 1 39 ? 66.966 9.616 84.398 1.00 38.52 42 PRO F O 1
ATOM 6371 N N . TYR F 1 40 ? 65.963 10.955 82.904 1.00 36.94 43 TYR F N 1
ATOM 6372 C CA . TYR F 1 40 ? 64.764 10.156 82.872 1.00 37.72 43 TYR F CA 1
ATOM 6373 C C . TYR F 1 40 ? 64.895 9.052 81.857 1.00 37.80 43 TYR F C 1
ATOM 6374 O O . TYR F 1 40 ? 64.416 7.957 82.090 1.00 39.59 43 TYR F O 1
ATOM 6383 N N . ASN F 1 41 ? 65.576 9.319 80.754 1.00 38.08 44 ASN F N 1
ATOM 6384 C CA . ASN F 1 41 ? 65.905 8.268 79.780 1.00 37.71 44 ASN F CA 1
ATOM 6385 C C . ASN F 1 41 ? 67.295 7.666 80.090 1.00 37.81 44 ASN F C 1
ATOM 6386 O O . ASN F 1 41 ? 67.680 6.657 79.522 1.00 38.17 44 ASN F O 1
ATOM 6391 N N . GLY F 1 42 ? 68.042 8.285 81.004 1.00 38.17 45 GLY F N 1
ATOM 6392 C CA . GLY F 1 42 ? 69.362 7.802 81.377 1.00 38.36 45 GLY F CA 1
ATOM 6393 C C . GLY F 1 42 ? 70.345 7.947 80.233 1.00 38.92 45 GLY F C 1
ATOM 6394 O O . GLY F 1 42 ? 70.871 6.968 79.740 1.00 39.91 45 GLY F O 1
ATOM 6395 N N . LEU F 1 43 ? 70.586 9.176 79.812 1.00 37.90 46 LEU F N 1
ATOM 6396 C CA . LEU F 1 43 ? 71.446 9.449 78.680 1.00 38.11 46 LEU F CA 1
ATOM 6397 C C . LEU F 1 43 ? 72.180 10.778 78.905 1.00 37.46 46 LEU F C 1
ATOM 6398 O O . LEU F 1 43 ? 71.582 11.789 79.304 1.00 37.02 46 LEU F O 1
ATOM 6411 N N . VAL F 1 45 ? 75.487 13.342 77.237 1.00 35.90 48 VAL F N 1
ATOM 6412 C CA . VAL F 1 45 ? 76.513 13.573 76.228 1.00 35.08 48 VAL F CA 1
ATOM 6413 C C . VAL F 1 45 ? 77.391 14.642 76.802 1.00 35.51 48 VAL F C 1
ATOM 6414 O O . VAL F 1 45 ? 76.943 15.768 76.965 1.00 34.76 48 VAL F O 1
ATOM 6426 N N . ARG F 1 47 ? 81.581 16.434 77.350 1.00 36.14 50 ARG F N 1
ATOM 6427 C CA . ARG F 1 47 ? 82.991 16.551 77.006 1.00 35.91 50 ARG F CA 1
ATOM 6428 C C . ARG F 1 47 ? 83.818 16.447 78.276 1.00 36.07 50 ARG F C 1
ATOM 6429 O O . ARG F 1 47 ? 83.471 17.041 79.298 1.00 36.24 50 ARG F O 1
ATOM 6437 N N . ALA F 1 48 ? 84.895 15.662 78.206 1.00 36.14 51 ALA F N 1
ATOM 6438 C CA . ALA F 1 48 ? 85.764 15.446 79.354 1.00 35.75 51 ALA F CA 1
ATOM 6439 C C . ALA F 1 48 ? 87.214 15.727 78.984 1.00 36.45 51 ALA F C 1
ATOM 6440 O O . ALA F 1 48 ? 87.652 15.439 77.863 1.00 35.90 51 ALA F O 1
ATOM 6442 N N . SER F 1 49 ? 87.936 16.304 79.945 1.00 36.93 52 SER F N 1
ATOM 6443 C CA . SER F 1 49 ? 89.347 16.648 79.817 1.00 36.86 52 SER F CA 1
ATOM 6444 C C . SER F 1 49 ? 90.099 16.026 80.996 1.00 37.09 52 SER F C 1
ATOM 6445 O O . SER F 1 49 ? 89.943 16.461 82.140 1.00 36.20 52 SER F O 1
ATOM 6448 N N . PHE F 1 50 ? 90.913 15.010 80.711 1.00 38.04 53 PHE F N 1
ATOM 6449 C CA . PHE F 1 50 ? 91.598 14.254 81.750 1.00 37.18 53 PHE F CA 1
ATOM 6450 C C . PHE F 1 50 ? 93.054 14.569 81.809 1.00 37.89 53 PHE F C 1
ATOM 6451 O O . PHE F 1 50 ? 93.711 14.688 80.775 1.00 39.60 53 PHE F O 1
ATOM 6459 N N . ALA F 1 51 ? 93.572 14.662 83.026 1.00 37.77 54 ALA F N 1
ATOM 6460 C CA . ALA F 1 51 ? 94.995 14.904 83.238 1.00 37.38 54 ALA F CA 1
ATOM 6461 C C . ALA F 1 51 ? 95.773 13.604 83.023 1.00 36.98 54 ALA F C 1
ATOM 6462 O O . ALA F 1 51 ? 95.182 12.529 82.970 1.00 36.64 54 ALA F O 1
ATOM 6464 N N . PRO F 1 52 ? 97.102 13.700 82.879 1.00 36.72 55 PRO F N 1
ATOM 6465 C CA . PRO F 1 52 ? 97.915 12.493 82.794 1.00 36.39 55 PRO F CA 1
ATOM 6466 C C . PRO F 1 52 ? 97.938 11.691 84.104 1.00 36.67 55 PRO F C 1
ATOM 6467 O O . PRO F 1 52 ? 97.626 12.224 85.173 1.00 36.43 55 PRO F O 1
ATOM 6471 N N . GLY F 1 53 ? 98.298 10.413 84.000 1.00 37.16 56 GLY F N 1
ATOM 6472 C CA . GLY F 1 53 ? 98.491 9.545 85.161 1.00 36.42 56 GLY F CA 1
ATOM 6473 C C . GLY F 1 53 ? 97.287 9.206 86.015 1.00 35.87 56 GLY F C 1
ATOM 6474 O O . GLY F 1 53 ? 97.438 8.963 87.209 1.00 36.34 56 GLY F O 1
ATOM 6475 N N . LEU F 1 54 ? 96.104 9.169 85.422 1.00 35.25 57 LEU F N 1
ATOM 6476 C CA . LEU F 1 54 ? 94.916 8.836 86.184 1.00 36.43 57 LEU F CA 1
ATOM 6477 C C . LEU F 1 54 ? 94.587 7.364 86.063 1.00 36.40 57 LEU F C 1
ATOM 6478 O O . LEU F 1 54 ? 94.988 6.700 85.110 1.00 36.53 57 LEU F O 1
ATOM 6483 N N . THR F 1 55 ? 93.883 6.865 87.075 1.00 36.95 58 THR F N 1
ATOM 6484 C CA . THR F 1 55 ? 93.352 5.497 87.096 1.00 36.66 58 THR F CA 1
ATOM 6485 C C . THR F 1 55 ? 92.044 5.607 87.876 1.00 36.94 58 THR F C 1
ATOM 6486 O O . THR F 1 55 ? 92.046 5.688 89.104 1.00 38.01 58 THR F O 1
ATOM 6490 N N . LEU F 1 56 ? 90.933 5.659 87.156 1.00 36.87 59 LEU F N 1
ATOM 6491 C CA . LEU F 1 56 ? 89.628 5.811 87.785 1.00 37.48 59 LEU F CA 1
ATOM 6492 C C . LEU F 1 56 ? 89.136 4.476 88.370 1.00 37.46 59 LEU F C 1
ATOM 6493 O O . LEU F 1 56 ? 89.775 3.445 88.175 1.00 36.42 59 LEU F O 1
ATOM 6498 N N . PRO F 1 57 ? 88.019 4.492 89.121 1.00 39.04 60 PRO F N 1
ATOM 6499 C CA . PRO F 1 57 ? 87.528 3.221 89.692 1.00 39.15 60 PRO F CA 1
ATOM 6500 C C . PRO F 1 57 ? 86.892 2.269 88.682 1.00 38.63 60 PRO F C 1
ATOM 6501 O O . PRO F 1 57 ? 86.511 2.685 87.584 1.00 38.14 60 PRO F O 1
ATOM 6505 N N . LEU F 1 58 ? 86.799 0.995 89.066 1.00 39.64 61 LEU F N 1
ATOM 6506 C CA . LEU F 1 58 ? 86.165 -0.032 88.240 1.00 39.62 61 LEU F CA 1
ATOM 6507 C C . LEU F 1 58 ? 84.676 0.292 88.202 1.00 39.91 61 LEU F C 1
ATOM 6508 O O . LEU F 1 58 ? 84.032 0.365 89.253 1.00 38.43 61 LEU F O 1
ATOM 6510 N N . HIS F 1 59 ? 84.148 0.540 87.005 1.00 41.52 62 HIS F N 1
ATOM 6511 C CA . HIS F 1 59 ? 82.727 0.842 86.846 1.00 42.49 62 HIS F CA 1
ATOM 6512 C C . HIS F 1 59 ? 82.035 -0.176 85.957 1.00 42.40 62 HIS F C 1
ATOM 6513 O O . HIS F 1 59 ? 82.375 -0.304 84.774 1.00 43.90 62 HIS F O 1
ATOM 6520 N N . PHE F 1 60 ? 81.071 -0.899 86.520 1.00 40.45 63 PHE F N 1
ATOM 6521 C CA . PHE F 1 60 ? 80.229 -1.763 85.725 1.00 38.81 63 PHE F CA 1
ATOM 6522 C C . PHE F 1 60 ? 79.263 -0.745 85.169 1.00 39.07 63 PHE F C 1
ATOM 6523 O O . PHE F 1 60 ? 78.666 0.008 85.942 1.00 39.27 63 PHE F O 1
ATOM 6531 N N . HIS F 1 61 ? 79.148 -0.678 83.843 1.00 39.14 64 HIS F N 1
ATOM 6532 C CA . HIS F 1 61 ? 78.243 0.268 83.199 1.00 39.91 64 HIS F CA 1
ATOM 6533 C C . HIS F 1 61 ? 77.096 -0.567 82.602 1.00 38.47 64 HIS F C 1
ATOM 6534 O O . HIS F 1 61 ? 77.321 -1.566 81.917 1.00 36.89 64 HIS F O 1
ATOM 6541 N N . THR F 1 62 ? 75.865 -0.177 82.916 1.00 38.92 65 THR F N 1
ATOM 6542 C CA . THR F 1 62 ? 74.691 -0.936 82.497 1.00 39.37 65 THR F CA 1
ATOM 6543 C C . THR F 1 62 ? 74.302 -0.718 81.047 1.00 39.83 65 THR F C 1
ATOM 6544 O O . THR F 1 62 ? 73.800 -1.635 80.420 1.00 41.22 65 THR F O 1
ATOM 6548 N N . GLY F 1 63 ? 74.548 0.476 80.514 1.00 39.32 66 GLY F N 1
ATOM 6549 C CA . GLY F 1 63 ? 74.164 0.799 79.138 1.00 39.63 66 GLY F CA 1
ATOM 6550 C C . GLY F 1 63 ? 75.340 1.006 78.203 1.00 39.22 66 GLY F C 1
ATOM 6551 O O . GLY F 1 63 ? 76.498 0.866 78.609 1.00 39.94 66 GLY F O 1
ATOM 6552 N N . THR F 1 64 ? 75.035 1.377 76.957 1.00 37.75 67 THR F N 1
ATOM 6553 C CA . THR F 1 64 ? 76.068 1.533 75.943 1.00 36.51 67 THR F CA 1
ATOM 6554 C C . THR F 1 64 ? 76.868 2.804 76.100 1.00 35.31 67 THR F C 1
ATOM 6555 O O . THR F 1 64 ? 76.361 3.807 76.603 1.00 35.38 67 THR F O 1
ATOM 6559 N N . VAL F 1 65 ? 78.124 2.750 75.670 1.00 35.02 68 VAL F N 1
ATOM 6560 C CA . VAL F 1 65 ? 78.991 3.932 75.661 1.00 35.14 68 VAL F CA 1
ATOM 6561 C C . VAL F 1 65 ? 79.527 4.171 74.256 1.00 33.92 68 VAL F C 1
ATOM 6562 O O . VAL F 1 65 ? 79.995 3.237 73.614 1.00 33.05 68 VAL F O 1
ATOM 6566 N N . HIS F 1 66 ? 79.408 5.402 73.774 1.00 34.00 69 HIS F N 1
ATOM 6567 C CA . HIS F 1 66 ? 79.953 5.830 72.484 1.00 34.87 69 HIS F CA 1
ATOM 6568 C C . HIS F 1 66 ? 80.987 6.879 72.835 1.00 35.72 69 HIS F C 1
ATOM 6569 O O . HIS F 1 66 ? 80.665 7.913 73.366 1.00 35.84 69 HIS F O 1
ATOM 6584 N N . TYR F 1 68 ? 84.546 9.086 71.635 1.00 36.21 71 TYR F N 1
ATOM 6585 C CA . TYR F 1 68 ? 85.420 9.545 70.573 1.00 36.77 71 TYR F CA 1
ATOM 6586 C C . TYR F 1 68 ? 86.546 10.342 71.217 1.00 36.30 71 TYR F C 1
ATOM 6587 O O . TYR F 1 68 ? 86.282 11.258 71.998 1.00 35.80 71 TYR F O 1
ATOM 6596 N N . THR F 1 69 ? 87.788 9.961 70.924 1.00 35.50 72 THR F N 1
ATOM 6597 C CA . THR F 1 69 ? 88.970 10.625 71.497 1.00 35.74 72 THR F CA 1
ATOM 6598 C C . THR F 1 69 ? 89.451 11.736 70.570 1.00 35.90 72 THR F C 1
ATOM 6599 O O . THR F 1 69 ? 89.847 11.473 69.434 1.00 35.98 72 THR F O 1
ATOM 6603 N N . ILE F 1 70 ? 89.401 12.973 71.046 1.00 35.51 73 ILE F N 1
ATOM 6604 C CA . ILE F 1 70 ? 89.789 14.107 70.211 1.00 36.12 73 ILE F CA 1
ATOM 6605 C C . ILE F 1 70 ? 91.290 14.273 70.226 1.00 36.78 73 ILE F C 1
ATOM 6606 O O . ILE F 1 70 ? 91.902 14.424 69.180 1.00 37.38 73 ILE F O 1
ATOM 6611 N N . SER F 1 71 ? 91.872 14.254 71.421 1.00 37.13 74 SER F N 1
ATOM 6612 C CA . SER F 1 71 ? 93.308 14.367 71.584 1.00 37.04 74 SER F CA 1
ATOM 6613 C C . SER F 1 71 ? 93.756 13.536 72.771 1.00 37.38 74 SER F C 1
ATOM 6614 O O . SER F 1 71 ? 92.935 13.028 73.556 1.00 36.91 74 SER F O 1
ATOM 6617 N N . GLY F 1 72 ? 95.073 13.399 72.892 1.00 37.14 75 GLY F N 1
ATOM 6618 C CA . GLY F 1 72 ? 95.669 12.693 74.010 1.00 36.97 75 GLY F CA 1
ATOM 6619 C C . GLY F 1 72 ? 95.699 11.190 73.872 1.00 36.93 75 GLY F C 1
ATOM 6620 O O . GLY F 1 72 ? 95.796 10.662 72.762 1.00 36.76 75 GLY F O 1
ATOM 6621 N N . CYS F 1 73 ? 95.594 10.501 75.008 1.00 37.22 76 CYS F N 1
ATOM 6622 C CA . CYS F 1 73 ? 95.736 9.063 75.031 1.00 36.26 76 CYS F CA 1
ATOM 6623 C C . CYS F 1 73 ? 95.200 8.429 76.302 1.00 35.58 76 CYS F C 1
ATOM 6624 O O . CYS F 1 73 ? 95.435 8.926 77.399 1.00 35.15 76 CYS F O 1
ATOM 6627 N N . TRP F 1 74 ? 94.479 7.322 76.151 1.00 35.70 77 TRP F N 1
ATOM 6628 C CA . TRP F 1 74 ? 93.950 6.590 77.292 1.00 35.66 77 TRP F CA 1
ATOM 6629 C C . TRP F 1 74 ? 93.656 5.151 76.917 1.00 35.93 77 TRP F C 1
ATOM 6630 O O . TRP F 1 74 ? 93.610 4.811 75.733 1.00 36.03 77 TRP F O 1
ATOM 6641 N N . TYR F 1 75 ? 93.467 4.313 77.934 1.00 36.09 78 TYR F N 1
ATOM 6642 C CA . TYR F 1 75 ? 93.136 2.905 77.733 1.00 35.99 78 TYR F CA 1
ATOM 6643 C C . TYR F 1 75 ? 92.378 2.334 78.929 1.00 35.95 78 TYR F C 1
ATOM 6644 O O . TYR F 1 75 ? 92.409 2.906 80.019 1.00 35.23 78 TYR F O 1
ATOM 6653 N N . TYR F 1 76 ? 91.703 1.203 78.707 1.00 35.91 79 TYR F N 1
ATOM 6654 C CA . TYR F 1 76 ? 91.045 0.457 79.780 1.00 35.91 79 TYR F CA 1
ATOM 6655 C C . TYR F 1 76 ? 92.005 -0.600 80.300 1.00 35.87 79 TYR F C 1
ATOM 6656 O O . TYR F 1 76 ? 92.683 -1.252 79.510 1.00 36.64 79 TYR F O 1
ATOM 6665 N N . THR F 1 77 ? 92.040 -0.792 81.616 1.00 35.44 80 THR F N 1
ATOM 6666 C CA . THR F 1 77 ? 92.945 -1.766 82.250 1.00 35.07 80 THR F CA 1
ATOM 6667 C C . THR F 1 77 ? 92.888 -3.158 81.609 1.00 36.01 80 THR F C 1
ATOM 6668 O O . THR F 1 77 ? 93.906 -3.828 81.443 1.00 35.47 80 THR F O 1
ATOM 6672 N N . GLU F 1 78 ? 91.680 -3.554 81.220 1.00 37.83 81 GLU F N 1
ATOM 6673 C CA . GLU F 1 78 ? 91.402 -4.868 80.637 1.00 38.87 81 GLU F CA 1
ATOM 6674 C C . GLU F 1 78 ? 91.807 -5.012 79.153 1.00 38.27 81 GLU F C 1
ATOM 6675 O O . GLU F 1 78 ? 91.666 -6.101 78.596 1.00 37.57 81 GLU F O 1
ATOM 6681 N N . TYR F 1 79 ? 92.258 -3.918 78.517 1.00 38.40 82 TYR F N 1
ATOM 6682 C CA . TYR F 1 79 ? 92.685 -3.899 77.106 1.00 37.96 82 TYR F CA 1
ATOM 6683 C C . TYR F 1 79 ? 93.808 -2.892 76.930 1.00 37.89 82 TYR F C 1
ATOM 6684 O O . TYR F 1 79 ? 93.686 -1.945 76.157 1.00 37.85 82 TYR F O 1
ATOM 6693 N N . PRO F 1 80 ? 94.931 -3.114 77.616 1.00 37.94 83 PRO F N 1
ATOM 6694 C CA . PRO F 1 80 ? 96.034 -2.145 77.526 1.00 37.85 83 PRO F CA 1
ATOM 6695 C C . PRO F 1 80 ? 96.656 -2.007 76.125 1.00 38.05 83 PRO F C 1
ATOM 6696 O O . PRO F 1 80 ? 97.233 -0.961 75.809 1.00 38.39 83 PRO F O 1
ATOM 6700 N N . GLY F 1 81 ? 96.538 -3.048 75.301 1.00 38.60 84 GLY F N 1
ATOM 6701 C CA . GLY F 1 81 ? 97.076 -3.027 73.947 1.00 39.19 84 GLY F CA 1
ATOM 6702 C C . GLY F 1 81 ? 96.278 -2.213 72.945 1.00 39.71 84 GLY F C 1
ATOM 6703 O O . GLY F 1 81 ? 96.759 -1.962 71.850 1.00 41.96 84 GLY F O 1
ATOM 6704 N N . GLN F 1 82 ? 95.064 -1.805 73.303 1.00 39.15 85 GLN F N 1
ATOM 6705 C CA . GLN F 1 82 ? 94.220 -1.022 72.406 1.00 38.31 85 GLN F CA 1
ATOM 6706 C C . GLN F 1 82 ? 94.082 0.387 72.966 1.00 37.30 85 GLN F C 1
ATOM 6707 O O . GLN F 1 82 ? 93.018 0.756 73.463 1.00 36.13 85 GLN F O 1
ATOM 6713 N N . LYS F 1 83 ? 95.164 1.166 72.920 1.00 37.09 86 LYS F N 1
ATOM 6714 C CA . LYS F 1 83 ? 95.133 2.541 73.437 1.00 36.71 86 LYS F CA 1
ATOM 6715 C C . LYS F 1 83 ? 94.295 3.438 72.507 1.00 36.90 86 LYS F C 1
ATOM 6716 O O . LYS F 1 83 ? 94.316 3.259 71.298 1.00 37.19 86 LYS F O 1
ATOM 6721 N N . GLN F 1 84 ? 93.549 4.382 73.079 1.00 36.94 87 GLN F N 1
ATOM 6722 C CA . GLN F 1 84 ? 92.690 5.285 72.300 1.00 36.20 87 GLN F CA 1
ATOM 6723 C C . GLN F 1 84 ? 93.361 6.629 72.148 1.00 35.99 87 GLN F C 1
ATOM 6724 O O . GLN F 1 84 ? 93.622 7.293 73.138 1.00 36.12 87 GLN F O 1
ATOM 6730 N N . THR F 1 85 ? 93.630 7.027 70.907 1.00 35.57 88 THR F N 1
ATOM 6731 C CA . THR F 1 85 ? 94.302 8.294 70.624 1.00 35.34 88 THR F CA 1
ATOM 6732 C C . THR F 1 85 ? 93.457 9.139 69.675 1.00 35.24 88 THR F C 1
ATOM 6733 O O . THR F 1 85 ? 92.329 8.759 69.366 1.00 35.66 88 THR F O 1
ATOM 6737 N N . ALA F 1 86 ? 93.966 10.296 69.251 1.00 35.40 89 ALA F N 1
ATOM 6738 C CA . ALA F 1 86 ? 93.207 11.192 68.367 1.00 35.31 89 ALA F CA 1
ATOM 6739 C C . ALA F 1 86 ? 92.516 10.433 67.242 1.00 35.90 89 ALA F C 1
ATOM 6740 O O . ALA F 1 86 ? 93.099 9.529 66.631 1.00 36.89 89 ALA F O 1
ATOM 6742 N N . GLY F 1 87 ? 91.259 10.778 66.999 1.00 36.41 90 GLY F N 1
ATOM 6743 C CA . GLY F 1 87 ? 90.487 10.163 65.935 1.00 36.62 90 GLY F CA 1
ATOM 6744 C C . GLY F 1 87 ? 89.930 8.785 66.236 1.00 36.71 90 GLY F C 1
ATOM 6745 O O . GLY F 1 87 ? 89.303 8.174 65.366 1.00 36.66 90 GLY F O 1
ATOM 6746 N N . CYS F 1 88 ? 90.130 8.287 67.455 1.00 36.08 91 CYS F N 1
ATOM 6747 C CA . CYS F 1 88 ? 89.633 6.960 67.787 1.00 36.67 91 CYS F CA 1
ATOM 6748 C C . CYS F 1 88 ? 88.223 6.974 68.324 1.00 35.70 91 CYS F C 1
ATOM 6749 O O . CYS F 1 88 ? 87.834 7.866 69.082 1.00 36.05 91 CYS F O 1
ATOM 6752 N N . TYR F 1 89 ? 87.468 5.975 67.898 1.00 34.69 92 TYR F N 1
ATOM 6753 C CA . TYR F 1 89 ? 86.124 5.763 68.373 1.00 34.43 92 TYR F CA 1
ATOM 6754 C C . TYR F 1 89 ? 86.091 4.413 69.070 1.00 34.65 92 TYR F C 1
ATOM 6755 O O . TYR F 1 89 ? 86.811 3.475 68.680 1.00 32.67 92 TYR F O 1
ATOM 6764 N N . LEU F 1 90 ? 85.257 4.330 70.099 1.00 35.28 93 LEU F N 1
ATOM 6765 C CA . LEU F 1 90 ? 85.047 3.095 70.825 1.00 36.23 93 LEU F CA 1
ATOM 6766 C C . LEU F 1 90 ? 83.576 2.919 71.072 1.00 34.26 93 LEU F C 1
ATOM 6767 O O . LEU F 1 90 ? 82.886 3.887 71.353 1.00 33.76 93 LEU F O 1
ATOM 6772 N N . TYR F 1 91 ? 83.116 1.679 70.952 1.00 34.88 94 TYR F N 1
ATOM 6773 C CA . TYR F 1 91 ? 81.752 1.277 71.272 1.00 35.21 94 TYR F CA 1
ATOM 6774 C C . TYR F 1 91 ? 81.868 0.204 72.347 1.00 35.75 94 TYR F C 1
ATOM 6775 O O . TYR F 1 91 ? 82.589 -0.772 72.163 1.00 35.12 94 TYR F O 1
ATOM 6784 N N . GLU F 1 92 ? 81.185 0.396 73.469 1.00 36.76 95 GLU F N 1
ATOM 6785 C CA . GLU F 1 92 ? 81.116 -0.625 74.520 1.00 38.33 95 GLU F CA 1
ATOM 6786 C C . GLU F 1 92 ? 79.662 -0.937 74.711 1.00 36.65 95 GLU F C 1
ATOM 6787 O O . GLU F 1 92 ? 78.884 -0.029 74.956 1.00 36.52 95 GLU F O 1
ATOM 6793 N N . PRO F 1 93 ? 79.268 -2.202 74.582 1.00 36.38 96 PRO F N 1
ATOM 6794 C CA . PRO F 1 93 ? 77.865 -2.501 74.860 1.00 37.08 96 PRO F CA 1
ATOM 6795 C C . PRO F 1 93 ? 77.554 -2.500 76.353 1.00 37.25 96 PRO F C 1
ATOM 6796 O O . PRO F 1 93 ? 78.464 -2.473 77.196 1.00 37.53 96 PRO F O 1
ATOM 6800 N N . GLY F 1 94 ? 76.265 -2.538 76.667 1.00 38.19 97 GLY F N 1
ATOM 6801 C CA . GLY F 1 94 ? 75.833 -2.566 78.058 1.00 38.40 97 GLY F CA 1
ATOM 6802 C C . GLY F 1 94 ? 76.236 -3.873 78.705 1.00 38.06 97 GLY F C 1
ATOM 6803 O O . GLY F 1 94 ? 76.343 -4.884 78.018 1.00 37.70 97 GLY F O 1
ATOM 6804 N N . GLY F 1 95 ? 76.505 -3.845 80.012 1.00 38.74 98 GLY F N 1
ATOM 6805 C CA . GLY F 1 95 ? 76.832 -5.062 80.777 1.00 39.45 98 GLY F CA 1
ATOM 6806 C C . GLY F 1 95 ? 78.293 -5.363 81.083 1.00 40.43 98 GLY F C 1
ATOM 6807 O O . GLY F 1 95 ? 78.573 -6.258 81.878 1.00 40.98 98 GLY F O 1
ATOM 6808 N N . SER F 1 96 ? 79.230 -4.654 80.456 1.00 41.72 99 SER F N 1
ATOM 6809 C CA . SER F 1 96 ? 80.657 -4.890 80.720 1.00 42.53 99 SER F CA 1
ATOM 6810 C C . SER F 1 96 ? 81.098 -4.144 81.987 1.00 42.74 99 SER F C 1
ATOM 6811 O O . SER F 1 96 ? 80.354 -3.329 82.545 1.00 41.93 99 SER F O 1
ATOM 6813 N N . ILE F 1 97 ? 82.311 -4.452 82.433 1.00 42.56 100 ILE F N 1
ATOM 6814 C CA . ILE F 1 97 ? 82.952 -3.753 83.548 1.00 41.51 100 ILE F CA 1
ATOM 6815 C C . ILE F 1 97 ? 84.312 -3.270 83.017 1.00 41.43 100 ILE F C 1
ATOM 6816 O O . ILE F 1 97 ? 85.074 -4.068 82.468 1.00 42.40 100 ILE F O 1
ATOM 6821 N N A HIS F 1 98 ? 84.575 -1.965 83.149 0.50 40.38 101 HIS F N 1
ATOM 6822 N N B HIS F 1 98 ? 84.620 -1.987 83.167 0.50 41.93 101 HIS F N 1
ATOM 6823 C CA A HIS F 1 98 ? 85.808 -1.341 82.645 0.50 38.80 101 HIS F CA 1
ATOM 6824 C CA B HIS F 1 98 ? 85.884 -1.446 82.664 0.50 41.67 101 HIS F CA 1
ATOM 6825 C C A HIS F 1 98 ? 86.491 -0.434 83.671 0.50 39.01 101 HIS F C 1
ATOM 6826 C C B HIS F 1 98 ? 86.495 -0.446 83.651 0.50 40.57 101 HIS F C 1
ATOM 6827 O O A HIS F 1 98 ? 85.903 -0.099 84.704 0.50 39.55 101 HIS F O 1
ATOM 6828 O O B HIS F 1 98 ? 85.855 -0.055 84.632 0.50 41.02 101 HIS F O 1
ATOM 6841 N N . GLN F 1 99 ? 87.737 -0.049 83.377 1.00 38.81 102 GLN F N 1
ATOM 6842 C CA . GLN F 1 99 ? 88.491 0.899 84.221 1.00 37.67 102 GLN F CA 1
ATOM 6843 C C . GLN F 1 99 ? 89.389 1.809 83.384 1.00 36.67 102 GLN F C 1
ATOM 6844 O O . GLN F 1 99 ? 90.353 1.348 82.780 1.00 36.00 102 GLN F O 1
ATOM 6850 N N . PHE F 1 100 ? 89.101 3.105 83.430 1.00 36.06 103 PHE F N 1
ATOM 6851 C CA . PHE F 1 100 ? 89.776 4.140 82.641 1.00 35.56 103 PHE F CA 1
ATOM 6852 C C . PHE F 1 100 ? 91.153 4.521 83.206 1.00 34.51 103 PHE F C 1
ATOM 6853 O O . PHE F 1 100 ? 91.324 4.595 84.419 1.00 34.07 103 PHE F O 1
ATOM 6861 N N . ASN F 1 101 ? 92.119 4.743 82.310 1.00 33.98 104 ASN F N 1
ATOM 6862 C CA . ASN F 1 101 ? 93.492 5.147 82.666 1.00 34.49 104 ASN F CA 1
ATOM 6863 C C . ASN F 1 101 ? 94.073 6.124 81.638 1.00 34.54 104 ASN F C 1
ATOM 6864 O O . ASN F 1 101 ? 93.879 5.944 80.435 1.00 33.94 104 ASN F O 1
ATOM 6869 N N . THR F 1 102 ? 94.792 7.140 82.104 1.00 34.40 105 THR F N 1
ATOM 6870 C CA . THR F 1 102 ? 95.538 8.028 81.213 1.00 34.44 105 THR F CA 1
ATOM 6871 C C . THR F 1 102 ? 96.978 7.786 81.618 1.00 34.69 105 THR F C 1
ATOM 6872 O O . THR F 1 102 ? 97.309 7.946 82.792 1.00 34.23 105 THR F O 1
ATOM 6876 N N . PRO F 1 103 ? 97.835 7.363 80.675 1.00 35.84 106 PRO F N 1
ATOM 6877 C CA . PRO F 1 103 ? 99.245 7.119 81.043 1.00 36.20 106 PRO F CA 1
ATOM 6878 C C . PRO F 1 103 ? 99.958 8.308 81.714 1.00 36.93 106 PRO F C 1
ATOM 6879 O O . PRO F 1 103 ? 99.670 9.470 81.396 1.00 36.40 106 PRO F O 1
ATOM 6883 N N . ARG F 1 104 ? 100.849 7.993 82.655 1.00 38.32 107 ARG F N 1
ATOM 6884 C CA . ARG F 1 104 ? 101.649 8.992 83.396 1.00 40.53 107 ARG F CA 1
ATOM 6885 C C . ARG F 1 104 ? 102.581 9.832 82.512 1.00 40.13 107 ARG F C 1
ATOM 6886 O O . ARG F 1 104 ? 102.919 10.969 82.852 1.00 40.66 107 ARG F O 1
ATOM 6894 N N . ASP F 1 105 ? 103.000 9.255 81.392 1.00 40.02 108 ASP F N 1
ATOM 6895 C CA . ASP F 1 105 ? 103.878 9.937 80.449 1.00 39.89 108 ASP F CA 1
ATOM 6896 C C . ASP F 1 105 ? 103.126 10.725 79.353 1.00 39.32 108 ASP F C 1
ATOM 6897 O O . ASP F 1 105 ? 103.759 11.190 78.409 1.00 39.76 108 ASP F O 1
ATOM 6902 N N . ASN F 1 106 ? 101.796 10.859 79.454 1.00 39.05 109 ASN F N 1
ATOM 6903 C CA . ASN F 1 106 ? 101.031 11.676 78.488 1.00 38.67 109 ASN F CA 1
ATOM 6904 C C . ASN F 1 106 ? 101.549 13.110 78.552 1.00 39.58 109 ASN F C 1
ATOM 6905 O O . ASN F 1 106 ? 101.697 13.655 79.651 1.00 39.09 109 ASN F O 1
ATOM 6910 N N . GLU F 1 107 ? 101.828 13.708 77.390 1.00 40.57 110 GLU F N 1
ATOM 6911 C CA . GLU F 1 107 ? 102.366 15.075 77.327 1.00 41.02 110 GLU F CA 1
ATOM 6912 C C . GLU F 1 107 ? 101.389 16.113 77.909 1.00 40.60 110 GLU F C 1
ATOM 6913 O O . GLU F 1 107 ? 101.813 17.096 78.494 1.00 42.33 110 GLU F O 1
ATOM 6915 N N . GLY F 1 108 ? 100.088 15.884 77.768 1.00 39.33 111 GLY F N 1
ATOM 6916 C CA . GLY F 1 108 ? 99.098 16.823 78.282 1.00 38.92 111 GLY F CA 1
ATOM 6917 C C . GLY F 1 108 ? 97.716 16.234 78.532 1.00 38.26 111 GLY F C 1
ATOM 6918 O O . GLY F 1 108 ? 97.580 15.094 78.973 1.00 37.87 111 GLY F O 1
ATOM 6919 N N . GLN F 1 109 ? 96.690 17.029 78.255 1.00 37.66 112 GLN F N 1
ATOM 6920 C CA . GLN F 1 109 ? 95.313 16.611 78.477 1.00 37.70 112 GLN F CA 1
ATOM 6921 C C . GLN F 1 109 ? 94.832 15.636 77.415 1.00 37.43 112 GLN F C 1
ATOM 6922 O O . GLN F 1 109 ? 95.275 15.672 76.275 1.00 38.43 112 GLN F O 1
ATOM 6928 N N . THR F 1 110 ? 93.947 14.739 77.823 1.00 37.19 113 THR F N 1
ATOM 6929 C CA . THR F 1 110 ? 93.324 13.791 76.922 1.00 36.37 113 THR F CA 1
ATOM 6930 C C . THR F 1 110 ? 91.894 14.287 76.840 1.00 36.91 113 THR F C 1
ATOM 6931 O O . THR F 1 110 ? 91.211 14.365 77.861 1.00 37.96 113 THR F O 1
ATOM 6935 N N . GLU F 1 111 ? 91.470 14.680 75.638 1.00 37.37 114 GLU F N 1
ATOM 6936 C CA . GLU F 1 111 ? 90.131 15.238 75.409 1.00 36.96 114 GLU F CA 1
ATOM 6937 C C . GLU F 1 111 ? 89.225 14.223 74.717 1.00 36.55 114 GLU F C 1
ATOM 6938 O O . GLU F 1 111 ? 89.616 13.615 73.722 1.00 37.25 114 GLU F O 1
ATOM 6944 N N . VAL F 1 112 ? 88.021 14.033 75.240 1.00 35.61 115 VAL F N 1
ATOM 6945 C CA . VAL F 1 112 ? 87.069 13.117 74.646 1.00 34.83 115 VAL F CA 1
ATOM 6946 C C . VAL F 1 112 ? 85.680 13.707 74.665 1.00 35.55 115 VAL F C 1
ATOM 6947 O O . VAL F 1 112 ? 85.399 14.652 75.397 1.00 34.88 115 VAL F O 1
ATOM 6951 N N . ILE F 1 113 ? 84.822 13.123 73.842 1.00 35.11 116 ILE F N 1
ATOM 6952 C CA . ILE F 1 113 ? 83.424 13.444 73.832 1.00 35.61 116 ILE F CA 1
ATOM 6953 C C . ILE F 1 113 ? 82.761 12.079 73.792 1.00 36.65 116 ILE F C 1
ATOM 6954 O O . ILE F 1 113 ? 83.209 11.189 73.061 1.00 36.73 116 ILE F O 1
ATOM 6959 N N . PHE F 1 114 ? 81.718 11.905 74.596 1.00 37.34 117 PHE F N 1
ATOM 6960 C CA . PHE F 1 114 ? 81.068 10.616 74.687 1.00 38.01 117 PHE F CA 1
ATOM 6961 C C . PHE F 1 114 ? 79.602 10.729 74.989 1.00 38.57 117 PHE F C 1
ATOM 6962 O O . PHE F 1 114 ? 79.127 11.763 75.457 1.00 37.90 117 PHE F O 1
ATOM 6978 N N . LEU F 1 116 ? 76.925 8.436 77.125 1.00 38.77 119 LEU F N 1
ATOM 6979 C CA . LEU F 1 116 ? 76.776 7.327 78.044 1.00 38.32 119 LEU F CA 1
ATOM 6980 C C . LEU F 1 116 ? 75.300 7.098 78.304 1.00 37.22 119 LEU F C 1
ATOM 6981 O O . LEU F 1 116 ? 74.582 8.036 78.609 1.00 37.90 119 LEU F O 1
ATOM 6986 N N . SER F 1 117 ? 74.842 5.862 78.156 1.00 37.23 120 SER F N 1
ATOM 6987 C CA . SER F 1 117 ? 73.474 5.513 78.494 1.00 37.41 120 SER F CA 1
ATOM 6988 C C . SER F 1 117 ? 73.514 4.671 79.736 1.00 37.75 120 SER F C 1
ATOM 6989 O O . SER F 1 117 ? 74.481 3.957 79.991 1.00 38.34 120 SER F O 1
ATOM 6992 N N . GLY F 1 118 ? 72.456 4.761 80.522 1.00 38.44 121 GLY F N 1
ATOM 6993 C CA . GLY F 1 118 ? 72.342 3.969 81.726 1.00 39.31 121 GLY F CA 1
ATOM 6994 C C . GLY F 1 118 ? 73.105 4.591 82.865 1.00 40.08 121 GLY F C 1
ATOM 6995 O O . GLY F 1 118 ? 73.133 5.811 83.004 1.00 41.17 121 GLY F O 1
ATOM 6996 N N . CYS F 1 119 ? 73.725 3.749 83.682 1.00 40.76 122 CYS F N 1
ATOM 6997 C CA . CYS F 1 119 ? 74.432 4.230 84.843 1.00 41.41 122 CYS F CA 1
ATOM 6998 C C . CYS F 1 119 ? 75.686 3.400 85.131 1.00 40.84 122 CYS F C 1
ATOM 6999 O O . CYS F 1 119 ? 75.933 2.377 84.495 1.00 40.91 122 CYS F O 1
ATOM 7002 N N . ASN F 1 120 ? 76.469 3.877 86.096 1.00 40.22 123 ASN F N 1
ATOM 7003 C CA . ASN F 1 120 ? 77.690 3.224 86.546 1.00 39.95 123 ASN F CA 1
ATOM 7004 C C . ASN F 1 120 ? 77.470 2.673 87.925 1.00 40.14 123 ASN F C 1
ATOM 7005 O O . ASN F 1 120 ? 77.106 3.429 88.843 1.00 40.96 123 ASN F O 1
ATOM 7010 N N . VAL F 1 121 ? 77.697 1.372 88.081 1.00 38.60 124 VAL F N 1
ATOM 7011 C CA . VAL F 1 121 ? 77.596 0.739 89.376 1.00 37.42 124 VAL F CA 1
ATOM 7012 C C . VAL F 1 121 ? 79.017 0.590 89.851 1.00 38.31 124 VAL F C 1
ATOM 7013 O O . VAL F 1 121 ? 79.830 -0.028 89.169 1.00 38.16 124 VAL F O 1
ATOM 7017 N N . ASN F 1 122 ? 79.319 1.169 91.008 1.00 39.12 125 ASN F N 1
ATOM 7018 C CA . ASN F 1 122 ? 80.686 1.180 91.527 1.00 39.14 125 ASN F CA 1
ATOM 7019 C C . ASN F 1 122 ? 80.953 0.007 92.464 1.00 38.30 125 ASN F C 1
ATOM 7020 O O . ASN F 1 122 ? 80.136 -0.289 93.329 1.00 38.06 125 ASN F O 1
ATOM 7025 N N . PHE F 1 123 ? 82.095 -0.657 92.263 1.00 38.46 126 PHE F N 1
ATOM 7026 C CA . PHE F 1 123 ? 82.487 -1.841 93.034 1.00 38.55 126 PHE F CA 1
ATOM 7027 C C . PHE F 1 123 ? 83.928 -1.820 93.504 1.00 39.15 126 PHE F C 1
ATOM 7028 O O . PHE F 1 123 ? 84.732 -0.989 93.066 1.00 39.13 126 PHE F O 1
ATOM 7036 N N . THR F 1 124 ? 84.233 -2.773 94.385 1.00 41.38 127 THR F N 1
ATOM 7037 C CA . THR F 1 124 ? 85.587 -3.028 94.872 1.00 43.21 127 THR F CA 1
ATOM 7038 C C . THR F 1 124 ? 86.082 -4.288 94.162 1.00 45.24 127 THR F C 1
ATOM 7039 O O . THR F 1 124 ? 85.266 -5.049 93.626 1.00 45.32 127 THR F O 1
ATOM 7043 N N . GLN F 1 125 ? 87.404 -4.507 94.169 1.00 47.08 128 GLN F N 1
ATOM 7044 C CA . GLN F 1 125 ? 88.024 -5.706 93.561 1.00 47.44 128 GLN F CA 1
ATOM 7045 C C . GLN F 1 125 ? 87.398 -6.970 94.156 1.00 48.05 128 GLN F C 1
ATOM 7046 O O . GLN F 1 125 ? 87.229 -7.980 93.460 1.00 47.71 128 GLN F O 1
ATOM 7048 N N . ASP F 1 126 ? 87.055 -6.883 95.446 1.00 48.67 129 ASP F N 1
ATOM 7049 C CA . ASP F 1 126 ? 86.356 -7.942 96.189 1.00 48.66 129 ASP F CA 1
ATOM 7050 C C . ASP F 1 126 ? 85.069 -8.361 95.448 1.00 47.85 129 ASP F C 1
ATOM 7051 O O . ASP F 1 126 ? 84.743 -9.541 95.374 1.00 46.81 129 ASP F O 1
ATOM 7056 N N . GLY F 1 127 ? 84.363 -7.383 94.882 1.00 47.83 130 GLY F N 1
ATOM 7057 C CA . GLY F 1 127 ? 83.114 -7.627 94.160 1.00 46.97 130 GLY F CA 1
ATOM 7058 C C . GLY F 1 127 ? 81.884 -7.276 94.983 1.00 45.87 130 GLY F C 1
ATOM 7059 O O . GLY F 1 127 ? 80.776 -7.714 94.658 1.00 46.05 130 GLY F O 1
ATOM 7060 N N . THR F 1 128 ? 82.083 -6.492 96.048 1.00 43.55 131 THR F N 1
ATOM 7061 C CA . THR F 1 128 ? 81.001 -6.046 96.924 1.00 40.27 131 THR F CA 1
ATOM 7062 C C . THR F 1 128 ? 80.543 -4.678 96.431 1.00 37.32 131 THR F C 1
ATOM 7063 O O . THR F 1 128 ? 81.355 -3.864 95.988 1.00 38.39 131 THR F O 1
ATOM 7067 N N . TYR F 1 129 ? 79.235 -4.445 96.507 1.00 33.27 132 TYR F N 1
ATOM 7068 C CA . TYR F 1 129 ? 78.603 -3.224 96.006 1.00 29.55 132 TYR F CA 1
ATOM 7069 C C . TYR F 1 129 ? 78.924 -2.004 96.863 1.00 30.20 132 TYR F C 1
ATOM 7070 O O . TYR F 1 129 ? 78.849 -2.064 98.077 1.00 32.02 132 TYR F O 1
ATOM 7079 N N . LEU F 1 130 ? 79.292 -0.904 96.221 1.00 30.84 133 LEU F N 1
ATOM 7080 C CA . LEU F 1 130 ? 79.604 0.334 96.921 1.00 31.90 133 LEU F CA 1
ATOM 7081 C C . LEU F 1 130 ? 78.618 1.461 96.635 1.00 31.86 133 LEU F C 1
ATOM 7082 O O . LEU F 1 130 ? 78.460 2.350 97.462 1.00 31.09 133 LEU F O 1
ATOM 7087 N N . GLY F 1 131 ? 77.985 1.462 95.466 1.00 32.19 134 GLY F N 1
ATOM 7088 C CA . GLY F 1 131 ? 77.098 2.559 95.113 1.00 33.01 134 GLY F CA 1
ATOM 7089 C C . GLY F 1 131 ? 76.827 2.645 93.634 1.00 33.96 134 GLY F C 1
ATOM 7090 O O . GLY F 1 131 ? 77.153 1.723 92.890 1.00 34.30 134 GLY F O 1
ATOM 7091 N N . LEU F 1 132 ? 76.324 3.802 93.207 1.00 36.88 135 LEU F N 1
ATOM 7092 C CA . LEU F 1 132 ? 75.770 3.976 91.866 1.00 37.44 135 LEU F CA 1
ATOM 7093 C C . LEU F 1 132 ? 75.793 5.415 91.362 1.00 37.68 135 LEU F C 1
ATOM 7094 O O . LEU F 1 132 ? 75.625 6.339 92.137 1.00 37.88 135 LEU F O 1
ATOM 7099 N N . SER F 1 133 ? 75.972 5.597 90.062 1.00 38.86 136 SER F N 1
ATOM 7100 C CA . SER F 1 133 ? 75.939 6.920 89.457 1.00 40.83 136 SER F CA 1
ATOM 7101 C C . SER F 1 133 ? 75.153 6.839 88.161 1.00 41.15 136 SER F C 1
ATOM 7102 O O . SER F 1 133 ? 75.530 6.090 87.266 1.00 41.92 136 SER F O 1
ATOM 7105 N N . ASP F 1 134 ? 74.059 7.590 88.087 1.00 41.16 137 ASP F N 1
ATOM 7106 C CA . ASP F 1 134 ? 73.243 7.676 86.881 1.00 41.50 137 ASP F CA 1
ATOM 7107 C C . ASP F 1 134 ? 73.293 9.120 86.434 1.00 41.38 137 ASP F C 1
ATOM 7108 O O . ASP F 1 134 ? 73.955 9.927 87.078 1.00 41.73 137 ASP F O 1
ATOM 7113 N N . ALA F 1 135 ? 72.624 9.446 85.336 1.00 40.75 138 ALA F N 1
ATOM 7114 C CA . ALA F 1 135 ? 72.569 10.832 84.886 1.00 40.61 138 ALA F CA 1
ATOM 7115 C C . ALA F 1 135 ? 72.047 11.786 85.995 1.00 39.87 138 ALA F C 1
ATOM 7116 O O . ALA F 1 135 ? 72.531 12.917 86.137 1.00 41.07 138 ALA F O 1
ATOM 7118 N N . GLY F 1 136 ? 71.091 11.331 86.796 1.00 39.27 139 GLY F N 1
ATOM 7119 C CA . GLY F 1 136 ? 70.562 12.160 87.896 1.00 39.25 139 GLY F CA 1
ATOM 7120 C C . GLY F 1 136 ? 71.619 12.610 88.901 1.00 39.11 139 GLY F C 1
ATOM 7121 O O . GLY F 1 136 ? 71.639 13.786 89.308 1.00 39.26 139 GLY F O 1
ATOM 7122 N N . VAL F 1 137 ? 72.491 11.670 89.293 1.00 38.49 140 VAL F N 1
ATOM 7123 C CA . VAL F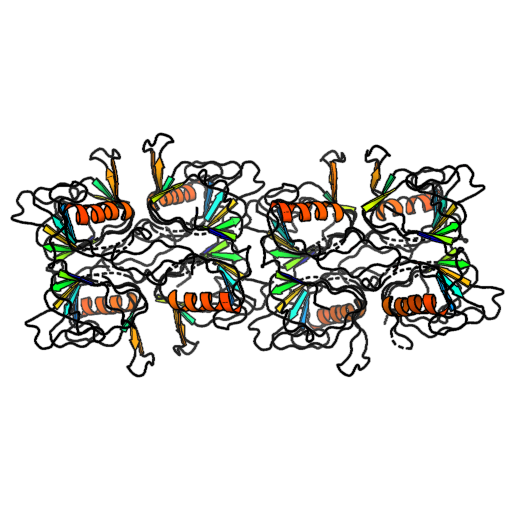 1 137 ? 73.590 11.935 90.226 1.00 37.36 140 VAL F CA 1
ATOM 7124 C C . VAL F 1 137 ? 74.645 12.835 89.587 1.00 37.21 140 VAL F C 1
ATOM 7125 O O . VAL F 1 137 ? 75.095 13.802 90.208 1.00 37.51 140 VAL F O 1
ATOM 7129 N N . ILE F 1 138 ? 75.021 12.548 88.345 1.00 36.55 141 ILE F N 1
ATOM 7130 C CA . ILE F 1 138 ? 76.017 13.379 87.668 1.00 37.04 141 ILE F CA 1
ATOM 7131 C C . ILE F 1 138 ? 75.455 14.785 87.407 1.00 37.76 141 ILE F C 1
ATOM 7132 O O . ILE F 1 138 ? 76.198 15.758 87.486 1.00 39.36 141 ILE F O 1
ATOM 7137 N N . LYS F 1 139 ? 74.160 14.898 87.100 1.00 37.58 142 LYS F N 1
ATOM 7138 C CA . LYS F 1 139 ? 73.549 16.211 86.892 1.00 36.83 142 LYS F CA 1
ATOM 7139 C C . LYS F 1 139 ? 73.565 16.985 88.198 1.00 37.05 142 LYS F C 1
ATOM 7140 O O . LYS F 1 139 ? 73.791 18.189 88.180 1.00 37.78 142 LYS F O 1
ATOM 7146 N N . ASN F 1 140 ? 73.327 16.314 89.324 1.00 37.09 143 ASN F N 1
ATOM 7147 C CA . ASN F 1 140 ? 73.443 16.976 90.623 1.00 37.90 143 ASN F CA 1
ATOM 7148 C C . ASN F 1 140 ? 74.901 17.400 90.857 1.00 37.13 143 ASN F C 1
ATOM 7149 O O . ASN F 1 140 ? 75.131 18.483 91.370 1.00 36.82 143 ASN F O 1
ATOM 7154 N N . TRP F 1 141 ? 75.874 16.556 90.493 1.00 36.69 144 TRP F N 1
ATOM 7155 C CA . TRP F 1 141 ? 77.284 16.909 90.678 1.00 38.64 144 TRP F CA 1
ATOM 7156 C C . TRP F 1 141 ? 77.614 18.152 89.849 1.00 38.80 144 TRP F C 1
ATOM 7157 O O . TRP F 1 141 ? 78.238 19.110 90.356 1.00 37.60 144 TRP F O 1
ATOM 7168 N N . VAL F 1 142 ? 77.167 18.125 88.586 1.00 36.31 145 VAL F N 1
ATOM 7169 C CA . VAL F 1 142 ? 77.351 19.228 87.654 1.00 34.92 145 VAL F CA 1
ATOM 7170 C C . VAL F 1 142 ? 76.742 20.533 88.155 1.00 36.17 145 VAL F C 1
ATOM 7171 O O . VAL F 1 142 ? 77.416 21.564 88.140 1.00 37.37 145 VAL F O 1
ATOM 7175 N N . ASP F 1 143 ? 75.491 20.489 88.615 1.00 36.91 146 ASP F N 1
ATOM 7176 C CA . ASP F 1 143 ? 74.795 21.704 89.078 1.00 37.34 146 ASP F CA 1
ATOM 7177 C C . ASP F 1 143 ? 75.431 22.350 90.290 1.00 38.35 146 ASP F C 1
ATOM 7178 O O . ASP F 1 143 ? 75.532 23.584 90.332 1.00 39.17 146 ASP F O 1
ATOM 7183 N N . ARG F 1 144 ? 75.888 21.549 91.252 1.00 38.59 147 ARG F N 1
ATOM 7184 C CA . ARG F 1 144 ? 76.522 22.132 92.421 1.00 40.79 147 ARG F CA 1
ATOM 7185 C C . ARG F 1 144 ? 77.932 22.647 92.105 1.00 39.91 147 ARG F C 1
ATOM 7186 O O . ARG F 1 144 ? 78.448 23.526 92.800 1.00 40.14 147 ARG F O 1
ATOM 7191 N N . ALA F 1 145 ? 78.534 22.104 91.054 1.00 38.84 148 ALA F N 1
ATOM 7192 C CA . ALA F 1 145 ? 79.835 22.556 90.591 1.00 38.08 148 ALA F CA 1
ATOM 7193 C C . ALA F 1 145 ? 79.687 23.915 89.876 1.00 38.41 148 ALA F C 1
ATOM 7194 O O . ALA F 1 145 ? 80.550 24.788 89.997 1.00 37.44 148 ALA F O 1
ATOM 7196 N N . ILE F 1 146 ? 78.591 24.079 89.132 1.00 38.57 149 ILE F N 1
ATOM 7197 C CA . ILE F 1 146 ? 78.271 25.347 88.473 1.00 37.87 149 ILE F CA 1
ATOM 7198 C C . ILE F 1 146 ? 78.128 26.465 89.510 1.00 38.67 149 ILE F C 1
ATOM 7199 O O . ILE F 1 146 ? 78.643 27.570 89.310 1.00 39.29 149 ILE F O 1
ATOM 7204 N N . ARG F 1 147 ? 77.449 26.165 90.619 1.00 39.31 150 ARG F N 1
ATOM 7205 C CA . ARG F 1 147 ? 77.265 27.136 91.707 1.00 40.38 150 ARG F CA 1
ATOM 7206 C C . ARG F 1 147 ? 78.564 27.407 92.475 1.00 39.52 150 ARG F C 1
ATOM 7207 O O . ARG F 1 147 ? 78.940 28.553 92.664 1.00 38.31 150 ARG F O 1
ATOM 7210 N N . GLU F 1 148 ? 79.238 26.335 92.886 1.00 39.98 151 GLU F N 1
ATOM 7211 C CA . GLU F 1 148 ? 80.500 26.418 93.629 1.00 40.12 151 GLU F CA 1
ATOM 7212 C C . GLU F 1 148 ? 81.629 27.059 92.843 1.00 38.42 151 GLU F C 1
ATOM 7213 O O . GLU F 1 148 ? 82.393 27.849 93.389 1.00 38.45 151 GLU F O 1
ATOM 7219 N N . GLN F 1 149 ? 81.742 26.730 91.566 1.00 37.63 152 GLN F N 1
ATOM 7220 C CA . GLN F 1 149 ? 82.793 27.311 90.743 1.00 36.96 152 GLN F CA 1
ATOM 7221 C C . GLN F 1 149 ? 82.312 28.566 89.996 1.00 37.34 152 GLN F C 1
ATOM 7222 O O . GLN F 1 149 ? 83.036 29.124 89.166 1.00 36.00 152 GLN F O 1
ATOM 7228 N N . ASP F 1 150 ? 81.091 29.011 90.297 1.00 38.31 153 ASP F N 1
ATOM 7229 C CA . ASP F 1 150 ? 80.517 30.194 89.667 1.00 39.13 153 ASP F CA 1
ATOM 7230 C C . ASP F 1 150 ? 80.622 30.196 88.152 1.00 38.64 153 ASP F C 1
ATOM 7231 O O . ASP F 1 150 ? 80.840 31.212 87.528 1.00 38.20 153 ASP F O 1
ATOM 7236 N N . ASN F 1 151 ? 80.405 29.029 87.569 1.00 39.04 154 ASN F N 1
ATOM 7237 C CA . ASN F 1 151 ? 80.533 28.859 86.142 1.00 38.43 154 ASN F CA 1
ATOM 7238 C C . ASN F 1 151 ? 79.198 29.218 85.515 1.00 39.10 154 ASN F C 1
ATOM 7239 O O . ASN F 1 151 ? 78.145 28.736 85.950 1.00 39.89 154 ASN F O 1
ATOM 7244 N N . GLY F 1 152 ? 79.236 30.085 84.509 1.00 38.19 155 GLY F N 1
ATOM 7245 C CA . GLY F 1 152 ? 78.009 30.569 83.887 1.00 37.56 155 GLY F CA 1
ATOM 7246 C C . GLY F 1 152 ? 77.568 29.787 82.681 1.00 37.05 155 GLY F C 1
ATOM 7247 O O . GLY F 1 152 ? 76.736 30.248 81.914 1.00 37.11 155 GLY F O 1
ATOM 7248 N N . LEU F 1 153 ? 78.109 28.592 82.514 1.00 37.23 156 LEU F N 1
ATOM 7249 C CA . LEU F 1 153 ? 77.805 27.788 81.349 1.00 36.80 156 LEU F CA 1
ATOM 7250 C C . LEU F 1 153 ? 76.354 27.326 81.408 1.00 36.91 156 LEU F C 1
ATOM 7251 O O . LEU F 1 153 ? 75.716 27.354 82.455 1.00 35.75 156 LEU F O 1
ATOM 7256 N N . ARG F 1 154 ? 75.837 26.933 80.260 1.00 37.63 157 ARG F N 1
ATOM 7257 C CA . ARG F 1 154 ? 74.506 26.421 80.167 1.00 38.68 157 ARG F CA 1
ATOM 7258 C C . ARG F 1 154 ? 74.624 25.113 79.392 1.00 38.71 157 ARG F C 1
ATOM 7259 O O . ARG F 1 154 ? 75.510 24.972 78.544 1.00 39.25 157 ARG F O 1
ATOM 7262 N N . TYR F 1 155 ? 73.762 24.150 79.705 1.00 36.97 158 TYR F N 1
ATOM 7263 C CA . TYR F 1 155 ? 73.780 22.866 79.035 1.00 36.39 158 TYR F CA 1
ATOM 7264 C C . TYR F 1 155 ? 72.344 22.453 78.811 1.00 36.00 158 TYR F C 1
ATOM 7265 O O . TYR F 1 155 ? 71.456 22.915 79.509 1.00 35.40 158 TYR F O 1
ATOM 7274 N N . ILE F 1 156 ? 72.113 21.560 77.867 1.00 34.93 159 ILE F N 1
ATOM 7275 C CA . ILE F 1 156 ? 70.738 21.169 77.544 1.00 34.78 159 ILE F CA 1
ATOM 7276 C C . ILE F 1 156 ? 70.251 20.085 78.496 1.00 34.21 159 ILE F C 1
ATOM 7277 O O . ILE F 1 156 ? 70.966 19.102 78.740 1.00 34.84 159 ILE F O 1
ATOM 7282 N N . ALA F 1 157 ? 69.045 20.253 79.032 1.00 33.31 160 ALA F N 1
ATOM 7283 C CA . ALA F 1 157 ? 68.472 19.253 79.958 1.00 33.86 160 ALA F CA 1
ATOM 7284 C C . ALA F 1 157 ? 67.043 18.862 79.564 1.00 33.56 160 ALA F C 1
ATOM 7285 O O . ALA F 1 157 ? 66.251 19.698 79.094 1.00 33.13 160 ALA F O 1
ATOM 7287 N N . ALA F 1 158 ? 66.738 17.581 79.733 1.00 34.16 161 ALA F N 1
ATOM 7288 C CA . ALA F 1 158 ? 65.425 17.040 79.402 1.00 35.29 161 ALA F CA 1
ATOM 7289 C C . ALA F 1 158 ? 64.652 16.971 80.697 1.00 35.73 161 ALA F C 1
ATOM 7290 O O . ALA F 1 158 ? 65.086 16.301 81.613 1.00 38.03 161 ALA F O 1
ATOM 7292 N N . ALA F 1 159 ? 63.543 17.694 80.802 1.00 36.51 162 ALA F N 1
ATOM 7293 C CA . ALA F 1 159 ? 62.754 17.661 82.026 1.00 36.63 162 ALA F CA 1
ATOM 7294 C C . ALA F 1 159 ? 61.995 16.339 82.067 1.00 36.27 162 ALA F C 1
ATOM 7295 O O . ALA F 1 159 ? 61.822 15.666 81.049 1.00 34.15 162 ALA F O 1
ATOM 7297 N N . VAL F 1 160 ? 61.569 15.958 83.261 1.00 36.78 163 VAL F N 1
ATOM 7298 C CA . VAL F 1 160 ? 60.818 14.729 83.432 1.00 35.94 163 VAL F CA 1
ATOM 7299 C C . VAL F 1 160 ? 59.485 14.877 82.726 1.00 35.07 163 VAL F C 1
ATOM 7300 O O . VAL F 1 160 ? 58.887 15.950 82.754 1.00 35.90 163 VAL F O 1
ATOM 7304 N N . PRO F 1 161 ? 59.032 13.833 82.046 1.00 34.44 164 PRO F N 1
ATOM 7305 C CA . PRO F 1 161 ? 57.682 13.877 81.483 1.00 35.08 164 PRO F CA 1
ATOM 7306 C C . PRO F 1 161 ? 56.640 14.151 82.550 1.00 33.98 164 PRO F C 1
ATOM 7307 O O . PRO F 1 161 ? 56.911 13.964 83.744 1.00 33.02 164 PRO F O 1
ATOM 7311 N N . THR F 1 162 ? 55.478 14.630 82.103 1.00 33.40 165 THR F N 1
ATOM 7312 C CA . THR F 1 162 ? 54.364 14.968 82.991 1.00 34.29 165 THR F CA 1
ATOM 7313 C C . THR F 1 162 ? 53.036 14.785 82.277 1.00 33.30 165 THR F C 1
ATOM 7314 O O . THR F 1 162 ? 52.992 14.512 81.087 1.00 33.63 165 THR F O 1
ATOM 7318 N N . TYR F 1 163 ? 51.945 14.950 83.003 1.00 33.75 166 TYR F N 1
ATOM 7319 C CA . TYR F 1 163 ? 50.646 14.901 82.373 1.00 34.65 166 TYR F CA 1
ATOM 7320 C C . TYR F 1 163 ? 50.596 16.030 81.365 1.00 35.38 166 TYR F C 1
ATOM 7321 O O . TYR F 1 163 ? 51.071 17.115 81.643 1.00 36.07 166 TYR F O 1
ATOM 7330 N N . ALA F 1 164 ? 50.056 15.756 80.185 1.00 36.85 167 ALA F N 1
ATOM 7331 C CA . ALA F 1 164 ? 49.968 16.752 79.131 1.00 36.94 167 ALA F CA 1
ATOM 7332 C C . ALA F 1 164 ? 48.992 17.859 79.531 1.00 38.42 167 ALA F C 1
ATOM 7333 O O . ALA F 1 164 ? 47.914 17.580 80.056 1.00 38.60 167 ALA F O 1
ATOM 7335 N N . ALA F 1 165 ? 49.393 19.113 79.293 1.00 40.71 168 ALA F N 1
ATOM 7336 C CA . ALA F 1 165 ? 48.572 20.290 79.602 1.00 41.71 168 ALA F CA 1
ATOM 7337 C C . ALA F 1 165 ? 47.246 20.216 78.849 1.00 43.77 168 ALA F C 1
ATOM 7338 O O . ALA F 1 165 ? 46.199 20.579 79.394 1.00 44.42 168 ALA F O 1
ATOM 7341 N N . LYS G 1 9 ? 59.085 -12.955 55.833 1.00 47.95 12 LYS G N 1
ATOM 7342 C CA . LYS G 1 9 ? 57.966 -13.092 56.833 1.00 46.31 12 LYS G CA 1
ATOM 7343 C C . LYS G 1 9 ? 58.162 -12.163 58.059 1.00 44.32 12 LYS G C 1
ATOM 7344 O O . LYS G 1 9 ? 59.291 -11.769 58.402 1.00 44.32 12 LYS G O 1
ATOM 7346 N N . LEU G 1 10 ? 57.052 -11.807 58.700 1.00 41.48 13 LEU G N 1
ATOM 7347 C CA . LEU G 1 10 ? 57.075 -10.925 59.867 1.00 39.96 13 LEU G CA 1
ATOM 7348 C C . LEU G 1 10 ? 57.589 -11.604 61.122 1.00 38.84 13 LEU G C 1
ATOM 7349 O O . LEU G 1 10 ? 57.362 -12.794 61.321 1.00 39.79 13 LEU G O 1
ATOM 7354 N N . LEU G 1 11 ? 58.240 -10.819 61.979 1.00 37.13 14 LEU G N 1
ATOM 7355 C CA . LEU G 1 11 ? 58.774 -11.315 63.234 1.00 36.47 14 LEU G CA 1
ATOM 7356 C C . LEU G 1 11 ? 57.631 -11.218 64.217 1.00 35.81 14 LEU G C 1
ATOM 7357 O O . LEU G 1 11 ? 57.292 -10.141 64.701 1.00 36.00 14 LEU G O 1
ATOM 7362 N N . THR G 1 12 ? 57.046 -12.379 64.501 1.00 36.21 15 THR G N 1
ATOM 7363 C CA . THR G 1 12 ? 55.821 -12.470 65.266 1.00 36.30 15 THR G CA 1
ATOM 7364 C C . THR G 1 12 ? 55.881 -13.526 66.378 1.00 36.42 15 THR G C 1
ATOM 7365 O O . THR G 1 12 ? 56.526 -14.544 66.221 1.00 39.34 15 THR G O 1
ATOM 7369 N N . VAL G 1 13 ? 55.242 -13.263 67.513 1.00 36.25 16 VAL G N 1
ATOM 7370 C CA . VAL G 1 13 ? 55.264 -14.177 68.667 1.00 36.13 16 VAL G CA 1
ATOM 7371 C C . VAL G 1 13 ? 53.886 -14.249 69.287 1.00 36.02 16 VAL G C 1
ATOM 7372 O O . VAL G 1 13 ? 53.407 -13.249 69.833 1.00 36.74 16 VAL G O 1
ATOM 7376 N N . ASP G 1 14 ? 53.251 -15.421 69.197 1.00 35.77 17 ASP G N 1
ATOM 7377 C CA . ASP G 1 14 ? 51.904 -15.652 69.764 1.00 35.50 17 ASP G CA 1
ATOM 7378 C C . ASP G 1 14 ? 52.065 -16.131 71.207 1.00 35.72 17 ASP G C 1
ATOM 7379 O O . ASP G 1 14 ? 52.459 -17.274 71.430 1.00 36.09 17 ASP G O 1
ATOM 7384 N N . THR G 1 15 ? 51.707 -15.287 72.180 1.00 35.70 18 THR G N 1
ATOM 7385 C CA . THR G 1 15 ? 51.883 -15.645 73.582 1.00 35.34 18 THR G CA 1
ATOM 7386 C C . THR G 1 15 ? 50.900 -16.676 74.090 1.00 36.52 18 THR G C 1
ATOM 7387 O O . THR G 1 15 ? 51.003 -17.074 75.245 1.00 38.42 18 THR G O 1
ATOM 7391 N N . THR G 1 16 ? 49.958 -17.114 73.256 1.00 36.24 19 THR G N 1
ATOM 7392 C CA . THR G 1 16 ? 49.003 -18.155 73.635 1.00 35.31 19 THR G CA 1
ATOM 7393 C C . THR G 1 16 ? 49.359 -19.524 73.044 1.00 35.30 19 THR G C 1
ATOM 7394 O O . THR G 1 16 ? 48.744 -20.515 73.383 1.00 35.44 19 THR G O 1
ATOM 7398 N N . ALA G 1 17 ? 50.336 -19.593 72.151 1.00 35.32 20 ALA G N 1
ATOM 7399 C CA . ALA G 1 17 ? 50.684 -20.870 71.518 1.00 34.70 20 ALA G CA 1
ATOM 7400 C C . ALA G 1 17 ? 51.588 -21.754 72.377 1.00 35.06 20 ALA G C 1
ATOM 7401 O O . ALA G 1 17 ? 51.864 -22.880 72.020 1.00 36.30 20 ALA G O 1
ATOM 7403 N N . HIS G 1 18 ? 52.074 -21.242 73.493 1.00 35.52 21 HIS G N 1
ATOM 7404 C CA . HIS G 1 18 ? 52.933 -21.998 74.374 1.00 36.04 21 HIS G CA 1
ATOM 7405 C C . HIS G 1 18 ? 52.735 -21.461 75.764 1.00 36.49 21 HIS G C 1
ATOM 7406 O O . HIS G 1 18 ? 52.342 -20.298 75.928 1.00 38.03 21 HIS G O 1
ATOM 7413 N N . PRO G 1 19 ? 53.037 -22.274 76.776 1.00 36.49 22 PRO G N 1
ATOM 7414 C CA . PRO G 1 19 ? 52.847 -21.772 78.126 1.00 37.07 22 PRO G CA 1
ATOM 7415 C C . PRO G 1 19 ? 53.951 -20.802 78.492 1.00 37.20 22 PRO G C 1
ATOM 7416 O O . PRO G 1 19 ? 55.009 -20.769 77.850 1.00 37.45 22 PRO G O 1
ATOM 7420 N N . PHE G 1 20 ? 53.693 -19.984 79.492 1.00 36.39 23 PHE G N 1
ATOM 7421 C CA . PHE G 1 20 ? 54.709 -19.047 79.956 1.00 35.90 23 PHE G CA 1
ATOM 7422 C C . PHE G 1 20 ? 55.866 -19.808 80.620 1.00 35.42 23 PHE G C 1
ATOM 7423 O O . PHE G 1 20 ? 55.721 -20.966 81.031 1.00 35.82 23 PHE G O 1
ATOM 7431 N N . LEU G 1 21 ? 57.025 -19.161 80.673 1.00 35.88 24 LEU G N 1
ATOM 7432 C CA . LEU G 1 21 ? 58.183 -19.694 81.366 1.00 35.73 24 LEU G CA 1
ATOM 7433 C C . LEU G 1 21 ? 57.863 -19.494 82.849 1.00 36.32 24 LEU G C 1
ATOM 7434 O O . LEU G 1 21 ? 57.563 -18.387 83.281 1.00 36.54 24 LEU G O 1
ATOM 7439 N N . LYS G 1 22 ? 57.896 -20.572 83.621 1.00 36.98 25 LYS G N 1
ATOM 7440 C CA . LYS G 1 22 ? 57.483 -20.528 85.018 1.00 36.90 25 LYS G CA 1
ATOM 7441 C C . LYS G 1 22 ? 58.550 -20.122 86.012 1.00 35.59 25 LYS G C 1
ATOM 7442 O O . LYS G 1 22 ? 59.686 -20.552 85.922 1.00 35.24 25 LYS G O 1
ATOM 7448 N N . ALA G 1 23 ? 58.146 -19.304 86.975 1.00 35.83 26 ALA G N 1
ATOM 7449 C CA . ALA G 1 23 ? 58.974 -18.899 88.116 1.00 35.93 26 ALA G CA 1
ATOM 7450 C C . ALA G 1 23 ? 60.302 -18.269 87.759 1.00 36.38 26 ALA G C 1
ATOM 7451 O O . ALA G 1 23 ? 61.331 -18.912 87.852 1.00 37.22 26 ALA G O 1
ATOM 7453 N N . LEU G 1 24 ? 60.268 -17.013 87.349 1.00 37.48 27 LEU G N 1
ATOM 7454 C CA . LEU G 1 24 ? 61.473 -16.281 86.999 1.00 38.79 27 LEU G CA 1
ATOM 7455 C C . LEU G 1 24 ? 62.420 -16.223 88.194 1.00 39.56 27 LEU G C 1
ATOM 7456 O O . LEU G 1 24 ? 62.012 -15.878 89.309 1.00 39.44 27 LEU G O 1
ATOM 7461 N N . GLY G 1 25 ? 63.685 -16.554 87.940 1.00 39.88 28 GLY G N 1
ATOM 7462 C CA . GLY G 1 25 ? 64.729 -16.581 88.975 1.00 40.71 28 GLY G CA 1
ATOM 7463 C C . GLY G 1 25 ? 64.387 -17.440 90.194 1.00 41.14 28 GLY G C 1
ATOM 7464 O O . GLY G 1 25 ? 64.768 -17.120 91.326 1.00 42.13 28 GLY G O 1
ATOM 7465 N N . GLY G 1 26 ? 63.659 -18.532 89.966 1.00 40.65 29 GLY G N 1
ATOM 7466 C CA . GLY G 1 26 ? 63.212 -19.388 91.050 1.00 40.17 29 GLY G CA 1
ATOM 7467 C C . GLY G 1 26 ? 62.075 -18.824 91.891 1.00 40.39 29 GLY G C 1
ATOM 7468 O O . GLY G 1 26 ? 61.697 -19.449 92.876 1.00 41.21 29 GLY G O 1
ATOM 7469 N N . HIS G 1 27 ? 61.523 -17.662 91.518 1.00 40.96 30 HIS G N 1
ATOM 7470 C CA . HIS G 1 27 ? 60.401 -17.051 92.259 1.00 41.52 30 HIS G CA 1
ATOM 7471 C C . HIS G 1 27 ? 59.061 -17.535 91.715 1.00 40.52 30 HIS G C 1
ATOM 7472 O O . HIS G 1 27 ? 58.560 -17.068 90.678 1.00 40.18 30 HIS G O 1
ATOM 7479 N N . GLU G 1 28 ? 58.503 -18.496 92.428 1.00 39.88 31 GLU G N 1
ATOM 7480 C CA . GLU G 1 28 ? 57.187 -19.032 92.136 1.00 39.85 31 GLU G CA 1
ATOM 7481 C C . GLU G 1 28 ? 56.168 -17.888 92.117 1.00 39.16 31 GLU G C 1
ATOM 7482 O O . GLU G 1 28 ? 56.281 -16.934 92.898 1.00 40.43 31 GLU G O 1
ATOM 7488 N N . GLY G 1 29 ? 55.225 -17.952 91.178 1.00 38.35 32 GLY G N 1
ATOM 7489 C CA . GLY G 1 29 ? 54.170 -16.932 91.051 1.00 37.79 32 GLY G CA 1
ATOM 7490 C C . GLY G 1 29 ? 54.425 -15.880 89.993 1.00 37.43 32 GLY G C 1
ATOM 7491 O O . GLY G 1 29 ? 53.484 -15.221 89.556 1.00 38.44 32 GLY G O 1
ATOM 7492 N N . THR G 1 30 ? 55.691 -15.680 89.623 1.00 37.29 33 THR G N 1
ATOM 7493 C CA . THR G 1 30 ? 56.068 -14.758 88.562 1.00 36.68 33 THR G CA 1
ATOM 7494 C C . THR G 1 30 ? 56.409 -15.607 87.350 1.00 36.92 33 THR G C 1
ATOM 7495 O O . THR G 1 30 ? 57.390 -16.333 87.361 1.00 37.59 33 THR G O 1
ATOM 7499 N N . ASP G 1 31 ? 55.565 -15.531 86.324 1.00 37.06 34 ASP G N 1
ATOM 7500 C CA . ASP G 1 31 ? 55.753 -16.246 85.071 1.00 36.69 34 ASP G CA 1
ATOM 7501 C C . ASP G 1 31 ? 55.898 -15.213 83.977 1.00 36.43 34 ASP G C 1
ATOM 7502 O O . ASP G 1 31 ? 55.269 -14.168 84.046 1.00 36.81 34 ASP G O 1
ATOM 7507 N N . ILE G 1 32 ? 56.715 -15.499 82.966 1.00 36.31 35 ILE G N 1
ATOM 7508 C CA . ILE G 1 32 ? 56.921 -14.552 81.867 1.00 36.47 35 ILE G CA 1
ATOM 7509 C C . ILE G 1 32 ? 56.911 -15.211 80.496 1.00 36.41 35 ILE G C 1
ATOM 7510 O O . ILE G 1 32 ? 57.052 -16.431 80.373 1.00 35.20 35 ILE G O 1
ATOM 7515 N N . PHE G 1 33 ? 56.700 -14.373 79.479 1.00 36.52 36 PHE G N 1
ATOM 7516 C CA . PHE G 1 33 ? 56.766 -14.791 78.087 1.00 35.88 36 PHE G CA 1
ATOM 7517 C C . PHE G 1 33 ? 57.589 -13.693 77.397 1.00 35.49 36 PHE G C 1
ATOM 7518 O O . PHE G 1 33 ? 57.160 -12.542 77.337 1.00 35.32 36 PHE G O 1
ATOM 7526 N N . PRO G 1 34 ? 58.783 -14.045 76.890 1.00 35.20 37 PRO G N 1
ATOM 7527 C CA . PRO G 1 34 ? 59.618 -13.039 76.262 1.00 35.48 37 PRO G CA 1
ATOM 7528 C C . PRO G 1 34 ? 59.147 -12.736 74.862 1.00 35.73 37 PRO G C 1
ATOM 7529 O O . PRO G 1 34 ? 58.759 -13.643 74.145 1.00 35.84 37 PRO G O 1
ATOM 7533 N N . LEU G 1 35 ? 59.180 -11.467 74.486 1.00 35.88 38 LEU G N 1
ATOM 7534 C CA . LEU G 1 35 ? 58.775 -11.042 73.159 1.00 35.89 38 LEU G CA 1
ATOM 7535 C C . LEU G 1 35 ? 59.980 -10.563 72.372 1.00 35.49 38 LEU G C 1
ATOM 7536 O O . LEU G 1 35 ? 60.324 -11.118 71.336 1.00 35.55 38 LEU G O 1
ATOM 7541 N N . PHE G 1 36 ? 60.627 -9.526 72.882 1.00 35.70 39 PHE G N 1
ATOM 7542 C CA . PHE G 1 36 ? 61.745 -8.906 72.196 1.00 35.29 39 PHE G CA 1
ATOM 7543 C C . PHE G 1 36 ? 62.808 -8.597 73.223 1.00 35.10 39 PHE G C 1
ATOM 7544 O O . PHE G 1 36 ? 62.500 -7.987 74.238 1.00 34.78 39 PHE G O 1
ATOM 7560 N N . ASP G 1 38 ? 66.916 -7.150 73.691 1.00 35.75 41 ASP G N 1
ATOM 7561 C CA . ASP G 1 38 ? 68.102 -6.527 73.142 1.00 35.52 41 ASP G CA 1
ATOM 7562 C C . ASP G 1 38 ? 69.038 -6.160 74.275 1.00 35.74 41 ASP G C 1
ATOM 7563 O O . ASP G 1 38 ? 69.004 -5.033 74.764 1.00 36.33 41 ASP G O 1
ATOM 7568 N N . PRO G 1 39 ? 69.892 -7.110 74.686 1.00 35.97 42 PRO G N 1
ATOM 7569 C CA . PRO G 1 39 ? 70.844 -6.859 75.753 1.00 36.55 42 PRO G CA 1
ATOM 7570 C C . PRO G 1 39 ? 71.838 -5.728 75.473 1.00 37.15 42 PRO G C 1
ATOM 7571 O O . PRO G 1 39 ? 72.287 -5.063 76.403 1.00 37.73 42 PRO G O 1
ATOM 7575 N N . TYR G 1 40 ? 72.153 -5.497 74.203 1.00 37.48 43 TYR G N 1
ATOM 7576 C CA . TYR G 1 40 ? 73.212 -4.552 73.842 1.00 37.97 43 TYR G CA 1
ATOM 7577 C C . TYR G 1 40 ? 72.703 -3.134 73.910 1.00 38.58 43 TYR G C 1
ATOM 7578 O O . TYR G 1 40 ? 73.426 -2.234 74.333 1.00 39.81 43 TYR G O 1
ATOM 7587 N N . ASN G 1 41 ? 71.429 -2.959 73.578 1.00 38.30 44 ASN G N 1
ATOM 7588 C CA . ASN G 1 41 ? 70.802 -1.659 73.655 1.00 37.76 44 ASN G CA 1
ATOM 7589 C C . ASN G 1 41 ? 70.065 -1.520 74.986 1.00 37.93 44 ASN G C 1
ATOM 7590 O O . ASN G 1 41 ? 69.450 -0.492 75.239 1.00 38.16 44 ASN G O 1
ATOM 7595 N N . GLY G 1 42 ? 70.101 -2.574 75.813 1.00 38.34 45 GLY G N 1
ATOM 7596 C CA . GLY G 1 42 ? 69.451 -2.596 77.127 1.00 38.57 45 GLY G CA 1
ATOM 7597 C C . GLY G 1 42 ? 67.951 -2.372 77.074 1.00 38.64 45 GLY G C 1
ATOM 7598 O O . GLY G 1 42 ? 67.435 -1.510 77.774 1.00 39.49 45 GLY G O 1
ATOM 7599 N N . LEU G 1 43 ? 67.256 -3.156 76.255 1.00 38.36 46 LEU G N 1
ATOM 7600 C CA . LEU G 1 43 ? 65.805 -3.015 76.068 1.00 38.77 46 LEU G CA 1
ATOM 7601 C C . LEU G 1 43 ? 65.152 -4.371 75.988 1.00 37.52 46 LEU G C 1
ATOM 7602 O O . LEU G 1 43 ? 65.677 -5.266 75.307 1.00 36.68 46 LEU G O 1
ATOM 7615 N N . VAL G 1 45 ? 61.051 -6.239 75.851 1.00 35.73 48 VAL G N 1
ATOM 7616 C CA . VAL G 1 45 ? 59.608 -6.125 75.818 1.00 35.05 48 VAL G CA 1
ATOM 7617 C C . VAL G 1 45 ? 59.123 -7.503 76.204 1.00 35.03 48 VAL G C 1
ATOM 7618 O O . VAL G 1 45 ? 59.454 -8.449 75.523 1.00 33.99 48 VAL G O 1
ATOM 7630 N N . ARG G 1 47 ? 55.903 -10.122 78.372 1.00 35.74 50 ARG G N 1
ATOM 7631 C CA . ARG G 1 47 ? 54.632 -10.335 79.043 1.00 35.50 50 ARG G CA 1
ATOM 7632 C C . ARG G 1 47 ? 54.865 -11.036 80.352 1.00 35.23 50 ARG G C 1
ATOM 7633 O O . ARG G 1 47 ? 55.691 -11.932 80.436 1.00 36.35 50 ARG G O 1
ATOM 7641 N N . ALA G 1 48 ? 54.179 -10.596 81.390 1.00 35.00 51 ALA G N 1
ATOM 7642 C CA . ALA G 1 48 ? 54.363 -11.185 82.711 1.00 35.61 51 ALA G CA 1
ATOM 7643 C C . ALA G 1 48 ? 53.018 -11.453 83.327 1.00 36.07 51 ALA G C 1
ATOM 7644 O O . ALA G 1 48 ? 52.098 -10.651 83.162 1.00 36.20 51 ALA G O 1
ATOM 7646 N N . SER G 1 49 ? 52.930 -12.575 84.040 1.00 36.29 52 SER G N 1
ATOM 7647 C CA . SER G 1 49 ? 51.710 -13.058 84.679 1.00 36.84 52 SER G CA 1
ATOM 7648 C C . SER G 1 49 ? 51.960 -13.283 86.187 1.00 37.19 52 SER G C 1
ATOM 7649 O O . SER G 1 49 ? 52.794 -14.121 86.565 1.00 36.75 52 SER G O 1
ATOM 7652 N N . PHE G 1 50 ? 51.238 -12.569 87.049 1.00 37.33 53 PHE G N 1
ATOM 7653 C CA . PHE G 1 50 ? 51.507 -12.630 88.495 1.00 37.40 53 PHE G CA 1
ATOM 7654 C C . PHE G 1 50 ? 50.389 -13.235 89.346 1.00 38.00 53 PHE G C 1
ATOM 7655 O O . PHE G 1 50 ? 49.227 -12.866 89.203 1.00 39.01 53 PHE G O 1
ATOM 7663 N N . ALA G 1 51 ? 50.761 -14.116 90.275 1.00 37.15 54 ALA G N 1
ATOM 7664 C CA . ALA G 1 51 ? 49.806 -14.715 91.200 1.00 37.06 54 ALA G CA 1
ATOM 7665 C C . ALA G 1 51 ? 49.392 -13.722 92.281 1.00 36.98 54 ALA G C 1
ATOM 7666 O O . ALA G 1 51 ? 50.028 -12.682 92.442 1.00 36.53 54 ALA G O 1
ATOM 7668 N N . PRO G 1 52 ? 48.310 -14.029 93.023 1.00 36.72 55 PRO G N 1
ATOM 7669 C CA . PRO G 1 52 ? 47.897 -13.158 94.119 1.00 36.68 55 PRO G CA 1
ATOM 7670 C C . PRO G 1 52 ? 48.810 -13.239 95.341 1.00 36.79 55 PRO G C 1
ATOM 7671 O O . PRO G 1 52 ? 49.387 -14.285 95.615 1.00 36.74 55 PRO G O 1
ATOM 7675 N N . GLY G 1 53 ? 48.928 -12.126 96.059 1.00 37.46 56 GLY G N 1
ATOM 7676 C CA . GLY G 1 53 ? 49.704 -12.056 97.299 1.00 36.31 56 GLY G CA 1
ATOM 7677 C C . GLY G 1 53 ? 51.205 -11.911 97.203 1.00 35.72 56 GLY G C 1
ATOM 7678 O O . GLY G 1 53 ? 51.890 -12.142 98.193 1.00 36.94 56 GLY G O 1
ATOM 7679 N N . LEU G 1 54 ? 51.730 -11.507 96.049 1.00 35.57 57 LEU G N 1
ATOM 7680 C CA . LEU G 1 54 ? 53.180 -11.391 95.884 1.00 36.43 57 LEU G CA 1
ATOM 7681 C C . LEU G 1 54 ? 53.718 -10.037 96.302 1.00 36.56 57 LEU G C 1
ATOM 7682 O O . LEU G 1 54 ? 52.988 -9.042 96.289 1.00 37.26 57 LEU G O 1
ATOM 7687 N N . THR G 1 55 ? 54.994 -10.026 96.689 1.00 36.56 58 THR G N 1
ATOM 7688 C CA . THR G 1 55 ? 55.753 -8.805 96.967 1.00 36.15 58 THR G CA 1
ATOM 7689 C C . THR G 1 55 ? 57.160 -9.049 96.426 1.00 36.55 58 THR G C 1
ATOM 7690 O O . THR G 1 55 ? 57.922 -9.827 96.987 1.00 37.81 58 THR G O 1
ATOM 7694 N N . LEU G 1 56 ? 57.485 -8.404 95.320 1.00 36.46 59 LEU G N 1
ATOM 7695 C CA . LEU G 1 56 ? 58.794 -8.543 94.715 1.00 37.41 59 LEU G CA 1
ATOM 7696 C C . LEU G 1 56 ? 59.846 -7.654 95.397 1.00 37.33 59 LEU G C 1
ATOM 7697 O O . LEU G 1 56 ? 59.514 -6.828 96.240 1.00 36.39 59 LEU G O 1
ATOM 7702 N N . PRO G 1 57 ? 61.131 -7.858 95.075 1.00 38.62 60 PRO G N 1
ATOM 7703 C CA . PRO G 1 57 ? 62.152 -6.983 95.652 1.00 39.03 60 PRO G CA 1
ATOM 7704 C C . PRO G 1 57 ? 62.195 -5.581 95.066 1.00 38.24 60 PRO G C 1
ATOM 7705 O O . PRO G 1 57 ? 61.743 -5.348 93.953 1.00 37.79 60 PRO G O 1
ATOM 7709 N N . LEU G 1 58 ? 62.759 -4.664 95.837 1.00 39.39 61 LEU G N 1
ATOM 7710 C CA . LEU G 1 58 ? 62.941 -3.282 95.410 1.00 39.67 61 LEU G CA 1
ATOM 7711 C C . LEU G 1 58 ? 63.803 -3.224 94.165 1.00 39.86 61 LEU G C 1
ATOM 7712 O O . LEU G 1 58 ? 64.915 -3.759 94.166 1.00 38.65 61 LEU G O 1
ATOM 7717 N N . HIS G 1 59 ? 63.268 -2.579 93.126 1.00 41.48 62 HIS G N 1
ATOM 7718 C CA . HIS G 1 59 ? 63.943 -2.387 91.831 1.00 43.50 62 HIS G CA 1
ATOM 7719 C C . HIS G 1 59 ? 64.281 -0.911 91.598 1.00 42.32 62 HIS G C 1
ATOM 7720 O O . HIS G 1 59 ? 63.379 -0.088 91.516 1.00 43.51 62 HIS G O 1
ATOM 7727 N N . PHE G 1 60 ? 65.564 -0.575 91.506 1.00 40.74 63 PHE G N 1
ATOM 7728 C CA . PHE G 1 60 ? 65.976 0.770 91.101 1.00 38.96 63 PHE G CA 1
ATOM 7729 C C . PHE G 1 60 ? 66.144 0.712 89.585 1.00 38.81 63 PHE G C 1
ATOM 7730 O O . PHE G 1 60 ? 66.899 -0.127 89.086 1.00 38.88 63 PHE G O 1
ATOM 7738 N N . HIS G 1 61 ? 65.459 1.589 88.851 1.00 38.87 64 HIS G N 1
ATOM 7739 C CA . HIS G 1 61 ? 65.547 1.602 87.379 1.00 39.08 64 HIS G CA 1
ATOM 7740 C C . HIS G 1 61 ? 66.576 2.576 86.856 1.00 38.34 64 HIS G C 1
ATOM 7741 O O . HIS G 1 61 ? 66.512 3.758 87.149 1.00 37.24 64 HIS G O 1
ATOM 7748 N N . THR G 1 62 ? 67.502 2.083 86.048 1.00 38.65 65 THR G N 1
ATOM 7749 C CA . THR G 1 62 ? 68.482 2.942 85.420 1.00 39.30 65 THR G CA 1
ATOM 7750 C C . THR G 1 62 ? 67.879 3.652 84.208 1.00 39.91 65 THR G C 1
ATOM 7751 O O . THR G 1 62 ? 68.386 4.703 83.822 1.00 41.43 65 THR G O 1
ATOM 7755 N N . GLY G 1 63 ? 66.814 3.080 83.626 1.00 39.36 66 GLY G N 1
ATOM 7756 C CA . GLY G 1 63 ? 66.098 3.643 82.455 1.00 39.20 66 GLY G CA 1
ATOM 7757 C C . GLY G 1 63 ? 64.567 3.643 82.569 1.00 39.09 66 GLY G C 1
ATOM 7758 O O . GLY G 1 63 ? 64.010 3.305 83.616 1.00 40.43 66 GLY G O 1
ATOM 7759 N N . THR G 1 64 ? 63.869 3.973 81.483 1.00 37.43 67 THR G N 1
ATOM 7760 C CA . THR G 1 64 ? 62.396 4.098 81.524 1.00 36.37 67 THR G CA 1
ATOM 7761 C C . THR G 1 64 ? 61.629 2.786 81.465 1.00 34.86 67 THR G C 1
ATOM 7762 O O . THR G 1 64 ? 62.118 1.796 80.957 1.00 34.27 67 THR G O 1
ATOM 7766 N N . VAL G 1 65 ? 60.412 2.797 82.003 1.00 35.60 68 VAL G N 1
ATOM 7767 C CA . VAL G 1 65 ? 59.517 1.630 81.977 1.00 34.89 68 VAL G CA 1
ATOM 7768 C C . VAL G 1 65 ? 58.156 2.078 81.472 1.00 33.76 68 VAL G C 1
ATOM 7769 O O . VAL G 1 65 ? 57.592 3.054 81.964 1.00 32.54 68 VAL G O 1
ATOM 7773 N N . HIS G 1 66 ? 57.656 1.380 80.463 1.00 34.70 69 HIS G N 1
ATOM 7774 C CA . HIS G 1 66 ? 56.329 1.612 79.904 1.00 35.30 69 HIS G CA 1
ATOM 7775 C C . HIS G 1 66 ? 55.566 0.375 80.261 1.00 35.85 69 HIS G C 1
ATOM 7776 O O . HIS G 1 66 ? 55.908 -0.692 79.764 1.00 36.35 69 HIS G O 1
ATOM 7791 N N . TYR G 1 68 ? 51.718 -1.649 80.853 1.00 36.74 71 TYR G N 1
ATOM 7792 C CA . TYR G 1 68 ? 50.273 -1.683 80.596 1.00 36.91 71 TYR G CA 1
ATOM 7793 C C . TYR G 1 68 ? 49.693 -2.894 81.284 1.00 36.34 71 TYR G C 1
ATOM 7794 O O . TYR G 1 68 ? 50.162 -4.015 81.066 1.00 35.65 71 TYR G O 1
ATOM 7803 N N . THR G 1 69 ? 48.677 -2.666 82.110 1.00 35.69 72 THR G N 1
ATOM 7804 C CA . THR G 1 69 ? 48.048 -3.741 82.857 1.00 35.47 72 THR G CA 1
ATOM 7805 C C . THR G 1 69 ? 46.868 -4.244 82.061 1.00 35.80 72 THR G C 1
ATOM 7806 O O . THR G 1 69 ? 45.913 -3.511 81.833 1.00 36.13 72 THR G O 1
ATOM 7810 N N . ILE G 1 70 ? 46.954 -5.498 81.633 1.00 35.54 73 ILE G N 1
ATOM 7811 C CA . ILE G 1 70 ? 45.897 -6.140 80.844 1.00 36.32 73 ILE G CA 1
ATOM 7812 C C . ILE G 1 70 ? 44.733 -6.592 81.724 1.00 36.56 73 ILE G C 1
ATOM 7813 O O . ILE G 1 70 ? 43.573 -6.429 81.367 1.00 36.66 73 ILE G O 1
ATOM 7818 N N . SER G 1 71 ? 45.050 -7.190 82.865 1.00 37.17 74 SER G N 1
ATOM 7819 C CA . SER G 1 71 ? 44.015 -7.625 83.803 1.00 37.47 74 SER G CA 1
ATOM 7820 C C . SER G 1 71 ? 44.555 -7.794 85.200 1.00 37.05 74 SER G C 1
ATOM 7821 O O . SER G 1 71 ? 45.753 -7.830 85.415 1.00 36.89 74 SER G O 1
ATOM 7824 N N . GLY G 1 72 ? 43.641 -7.928 86.149 1.00 37.06 75 GLY G N 1
ATOM 7825 C CA . GLY G 1 72 ? 44.008 -8.146 87.527 1.00 37.00 75 GLY G CA 1
ATOM 7826 C C . GLY G 1 72 ? 44.293 -6.840 88.215 1.00 36.80 75 GLY G C 1
ATOM 7827 O O . GLY G 1 72 ? 43.671 -5.834 87.901 1.00 36.52 75 GLY G O 1
ATOM 7828 N N . CYS G 1 73 ? 45.250 -6.856 89.139 1.00 37.00 76 CYS G N 1
ATOM 7829 C CA . CYS G 1 73 ? 45.544 -5.686 89.933 1.00 36.69 76 CYS G CA 1
ATOM 7830 C C . CYS G 1 73 ? 46.848 -5.740 90.736 1.00 36.06 76 CYS G C 1
ATOM 7831 O O . CYS G 1 73 ? 47.130 -6.706 91.472 1.00 34.08 76 CYS G O 1
ATOM 7834 N N . TRP G 1 74 ? 47.616 -4.665 90.616 1.00 35.50 77 TRP G N 1
ATOM 7835 C CA . TRP G 1 74 ? 48.867 -4.556 91.332 1.00 35.95 77 TRP G CA 1
ATOM 7836 C C . TRP G 1 74 ? 49.122 -3.131 91.755 1.00 35.90 77 TRP G C 1
ATOM 7837 O O . TRP G 1 74 ? 48.450 -2.200 91.301 1.00 36.95 77 TRP G O 1
ATOM 7848 N N . TYR G 1 75 ? 50.085 -2.967 92.644 1.00 35.49 78 TYR G N 1
ATOM 7849 C CA . TYR G 1 75 ? 50.445 -1.655 93.113 1.00 35.90 78 TYR G CA 1
ATOM 7850 C C . TYR G 1 75 ? 51.865 -1.615 93.642 1.00 35.92 78 TYR G C 1
ATOM 7851 O O . TYR G 1 75 ? 52.430 -2.651 94.024 1.00 34.64 78 TYR G O 1
ATOM 7860 N N . TYR G 1 76 ? 52.415 -0.400 93.663 1.00 35.50 79 TYR G N 1
ATOM 7861 C CA . TYR G 1 76 ? 53.714 -0.159 94.235 1.00 35.60 79 TYR G CA 1
ATOM 7862 C C . TYR G 1 76 ? 53.527 0.144 95.727 1.00 36.03 79 TYR G C 1
ATOM 7863 O O . TYR G 1 76 ? 52.569 0.826 96.148 1.00 36.22 79 TYR G O 1
ATOM 7872 N N . THR G 1 77 ? 54.436 -0.389 96.530 1.00 35.43 80 THR G N 1
ATOM 7873 C CA . THR G 1 77 ? 54.374 -0.241 97.972 1.00 34.71 80 THR G CA 1
ATOM 7874 C C . THR G 1 77 ? 54.121 1.173 98.421 1.00 35.82 80 THR G C 1
ATOM 7875 O O . THR G 1 77 ? 53.306 1.412 99.294 1.00 35.67 80 THR G O 1
ATOM 7879 N N . GLU G 1 78 ? 54.814 2.107 97.790 1.00 37.73 81 GLU G N 1
ATOM 7880 C CA . GLU G 1 78 ? 54.782 3.490 98.201 1.00 38.42 81 GLU G CA 1
ATOM 7881 C C . GLU G 1 78 ? 53.650 4.323 97.572 1.00 37.76 81 GLU G C 1
ATOM 7882 O O . GLU G 1 78 ? 53.478 5.489 97.911 1.00 37.35 81 GLU G O 1
ATOM 7888 N N . TYR G 1 79 ? 52.874 3.716 96.678 1.00 38.11 82 TYR G N 1
ATOM 7889 C CA . TYR G 1 79 ? 51.724 4.362 96.032 1.00 37.99 82 TYR G CA 1
ATOM 7890 C C . TYR G 1 79 ? 50.511 3.411 96.045 1.00 37.92 82 TYR G C 1
ATOM 7891 O O . TYR G 1 79 ? 49.939 3.082 94.999 1.00 37.33 82 TYR G O 1
ATOM 7900 N N . PRO G 1 80 ? 50.078 3.006 97.245 1.00 37.41 83 PRO G N 1
ATOM 7901 C CA . PRO G 1 80 ? 48.972 2.054 97.371 1.00 37.82 83 PRO G CA 1
ATOM 7902 C C . PRO G 1 80 ? 47.603 2.595 96.921 1.00 38.29 83 PRO G C 1
ATOM 7903 O O . PRO G 1 80 ? 46.701 1.811 96.636 1.00 38.18 83 PRO G O 1
ATOM 7907 N N . GLY G 1 81 ? 47.453 3.917 96.856 1.00 38.84 84 GLY G N 1
ATOM 7908 C CA . GLY G 1 81 ? 46.214 4.533 96.382 1.00 39.12 84 GLY G CA 1
ATOM 7909 C C . GLY G 1 81 ? 46.151 4.741 94.871 1.00 40.00 84 GLY G C 1
ATOM 7910 O O . GLY G 1 81 ? 45.220 5.368 94.378 1.00 42.42 84 GLY G O 1
ATOM 7911 N N . GLN G 1 82 ? 47.150 4.262 94.133 1.00 39.67 85 GLN G N 1
ATOM 7912 C CA . GLN G 1 82 ? 47.160 4.346 92.674 1.00 38.25 85 GLN G CA 1
ATOM 7913 C C . GLN G 1 82 ? 47.390 2.933 92.150 1.00 36.81 85 GLN G C 1
ATOM 7914 O O . GLN G 1 82 ? 48.389 2.645 91.516 1.00 35.61 85 GLN G O 1
ATOM 7920 N N . LYS G 1 83 ? 46.446 2.053 92.458 1.00 36.84 86 LYS G N 1
ATOM 7921 C CA . LYS G 1 83 ? 46.496 0.662 92.031 1.00 36.63 86 LYS G CA 1
ATOM 7922 C C . LYS G 1 83 ? 46.361 0.550 90.531 1.00 37.11 86 LYS G C 1
ATOM 7923 O O . LYS G 1 83 ? 45.669 1.351 89.911 1.00 37.54 86 LYS G O 1
ATOM 7929 N N . GLN G 1 84 ? 47.020 -0.444 89.948 1.00 36.62 87 GLN G N 1
ATOM 7930 C CA . GLN G 1 84 ? 46.984 -0.630 88.510 1.00 36.16 87 GLN G CA 1
ATOM 7931 C C . GLN G 1 84 ? 46.057 -1.785 88.172 1.00 36.78 87 GLN G C 1
ATOM 7932 O O . GLN G 1 84 ? 46.317 -2.928 88.558 1.00 37.46 87 GLN G O 1
ATOM 7938 N N . THR G 1 85 ? 44.988 -1.484 87.439 1.00 35.91 88 THR G N 1
ATOM 7939 C CA . THR G 1 85 ? 43.989 -2.468 87.063 1.00 35.19 88 THR G CA 1
ATOM 7940 C C . THR G 1 85 ? 43.853 -2.501 85.542 1.00 35.00 88 THR G C 1
ATOM 7941 O O . THR G 1 85 ? 44.617 -1.853 84.831 1.00 35.67 88 THR G O 1
ATOM 7945 N N . ALA G 1 86 ? 42.894 -3.277 85.052 1.00 35.55 89 ALA G N 1
ATOM 7946 C CA . ALA G 1 86 ? 42.676 -3.469 83.620 1.00 35.59 89 ALA G CA 1
ATOM 7947 C C . ALA G 1 86 ? 42.618 -2.154 82.876 1.00 35.70 89 ALA G C 1
ATOM 7948 O O . ALA G 1 86 ? 41.898 -1.253 83.269 1.00 36.45 89 ALA G O 1
ATOM 7950 N N . GLY G 1 87 ? 43.425 -2.040 81.826 1.00 37.07 90 GLY G N 1
ATOM 7951 C CA . GLY G 1 87 ? 43.447 -0.855 80.969 1.00 36.54 90 GLY G CA 1
ATOM 7952 C C . GLY G 1 87 ? 44.316 0.286 81.441 1.00 36.95 90 GLY G C 1
ATOM 7953 O O . GLY G 1 87 ? 44.331 1.342 80.800 1.00 37.65 90 GLY G O 1
ATOM 7954 N N . CYS G 1 88 ? 45.038 0.095 82.547 1.00 36.05 91 CYS G N 1
ATOM 7955 C CA . CYS G 1 88 ? 45.897 1.146 83.085 1.00 36.44 91 CYS G CA 1
ATOM 7956 C C . CYS G 1 88 ? 47.295 1.161 82.505 1.00 35.51 91 CYS G C 1
ATOM 7957 O O . CYS G 1 88 ? 47.896 0.109 82.291 1.00 36.65 91 CYS G O 1
ATOM 7960 N N . TYR G 1 89 ? 47.819 2.357 82.275 1.00 34.74 92 TYR G N 1
ATOM 7961 C CA . TYR G 1 89 ? 49.173 2.537 81.767 1.00 34.27 92 TYR G CA 1
ATOM 7962 C C . TYR G 1 89 ? 49.971 3.329 82.772 1.00 34.87 92 TYR G C 1
ATOM 7963 O O . TYR G 1 89 ? 49.457 4.259 83.392 1.00 33.18 92 TYR G O 1
ATOM 7972 N N . LEU G 1 90 ? 51.231 2.955 82.923 1.00 35.60 93 LEU G N 1
ATOM 7973 C CA . LEU G 1 90 ? 52.125 3.630 83.826 1.00 36.39 93 LEU G CA 1
ATOM 7974 C C . LEU G 1 90 ? 53.417 3.915 83.098 1.00 34.69 93 LEU G C 1
ATOM 7975 O O . LEU G 1 90 ? 53.910 3.058 82.380 1.00 34.67 93 LEU G O 1
ATOM 7980 N N . TYR G 1 91 ? 53.939 5.124 83.271 1.00 35.51 94 TYR G N 1
ATOM 7981 C CA . TYR G 1 91 ? 55.248 5.521 82.748 1.00 35.10 94 TYR G CA 1
ATOM 7982 C C . TYR G 1 91 ? 56.117 5.789 83.958 1.00 36.45 94 TYR G C 1
ATOM 7983 O O . TYR G 1 91 ? 55.756 6.635 84.795 1.00 34.94 94 TYR G O 1
ATOM 7992 N N . GLU G 1 92 ? 57.243 5.071 84.049 1.00 36.96 95 GLU G N 1
ATOM 7993 C CA . GLU G 1 92 ? 58.208 5.262 85.121 1.00 39.08 95 GLU G CA 1
ATOM 7994 C C . GLU G 1 92 ? 59.502 5.820 84.551 1.00 37.18 95 GLU G C 1
ATOM 7995 O O . GLU G 1 92 ? 60.110 5.190 83.697 1.00 37.19 95 GLU G O 1
ATOM 8001 N N . PRO G 1 93 ? 59.955 6.978 85.029 1.00 36.41 96 PRO G N 1
ATOM 8002 C CA . PRO G 1 93 ? 61.221 7.432 84.489 1.00 36.72 96 PRO G CA 1
ATOM 8003 C C . PRO G 1 93 ? 62.379 6.747 85.171 1.00 36.99 96 PRO G C 1
ATOM 8004 O O . PRO G 1 93 ? 62.228 6.170 86.233 1.00 37.39 96 PRO G O 1
ATOM 8008 N N . GLY G 1 94 ? 63.541 6.817 84.550 1.00 38.02 97 GLY G N 1
ATOM 8009 C CA . GLY G 1 94 ? 64.721 6.249 85.144 1.00 38.32 97 GLY G CA 1
ATOM 8010 C C . GLY G 1 94 ? 65.082 7.035 86.398 1.00 37.95 97 GLY G C 1
ATOM 8011 O O . GLY G 1 94 ? 64.791 8.223 86.509 1.00 36.51 97 GLY G O 1
ATOM 8012 N N . GLY G 1 95 ? 65.699 6.341 87.345 1.00 38.22 98 GLY G N 1
ATOM 8013 C CA . GLY G 1 95 ? 66.126 6.929 88.603 1.00 38.94 98 GLY G CA 1
ATOM 8014 C C . GLY G 1 95 ? 65.131 6.673 89.711 1.00 40.04 98 GLY G C 1
ATOM 8015 O O . GLY G 1 95 ? 65.371 7.028 90.860 1.00 40.67 98 GLY G O 1
ATOM 8016 N N . SER G 1 96 ? 64.017 6.039 89.363 1.00 41.32 99 SER G N 1
ATOM 8017 C CA . SER G 1 96 ? 62.965 5.749 90.307 1.00 42.59 99 SER G CA 1
ATOM 8018 C C . SER G 1 96 ? 63.162 4.351 90.864 1.00 42.75 99 SER G C 1
ATOM 8019 O O . SER G 1 96 ? 63.593 3.442 90.146 1.00 42.19 99 SER G O 1
ATOM 8022 N N . ILE G 1 97 ? 62.824 4.192 92.142 1.00 42.94 100 ILE G N 1
ATOM 8023 C CA . ILE G 1 97 ? 62.915 2.908 92.818 1.00 41.77 100 ILE G CA 1
ATOM 8024 C C . ILE G 1 97 ? 61.501 2.543 93.282 1.00 41.01 100 ILE G C 1
ATOM 8025 O O . ILE G 1 97 ? 60.789 3.385 93.827 1.00 41.53 100 ILE G O 1
ATOM 8030 N N . HIS G 1 98 ? 61.085 1.308 93.016 1.00 38.83 101 HIS G N 1
ATOM 8031 C CA . HIS G 1 98 ? 59.744 0.842 93.372 1.00 38.12 101 HIS G CA 1
ATOM 8032 C C . HIS G 1 98 ? 59.708 -0.612 93.828 1.00 37.01 101 HIS G C 1
ATOM 8033 O O . HIS G 1 98 ? 60.652 -1.353 93.619 1.00 35.87 101 HIS G O 1
ATOM 8040 N N . GLN G 1 99 ? 58.594 -1.002 94.438 1.00 37.95 102 GLN G N 1
ATOM 8041 C CA . GLN G 1 99 ? 58.380 -2.363 94.916 1.00 37.54 102 GLN G CA 1
ATOM 8042 C C . GLN G 1 99 ? 57.007 -2.856 94.488 1.00 36.68 102 GLN G C 1
ATOM 8043 O O . GLN G 1 99 ? 55.993 -2.356 94.965 1.00 35.77 102 GLN G O 1
ATOM 8049 N N . PHE G 1 100 ? 57.000 -3.857 93.612 1.00 35.99 103 PHE G N 1
ATOM 8050 C CA . PHE G 1 100 ? 55.788 -4.422 93.049 1.00 35.59 103 PHE G CA 1
ATOM 8051 C C . PHE G 1 100 ? 55.063 -5.342 94.041 1.00 34.55 103 PHE G C 1
ATOM 8052 O O . PHE G 1 100 ? 55.707 -6.084 94.778 1.00 33.65 103 PHE G O 1
ATOM 8060 N N . ASN G 1 101 ? 53.729 -5.262 94.058 1.00 33.67 104 ASN G N 1
ATOM 8061 C CA . ASN G 1 101 ? 52.884 -6.136 94.875 1.00 34.21 104 ASN G CA 1
ATOM 8062 C C . ASN G 1 101 ? 51.573 -6.509 94.152 1.00 34.62 104 ASN G C 1
ATOM 8063 O O . ASN G 1 101 ? 51.054 -5.742 93.350 1.00 34.03 104 ASN G O 1
ATOM 8068 N N . THR G 1 102 ? 51.050 -7.698 94.439 1.00 35.23 105 THR G N 1
ATOM 8069 C CA . THR G 1 102 ? 49.723 -8.111 93.983 1.00 34.45 105 THR G CA 1
ATOM 8070 C C . THR G 1 102 ? 48.979 -8.398 95.265 1.00 34.80 105 THR G C 1
ATOM 8071 O O . THR G 1 102 ? 49.465 -9.165 96.083 1.00 34.76 105 THR G O 1
ATOM 8075 N N . PRO G 1 103 ? 47.821 -7.766 95.477 1.00 36.04 106 PRO G N 1
ATOM 8076 C CA . PRO G 1 103 ? 47.037 -8.054 96.682 1.00 36.21 106 PRO G CA 1
ATOM 8077 C C . PRO G 1 103 ? 46.678 -9.538 96.849 1.00 36.78 106 PRO G C 1
ATOM 8078 O O . PRO G 1 103 ? 46.384 -10.217 95.868 1.00 36.68 106 PRO G O 1
ATOM 8082 N N . ARG G 1 104 ? 46.689 -10.007 98.095 1.00 38.64 107 ARG G N 1
ATOM 8083 C CA . ARG G 1 104 ? 46.314 -11.385 98.462 1.00 40.23 107 ARG G CA 1
ATOM 8084 C C . ARG G 1 104 ? 44.866 -11.703 98.062 1.00 40.26 107 ARG G C 1
ATOM 8085 O O . ARG G 1 104 ? 44.542 -12.859 97.783 1.00 41.10 107 ARG G O 1
ATOM 8089 N N . ASP G 1 105 ? 44.009 -10.681 97.998 1.00 40.09 108 ASP G N 1
ATOM 8090 C CA . ASP G 1 105 ? 42.582 -10.888 97.663 1.00 39.98 108 ASP G CA 1
ATOM 8091 C C . ASP G 1 105 ? 42.292 -10.965 96.158 1.00 39.55 108 ASP G C 1
ATOM 8092 O O . ASP G 1 105 ? 41.153 -11.223 95.793 1.00 40.48 108 ASP G O 1
ATOM 8097 N N . ASN G 1 106 ? 43.263 -10.717 95.281 1.00 38.71 109 ASN G N 1
ATOM 8098 C CA . ASN G 1 106 ? 42.983 -10.772 93.848 1.00 38.54 109 ASN G CA 1
ATOM 8099 C C . ASN G 1 106 ? 42.232 -12.053 93.483 1.00 39.57 109 ASN G C 1
ATOM 8100 O O . ASN G 1 106 ? 42.549 -13.143 93.986 1.00 38.98 109 ASN G O 1
ATOM 8105 N N . GLU G 1 107 ? 41.240 -11.931 92.604 1.00 40.61 110 GLU G N 1
ATOM 8106 C CA . GLU G 1 107 ? 40.488 -13.123 92.162 1.00 42.17 110 GLU G CA 1
ATOM 8107 C C . GLU G 1 107 ? 41.412 -14.186 91.539 1.00 40.64 110 GLU G C 1
ATOM 8108 O O . GLU G 1 107 ? 41.183 -15.376 91.701 1.00 42.36 110 GLU G O 1
ATOM 8110 N N . GLY G 1 108 ? 42.449 -13.743 90.835 1.00 39.51 111 GLY G N 1
ATOM 8111 C CA . GLY G 1 108 ? 43.373 -14.649 90.160 1.00 39.07 111 GLY G CA 1
ATOM 8112 C C . GLY G 1 108 ? 44.660 -13.992 89.662 1.00 38.60 111 GLY G C 1
ATOM 8113 O O . GLY G 1 108 ? 45.361 -13.310 90.419 1.00 37.88 111 GLY G O 1
ATOM 8114 N N . GLN G 1 109 ? 44.957 -14.172 88.377 1.00 37.69 112 GLN G N 1
ATOM 8115 C CA . GLN G 1 109 ? 46.197 -13.665 87.819 1.00 37.46 112 GLN G CA 1
ATOM 8116 C C . GLN G 1 109 ? 46.142 -12.182 87.504 1.00 37.52 112 GLN G C 1
ATOM 8117 O O . GLN G 1 109 ? 45.066 -11.631 87.282 1.00 38.47 112 GLN G O 1
ATOM 8123 N N . THR G 1 110 ? 47.316 -11.546 87.527 1.00 36.92 113 THR G N 1
ATOM 8124 C CA . THR G 1 110 ? 47.472 -10.161 87.111 1.00 36.43 113 THR G CA 1
ATOM 8125 C C . THR G 1 110 ? 48.372 -10.239 85.883 1.00 36.35 113 THR G C 1
ATOM 8126 O O . THR G 1 110 ? 49.445 -10.804 85.931 1.00 37.24 113 THR G O 1
ATOM 8130 N N . GLU G 1 111 ? 47.907 -9.709 84.767 1.00 36.69 114 GLU G N 1
ATOM 8131 C CA . GLU G 1 111 ? 48.653 -9.803 83.515 1.00 36.89 114 GLU G CA 1
ATOM 8132 C C . GLU G 1 111 ? 49.188 -8.457 83.062 1.00 36.14 114 GLU G C 1
ATOM 8133 O O . GLU G 1 111 ? 48.417 -7.527 82.921 1.00 36.87 114 GLU G O 1
ATOM 8139 N N . VAL G 1 112 ? 50.494 -8.335 82.845 1.00 35.13 115 VAL G N 1
ATOM 8140 C CA . VAL G 1 112 ? 51.030 -7.089 82.302 1.00 34.99 115 VAL G CA 1
ATOM 8141 C C . VAL G 1 112 ? 51.891 -7.325 81.066 1.00 35.81 115 VAL G C 1
ATOM 8142 O O . VAL G 1 112 ? 52.317 -8.444 80.779 1.00 35.94 115 VAL G O 1
ATOM 8146 N N . ILE G 1 113 ? 52.086 -6.256 80.310 1.00 35.97 116 ILE G N 1
ATOM 8147 C CA . ILE G 1 113 ? 53.013 -6.236 79.194 1.00 35.50 116 ILE G CA 1
ATOM 8148 C C . ILE G 1 113 ? 53.793 -4.938 79.443 1.00 36.65 116 ILE G C 1
ATOM 8149 O O . ILE G 1 113 ? 53.227 -3.908 79.881 1.00 36.46 116 ILE G O 1
ATOM 8154 N N . PHE G 1 114 ? 55.094 -4.986 79.215 1.00 37.21 117 PHE G N 1
ATOM 8155 C CA . PHE G 1 114 ? 55.901 -3.816 79.441 1.00 37.71 117 PHE G CA 1
ATOM 8156 C C . PHE G 1 114 ? 57.164 -3.797 78.642 1.00 38.08 117 PHE G C 1
ATOM 8157 O O . PHE G 1 114 ? 57.610 -4.816 78.136 1.00 37.18 117 PHE G O 1
ATOM 8173 N N . LEU G 1 116 ? 60.932 -2.427 79.385 1.00 38.62 119 LEU G N 1
ATOM 8174 C CA . LEU G 1 116 ? 61.901 -1.933 80.330 1.00 38.34 119 LEU G CA 1
ATOM 8175 C C . LEU G 1 116 ? 63.195 -1.600 79.583 1.00 37.24 119 LEU G C 1
ATOM 8176 O O . LEU G 1 116 ? 63.765 -2.458 78.908 1.00 37.52 119 LEU G O 1
ATOM 8181 N N . SER G 1 117 ? 63.637 -0.352 79.679 1.00 37.21 120 SER G N 1
ATOM 8182 C CA . SER G 1 117 ? 64.930 0.045 79.140 1.00 37.84 120 SER G CA 1
ATOM 8183 C C . SER G 1 117 ? 65.896 0.104 80.288 1.00 38.10 120 SER G C 1
ATOM 8184 O O . SER G 1 117 ? 65.501 0.389 81.414 1.00 38.66 120 SER G O 1
ATOM 8187 N N . GLY G 1 118 ? 67.161 -0.184 80.002 1.00 38.89 121 GLY G N 1
ATOM 8188 C CA . GLY G 1 118 ? 68.197 -0.142 81.017 1.00 39.56 121 GLY G CA 1
ATOM 8189 C C . GLY G 1 118 ? 68.204 -1.390 81.866 1.00 40.54 121 GLY G C 1
ATOM 8190 O O . GLY G 1 118 ? 67.770 -2.458 81.432 1.00 42.63 121 GLY G O 1
ATOM 8191 N N . CYS G 1 119 ? 68.666 -1.235 83.096 1.00 41.74 122 CYS G N 1
ATOM 8192 C CA . CYS G 1 119 ? 68.856 -2.342 83.997 1.00 41.71 122 CYS G CA 1
ATOM 8193 C C . CYS G 1 119 ? 68.298 -2.004 85.355 1.00 41.00 122 CYS G C 1
ATOM 8194 O O . CYS G 1 119 ? 68.197 -0.830 85.717 1.00 41.21 122 CYS G O 1
ATOM 8197 N N . ASN G 1 120 ? 67.926 -3.053 86.085 1.00 40.35 123 ASN G N 1
ATOM 8198 C CA . ASN G 1 120 ? 67.413 -2.935 87.431 1.00 40.71 123 ASN G CA 1
ATOM 8199 C C . ASN G 1 120 ? 68.496 -3.341 88.414 1.00 39.80 123 ASN G C 1
ATOM 8200 O O . ASN G 1 120 ? 69.157 -4.360 88.225 1.00 40.36 123 ASN G O 1
ATOM 8205 N N . VAL G 1 121 ? 68.702 -2.520 89.433 1.00 38.73 124 VAL G N 1
ATOM 8206 C CA . VAL G 1 121 ? 69.606 -2.851 90.509 1.00 37.31 124 VAL G CA 1
ATOM 8207 C C . VAL G 1 121 ? 68.623 -3.257 91.582 1.00 38.10 124 VAL G C 1
ATOM 8208 O O . VAL G 1 121 ? 67.633 -2.558 91.810 1.00 37.76 124 VAL G O 1
ATOM 8212 N N . ASN G 1 122 ? 68.869 -4.400 92.209 1.00 38.71 125 ASN G N 1
ATOM 8213 C CA . ASN G 1 122 ? 67.941 -4.965 93.187 1.00 38.89 125 ASN G CA 1
ATOM 8214 C C . ASN G 1 122 ? 68.418 -4.865 94.601 1.00 37.85 125 ASN G C 1
ATOM 8215 O O . ASN G 1 122 ? 69.552 -5.204 94.884 1.00 37.85 125 ASN G O 1
ATOM 8220 N N . PHE G 1 123 ? 67.526 -4.434 95.487 1.00 38.20 126 PHE G N 1
ATOM 8221 C CA . PHE G 1 123 ? 67.843 -4.249 96.891 1.00 38.30 126 PHE G CA 1
ATOM 8222 C C . PHE G 1 123 ? 66.773 -4.923 97.751 1.00 38.05 126 PHE G C 1
ATOM 8223 O O . PHE G 1 123 ? 65.661 -5.168 97.297 1.00 37.80 126 PHE G O 1
ATOM 8231 N N . THR G 1 124 ? 67.140 -5.269 98.976 1.00 36.71 127 THR G N 1
ATOM 8232 C CA . THR G 1 124 ? 66.194 -5.767 99.963 1.00 36.51 127 THR G CA 1
ATOM 8233 C C . THR G 1 124 ? 65.598 -4.493 100.616 1.00 38.31 127 THR G C 1
ATOM 8234 O O . THR G 1 124 ? 66.092 -3.398 100.354 1.00 37.37 127 THR G O 1
ATOM 8238 N N . GLN G 1 125 ? 64.553 -4.603 101.447 1.00 41.07 128 GLN G N 1
ATOM 8239 C CA . GLN G 1 125 ? 63.926 -3.391 102.063 1.00 41.37 128 GLN G CA 1
ATOM 8240 C C . GLN G 1 125 ? 64.933 -2.574 102.856 1.00 39.61 128 GLN G C 1
ATOM 8241 O O . GLN G 1 125 ? 64.827 -1.346 102.922 1.00 40.07 128 GLN G O 1
ATOM 8247 N N . ASP G 1 126 ? 65.901 -3.264 103.458 1.00 36.68 129 ASP G N 1
ATOM 8248 C CA . ASP G 1 126 ? 66.964 -2.612 104.222 1.00 34.35 129 ASP G CA 1
ATOM 8249 C C . ASP G 1 126 ? 68.097 -2.059 103.362 1.00 33.67 129 ASP G C 1
ATOM 8250 O O . ASP G 1 126 ? 69.070 -1.553 103.897 1.00 31.93 129 ASP G O 1
ATOM 8255 N N . GLY G 1 127 ? 68.009 -2.208 102.045 1.00 34.88 130 GLY G N 1
ATOM 8256 C CA . GLY G 1 127 ? 69.032 -1.697 101.145 1.00 35.37 130 GLY G CA 1
ATOM 8257 C C . GLY G 1 127 ? 70.244 -2.592 100.916 1.00 34.95 130 GLY G C 1
ATOM 8258 O O . GLY G 1 127 ? 71.334 -2.089 100.626 1.00 33.39 130 GLY G O 1
ATOM 8259 N N . THR G 1 128 ? 70.084 -3.905 101.041 1.00 34.40 131 THR G N 1
ATOM 8260 C CA . THR G 1 128 ? 71.204 -4.790 100.731 1.00 35.52 131 THR G CA 1
ATOM 8261 C C . THR G 1 128 ? 71.119 -5.089 99.248 1.00 34.74 131 THR G C 1
ATOM 8262 O O . THR G 1 128 ? 70.075 -5.532 98.764 1.00 33.67 131 THR G O 1
ATOM 8266 N N . TYR G 1 129 ? 72.218 -4.844 98.541 1.00 34.85 132 TYR G N 1
ATOM 8267 C CA . TYR G 1 129 ? 72.306 -5.100 97.108 1.00 35.58 132 TYR G CA 1
ATOM 8268 C C . TYR G 1 129 ? 72.144 -6.603 96.823 1.00 33.96 132 TYR G C 1
ATOM 8269 O O . TYR G 1 129 ? 72.866 -7.420 97.380 1.00 33.25 132 TYR G O 1
ATOM 8278 N N . LEU G 1 130 ? 71.148 -6.952 96.013 1.00 33.12 133 LEU G N 1
ATOM 8279 C CA . LEU G 1 130 ? 70.879 -8.339 95.640 1.00 33.58 133 LEU G CA 1
ATOM 8280 C C . LEU G 1 130 ? 71.474 -8.684 94.288 1.00 35.87 133 LEU G C 1
ATOM 8281 O O . LEU G 1 130 ? 71.820 -9.829 94.047 1.00 37.24 133 LEU G O 1
ATOM 8286 N N . GLY G 1 131 ? 71.570 -7.711 93.393 1.00 37.25 134 GLY G N 1
ATOM 8287 C CA . GLY G 1 131 ? 72.159 -7.963 92.098 1.00 36.94 134 GLY G CA 1
ATOM 8288 C C . GLY G 1 131 ? 71.574 -7.116 91.001 1.00 37.79 134 GLY G C 1
ATOM 8289 O O . GLY G 1 131 ? 70.678 -6.298 91.217 1.00 37.94 134 GLY G O 1
ATOM 8290 N N . LEU G 1 132 ? 72.074 -7.370 89.804 1.00 37.71 135 LEU G N 1
ATOM 8291 C CA . LEU G 1 132 ? 71.680 -6.660 88.600 1.00 37.49 135 LEU G CA 1
ATOM 8292 C C . LEU G 1 132 ? 70.788 -7.502 87.727 1.00 37.49 135 LEU G C 1
ATOM 8293 O O . LEU G 1 132 ? 70.997 -8.697 87.591 1.00 37.64 135 LEU G O 1
ATOM 8298 N N . SER G 1 133 ? 69.801 -6.872 87.114 1.00 38.68 136 SER G N 1
ATOM 8299 C CA . SER G 1 133 ? 68.940 -7.570 86.190 1.00 40.57 136 SER G CA 1
ATOM 8300 C C . SER G 1 133 ? 68.734 -6.764 84.926 1.00 41.19 136 SER G C 1
ATOM 8301 O O . SER G 1 133 ? 67.800 -5.977 84.835 1.00 42.61 136 SER G O 1
ATOM 8304 N N . ASP G 1 134 ? 69.630 -6.956 83.963 1.00 42.05 137 ASP G N 1
ATOM 8305 C CA . ASP G 1 134 ? 69.527 -6.324 82.636 1.00 41.63 137 ASP G CA 1
ATOM 8306 C C . ASP G 1 134 ? 68.949 -7.359 81.660 1.00 41.39 137 ASP G C 1
ATOM 8307 O O . ASP G 1 134 ? 68.760 -8.519 82.022 1.00 41.22 137 ASP G O 1
ATOM 8312 N N . ALA G 1 135 ? 68.679 -6.938 80.429 1.00 41.32 138 ALA G N 1
ATOM 8313 C CA . ALA G 1 135 ? 68.148 -7.836 79.401 1.00 40.25 138 ALA G CA 1
ATOM 8314 C C . ALA G 1 135 ? 69.046 -9.044 79.190 1.00 39.52 138 ALA G C 1
ATOM 8315 O O . ALA G 1 135 ? 68.564 -10.103 78.835 1.00 41.12 138 ALA G O 1
ATOM 8317 N N . GLY G 1 136 ? 70.345 -8.886 79.405 1.00 39.50 139 GLY G N 1
ATOM 8318 C CA . GLY G 1 136 ? 71.299 -9.985 79.261 1.00 39.31 139 GLY G CA 1
ATOM 8319 C C . GLY G 1 136 ? 71.080 -11.081 80.280 1.00 39.12 139 GLY G C 1
ATOM 8320 O O . GLY G 1 136 ? 71.038 -12.253 79.912 1.00 39.88 139 GLY G O 1
ATOM 8321 N N . VAL G 1 137 ? 70.916 -10.689 81.547 1.00 38.50 140 VAL G N 1
ATOM 8322 C CA . VAL G 1 137 ? 70.705 -11.625 82.654 1.00 37.47 140 VAL G CA 1
ATOM 8323 C C . VAL G 1 137 ? 69.401 -12.401 82.477 1.00 36.92 140 VAL G C 1
ATOM 8324 O O . VAL G 1 137 ? 69.359 -13.631 82.614 1.00 37.08 140 VAL G O 1
ATOM 8328 N N . ILE G 1 138 ? 68.350 -11.670 82.150 1.00 36.51 141 ILE G N 1
ATOM 8329 C CA . ILE G 1 138 ? 67.028 -12.253 81.940 1.00 36.88 141 ILE G CA 1
ATOM 8330 C C . ILE G 1 138 ? 67.028 -13.187 80.724 1.00 37.85 141 ILE G C 1
ATOM 8331 O O . ILE G 1 138 ? 66.440 -14.260 80.775 1.00 39.57 141 ILE G O 1
ATOM 8336 N N . LYS G 1 139 ? 67.687 -12.782 79.640 1.00 37.42 142 LYS G N 1
ATOM 8337 C CA . LYS G 1 139 ? 67.799 -13.623 78.466 1.00 37.13 142 LYS G CA 1
ATOM 8338 C C . LYS G 1 139 ? 68.472 -14.932 78.819 1.00 37.38 142 LYS G C 1
ATOM 8339 O O . LYS G 1 139 ? 68.042 -15.989 78.349 1.00 37.87 142 LYS G O 1
ATOM 8345 N N . ASN G 1 140 ? 69.536 -14.868 79.617 1.00 37.38 143 ASN G N 1
ATOM 8346 C CA . ASN G 1 140 ? 70.212 -16.088 80.058 1.00 38.14 143 ASN G CA 1
ATOM 8347 C C . ASN G 1 140 ? 69.257 -16.981 80.852 1.00 37.27 143 ASN G C 1
ATOM 8348 O O . ASN G 1 140 ? 69.291 -18.190 80.717 1.00 36.92 143 ASN G O 1
ATOM 8353 N N . TRP G 1 141 ? 68.401 -16.380 81.670 1.00 37.00 144 TRP G N 1
ATOM 8354 C CA . TRP G 1 141 ? 67.450 -17.166 82.437 1.00 37.34 144 TRP G CA 1
ATOM 8355 C C . TRP G 1 141 ? 66.426 -17.811 81.498 1.00 36.34 144 TRP G C 1
ATOM 8356 O O . TRP G 1 141 ? 66.066 -18.979 81.658 1.00 33.61 144 TRP G O 1
ATOM 8367 N N . VAL G 1 142 ? 65.952 -17.008 80.547 1.00 35.88 145 VAL G N 1
ATOM 8368 C CA . VAL G 1 142 ? 64.956 -17.416 79.570 1.00 34.85 145 VAL G CA 1
ATOM 8369 C C . VAL G 1 142 ? 65.423 -18.569 78.691 1.00 35.99 145 VAL G C 1
ATOM 8370 O O . VAL G 1 142 ? 64.681 -19.528 78.476 1.00 36.94 145 VAL G O 1
ATOM 8374 N N . ASP G 1 143 ? 66.647 -18.489 78.184 1.00 36.47 146 ASP G N 1
ATOM 8375 C CA . ASP G 1 143 ? 67.175 -19.583 77.347 1.00 37.60 146 ASP G CA 1
ATOM 8376 C C . ASP G 1 143 ? 67.350 -20.881 78.154 1.00 38.12 146 ASP G C 1
ATOM 8377 O O . ASP G 1 143 ? 67.122 -21.984 77.645 1.00 38.44 146 ASP G O 1
ATOM 8382 N N . ARG G 1 144 ? 67.737 -20.721 79.413 1.00 38.31 147 ARG G N 1
ATOM 8383 C CA . ARG G 1 144 ? 67.889 -21.818 80.343 1.00 40.23 147 ARG G CA 1
ATOM 8384 C C . ARG G 1 144 ? 66.498 -22.408 80.667 1.00 39.94 147 ARG G C 1
ATOM 8385 O O . ARG G 1 144 ? 66.317 -23.630 80.657 1.00 40.37 147 ARG G O 1
ATOM 8389 N N . ALA G 1 145 ? 65.515 -21.539 80.912 1.00 38.85 148 ALA G N 1
ATOM 8390 C CA . ALA G 1 145 ? 64.161 -21.978 81.250 1.00 37.97 148 ALA G CA 1
ATOM 8391 C C . ALA G 1 145 ? 63.465 -22.665 80.069 1.00 38.50 148 ALA G C 1
ATOM 8392 O O . ALA G 1 145 ? 62.735 -23.635 80.265 1.00 37.99 148 ALA G O 1
ATOM 8394 N N . ILE G 1 146 ? 63.679 -22.164 78.852 1.00 38.63 149 ILE G N 1
ATOM 8395 C CA . ILE G 1 146 ? 63.126 -22.802 77.649 1.00 38.05 149 ILE G CA 1
ATOM 8396 C C . ILE G 1 146 ? 63.558 -24.266 77.549 1.00 39.33 149 ILE G C 1
ATOM 8397 O O . ILE G 1 146 ? 62.737 -25.156 77.240 1.00 39.40 149 ILE G O 1
ATOM 8402 N N . ARG G 1 147 ? 64.844 -24.499 77.838 1.00 39.62 150 ARG G N 1
ATOM 8403 C CA . ARG G 1 147 ? 65.442 -25.830 77.807 1.00 40.36 150 ARG G CA 1
ATOM 8404 C C . ARG G 1 147 ? 64.906 -26.693 78.961 1.00 39.34 150 ARG G C 1
ATOM 8405 O O . ARG G 1 147 ? 64.333 -27.739 78.732 1.00 38.90 150 ARG G O 1
ATOM 8410 N N . GLU G 1 148 ? 65.069 -26.222 80.190 1.00 39.31 151 GLU G N 1
ATOM 8411 C CA . GLU G 1 148 ? 64.641 -26.965 81.373 1.00 39.81 151 GLU G CA 1
ATOM 8412 C C . GLU G 1 148 ? 63.142 -27.213 81.446 1.00 38.38 151 GLU G C 1
ATOM 8413 O O . GLU G 1 148 ? 62.724 -28.281 81.872 1.00 37.85 151 GLU G O 1
ATOM 8419 N N . GLN G 1 149 ? 62.330 -26.248 81.022 1.00 37.97 152 GLN G N 1
ATOM 8420 C CA . GLN G 1 149 ? 60.872 -26.424 81.027 1.00 37.06 152 GLN G CA 1
ATOM 8421 C C . GLN G 1 149 ? 60.345 -27.065 79.733 1.00 37.43 152 GLN G C 1
ATOM 8422 O O . GLN G 1 149 ? 59.146 -27.278 79.582 1.00 36.67 152 GLN G O 1
ATOM 8428 N N . ASP G 1 150 ? 61.254 -27.399 78.821 1.00 38.60 153 ASP G N 1
ATOM 8429 C CA . ASP G 1 150 ? 60.921 -28.037 77.558 1.00 39.28 153 ASP G CA 1
ATOM 8430 C C . ASP G 1 150 ? 59.785 -27.289 76.870 1.00 39.01 153 ASP G C 1
ATOM 8431 O O . ASP G 1 150 ? 58.732 -27.850 76.538 1.00 38.24 153 ASP G O 1
ATOM 8436 N N . ASN G 1 151 ? 60.015 -25.997 76.684 1.00 38.91 154 ASN G N 1
ATOM 8437 C CA . ASN G 1 151 ? 59.033 -25.134 76.092 1.00 38.23 154 ASN G CA 1
ATOM 8438 C C . ASN G 1 151 ? 59.414 -24.903 74.641 1.00 38.74 154 ASN G C 1
ATOM 8439 O O . ASN G 1 151 ? 60.582 -24.752 74.315 1.00 39.81 154 ASN G O 1
ATOM 8444 N N . GLY G 1 152 ? 58.415 -24.877 73.772 1.00 38.21 155 GLY G N 1
ATOM 8445 C CA . GLY G 1 152 ? 58.647 -24.691 72.357 1.00 37.70 155 GLY G CA 1
ATOM 8446 C C . GLY G 1 152 ? 58.431 -23.283 71.854 1.00 37.50 155 GLY G C 1
ATOM 8447 O O . GLY G 1 152 ? 58.330 -23.090 70.651 1.00 37.75 155 GLY G O 1
ATOM 8448 N N . LEU G 1 153 ? 58.388 -22.293 72.744 1.00 37.30 156 LEU G N 1
ATOM 8449 C CA . LEU G 1 153 ? 58.164 -20.919 72.312 1.00 36.79 156 LEU G CA 1
ATOM 8450 C C . LEU G 1 153 ? 59.429 -20.389 71.651 1.00 36.88 156 LEU G C 1
ATOM 8451 O O . LEU G 1 153 ? 60.496 -20.974 71.789 1.00 35.30 156 LEU G O 1
ATOM 8456 N N . ARG G 1 154 ? 59.271 -19.306 70.894 1.00 38.38 157 ARG G N 1
ATOM 8457 C CA . ARG G 1 154 ? 60.379 -18.591 70.250 1.00 38.85 157 ARG G CA 1
ATOM 8458 C C . ARG G 1 154 ? 60.150 -17.109 70.536 1.00 38.30 157 ARG G C 1
ATOM 8459 O O . ARG G 1 154 ? 59.010 -16.681 70.709 1.00 39.09 157 ARG G O 1
ATOM 8463 N N . TYR G 1 155 ? 61.227 -16.334 70.600 1.00 37.36 158 TYR G N 1
ATOM 8464 C CA . TYR G 1 155 ? 61.131 -14.890 70.854 1.00 36.91 158 TYR G CA 1
ATOM 8465 C C . TYR G 1 155 ? 62.149 -14.163 69.977 1.00 35.96 158 TYR G C 1
ATOM 8466 O O . TYR G 1 155 ? 63.012 -14.799 69.367 1.00 35.18 158 TYR G O 1
ATOM 8475 N N . ILE G 1 156 ? 62.050 -12.838 69.923 1.00 35.20 159 ILE G N 1
ATOM 8476 C CA . ILE G 1 156 ? 62.919 -12.043 69.050 1.00 34.75 159 ILE G CA 1
ATOM 8477 C C . ILE G 1 156 ? 64.102 -11.542 69.845 1.00 34.00 159 ILE G C 1
ATOM 8478 O O . ILE G 1 156 ? 63.944 -11.046 70.945 1.00 33.49 159 ILE G O 1
ATOM 8483 N N . ALA G 1 157 ? 65.290 -11.691 69.282 1.00 33.08 160 ALA G N 1
ATOM 8484 C CA . ALA G 1 157 ? 66.492 -11.271 69.957 1.00 33.42 160 ALA G CA 1
ATOM 8485 C C . ALA G 1 157 ? 67.370 -10.509 69.003 1.00 33.54 160 ALA G C 1
ATOM 8486 O O . ALA G 1 157 ? 67.498 -10.873 67.837 1.00 33.31 160 ALA G O 1
ATOM 8488 N N . ALA G 1 158 ? 67.983 -9.451 69.511 1.00 34.91 161 ALA G N 1
ATOM 8489 C CA . ALA G 1 158 ? 68.888 -8.624 68.717 1.00 35.42 161 ALA G CA 1
ATOM 8490 C C . ALA G 1 158 ? 70.274 -9.158 69.009 1.00 36.15 161 ALA G C 1
ATOM 8491 O O . ALA G 1 158 ? 70.640 -9.311 70.180 1.00 38.67 161 ALA G O 1
ATOM 8493 N N . ALA G 1 159 ? 71.041 -9.464 67.964 1.00 37.33 162 ALA G N 1
ATOM 8494 C CA . ALA G 1 159 ? 72.398 -10.011 68.139 1.00 37.42 162 ALA G CA 1
ATOM 8495 C C . ALA G 1 159 ? 73.404 -8.895 68.483 1.00 36.44 162 ALA G C 1
ATOM 8496 O O . ALA G 1 159 ? 73.061 -7.708 68.514 1.00 34.52 162 ALA G O 1
ATOM 8498 N N . VAL G 1 160 ? 74.636 -9.294 68.772 1.00 36.16 163 VAL G N 1
ATOM 8499 C CA . VAL G 1 160 ? 75.645 -8.349 69.203 1.00 36.07 163 VAL G CA 1
ATOM 8500 C C . VAL G 1 160 ? 76.234 -7.589 68.029 1.00 35.55 163 VAL G C 1
ATOM 8501 O O . VAL G 1 160 ? 76.420 -8.171 66.957 1.00 36.10 163 VAL G O 1
ATOM 8505 N N . PRO G 1 161 ? 76.492 -6.283 68.206 1.00 34.73 164 PRO G N 1
ATOM 8506 C CA . PRO G 1 161 ? 77.189 -5.598 67.136 1.00 34.66 164 PRO G CA 1
ATOM 8507 C C . PRO G 1 161 ? 78.610 -6.130 66.930 1.00 33.94 164 PRO G C 1
ATOM 8508 O O . PRO G 1 161 ? 79.232 -6.601 67.870 1.00 34.06 164 PRO G O 1
ATOM 8512 N N . THR G 1 162 ? 79.097 -6.065 65.697 1.00 33.26 165 THR G N 1
ATOM 8513 C CA . THR G 1 162 ? 80.423 -6.558 65.326 1.00 33.55 165 THR G CA 1
ATOM 8514 C C . THR G 1 162 ? 80.907 -5.705 64.187 1.00 33.28 165 THR G C 1
ATOM 8515 O O . THR G 1 162 ? 80.245 -4.758 63.798 1.00 33.57 165 THR G O 1
ATOM 8519 N N . TYR G 1 163 ? 82.063 -6.011 63.636 1.00 33.91 166 TYR G N 1
ATOM 8520 C CA . TYR G 1 163 ? 82.514 -5.251 62.492 1.00 34.51 166 TYR G CA 1
ATOM 8521 C C . TYR G 1 163 ? 81.671 -5.629 61.284 1.00 35.56 166 TYR G C 1
ATOM 8522 O O . TYR G 1 163 ? 81.284 -6.782 61.149 1.00 35.52 166 TYR G O 1
ATOM 8531 N N . ALA G 1 164 ? 81.382 -4.649 60.427 1.00 36.87 167 ALA G N 1
ATOM 8532 C CA . ALA G 1 164 ? 80.551 -4.854 59.242 1.00 37.16 167 ALA G CA 1
ATOM 8533 C C . ALA G 1 164 ? 81.161 -5.867 58.272 1.00 38.68 167 ALA G C 1
ATOM 8534 O O . ALA G 1 164 ? 82.388 -5.919 58.120 1.00 38.99 167 ALA G O 1
ATOM 8536 N N . ALA G 1 165 ? 80.301 -6.667 57.621 1.00 40.67 168 ALA G N 1
ATOM 8537 C CA . ALA G 1 165 ? 80.742 -7.654 56.628 1.00 41.67 168 ALA G CA 1
ATOM 8538 C C . ALA G 1 165 ? 81.407 -6.964 55.421 1.00 43.51 168 ALA G C 1
ATOM 8539 O O . ALA G 1 165 ? 82.066 -7.582 54.573 1.00 44.70 168 ALA G O 1
ATOM 8542 N N . GLU H 1 8 ? 55.333 13.277 95.570 1.00 53.84 11 GLU H N 1
ATOM 8543 C CA . GLU H 1 8 ? 55.018 13.114 94.117 1.00 55.12 11 GLU H CA 1
ATOM 8544 C C . GLU H 1 8 ? 54.052 11.948 93.847 1.00 53.04 11 GLU H C 1
ATOM 8545 O O . GLU H 1 8 ? 53.711 11.192 94.764 1.00 53.57 11 GLU H O 1
ATOM 8551 N N . LYS H 1 9 ? 53.606 11.820 92.595 1.00 48.66 12 LYS H N 1
ATOM 8552 C CA . LYS H 1 9 ? 52.671 10.753 92.215 1.00 46.40 12 LYS H CA 1
ATOM 8553 C C . LYS H 1 9 ? 53.077 10.072 90.915 1.00 43.97 12 LYS H C 1
ATOM 8554 O O . LYS H 1 9 ? 53.870 10.594 90.127 1.00 43.26 12 LYS H O 1
ATOM 8557 N N . LEU H 1 10 ? 52.535 8.879 90.721 1.00 41.65 13 LEU H N 1
ATOM 8558 C CA . LEU H 1 10 ? 52.833 8.094 89.546 1.00 40.17 13 LEU H CA 1
ATOM 8559 C C . LEU H 1 10 ? 52.222 8.726 88.307 1.00 38.78 13 LEU H C 1
ATOM 8560 O O . LEU H 1 10 ? 51.152 9.310 88.389 1.00 40.12 13 LEU H O 1
ATOM 8565 N N . LEU H 1 11 ? 52.920 8.639 87.178 1.00 36.96 14 LEU H N 1
ATOM 8566 C CA . LEU H 1 11 ? 52.385 9.122 85.909 1.00 36.37 14 LEU H CA 1
ATOM 8567 C C . LEU H 1 11 ? 51.574 7.949 85.316 1.00 36.02 14 LEU H C 1
ATOM 8568 O O . LEU H 1 11 ? 52.077 7.160 84.510 1.00 35.40 14 LEU H O 1
ATOM 8573 N N . THR H 1 12 ? 50.322 7.839 85.757 1.00 35.42 15 THR H N 1
ATOM 8574 C CA . THR H 1 12 ? 49.431 6.740 85.375 1.00 36.33 15 THR H CA 1
ATOM 8575 C C . THR H 1 12 ? 48.190 7.231 84.618 1.00 36.64 15 THR H C 1
ATOM 8576 O O . THR H 1 12 ? 47.674 8.308 84.889 1.00 39.00 15 THR H O 1
ATOM 8580 N N . VAL H 1 13 ? 47.711 6.425 83.684 1.00 36.06 16 VAL H N 1
ATOM 8581 C CA . VAL H 1 13 ? 46.548 6.748 82.873 1.00 36.38 16 VAL H CA 1
ATOM 8582 C C . VAL H 1 13 ? 45.667 5.524 82.800 1.00 36.28 16 VAL H C 1
ATOM 8583 O O . VAL H 1 13 ? 46.168 4.474 82.464 1.00 37.63 16 VAL H O 1
ATOM 8587 N N . ASP H 1 14 ? 44.374 5.658 83.101 1.00 35.80 17 ASP H N 1
ATOM 8588 C CA . ASP H 1 14 ? 43.410 4.536 83.054 1.00 35.41 17 ASP H CA 1
ATOM 8589 C C . ASP H 1 14 ? 42.518 4.641 81.809 1.00 35.12 17 ASP H C 1
ATOM 8590 O O . ASP H 1 14 ? 41.585 5.438 81.779 1.00 34.89 17 ASP H O 1
ATOM 8595 N N . THR H 1 15 ? 42.774 3.793 80.814 1.00 35.61 18 THR H N 1
ATOM 8596 C CA . THR H 1 15 ? 42.030 3.851 79.543 1.00 35.82 18 THR H CA 1
ATOM 8597 C C . THR H 1 15 ? 40.545 3.470 79.628 1.00 36.45 18 THR H C 1
ATOM 8598 O O . THR H 1 15 ? 39.791 3.747 78.692 1.00 37.76 18 THR H O 1
ATOM 8602 N N . THR H 1 16 ? 40.125 2.846 80.732 1.00 36.47 19 THR H N 1
ATOM 8603 C CA . THR H 1 16 ? 38.711 2.503 80.930 1.00 35.50 19 THR H CA 1
ATOM 8604 C C . THR H 1 16 ? 37.945 3.602 81.707 1.00 35.50 19 THR H C 1
ATOM 8605 O O . THR H 1 16 ? 36.742 3.468 81.924 1.00 35.00 19 THR H O 1
ATOM 8609 N N . ALA H 1 17 ? 38.640 4.679 82.095 1.00 34.90 20 ALA H N 1
ATOM 8610 C CA . ALA H 1 17 ? 38.062 5.773 82.881 1.00 34.67 20 ALA H CA 1
ATOM 8611 C C . ALA H 1 17 ? 37.461 6.918 82.041 1.00 35.18 20 ALA H C 1
ATOM 8612 O O . ALA H 1 17 ? 36.792 7.817 82.575 1.00 35.21 20 ALA H O 1
ATOM 8614 N N . HIS H 1 18 ? 37.736 6.906 80.742 1.00 35.27 21 HIS H N 1
ATOM 8615 C CA . HIS H 1 18 ? 37.216 7.905 79.812 1.00 35.98 21 HIS H CA 1
ATOM 8616 C C . HIS H 1 18 ? 37.045 7.211 78.469 1.00 36.85 21 HIS H C 1
ATOM 8617 O O . HIS H 1 18 ? 37.678 6.174 78.213 1.00 38.88 21 HIS H O 1
ATOM 8624 N N . PRO H 1 19 ? 36.186 7.752 77.604 1.00 37.01 22 PRO H N 1
ATOM 8625 C CA . PRO H 1 19 ? 36.054 7.115 76.312 1.00 36.63 22 PRO H CA 1
ATOM 8626 C C . PRO H 1 19 ? 37.257 7.423 75.443 1.00 36.63 22 PRO H C 1
ATOM 8627 O O . PRO H 1 19 ? 37.986 8.369 75.713 1.00 37.36 22 PRO H O 1
ATOM 8631 N N . PHE H 1 20 ? 37.462 6.607 74.419 1.00 35.91 23 PHE H N 1
ATOM 8632 C CA . PHE H 1 20 ? 38.531 6.808 73.470 1.00 35.71 23 PHE H CA 1
ATOM 8633 C C . PHE H 1 20 ? 38.207 8.021 72.620 1.00 35.23 23 PHE H C 1
ATOM 8634 O O . PHE H 1 20 ? 37.045 8.370 72.454 1.00 35.28 23 PHE H O 1
ATOM 8642 N N . LEU H 1 21 ? 39.241 8.683 72.112 1.00 35.42 24 LEU H N 1
ATOM 8643 C CA . LEU H 1 21 ? 39.036 9.777 71.185 1.00 35.76 24 LEU H CA 1
ATOM 8644 C C . LEU H 1 21 ? 38.554 9.093 69.898 1.00 36.25 24 LEU H C 1
ATOM 8645 O O . LEU H 1 21 ? 39.105 8.069 69.484 1.00 36.43 24 LEU H O 1
ATOM 8650 N N . LYS H 1 22 ? 37.501 9.635 69.300 1.00 36.84 25 LYS H N 1
ATOM 8651 C CA . LYS H 1 22 ? 36.861 9.040 68.121 1.00 36.91 25 LYS H CA 1
ATOM 8652 C C . LYS H 1 22 ? 37.344 9.568 66.763 1.00 36.03 25 LYS H C 1
ATOM 8653 O O . LYS H 1 22 ? 37.508 10.769 66.570 1.00 35.54 25 LYS H O 1
ATOM 8659 N N . ALA H 1 23 ? 37.538 8.652 65.822 1.00 35.95 26 ALA H N 1
ATOM 8660 C CA . ALA H 1 23 ? 37.893 8.983 64.439 1.00 35.82 26 ALA H CA 1
ATOM 8661 C C . ALA H 1 23 ? 39.180 9.781 64.240 1.00 36.46 26 ALA H C 1
ATOM 8662 O O . ALA H 1 23 ? 39.142 10.934 63.781 1.00 36.44 26 ALA H O 1
ATOM 8664 N N . LEU H 1 24 ? 40.306 9.140 64.554 1.00 37.54 27 LEU H N 1
ATOM 8665 C CA . LEU H 1 24 ? 41.629 9.721 64.371 1.00 38.54 27 LEU H CA 1
ATOM 8666 C C . LEU H 1 24 ? 41.726 10.201 62.952 1.00 39.36 27 LEU H C 1
ATOM 8667 O O . LEU H 1 24 ? 41.356 9.474 62.025 1.00 39.26 27 LEU H O 1
ATOM 8672 N N . GLY H 1 25 ? 42.219 11.428 62.793 1.00 39.93 28 GLY H N 1
ATOM 8673 C CA . GLY H 1 25 ? 42.303 12.093 61.492 1.00 40.37 28 GLY H CA 1
ATOM 8674 C C . GLY H 1 25 ? 41.022 12.000 60.661 1.00 40.74 28 GLY H C 1
ATOM 8675 O O . GLY H 1 25 ? 41.073 11.876 59.440 1.00 41.84 28 GLY H O 1
ATOM 8676 N N . GLY H 1 26 ? 39.868 12.047 61.320 1.00 40.36 29 GLY H N 1
ATOM 8677 C CA . GLY H 1 26 ? 38.592 11.964 60.628 1.00 40.21 29 GLY H CA 1
ATOM 8678 C C . GLY H 1 26 ? 38.232 10.604 60.039 1.00 40.57 29 GLY H C 1
ATOM 8679 O O . GLY H 1 26 ? 37.221 10.476 59.347 1.00 41.67 29 GLY H O 1
ATOM 8680 N N . HIS H 1 27 ? 39.027 9.580 60.329 1.00 41.12 30 HIS H N 1
ATOM 8681 C CA . HIS H 1 27 ? 38.784 8.251 59.781 1.00 41.39 30 HIS H CA 1
ATOM 8682 C C . HIS H 1 27 ? 37.874 7.461 60.698 1.00 40.15 30 HIS H C 1
ATOM 8683 O O . HIS H 1 27 ? 38.280 7.014 61.761 1.00 39.66 30 HIS H O 1
ATOM 8690 N N . GLU H 1 28 ? 36.629 7.301 60.284 1.00 40.08 31 GLU H N 1
ATOM 8691 C CA . GLU H 1 28 ? 35.679 6.527 61.073 1.00 39.84 31 GLU H CA 1
ATOM 8692 C C . GLU H 1 28 ? 36.156 5.124 61.387 1.00 39.12 31 GLU H C 1
ATOM 8693 O O . GLU H 1 28 ? 36.724 4.459 60.530 1.00 40.29 31 GLU H O 1
ATOM 8699 N N . GLY H 1 29 ? 35.923 4.682 62.619 1.00 38.04 32 GLY H N 1
ATOM 8700 C CA . GLY H 1 29 ? 36.307 3.339 63.043 1.00 37.59 32 GLY H CA 1
ATOM 8701 C C . GLY H 1 29 ? 37.639 3.258 63.766 1.00 37.76 32 GLY H C 1
ATOM 8702 O O . GLY H 1 29 ? 37.882 2.294 64.497 1.00 38.11 32 GLY H O 1
ATOM 8703 N N . THR H 1 30 ? 38.505 4.251 63.563 1.00 37.26 33 THR H N 1
ATOM 8704 C CA . THR H 1 30 ? 39.800 4.279 64.223 1.00 37.04 33 THR H CA 1
ATOM 8705 C C . THR H 1 30 ? 39.717 5.215 65.400 1.00 36.91 33 THR H C 1
ATOM 8706 O O . THR H 1 30 ? 39.705 6.425 65.232 1.00 38.08 33 THR H O 1
ATOM 8710 N N . ASP H 1 31 ? 39.634 4.640 66.590 1.00 36.80 34 ASP H N 1
ATOM 8711 C CA . ASP H 1 31 ? 39.561 5.399 67.834 1.00 37.07 34 ASP H CA 1
ATOM 8712 C C . ASP H 1 31 ? 40.833 5.129 68.613 1.00 36.29 34 ASP H C 1
ATOM 8713 O O . ASP H 1 31 ? 41.366 4.036 68.542 1.00 36.64 34 ASP H O 1
ATOM 8718 N N . ILE H 1 32 ? 41.324 6.125 69.345 1.00 36.47 35 ILE H N 1
ATOM 8719 C CA . ILE H 1 32 ? 42.589 5.997 70.076 1.00 36.16 35 ILE H CA 1
ATOM 8720 C C . ILE H 1 32 ? 42.561 6.583 71.487 1.00 36.21 35 ILE H C 1
ATOM 8721 O O . ILE H 1 32 ? 41.776 7.492 71.776 1.00 35.77 35 ILE H O 1
ATOM 8726 N N . PHE H 1 33 ? 43.402 6.031 72.367 1.00 36.08 36 PHE H N 1
ATOM 8727 C CA . PHE H 1 33 ? 43.579 6.574 73.716 1.00 35.69 36 PHE H CA 1
ATOM 8728 C C . PHE H 1 33 ? 45.078 6.800 73.873 1.00 34.99 36 PHE H C 1
ATOM 8729 O O . PHE H 1 33 ? 45.839 5.848 73.958 1.00 35.38 36 PHE H O 1
ATOM 8737 N N . PRO H 1 34 ? 45.509 8.064 73.912 1.00 34.53 37 PRO H N 1
ATOM 8738 C CA . PRO H 1 34 ? 46.920 8.322 74.021 1.00 35.37 37 PRO H CA 1
ATOM 8739 C C . PRO H 1 34 ? 47.458 7.984 75.407 1.00 35.82 37 PRO H C 1
ATOM 8740 O O . PRO H 1 34 ? 46.757 8.201 76.395 1.00 35.70 37 PRO H O 1
ATOM 8744 N N . LEU H 1 35 ? 48.685 7.463 75.468 1.00 35.61 38 LEU H N 1
ATOM 8745 C CA . LEU H 1 35 ? 49.310 7.098 76.735 1.00 35.47 38 LEU H CA 1
ATOM 8746 C C . LEU H 1 35 ? 50.555 7.927 77.010 1.00 35.58 38 LEU H C 1
ATOM 8747 O O . LEU H 1 35 ? 50.654 8.564 78.055 1.00 36.55 38 LEU H O 1
ATOM 8752 N N . PHE H 1 36 ? 51.492 7.919 76.064 1.00 35.55 39 PHE H N 1
ATOM 8753 C CA . PHE H 1 36 ? 52.762 8.631 76.175 1.00 35.05 39 PHE H CA 1
ATOM 8754 C C . PHE H 1 36 ? 53.143 9.193 74.822 1.00 35.09 39 PHE H C 1
ATOM 8755 O O . PHE H 1 36 ? 53.139 8.477 73.830 1.00 34.53 39 PHE H O 1
ATOM 8771 N N . ASP H 1 38 ? 56.064 11.698 72.800 1.00 35.94 41 ASP H N 1
ATOM 8772 C CA . ASP H 1 38 ? 57.354 12.377 72.814 1.00 35.61 41 ASP H CA 1
ATOM 8773 C C . ASP H 1 38 ? 57.700 12.747 71.377 1.00 35.99 41 ASP H C 1
ATOM 8774 O O . ASP H 1 38 ? 58.340 11.974 70.654 1.00 36.29 41 ASP H O 1
ATOM 8779 N N . PRO H 1 39 ? 57.250 13.928 70.948 1.00 35.97 42 PRO H N 1
ATOM 8780 C CA . PRO H 1 39 ? 57.556 14.409 69.624 1.00 36.36 42 PRO H CA 1
ATOM 8781 C C . PRO H 1 39 ? 59.038 14.667 69.401 1.00 36.98 42 PRO H C 1
ATOM 8782 O O . PRO H 1 39 ? 59.483 14.672 68.268 1.00 37.58 42 PRO H O 1
ATOM 8786 N N . TYR H 1 40 ? 59.795 14.861 70.472 1.00 37.27 43 TYR H N 1
ATOM 8787 C CA . TYR H 1 40 ? 61.198 15.286 70.364 1.00 37.84 43 TYR H CA 1
ATOM 8788 C C . TYR H 1 40 ? 62.144 14.101 70.202 1.00 37.82 43 TYR H C 1
ATOM 8789 O O . TYR H 1 40 ? 63.122 14.198 69.489 1.00 38.45 43 TYR H O 1
ATOM 8798 N N . ASN H 1 41 ? 61.843 12.977 70.843 1.00 37.92 44 ASN H N 1
ATOM 8799 C CA . ASN H 1 41 ? 62.591 11.750 70.583 1.00 37.71 44 ASN H CA 1
ATOM 8800 C C . ASN H 1 41 ? 61.928 11.010 69.441 1.00 37.39 44 ASN H C 1
ATOM 8801 O O . ASN H 1 41 ? 62.549 10.166 68.813 1.00 37.34 44 ASN H O 1
ATOM 8806 N N . GLY H 1 42 ? 60.685 11.373 69.144 1.00 37.69 45 GLY H N 1
ATOM 8807 C CA . GLY H 1 42 ? 59.937 10.739 68.071 1.00 38.84 45 GLY H CA 1
ATOM 8808 C C . GLY H 1 42 ? 59.443 9.363 68.492 1.00 39.10 45 GLY H C 1
ATOM 8809 O O . GLY H 1 42 ? 59.848 8.355 67.917 1.00 39.44 45 GLY H O 1
ATOM 8810 N N . LEU H 1 43 ? 58.554 9.344 69.483 1.00 38.14 46 LEU H N 1
ATOM 8811 C CA . LEU H 1 43 ? 58.056 8.118 70.062 1.00 38.40 46 LEU H CA 1
ATOM 8812 C C . LEU H 1 43 ? 56.650 8.349 70.585 1.00 37.32 46 LEU H C 1
ATOM 8813 O O . LEU H 1 43 ? 56.323 9.425 71.096 1.00 36.48 46 LEU H O 1
ATOM 8826 N N . VAL H 1 45 ? 53.362 5.967 72.584 1.00 35.25 48 VAL H N 1
ATOM 8827 C CA . VAL H 1 45 ? 52.774 4.733 73.042 1.00 34.94 48 VAL H CA 1
ATOM 8828 C C . VAL H 1 45 ? 51.308 5.068 73.092 1.00 35.38 48 VAL H C 1
ATOM 8829 O O . VAL H 1 45 ? 50.912 6.040 73.742 1.00 34.59 48 VAL H O 1
ATOM 8841 N N . ARG H 1 47 ? 47.070 3.325 72.511 1.00 36.36 50 ARG H N 1
ATOM 8842 C CA . ARG H 1 47 ? 46.162 2.245 72.628 1.00 35.82 50 ARG H CA 1
ATOM 8843 C C . ARG H 1 47 ? 45.167 2.562 71.479 1.00 36.12 50 ARG H C 1
ATOM 8844 O O . ARG H 1 47 ? 44.891 3.747 71.210 1.00 36.45 50 ARG H O 1
ATOM 8852 N N . ALA H 1 48 ? 44.726 1.552 70.717 1.00 36.06 51 ALA H N 1
ATOM 8853 C CA . ALA H 1 48 ? 43.790 1.789 69.590 1.00 35.70 51 ALA H CA 1
ATOM 8854 C C . ALA H 1 48 ? 42.680 0.734 69.511 1.00 36.57 51 ALA H C 1
ATOM 8855 O O . ALA H 1 48 ? 42.866 -0.429 69.894 1.00 36.14 51 ALA H O 1
ATOM 8857 N N . SER H 1 49 ? 41.528 1.180 69.003 1.00 37.20 52 SER H N 1
ATOM 8858 C CA . SER H 1 49 ? 40.321 0.375 68.873 1.00 37.12 52 SER H CA 1
ATOM 8859 C C . SER H 1 49 ? 39.785 0.542 67.451 1.00 36.70 52 SER H C 1
ATOM 8860 O O . SER H 1 49 ? 39.367 1.612 67.059 1.00 35.81 52 SER H O 1
ATOM 8863 N N . PHE H 1 50 ? 39.796 -0.539 66.688 1.00 37.86 53 PHE H N 1
ATOM 8864 C CA . PHE H 1 50 ? 39.357 -0.511 65.299 1.00 37.37 53 PHE H CA 1
ATOM 8865 C C . PHE H 1 50 ? 38.080 -1.323 65.113 1.00 37.87 53 PHE H C 1
ATOM 8866 O O . PHE H 1 50 ? 37.943 -2.443 65.643 1.00 39.30 53 PHE H O 1
ATOM 8874 N N . ALA H 1 51 ? 37.151 -0.747 64.356 1.00 37.58 54 ALA H N 1
ATOM 8875 C CA . ALA H 1 51 ? 35.892 -1.410 64.016 1.00 37.40 54 ALA H CA 1
ATOM 8876 C C . ALA H 1 51 ? 36.168 -2.389 62.887 1.00 36.92 54 ALA H C 1
ATOM 8877 O O . ALA H 1 51 ? 37.246 -2.363 62.284 1.00 37.15 54 ALA H O 1
ATOM 8879 N N . PRO H 1 52 ? 35.215 -3.277 62.612 1.00 36.41 55 PRO H N 1
ATOM 8880 C CA . PRO H 1 52 ? 35.360 -4.194 61.482 1.00 36.50 55 PRO H CA 1
ATOM 8881 C C . PRO H 1 52 ? 35.345 -3.513 60.106 1.00 36.70 55 PRO H C 1
ATOM 8882 O O . PRO H 1 52 ? 34.765 -2.435 59.952 1.00 36.75 55 PRO H O 1
ATOM 8886 N N . GLY H 1 53 ? 35.968 -4.162 59.119 1.00 37.10 56 GLY H N 1
ATOM 8887 C CA . GLY H 1 53 ? 35.930 -3.726 57.718 1.00 35.81 56 GLY H CA 1
ATOM 8888 C C . GLY H 1 53 ? 36.677 -2.470 57.352 1.00 35.76 56 GLY H C 1
ATOM 8889 O O . GLY H 1 53 ? 36.270 -1.768 56.433 1.00 36.20 56 GLY H O 1
ATOM 8890 N N . LEU H 1 54 ? 37.778 -2.191 58.041 1.00 35.59 57 LEU H N 1
ATOM 8891 C CA . LEU H 1 54 ? 38.566 -0.999 57.760 1.00 36.35 57 LEU H CA 1
ATOM 8892 C C . LEU H 1 54 ? 39.831 -1.331 56.981 1.00 36.60 57 LEU H C 1
ATOM 8893 O O . LEU H 1 54 ? 40.389 -2.423 57.115 1.00 37.05 57 LEU H O 1
ATOM 8898 N N . THR H 1 55 ? 40.259 -0.378 56.157 1.00 36.48 58 THR H N 1
ATOM 8899 C CA . THR H 1 55 ? 41.483 -0.476 55.386 1.00 36.29 58 THR H CA 1
ATOM 8900 C C . THR H 1 55 ? 42.098 0.891 55.493 1.00 36.98 58 THR H C 1
ATOM 8901 O O . THR H 1 55 ? 41.624 1.833 54.861 1.00 38.48 58 THR H O 1
ATOM 8905 N N . LEU H 1 56 ? 43.132 1.019 56.308 1.00 37.07 59 LEU H N 1
ATOM 8906 C CA . LEU H 1 56 ? 43.797 2.303 56.481 1.00 37.49 59 LEU H CA 1
ATOM 8907 C C . LEU H 1 56 ? 44.743 2.556 55.312 1.00 37.26 59 LEU H C 1
ATOM 8908 O O . LEU H 1 56 ? 44.953 1.666 54.493 1.00 36.04 59 LEU H O 1
ATOM 8913 N N . PRO H 1 57 ? 45.310 3.770 55.222 1.00 38.77 60 PRO H N 1
ATOM 8914 C CA . PRO H 1 57 ? 46.223 4.043 54.109 1.00 39.05 60 PRO H CA 1
ATOM 8915 C C . PRO H 1 57 ? 47.624 3.447 54.232 1.00 38.44 60 PRO H C 1
ATOM 8916 O O . PRO H 1 57 ? 48.023 2.980 55.303 1.00 37.82 60 PRO H O 1
ATOM 8920 N N . LEU H 1 58 ? 48.351 3.490 53.118 1.00 38.92 61 LEU H N 1
ATOM 8921 C CA . LEU H 1 58 ? 49.729 3.042 53.060 1.00 39.46 61 LEU H CA 1
ATOM 8922 C C . LEU H 1 58 ? 50.559 3.980 53.933 1.00 39.94 61 LEU H C 1
ATOM 8923 O O . LEU H 1 58 ? 50.504 5.199 53.767 1.00 38.44 61 LEU H O 1
ATOM 8928 N N . HIS H 1 59 ? 51.294 3.405 54.877 1.00 41.25 62 HIS H N 1
ATOM 8929 C CA . HIS H 1 59 ? 52.172 4.162 55.729 1.00 41.78 62 HIS H CA 1
ATOM 8930 C C . HIS H 1 59 ? 53.565 3.557 55.601 1.00 41.92 62 HIS H C 1
ATOM 8931 O O . HIS H 1 59 ? 53.751 2.355 55.792 1.00 43.10 62 HIS H O 1
ATOM 8938 N N . PHE H 1 60 ? 54.534 4.383 55.232 1.00 40.60 63 PHE H N 1
ATOM 8939 C CA . PHE H 1 60 ? 55.933 3.984 55.242 1.00 39.17 63 PHE H CA 1
ATOM 8940 C C . PHE H 1 60 ? 56.371 4.448 56.616 1.00 38.92 63 PHE H C 1
ATOM 8941 O O . PHE H 1 60 ? 56.355 5.652 56.879 1.00 39.68 63 PHE H O 1
ATOM 8949 N N . HIS H 1 61 ? 56.760 3.528 57.491 1.00 38.60 64 HIS H N 1
ATOM 8950 C CA . HIS H 1 61 ? 57.111 3.911 58.858 1.00 38.78 64 HIS H CA 1
ATOM 8951 C C . HIS H 1 61 ? 58.626 3.863 59.035 1.00 38.32 64 HIS H C 1
ATOM 8952 O O . HIS H 1 61 ? 59.253 2.820 58.923 1.00 37.34 64 HIS H O 1
ATOM 8959 N N . THR H 1 62 ? 59.188 5.032 59.315 1.00 38.88 65 THR H N 1
ATOM 8960 C CA . THR H 1 62 ? 60.628 5.235 59.414 1.00 39.37 65 THR H CA 1
ATOM 8961 C C . THR H 1 62 ? 61.312 4.478 60.566 1.00 39.75 65 THR H C 1
ATOM 8962 O O . THR H 1 62 ? 62.445 4.034 60.407 1.00 40.89 65 THR H O 1
ATOM 8966 N N . GLY H 1 63 ? 60.626 4.336 61.703 1.00 39.53 66 GLY H N 1
ATOM 8967 C CA . GLY H 1 63 ? 61.175 3.677 62.901 1.00 39.12 66 GLY H CA 1
ATOM 8968 C C . GLY H 1 63 ? 60.442 2.398 63.288 1.00 39.52 66 GLY H C 1
ATOM 8969 O O . GLY H 1 63 ? 59.474 1.965 62.617 1.00 39.69 66 GLY H O 1
ATOM 8970 N N . THR H 1 64 ? 60.890 1.811 64.400 1.00 38.23 67 THR H N 1
ATOM 8971 C CA . THR H 1 64 ? 60.373 0.525 64.871 1.00 36.53 67 THR H CA 1
ATOM 8972 C C . THR H 1 64 ? 58.966 0.593 65.416 1.00 35.17 67 THR H C 1
ATOM 8973 O O . THR H 1 64 ? 58.537 1.601 65.959 1.00 35.55 67 THR H O 1
ATOM 8977 N N . VAL H 1 65 ? 58.257 -0.507 65.257 1.00 35.08 68 VAL H N 1
ATOM 8978 C CA . VAL H 1 65 ? 56.916 -0.645 65.768 1.00 35.29 68 VAL H CA 1
ATOM 8979 C C . VAL H 1 65 ? 56.941 -1.904 66.617 1.00 34.28 68 VAL H C 1
ATOM 8980 O O . VAL H 1 65 ? 57.493 -2.927 66.193 1.00 32.34 68 VAL H O 1
ATOM 8984 N N . HIS H 1 66 ? 56.448 -1.777 67.845 1.00 34.59 69 HIS H N 1
ATOM 8985 C CA . HIS H 1 66 ? 56.269 -2.904 68.769 1.00 35.39 69 HIS H CA 1
ATOM 8986 C C . HIS H 1 66 ? 54.785 -2.941 69.000 1.00 36.17 69 HIS H C 1
ATOM 8987 O O . HIS H 1 66 ? 54.242 -2.051 69.655 1.00 36.72 69 HIS H O 1
ATOM 9002 N N . TYR H 1 68 ? 51.198 -5.068 70.120 1.00 36.91 71 TYR H N 1
ATOM 9003 C CA . TYR H 1 68 ? 50.547 -6.133 70.885 1.00 36.77 71 TYR H CA 1
ATOM 9004 C C . TYR H 1 68 ? 49.034 -6.062 70.676 1.00 36.39 71 TYR H C 1
ATOM 9005 O O . TYR H 1 68 ? 48.394 -5.040 70.979 1.00 35.70 71 TYR H O 1
ATOM 9014 N N . THR H 1 69 ? 48.475 -7.150 70.153 1.00 35.70 72 THR H N 1
ATOM 9015 C CA . THR H 1 69 ? 47.051 -7.229 69.887 1.00 35.42 72 THR H CA 1
ATOM 9016 C C . THR H 1 69 ? 46.374 -7.823 71.105 1.00 35.95 72 THR H C 1
ATOM 9017 O O . THR H 1 69 ? 46.709 -8.927 71.534 1.00 36.35 72 THR H O 1
ATOM 9021 N N . ILE H 1 70 ? 45.412 -7.080 71.639 1.00 35.91 73 ILE H N 1
ATOM 9022 C CA . ILE H 1 70 ? 44.673 -7.439 72.844 1.00 35.97 73 ILE H CA 1
ATOM 9023 C C . ILE H 1 70 ? 43.418 -8.257 72.513 1.00 36.99 73 ILE H C 1
ATOM 9024 O O . ILE H 1 70 ? 43.105 -9.262 73.155 1.00 36.96 73 ILE H O 1
ATOM 9029 N N . SER H 1 71 ? 42.707 -7.818 71.488 1.00 37.13 74 SER H N 1
ATOM 9030 C CA . SER H 1 71 ? 41.494 -8.476 71.085 1.00 37.23 74 SER H CA 1
ATOM 9031 C C . SER H 1 71 ? 41.235 -8.351 69.591 1.00 37.06 74 SER H C 1
ATOM 9032 O O . SER H 1 71 ? 41.842 -7.530 68.895 1.00 37.13 74 SER H O 1
ATOM 9035 N N . GLY H 1 72 ? 40.362 -9.214 69.099 1.00 36.36 75 GLY H N 1
ATOM 9036 C CA . GLY H 1 72 ? 39.922 -9.135 67.726 1.00 36.81 75 GLY H CA 1
ATOM 9037 C C . GLY H 1 72 ? 40.872 -9.713 66.719 1.00 36.69 75 GLY H C 1
ATOM 9038 O O . GLY H 1 72 ? 41.578 -10.685 67.000 1.00 36.89 75 GLY H O 1
ATOM 9039 N N . CYS H 1 73 ? 40.907 -9.075 65.553 1.00 37.20 76 CYS H N 1
ATOM 9040 C CA . CYS H 1 73 ? 41.694 -9.552 64.444 1.00 36.63 76 CYS H CA 1
ATOM 9041 C C . CYS H 1 73 ? 42.005 -8.501 63.382 1.00 35.67 76 CYS H C 1
ATOM 9042 O O . CYS H 1 73 ? 41.121 -7.748 62.948 1.00 34.62 76 CYS H O 1
ATOM 9045 N N . TRP H 1 74 ? 43.264 -8.474 62.957 1.00 35.44 77 TRP H N 1
ATOM 9046 C CA . TRP H 1 74 ? 43.699 -7.574 61.895 1.00 35.84 77 TRP H CA 1
ATOM 9047 C C . TRP H 1 74 ? 44.881 -8.170 61.149 1.00 35.89 77 TRP H C 1
ATOM 9048 O O . TRP H 1 74 ? 45.474 -9.145 61.606 1.00 35.63 77 TRP H O 1
ATOM 9059 N N . TYR H 1 75 ? 45.208 -7.583 59.995 1.00 35.99 78 TYR H N 1
ATOM 9060 C CA . TYR H 1 75 ? 46.331 -8.047 59.189 1.00 35.91 78 TYR H CA 1
ATOM 9061 C C . TYR H 1 75 ? 46.902 -6.961 58.281 1.00 36.18 78 TYR H C 1
ATOM 9062 O O . TYR H 1 75 ? 46.242 -5.959 57.990 1.00 35.67 78 TYR H O 1
ATOM 9071 N N . TYR H 1 76 ? 48.132 -7.174 57.829 1.00 35.76 79 TYR H N 1
ATOM 9072 C CA . TYR H 1 76 ? 48.733 -6.270 56.873 1.00 36.08 79 TYR H CA 1
ATOM 9073 C C . TYR H 1 76 ? 48.498 -6.809 55.468 1.00 36.16 79 TYR H C 1
ATOM 9074 O O . TYR H 1 76 ? 48.814 -7.964 55.198 1.00 36.86 79 TYR H O 1
ATOM 9083 N N . THR H 1 77 ? 47.981 -5.958 54.577 1.00 35.49 80 THR H N 1
ATOM 9084 C CA . THR H 1 77 ? 47.690 -6.307 53.184 1.00 34.96 80 THR H CA 1
ATOM 9085 C C . THR H 1 77 ? 48.731 -7.221 52.525 1.00 35.97 80 THR H C 1
ATOM 9086 O O . THR H 1 77 ? 48.383 -8.128 51.766 1.00 35.58 80 THR H O 1
ATOM 9090 N N . GLU H 1 78 ? 49.997 -7.003 52.865 1.00 37.93 81 GLU H N 1
ATOM 9091 C CA . GLU H 1 78 ? 51.135 -7.734 52.284 1.00 39.19 81 GLU H CA 1
ATOM 9092 C C . GLU H 1 78 ? 51.422 -9.094 52.949 1.00 38.13 81 GLU H C 1
ATOM 9093 O O . GLU H 1 78 ? 52.263 -9.853 52.460 1.00 37.37 81 GLU H O 1
ATOM 9099 N N . TYR H 1 79 ? 50.755 -9.381 54.067 1.00 38.02 82 TYR H N 1
ATOM 9100 C CA . TYR H 1 79 ? 50.959 -10.624 54.807 1.00 37.96 82 TYR H CA 1
ATOM 9101 C C . TYR H 1 79 ? 49.620 -11.179 55.266 1.00 37.93 82 TYR H C 1
ATOM 9102 O O . TYR H 1 79 ? 49.390 -11.383 56.467 1.00 38.24 82 TYR H O 1
ATOM 9111 N N . PRO H 1 80 ? 48.731 -11.463 54.313 1.00 37.59 83 PRO H N 1
ATOM 9112 C CA . PRO H 1 80 ? 47.384 -11.910 54.688 1.00 38.27 83 PRO H CA 1
ATOM 9113 C C . PRO H 1 80 ? 47.342 -13.255 55.422 1.00 38.21 83 PRO H C 1
ATOM 9114 O O . PRO H 1 80 ? 46.359 -13.541 56.097 1.00 38.32 83 PRO H O 1
ATOM 9118 N N . GLY H 1 81 ? 48.392 -14.066 55.279 1.00 38.91 84 GLY H N 1
ATOM 9119 C CA . GLY H 1 81 ? 48.478 -15.354 55.963 1.00 39.25 84 GLY H CA 1
ATOM 9120 C C . GLY H 1 81 ? 48.819 -15.272 57.441 1.00 39.75 84 GLY H C 1
ATOM 9121 O O . GLY H 1 81 ? 48.650 -16.246 58.157 1.00 42.11 84 GLY H O 1
ATOM 9122 N N . GLN H 1 82 ? 49.279 -14.111 57.902 1.00 39.49 85 GLN H N 1
ATOM 9123 C CA . GLN H 1 82 ? 49.691 -13.922 59.289 1.00 38.23 85 GLN H CA 1
ATOM 9124 C C . GLN H 1 82 ? 48.744 -12.972 60.043 1.00 37.13 85 GLN H C 1
ATOM 9125 O O . GLN H 1 82 ? 49.154 -11.898 60.467 1.00 35.75 85 GLN H O 1
ATOM 9131 N N . LYS H 1 83 ? 47.484 -13.375 60.213 1.00 37.12 86 LYS H N 1
ATOM 9132 C CA . LYS H 1 83 ? 46.507 -12.578 60.945 1.00 36.52 86 LYS H CA 1
ATOM 9133 C C . LYS H 1 83 ? 46.967 -12.439 62.397 1.00 36.87 86 LYS H C 1
ATOM 9134 O O . LYS H 1 83 ? 47.543 -13.377 62.942 1.00 37.14 86 LYS H O 1
ATOM 9136 N N . GLN H 1 84 ? 46.733 -11.267 63.000 1.00 36.55 87 GLN H N 1
ATOM 9137 C CA . GLN H 1 84 ? 47.110 -10.970 64.394 1.00 35.99 87 GLN H CA 1
ATOM 9138 C C . GLN H 1 84 ? 45.874 -10.981 65.253 1.00 35.78 87 GLN H C 1
ATOM 9139 O O . GLN H 1 84 ? 44.899 -10.293 64.950 1.00 36.53 87 GLN H O 1
ATOM 9145 N N . THR H 1 85 ? 45.941 -11.718 66.354 1.00 35.24 88 THR H N 1
ATOM 9146 C CA . THR H 1 85 ? 44.809 -11.903 67.250 1.00 35.48 88 THR H CA 1
ATOM 9147 C C . THR H 1 85 ? 45.246 -11.773 68.703 1.00 35.16 88 THR H C 1
ATOM 9148 O O . THR H 1 85 ? 46.421 -11.551 68.978 1.00 35.61 88 THR H O 1
ATOM 9152 N N . ALA H 1 86 ? 44.292 -11.865 69.624 1.00 35.34 89 ALA H N 1
ATOM 9153 C CA . ALA H 1 86 ? 44.571 -11.684 71.054 1.00 35.42 89 ALA H CA 1
ATOM 9154 C C . ALA H 1 86 ? 45.830 -12.425 71.525 1.00 35.79 89 ALA H C 1
ATOM 9155 O O . ALA H 1 86 ? 45.988 -13.611 71.285 1.00 36.49 89 ALA H O 1
ATOM 9157 N N . GLY H 1 87 ? 46.739 -11.695 72.170 1.00 37.72 90 GLY H N 1
ATOM 9158 C CA . GLY H 1 87 ? 47.996 -12.254 72.694 1.00 36.70 90 GLY H CA 1
ATOM 9159 C C . GLY H 1 87 ? 49.162 -12.294 71.718 1.00 36.68 90 GLY H C 1
ATOM 9160 O O . GLY H 1 87 ? 50.216 -12.874 72.038 1.00 36.94 90 GLY H O 1
ATOM 9161 N N . CYS H 1 88 ? 48.983 -11.713 70.527 1.00 36.06 91 CYS H N 1
ATOM 9162 C CA . CYS H 1 88 ? 50.047 -11.690 69.504 1.00 36.45 91 CYS H CA 1
ATOM 9163 C C . CYS H 1 88 ? 50.912 -10.453 69.548 1.00 35.28 91 CYS H C 1
ATOM 9164 O O . CYS H 1 88 ? 50.427 -9.317 69.619 1.00 34.87 91 CYS H O 1
ATOM 9167 N N . TYR H 1 89 ? 52.204 -10.702 69.466 1.00 34.65 92 TYR H N 1
ATOM 9168 C CA . TYR H 1 89 ? 53.186 -9.652 69.435 1.00 34.45 92 TYR H CA 1
ATOM 9169 C C . TYR H 1 89 ? 53.813 -9.609 68.039 1.00 34.89 92 TYR H C 1
ATOM 9170 O O . TYR H 1 89 ? 54.056 -10.652 67.409 1.00 33.04 92 TYR H O 1
ATOM 9179 N N . LEU H 1 90 ? 54.062 -8.394 67.566 1.00 35.14 93 LEU H N 1
ATOM 9180 C CA . LEU H 1 90 ? 54.665 -8.183 66.273 1.00 36.22 93 LEU H CA 1
ATOM 9181 C C . LEU H 1 90 ? 55.738 -7.119 66.396 1.00 34.43 93 LEU H C 1
ATOM 9182 O O . LEU H 1 90 ? 55.498 -6.082 66.985 1.00 32.99 93 LEU H O 1
ATOM 9187 N N . TYR H 1 91 ? 56.921 -7.408 65.852 1.00 35.31 94 TYR H N 1
ATOM 9188 C CA . TYR H 1 91 ? 58.042 -6.453 65.796 1.00 35.58 94 TYR H CA 1
ATOM 9189 C C . TYR H 1 91 ? 58.231 -6.102 64.333 1.00 36.12 94 TYR H C 1
ATOM 9190 O O . TYR H 1 91 ? 58.384 -6.983 63.495 1.00 35.58 94 TYR H O 1
ATOM 9199 N N . GLU H 1 92 ? 58.247 -4.815 64.042 1.00 36.94 95 GLU H N 1
ATOM 9200 C CA . GLU H 1 92 ? 58.382 -4.350 62.692 1.00 39.16 95 GLU H CA 1
ATOM 9201 C C . GLU H 1 92 ? 59.581 -3.393 62.729 1.00 37.06 95 GLU H C 1
ATOM 9202 O O . GLU H 1 92 ? 59.535 -2.356 63.389 1.00 36.67 95 GLU H O 1
ATOM 9208 N N . PRO H 1 93 ? 60.681 -3.743 62.050 1.00 37.15 96 PRO H N 1
ATOM 9209 C CA . PRO H 1 93 ? 61.803 -2.800 62.064 1.00 37.00 96 PRO H CA 1
ATOM 9210 C C . PRO H 1 93 ? 61.432 -1.579 61.239 1.00 37.13 96 PRO H C 1
ATOM 9211 O O . PRO H 1 93 ? 60.405 -1.588 60.581 1.00 37.43 96 PRO H O 1
ATOM 9215 N N . GLY H 1 94 ? 62.222 -0.522 61.293 1.00 37.96 97 GLY H N 1
ATOM 9216 C CA . GLY H 1 94 ? 61.908 0.659 60.499 1.00 38.22 97 GLY H CA 1
ATOM 9217 C C . GLY H 1 94 ? 62.238 0.461 59.022 1.00 37.97 97 GLY H C 1
ATOM 9218 O O . GLY H 1 94 ? 62.988 -0.445 58.671 1.00 36.99 97 GLY H O 1
ATOM 9219 N N . GLY H 1 95 ? 61.652 1.294 58.163 1.00 38.43 98 GLY H N 1
ATOM 9220 C CA . GLY H 1 95 ? 61.985 1.308 56.740 1.00 39.19 98 GLY H CA 1
ATOM 9221 C C . GLY H 1 95 ? 61.149 0.510 55.773 1.00 40.32 98 GLY H C 1
ATOM 9222 O O . GLY H 1 95 ? 61.552 0.332 54.629 1.00 41.09 98 GLY H O 1
ATOM 9223 N N . SER H 1 96 ? 60.011 -0.003 56.214 1.00 41.77 99 SER H N 1
ATOM 9224 C CA . SER H 1 96 ? 59.124 -0.731 55.306 1.00 42.60 99 SER H CA 1
ATOM 9225 C C . SER H 1 96 ? 57.793 0.004 55.252 1.00 42.86 99 SER H C 1
ATOM 9226 O O . SER H 1 96 ? 57.525 0.929 56.027 1.00 42.67 99 SER H O 1
ATOM 9229 N N . ILE H 1 97 ? 56.951 -0.465 54.348 1.00 42.69 100 ILE H N 1
ATOM 9230 C CA . ILE H 1 97 ? 55.645 0.104 54.113 1.00 41.65 100 ILE H CA 1
ATOM 9231 C C . ILE H 1 97 ? 54.584 -0.948 54.492 1.00 41.84 100 ILE H C 1
ATOM 9232 O O . ILE H 1 97 ? 54.711 -2.103 54.105 1.00 42.55 100 ILE H O 1
ATOM 9237 N N . HIS H 1 98 ? 53.585 -0.580 55.296 1.00 42.01 101 HIS H N 1
ATOM 9238 C CA . HIS H 1 98 ? 52.532 -1.532 55.680 1.00 43.13 101 HIS H CA 1
ATOM 9239 C C . HIS H 1 98 ? 51.126 -0.952 55.474 1.00 41.32 101 HIS H C 1
ATOM 9240 O O . HIS H 1 98 ? 50.957 0.269 55.388 1.00 40.96 101 HIS H O 1
ATOM 9247 N N . GLN H 1 99 ? 50.132 -1.827 55.336 1.00 38.68 102 GLN H N 1
ATOM 9248 C CA . GLN H 1 99 ? 48.742 -1.374 55.237 1.00 37.77 102 GLN H CA 1
ATOM 9249 C C . GLN H 1 99 ? 47.832 -2.178 56.181 1.00 36.64 102 GLN H C 1
ATOM 9250 O O . GLN H 1 99 ? 47.623 -3.373 56.009 1.00 35.24 102 GLN H O 1
ATOM 9256 N N . PHE H 1 100 ? 47.268 -1.478 57.154 1.00 35.93 103 PHE H N 1
ATOM 9257 C CA . PHE H 1 100 ? 46.473 -2.085 58.205 1.00 35.69 103 PHE H CA 1
ATOM 9258 C C . PHE H 1 100 ? 45.036 -2.344 57.789 1.00 34.70 103 PHE H C 1
ATOM 9259 O O . PHE H 1 100 ? 44.383 -1.448 57.264 1.00 34.13 103 PHE H O 1
ATOM 9267 N N . ASN H 1 101 ? 44.545 -3.555 58.064 1.00 33.97 104 ASN H N 1
ATOM 9268 C CA . ASN H 1 101 ? 43.174 -3.933 57.727 1.00 34.42 104 ASN H CA 1
ATOM 9269 C C . ASN H 1 101 ? 42.505 -4.684 58.851 1.00 34.29 104 ASN H C 1
ATOM 9270 O O . ASN H 1 101 ? 43.154 -5.435 59.560 1.00 33.90 104 ASN H O 1
ATOM 9275 N N . THR H 1 102 ? 41.206 -4.472 59.010 1.00 34.45 105 THR H N 1
ATOM 9276 C CA . THR H 1 102 ? 40.397 -5.304 59.897 1.00 34.86 105 THR H CA 1
ATOM 9277 C C . THR H 1 102 ? 39.362 -5.977 59.011 1.00 34.43 105 THR H C 1
ATOM 9278 O O . THR H 1 102 ? 38.625 -5.294 58.315 1.00 34.26 105 THR H O 1
ATOM 9282 N N . PRO H 1 103 ? 39.321 -7.315 59.006 1.00 35.46 106 PRO H N 1
ATOM 9283 C CA . PRO H 1 103 ? 38.367 -7.996 58.141 1.00 35.96 106 PRO H CA 1
ATOM 9284 C C . PRO H 1 103 ? 36.920 -7.572 58.344 1.00 36.67 106 PRO H C 1
ATOM 9285 O O . PRO H 1 103 ? 36.520 -7.266 59.463 1.00 36.71 106 PRO H O 1
ATOM 9289 N N . ARG H 1 104 ? 36.162 -7.558 57.248 1.00 38.43 107 ARG H N 1
ATOM 9290 C CA . ARG H 1 104 ? 34.736 -7.211 57.253 1.00 39.92 107 ARG H CA 1
ATOM 9291 C C . ARG H 1 104 ? 33.872 -8.160 58.054 1.00 39.85 107 ARG H C 1
ATOM 9292 O O . ARG H 1 104 ? 32.773 -7.798 58.463 1.00 40.66 107 ARG H O 1
ATOM 9300 N N . ASP H 1 105 ? 34.350 -9.381 58.258 1.00 39.66 108 ASP H N 1
ATOM 9301 C CA . ASP H 1 105 ? 33.604 -10.340 59.056 1.00 39.80 108 ASP H CA 1
ATOM 9302 C C . ASP H 1 105 ? 33.941 -10.317 60.542 1.00 38.85 108 ASP H C 1
ATOM 9303 O O . ASP H 1 105 ? 33.421 -11.142 61.283 1.00 38.88 108 ASP H O 1
ATOM 9308 N N . ASN H 1 106 ? 34.801 -9.387 60.975 1.00 38.83 109 ASN H N 1
ATOM 9309 C CA . ASN H 1 106 ? 35.059 -9.217 62.399 1.00 38.44 109 ASN H CA 1
ATOM 9310 C C . ASN H 1 106 ? 33.704 -8.916 63.028 1.00 39.22 109 ASN H C 1
ATOM 9311 O O . ASN H 1 106 ? 32.862 -8.254 62.411 1.00 38.96 109 ASN H O 1
ATOM 9316 N N . GLU H 1 107 ? 33.457 -9.427 64.226 1.00 40.49 110 GLU H N 1
ATOM 9317 C CA . GLU H 1 107 ? 32.182 -9.157 64.866 1.00 41.79 110 GLU H CA 1
ATOM 9318 C C . GLU H 1 107 ? 32.278 -8.039 65.895 1.00 40.75 110 GLU H C 1
ATOM 9319 O O . GLU H 1 107 ? 31.321 -7.284 66.056 1.00 43.29 110 GLU H O 1
ATOM 9325 N N . GLY H 1 108 ? 33.415 -7.881 66.551 1.00 39.18 111 GLY H N 1
ATOM 9326 C CA . GLY H 1 108 ? 33.543 -6.816 67.537 1.00 38.92 111 GLY H CA 1
ATOM 9327 C C . GLY H 1 108 ? 34.620 -5.810 67.220 1.00 38.47 111 GLY H C 1
ATOM 9328 O O . GLY H 1 108 ? 34.815 -5.431 66.070 1.00 38.37 111 GLY H O 1
ATOM 9329 N N . GLN H 1 109 ? 35.293 -5.351 68.263 1.00 37.99 112 GLN H N 1
ATOM 9330 C CA . GLN H 1 109 ? 36.381 -4.390 68.126 1.00 37.99 112 GLN H CA 1
ATOM 9331 C C . GLN H 1 109 ? 37.711 -5.131 68.169 1.00 38.15 112 GLN H C 1
ATOM 9332 O O . GLN H 1 109 ? 37.840 -6.171 68.829 1.00 38.67 112 GLN H O 1
ATOM 9338 N N . THR H 1 110 ? 38.688 -4.592 67.449 1.00 37.41 113 THR H N 1
ATOM 9339 C CA . THR H 1 110 ? 40.033 -5.123 67.454 1.00 36.53 113 THR H CA 1
ATOM 9340 C C . THR H 1 110 ? 40.808 -4.119 68.293 1.00 36.96 113 THR H C 1
ATOM 9341 O O . THR H 1 110 ? 40.765 -2.915 68.039 1.00 38.32 113 THR H O 1
ATOM 9345 N N . GLU H 1 111 ? 41.456 -4.610 69.334 1.00 37.19 114 GLU H N 1
ATOM 9346 C CA . GLU H 1 111 ? 42.155 -3.756 70.274 1.00 36.84 114 GLU H CA 1
ATOM 9347 C C . GLU H 1 111 ? 43.633 -4.042 70.202 1.00 36.30 114 GLU H C 1
ATOM 9348 O O . GLU H 1 111 ? 44.042 -5.220 70.203 1.00 36.14 114 GLU H O 1
ATOM 9354 N N . VAL H 1 112 ? 44.421 -2.963 70.151 1.00 35.37 115 VAL H N 1
ATOM 9355 C CA . VAL H 1 112 ? 45.870 -3.060 70.110 1.00 35.28 115 VAL H CA 1
ATOM 9356 C C . VAL H 1 112 ? 46.532 -2.038 71.027 1.00 36.10 115 VAL H C 1
ATOM 9357 O O . VAL H 1 112 ? 45.925 -1.030 71.394 1.00 35.98 115 VAL H O 1
ATOM 9361 N N . ILE H 1 113 ? 47.774 -2.324 71.406 1.00 35.68 116 ILE H N 1
ATOM 9362 C CA . ILE H 1 113 ? 48.599 -1.367 72.142 1.00 36.02 116 ILE H CA 1
ATOM 9363 C C . ILE H 1 113 ? 49.926 -1.367 71.389 1.00 36.69 116 ILE H C 1
ATOM 9364 O O . ILE H 1 113 ? 50.417 -2.411 70.956 1.00 37.14 116 ILE H O 1
ATOM 9369 N N . PHE H 1 114 ? 50.512 -0.206 71.188 1.00 37.06 117 PHE H N 1
ATOM 9370 C CA . PHE H 1 114 ? 51.732 -0.205 70.426 1.00 38.10 117 PHE H CA 1
ATOM 9371 C C . PHE H 1 114 ? 52.592 0.967 70.736 1.00 38.68 117 PHE H C 1
ATOM 9372 O O . PHE H 1 114 ? 52.093 2.034 71.127 1.00 37.80 117 PHE H O 1
ATOM 9388 N N . LEU H 1 116 ? 55.258 3.247 68.728 1.00 38.96 119 LEU H N 1
ATOM 9389 C CA . LEU H 1 116 ? 55.769 3.595 67.420 1.00 38.25 119 LEU H CA 1
ATOM 9390 C C . LEU H 1 116 ? 56.841 4.655 67.565 1.00 37.31 119 LEU H C 1
ATOM 9391 O O . LEU H 1 116 ? 56.621 5.686 68.181 1.00 38.29 119 LEU H O 1
ATOM 9396 N N . SER H 1 117 ? 58.016 4.363 67.028 1.00 37.37 120 SER H N 1
ATOM 9397 C CA . SER H 1 117 ? 59.114 5.310 66.956 1.00 37.92 120 SER H CA 1
ATOM 9398 C C . SER H 1 117 ? 59.175 5.802 65.527 1.00 38.13 120 SER H C 1
ATOM 9399 O O . SER H 1 117 ? 58.883 5.054 64.585 1.00 38.76 120 SER H O 1
ATOM 9402 N N . GLY H 1 118 ? 59.573 7.049 65.363 1.00 38.34 121 GLY H N 1
ATOM 9403 C CA . GLY H 1 118 ? 59.716 7.631 64.043 1.00 39.28 121 GLY H CA 1
ATOM 9404 C C . GLY H 1 118 ? 58.409 8.187 63.580 1.00 39.83 121 GLY H C 1
ATOM 9405 O O . GLY H 1 118 ? 57.543 8.502 64.393 1.00 41.63 121 GLY H O 1
ATOM 9406 N N . CYS H 1 119 ? 58.257 8.312 62.274 1.00 40.39 122 CYS H N 1
ATOM 9407 C CA . CYS H 1 119 ? 57.027 8.847 61.750 1.00 41.60 122 CYS H CA 1
ATOM 9408 C C . CYS H 1 119 ? 56.480 7.974 60.619 1.00 40.86 122 CYS H C 1
ATOM 9409 O O . CYS H 1 119 ? 57.129 7.021 60.175 1.00 41.05 122 CYS H O 1
ATOM 9412 N N . ASN H 1 120 ? 55.262 8.287 60.195 1.00 40.08 123 ASN H N 1
ATOM 9413 C CA . ASN H 1 120 ? 54.607 7.586 59.095 1.00 41.11 123 ASN H CA 1
ATOM 9414 C C . ASN H 1 120 ? 54.559 8.520 57.922 1.00 40.02 123 ASN H C 1
ATOM 9415 O O . ASN H 1 120 ? 53.904 9.563 58.001 1.00 40.96 123 ASN H O 1
ATOM 9420 N N . VAL H 1 121 ? 55.276 8.170 56.854 1.00 38.88 124 VAL H N 1
ATOM 9421 C CA . VAL H 1 121 ? 55.239 8.945 55.627 1.00 37.57 124 VAL H CA 1
ATOM 9422 C C . VAL H 1 121 ? 54.126 8.294 54.826 1.00 38.11 124 VAL H C 1
ATOM 9423 O O . VAL H 1 121 ? 54.121 7.079 54.650 1.00 37.42 124 VAL H O 1
ATOM 9427 N N . ASN H 1 122 ? 53.172 9.108 54.381 1.00 38.94 125 ASN H N 1
ATOM 9428 C CA . ASN H 1 122 ? 51.991 8.616 53.674 1.00 39.14 125 ASN H CA 1
ATOM 9429 C C . ASN H 1 122 ? 52.121 8.703 52.161 1.00 37.99 125 ASN H C 1
ATOM 9430 O O . ASN H 1 122 ? 52.609 9.697 51.631 1.00 37.29 125 ASN H O 1
ATOM 9435 N N . PHE H 1 123 ? 51.679 7.642 51.487 1.00 38.52 126 PHE H N 1
ATOM 9436 C CA . PHE H 1 123 ? 51.718 7.543 50.024 1.00 38.72 126 PHE H CA 1
ATOM 9437 C C . PHE H 1 123 ? 50.443 6.969 49.436 1.00 38.42 126 PHE H C 1
ATOM 9438 O O . PHE H 1 123 ? 49.629 6.385 50.144 1.00 38.47 126 PHE H O 1
ATOM 9446 N N . THR H 1 124 ? 50.314 7.133 48.122 1.00 38.52 127 THR H N 1
ATOM 9447 C CA . THR H 1 124 ? 49.201 6.592 47.347 1.00 38.93 127 THR H CA 1
ATOM 9448 C C . THR H 1 124 ? 49.682 5.302 46.680 1.00 39.48 127 THR H C 1
ATOM 9449 O O . THR H 1 124 ? 50.877 4.981 46.725 1.00 38.96 127 THR H O 1
ATOM 9453 N N . GLN H 1 125 ? 48.759 4.561 46.068 1.00 40.15 128 GLN H N 1
ATOM 9454 C CA . GLN H 1 125 ? 49.109 3.310 45.392 1.00 40.02 128 GLN H CA 1
ATOM 9455 C C . GLN H 1 125 ? 50.240 3.550 44.379 1.00 39.65 128 GLN H C 1
ATOM 9456 O O . GLN H 1 125 ? 51.179 2.760 44.305 1.00 40.77 128 GLN H O 1
ATOM 9458 N N . ASP H 1 126 ? 50.191 4.659 43.643 1.00 38.29 129 ASP H N 1
ATOM 9459 C CA . ASP H 1 126 ? 51.252 4.951 42.676 1.00 37.59 129 ASP H CA 1
ATOM 9460 C C . ASP H 1 126 ? 52.473 5.673 43.284 1.00 36.82 129 ASP H C 1
ATOM 9461 O O . ASP H 1 126 ? 53.292 6.218 42.562 1.00 36.31 129 ASP H O 1
ATOM 9466 N N . GLY H 1 127 ? 52.610 5.670 44.603 1.00 36.88 130 GLY H N 1
ATOM 9467 C CA . GLY H 1 127 ? 53.756 6.303 45.241 1.00 37.35 130 GLY H CA 1
ATOM 9468 C C . GLY H 1 127 ? 53.806 7.828 45.313 1.00 37.37 130 GLY H C 1
ATOM 9469 O O . GLY H 1 127 ? 54.877 8.382 45.534 1.00 36.80 130 GLY H O 1
ATOM 9470 N N . THR H 1 128 ? 52.679 8.518 45.137 1.00 37.71 131 THR H N 1
ATOM 9471 C CA . THR H 1 128 ? 52.668 9.982 45.276 1.00 37.62 131 THR H CA 1
ATOM 9472 C C . THR H 1 128 ? 52.628 10.359 46.757 1.00 36.89 131 THR H C 1
ATOM 9473 O O . THR H 1 128 ? 51.819 9.815 47.516 1.00 34.80 131 THR H O 1
ATOM 9477 N N . TYR H 1 129 ? 53.496 11.296 47.148 1.00 35.83 132 TYR H N 1
ATOM 9478 C CA . TYR H 1 129 ? 53.615 11.741 48.545 1.00 34.57 132 TYR H CA 1
ATOM 9479 C C . TYR H 1 129 ? 52.386 12.522 49.024 1.00 35.17 132 TYR H C 1
ATOM 9480 O O . TYR H 1 129 ? 52.117 13.619 48.538 1.00 34.13 132 TYR H O 1
ATOM 9489 N N . LEU H 1 130 ? 51.666 11.963 49.993 1.00 36.10 133 LEU H N 1
ATOM 9490 C CA . LEU H 1 130 ? 50.469 12.603 50.548 1.00 37.81 133 LEU H CA 1
ATOM 9491 C C . LEU H 1 130 ? 50.793 13.542 51.715 1.00 38.13 133 LEU H C 1
ATOM 9492 O O . LEU H 1 130 ? 50.367 14.692 51.727 1.00 38.44 133 LEU H O 1
ATOM 9497 N N . GLY H 1 131 ? 51.529 13.045 52.701 1.00 38.35 134 GLY H N 1
ATOM 9498 C CA . GLY H 1 131 ? 51.873 13.844 53.874 1.00 37.92 134 GLY H CA 1
ATOM 9499 C C . GLY H 1 131 ? 52.752 13.089 54.852 1.00 37.53 134 GLY H C 1
ATOM 9500 O O . GLY H 1 131 ? 53.340 12.073 54.506 1.00 38.75 134 GLY H O 1
ATOM 9501 N N . LEU H 1 132 ? 52.785 13.552 56.094 1.00 37.55 135 LEU H N 1
ATOM 9502 C CA . LEU H 1 132 ? 53.671 13.003 57.122 1.00 37.66 135 LEU H CA 1
ATOM 9503 C C . LEU H 1 132 ? 52.997 13.056 58.484 1.00 37.72 135 LEU H C 1
ATOM 9504 O O . LEU H 1 132 ? 52.352 14.049 58.808 1.00 37.49 135 LEU H O 1
ATOM 9509 N N . SER H 1 133 ? 53.145 11.998 59.277 1.00 38.95 136 SER H N 1
ATOM 9510 C CA . SER H 1 133 ? 52.555 11.936 60.624 1.00 40.75 136 SER H CA 1
ATOM 9511 C C . SER H 1 133 ? 53.592 11.471 61.624 1.00 41.10 136 SER H C 1
ATOM 9512 O O . SER H 1 133 ? 54.052 10.343 61.543 1.00 42.11 136 SER H O 1
ATOM 9515 N N . ASP H 1 134 ? 53.954 12.345 62.556 1.00 41.50 137 ASP H N 1
ATOM 9516 C CA . ASP H 1 134 ? 54.895 12.015 63.617 1.00 41.38 137 ASP H CA 1
ATOM 9517 C C . ASP H 1 134 ? 54.150 12.236 64.900 1.00 40.92 137 ASP H C 1
ATOM 9518 O O . ASP H 1 134 ? 52.983 12.632 64.874 1.00 40.63 137 ASP H O 1
ATOM 9523 N N . ALA H 1 135 ? 54.822 11.982 66.019 1.00 40.79 138 ALA H N 1
ATOM 9524 C CA . ALA H 1 135 ? 54.219 12.150 67.332 1.00 40.33 138 ALA H CA 1
ATOM 9525 C C . ALA H 1 135 ? 53.700 13.579 67.563 1.00 39.53 138 ALA H C 1
ATOM 9526 O O . ALA H 1 135 ? 52.758 13.761 68.312 1.00 40.89 138 ALA H O 1
ATOM 9528 N N . GLY H 1 136 ? 54.320 14.575 66.935 1.00 38.80 139 GLY H N 1
ATOM 9529 C CA . GLY H 1 136 ? 53.868 15.958 67.031 1.00 38.92 139 GLY H CA 1
ATOM 9530 C C . GLY H 1 136 ? 52.536 16.210 66.335 1.00 38.97 139 GLY H C 1
ATOM 9531 O O . GLY H 1 136 ? 51.655 16.874 66.880 1.00 39.29 139 GLY H O 1
ATOM 9532 N N . VAL H 1 137 ? 52.400 15.695 65.116 1.00 38.81 140 VAL H N 1
ATOM 9533 C CA . VAL H 1 137 ? 51.148 15.802 64.368 1.00 37.59 140 VAL H CA 1
ATOM 9534 C C . VAL H 1 137 ? 50.022 15.107 65.120 1.00 36.74 140 VAL H C 1
ATOM 9535 O O . VAL H 1 137 ? 48.968 15.693 65.337 1.00 37.35 140 VAL H O 1
ATOM 9539 N N . ILE H 1 138 ? 50.253 13.873 65.535 1.00 36.56 141 ILE H N 1
ATOM 9540 C CA . ILE H 1 138 ? 49.221 13.108 66.237 1.00 36.89 141 ILE H CA 1
ATOM 9541 C C . ILE H 1 138 ? 48.845 13.812 67.537 1.00 37.78 141 ILE H C 1
ATOM 9542 O O . ILE H 1 138 ? 47.668 13.879 67.884 1.00 39.18 141 ILE H O 1
ATOM 9547 N N . LYS H 1 139 ? 49.842 14.347 68.244 1.00 37.41 142 LYS H N 1
ATOM 9548 C CA . LYS H 1 139 ? 49.594 15.019 69.513 1.00 36.97 142 LYS H CA 1
ATOM 9549 C C . LYS H 1 139 ? 48.670 16.206 69.319 1.00 37.45 142 LYS H C 1
ATOM 9550 O O . LYS H 1 139 ? 47.766 16.418 70.121 1.00 37.64 142 LYS H O 1
ATOM 9556 N N . ASN H 1 140 ? 48.893 16.974 68.254 1.00 37.79 143 ASN H N 1
ATOM 9557 C CA . ASN H 1 140 ? 48.026 18.106 67.946 1.00 38.04 143 ASN H CA 1
ATOM 9558 C C . ASN H 1 140 ? 46.606 17.626 67.757 1.00 37.05 143 ASN H C 1
ATOM 9559 O O . ASN H 1 140 ? 45.688 18.231 68.277 1.00 37.11 143 ASN H O 1
ATOM 9564 N N . TRP H 1 141 ? 46.432 16.530 67.030 1.00 35.66 144 TRP H N 1
ATOM 9565 C CA . TRP H 1 141 ? 45.096 15.999 66.791 1.00 36.69 144 TRP H CA 1
ATOM 9566 C C . TRP H 1 141 ? 44.447 15.632 68.116 1.00 35.67 144 TRP H C 1
ATOM 9567 O O . TRP H 1 141 ? 43.304 16.010 68.386 1.00 34.07 144 TRP H O 1
ATOM 9578 N N . VAL H 1 142 ? 45.194 14.897 68.929 1.00 35.76 145 VAL H N 1
ATOM 9579 C CA . VAL H 1 142 ? 44.746 14.481 70.248 1.00 34.84 145 VAL H CA 1
ATOM 9580 C C . VAL H 1 142 ? 44.306 15.657 71.112 1.00 35.54 145 VAL H C 1
ATOM 9581 O O . VAL H 1 142 ? 43.252 15.609 71.721 1.00 36.24 145 VAL H O 1
ATOM 9585 N N . ASP H 1 143 ? 45.099 16.722 71.133 1.00 36.47 146 ASP H N 1
ATOM 9586 C CA . ASP H 1 143 ? 44.784 17.875 71.968 1.00 37.24 146 ASP H CA 1
ATOM 9587 C C . ASP H 1 143 ? 43.517 18.615 71.550 1.00 37.98 146 ASP H C 1
ATOM 9588 O O . ASP H 1 143 ? 42.745 19.005 72.417 1.00 38.34 146 ASP H O 1
ATOM 9593 N N . ARG H 1 144 ? 43.280 18.786 70.251 1.00 38.78 147 ARG H N 1
ATOM 9594 C CA . ARG H 1 144 ? 42.043 19.438 69.811 1.00 40.96 147 ARG H CA 1
ATOM 9595 C C . ARG H 1 144 ? 40.847 18.471 69.848 1.00 40.10 147 ARG H C 1
ATOM 9596 O O . ARG H 1 144 ? 39.699 18.917 69.995 1.00 40.47 147 ARG H O 1
ATOM 9604 N N . ALA H 1 145 ? 41.105 17.166 69.733 1.00 38.94 148 ALA H N 1
ATOM 9605 C CA . ALA H 1 145 ? 40.035 16.172 69.824 1.00 37.97 148 ALA H CA 1
ATOM 9606 C C . ALA H 1 145 ? 39.551 16.115 71.263 1.00 38.43 148 ALA H C 1
ATOM 9607 O O . ALA H 1 145 ? 38.363 15.883 71.505 1.00 38.11 148 ALA H O 1
ATOM 9609 N N . ILE H 1 146 ? 40.469 16.307 72.215 1.00 38.69 149 ILE H N 1
ATOM 9610 C CA . ILE H 1 146 ? 40.102 16.354 73.637 1.00 38.25 149 ILE H CA 1
ATOM 9611 C C . ILE H 1 146 ? 39.135 17.521 73.912 1.00 39.06 149 ILE H C 1
ATOM 9612 O O . ILE H 1 146 ? 38.155 17.358 74.642 1.00 40.01 149 ILE H O 1
ATOM 9617 N N . ARG H 1 147 ? 39.403 18.680 73.319 1.00 39.26 150 ARG H N 1
ATOM 9618 C CA . ARG H 1 147 ? 38.543 19.848 73.492 1.00 39.90 150 ARG H CA 1
ATOM 9619 C C . ARG H 1 147 ? 37.225 19.621 72.752 1.00 39.59 150 ARG H C 1
ATOM 9620 O O . ARG H 1 147 ? 36.162 19.631 73.370 1.00 39.29 150 ARG H O 1
ATOM 9622 N N . GLU H 1 148 ? 37.305 19.354 71.446 1.00 39.91 151 GLU H N 1
ATOM 9623 C CA . GLU H 1 148 ? 36.110 19.166 70.588 1.00 40.00 151 GLU H CA 1
ATOM 9624 C C . GLU H 1 148 ? 35.148 18.060 70.997 1.00 38.53 151 GLU H C 1
ATOM 9625 O O . GLU H 1 148 ? 33.958 18.157 70.731 1.00 38.28 151 GLU H O 1
ATOM 9631 N N . GLN H 1 149 ? 35.655 17.003 71.613 1.00 37.92 152 GLN H N 1
ATOM 9632 C CA . GLN H 1 149 ? 34.800 15.908 72.053 1.00 37.17 152 GLN H CA 1
ATOM 9633 C C . GLN H 1 149 ? 34.484 16.007 73.548 1.00 37.75 152 GLN H C 1
ATOM 9634 O O . GLN H 1 149 ? 33.785 15.138 74.089 1.00 36.78 152 GLN H O 1
ATOM 9640 N N . ASP H 1 150 ? 35.001 17.054 74.206 1.00 38.48 153 ASP H N 1
ATOM 9641 C CA . ASP H 1 150 ? 34.770 17.304 75.635 1.00 39.12 153 ASP H CA 1
ATOM 9642 C C . ASP H 1 150 ? 35.182 16.082 76.467 1.00 38.69 153 ASP H C 1
ATOM 9643 O O . ASP H 1 150 ? 34.473 15.663 77.384 1.00 38.07 153 ASP H O 1
ATOM 9648 N N . ASN H 1 151 ? 36.333 15.511 76.124 1.00 38.86 154 ASN H N 1
ATOM 9649 C CA . ASN H 1 151 ? 36.841 14.327 76.793 1.00 38.35 154 ASN H CA 1
ATOM 9650 C C . ASN H 1 151 ? 37.773 14.758 77.909 1.00 38.53 154 ASN H C 1
ATOM 9651 O O . ASN H 1 151 ? 38.701 15.520 77.675 1.00 39.54 154 ASN H O 1
ATOM 9656 N N . GLY H 1 152 ? 37.526 14.258 79.116 1.00 37.91 155 GLY H N 1
ATOM 9657 C CA . GLY H 1 152 ? 38.337 14.587 80.286 1.00 37.60 155 GLY H CA 1
ATOM 9658 C C . GLY H 1 152 ? 39.527 13.663 80.547 1.00 37.43 155 GLY H C 1
ATOM 9659 O O . GLY H 1 152 ? 39.936 13.499 81.688 1.00 37.52 155 GLY H O 1
ATOM 9660 N N . LEU H 1 153 ? 40.097 13.057 79.513 1.00 37.10 156 LEU H N 1
ATOM 9661 C CA . LEU H 1 153 ? 41.219 12.153 79.718 1.00 36.91 156 LEU H CA 1
ATOM 9662 C C . LEU H 1 153 ? 42.516 12.955 79.766 1.00 36.93 156 LEU H C 1
ATOM 9663 O O . LEU H 1 153 ? 42.570 14.105 79.331 1.00 35.53 156 LEU H O 1
ATOM 9668 N N . ARG H 1 154 ? 43.537 12.358 80.356 1.00 37.87 157 ARG H N 1
ATOM 9669 C CA . ARG H 1 154 ? 44.861 12.942 80.370 1.00 39.31 157 ARG H CA 1
ATOM 9670 C C . ARG H 1 154 ? 45.848 11.875 79.934 1.00 38.54 157 ARG H C 1
ATOM 9671 O O . ARG H 1 154 ? 45.556 10.680 80.013 1.00 39.16 157 ARG H O 1
ATOM 9679 N N . TYR H 1 155 ? 46.985 12.314 79.411 1.00 36.92 158 TYR H N 1
ATOM 9680 C CA . TYR H 1 155 ? 47.999 11.395 78.950 1.00 36.48 158 TYR H CA 1
ATOM 9681 C C . TYR H 1 155 ? 49.347 11.941 79.367 1.00 36.02 158 TYR H C 1
ATOM 9682 O O . TYR H 1 155 ? 49.415 13.036 79.931 1.00 34.87 158 TYR H O 1
ATOM 9691 N N . ILE H 1 156 ? 50.413 11.188 79.098 1.00 34.97 159 ILE H N 1
ATOM 9692 C CA . ILE H 1 156 ? 51.750 11.633 79.487 1.00 34.86 159 ILE H CA 1
ATOM 9693 C C . ILE H 1 156 ? 52.450 12.262 78.279 1.00 34.53 159 ILE H C 1
ATOM 9694 O O . ILE H 1 156 ? 52.387 11.733 77.179 1.00 34.33 159 ILE H O 1
ATOM 9699 N N . ALA H 1 157 ? 53.096 13.407 78.488 1.00 33.75 160 ALA H N 1
ATOM 9700 C CA . ALA H 1 157 ? 53.803 14.106 77.407 1.00 33.44 160 ALA H CA 1
ATOM 9701 C C . ALA H 1 157 ? 55.209 14.449 77.820 1.00 33.28 160 ALA H C 1
ATOM 9702 O O . ALA H 1 157 ? 55.457 14.847 78.956 1.00 32.76 160 ALA H O 1
ATOM 9704 N N . ALA H 1 158 ? 56.131 14.292 76.888 1.00 34.26 161 ALA H N 1
ATOM 9705 C CA . ALA H 1 158 ? 57.510 14.650 77.125 1.00 35.17 161 ALA H CA 1
ATOM 9706 C C . ALA H 1 158 ? 57.652 16.083 76.676 1.00 35.58 161 ALA H C 1
ATOM 9707 O O . ALA H 1 158 ? 57.202 16.430 75.579 1.00 38.21 161 ALA H O 1
ATOM 9709 N N . ALA H 1 159 ? 58.248 16.917 77.516 1.00 36.53 162 ALA H N 1
ATOM 9710 C CA . ALA H 1 159 ? 58.516 18.327 77.167 1.00 36.98 162 ALA H CA 1
ATOM 9711 C C . ALA H 1 159 ? 59.722 18.435 76.257 1.00 35.84 162 ALA H C 1
ATOM 9712 O O . ALA H 1 159 ? 60.575 17.571 76.249 1.00 33.95 162 ALA H O 1
ATOM 9714 N N . VAL H 1 160 ? 59.802 19.518 75.502 1.00 36.49 163 VAL H N 1
ATOM 9715 C CA . VAL H 1 160 ? 60.968 19.730 74.670 1.00 35.98 163 VAL H CA 1
ATOM 9716 C C . VAL H 1 160 ? 62.128 20.070 75.600 1.00 35.02 163 VAL H C 1
ATOM 9717 O O . VAL H 1 160 ? 61.955 20.788 76.579 1.00 35.88 163 VAL H O 1
ATOM 9721 N N . PRO H 1 161 ? 63.310 19.536 75.325 1.00 34.81 164 PRO H N 1
ATOM 9722 C CA . PRO H 1 161 ? 64.457 19.922 76.146 1.00 34.99 164 PRO H CA 1
ATOM 9723 C C . PRO H 1 161 ? 64.785 21.424 76.086 1.00 34.26 164 PRO H C 1
ATOM 9724 O O . PRO H 1 161 ? 64.415 22.094 75.127 1.00 34.81 164 PRO H O 1
ATOM 9728 N N . THR H 1 162 ? 65.467 21.945 77.102 1.00 33.41 165 THR H N 1
ATOM 9729 C CA . THR H 1 162 ? 65.831 23.360 77.122 1.00 34.00 165 THR H CA 1
ATOM 9730 C C . THR H 1 162 ? 67.129 23.513 77.871 1.00 33.63 165 THR H C 1
ATOM 9731 O O . THR H 1 162 ? 67.629 22.544 78.444 1.00 33.54 165 THR H O 1
ATOM 9735 N N . TYR H 1 163 ? 67.655 24.736 77.883 1.00 33.57 166 TYR H N 1
ATOM 9736 C CA . TYR H 1 163 ? 68.833 25.036 78.665 1.00 34.38 166 TYR H CA 1
ATOM 9737 C C . TYR H 1 163 ? 68.486 24.761 80.136 1.00 35.49 166 TYR H C 1
ATOM 9738 O O . TYR H 1 163 ? 67.392 25.091 80.614 1.00 35.62 166 TYR H O 1
ATOM 9747 N N . ALA H 1 164 ? 69.409 24.120 80.841 1.00 36.53 167 ALA H N 1
ATOM 9748 C CA . ALA H 1 164 ? 69.189 23.740 82.227 1.00 36.78 167 ALA H CA 1
ATOM 9749 C C . ALA H 1 164 ? 69.000 24.953 83.082 1.00 38.23 167 ALA H C 1
ATOM 9750 O O . ALA H 1 164 ? 69.712 25.949 82.919 1.00 38.77 167 ALA H O 1
ATOM 9752 N N . ALA H 1 165 ? 68.032 24.866 83.989 1.00 40.24 168 ALA H N 1
ATOM 9753 C CA . ALA H 1 165 ? 67.752 25.929 84.935 1.00 41.60 168 ALA H CA 1
ATOM 9754 C C . ALA H 1 165 ? 68.989 26.106 85.822 1.00 43.63 168 ALA H C 1
ATOM 9755 O O . ALA H 1 165 ? 69.438 27.221 86.124 1.00 44.12 168 ALA H O 1
#

Sequence (1222 aa):
ITHQEKLLTVDTTAHPFLKALGGHEGTDIFPLFDPYNGLVRASFAPGLTLPLHFHTGTVHYTISGCWYYTEYPGQKQTAGCYLYEPGGSIHQFNTPRDNEEGQTEVIFLSGCNNVNFTQDGTYLGLSDAGVIKNWWVDRAIREQDNGLRYIAAAVPTYAAEKLLTVDTTAHPFLKALGGHEGTDIFPLFDPYNGLVRASFAPGLTLPLHFHHTGTVHYTISGCWYYTEYPGQKQTAGCYLYEPGGSIHHQFNTPRDNEGQTEVIFLSGCNVNFLSDAGVIKNWVDRAIREQDNGLRYIAAAVPTYAAEKLLTVDTTAHPFLKALGGHEGTDIFPLFDPYNGLVRASFAPGLTLPLHFHTGTVHYTISGCWYYTEYPGQKQTAGCYLYEPGGSIHQFNTPRDNEGQTEVIFLSGCNVNFTQDGTYLGLSDAGVIKNWVDRAIREQDNGLRYIAAAVPTYAAQEKLLTVDTTAHPFLKALGGHEGTDIFPLFDPYNGLVRASFAPGLTLPLHHFHTGTVHYTISGCWYYTEYPGQKQTAGCYLYEPGGSIHQFNTPRDNEGQTEVIFLSGCNVNFTQDGTYLGLSDAGVIKNWVDRAIREQDNGLRYIAAAVPTYAATHQEKLLTVDTTAHPFLKALGGHEGTDIFPLFDPYNGLVRASFAPGLTLPLHFHTGTVHYTISGCWYYTEYPGQKQTAGCYLYEPGGSIHQFNTPRDNEGQTEVIFLSGCNVNFTQDGTYLGLSDAGVIKNWVDRAIREQDNGLRYIAAAVPTYAAKLLTVDTTAHPFLKALGGHEGTDIFPLFDPYNGLVRASFAPGLTLPLHFHTGTVHYTISGCWYYTEYPGQKQTAGCYLYEPGGSIHHQFNTPRDNEGQTEVIFLSGCNVNFTQDGTYLGLSDAGVIKNWVDRAIREQDNGLRYIAAAVPTYAAKLLTVDTTAHPFLKALGGHEGTDIFPLFDPYNGLVRASFAPGLTLPLHFHTGTVHYTISGCWYYTEYPGQKQTAGCYLYEPGGSIHQFNTPRDNEGQTEVIFLSGCNVNFTQDGTYLGLSDAGVIKNWVDRAIREQDNGLRYIAAAVPTYAAEKLLTVDTTAHPFLKALGGHEGTDIFPLFDPYNGLVRASFAPGLTLPLHFHTGTVHYTISGCWYYTEYPGQKQTAGCYLYEPGGSIHQFNTPRDNEGQTEVIFLSGCNVNFTQDGTYLGLSDAGVIKNWVDRAIREQDNGLRYIAAAVPTYAA

Secondary structure (DSSP, 8-state):
-----S-EEEETTSSPPBPSGGG-TTEEE-----TTTT---EEEPTT-BPPEEEESS-B--EEESEEEETT-TTS-EETTEEEEB-TT-EE-EE--TT-SS-EEE----S-EEEE-TT--EEEEE-HHHHHHHHHHHHHHTT-----EEPPPPEE--/---EEEETTSSPPBPSGGG-TTEEE-----TTTT---EEE-TT-B---EEE-S-B--EEESEEEETT-TTS-EETTEEEEB-TT-EE-EE--TT--S-EEE----SEEEE--EEHHHHHHHHHHHHHHTT-----EEPPPPEE--/---EEEETTSSPPBPSGGG-TTEEE-----TTTT---EEE-SS-BPPPEEE-S-B--EEESEEEETT-TTS-EETTEEEEB-TTEEE-EE--TT-SS-EEE----S-EEEE-TT--EEEEE-HHHHHHHHHHHHHHTT-----EEPPPPEE--/----EEEETTSSPPBPSGGG-TTEEE-----TTTT---EEE-TT-BPPEEEESS-B--EEESEEEETTEEEEEEETTEEEEB-TT-EE-EE--TT--S-EEE----S-EEEE-TT------B-HHHHHHHHHHHHHHTT-----EEPPPPEE--/------EEEETTSSPPBSSGGG-TTEEE-----TTTT---EEE-TT-B--EEEESS-B--EEES-BEETT-TT--B-TTEEEEB-TT-EE-EE--TT-SS-EEE----S-EEEE-TT--EEEEE-HHHHHHHHHHHHHHTT-----EEPPPPEE--/--EEEETTSSPPBPSGGG-TTEEE-----TTTT---EEE-TTEEPPPEEESS-B--EEESEEEETT-TTS-EETTEEEEB-TT-EE-EEE-TT-SS-EEE----S-EEEE-TT--EEEEE-HHHHHHHHHHHHHHTT-----EEPPPPEE--/--EEEETTSSPPBPSGGG-TTEEE-----TTTT---EEE-TT-BPPEEEESS-B--EEESEEEETT-TTS-EETTEEEEB-TT-EE-EE--TT-SS-EEE----S-EEEE-TT--EEEEE-HHHHHHHHHHHHHHTT-----EE----EE--/---EEEETTSSPPBPSGGG-TTEEE-----TTTT---EEE-TTEEPPEEEESS-B--EEESEEEETT-TTS-EETTEEEEB-SSEEE-EEE-TT--S-EEE----S-EEEE-TT--EEEEE-HHHHHHHHHHHHHHTT-----EEPPPPEE--

Organism: Cupriavidus pinatubonensis (strain JMP 134 / LMG 1197) (NCBI:txid264198)

CATH classification: 2.60.120.10

Solvent-accessible surface area: 48302 Å² total

Nearest PDB structures (foldseek):
  3cjx-assembly1_A  TM=9.939E-01  e=6.903E-28  Cupriavidus pinatubonensis JMP134
  3cjx-assembly11_B  TM=9.659E-01  e=9.044E-26  Cupriavidus pinatubonensis JMP134
  3ebr-assembly1_A  TM=7.862E-01  e=9.268E-09  Cupriavidus pinatubonensis JMP134
  5bpx-assembly1_A  TM=9.010E-01  e=1.324E-07  Alcaligenes sp.
  5jso-assembly1_A  TM=5.616E-01  e=8.383E-04  Ruegeria lacuscaerulensis ITI-1157